Protein AF-A0A929UQ75-F1 (afdb_monomer)

Structure (mmCIF, N/CA/C/O backbone):
data_AF-A0A929UQ75-F1
#
_entry.id   AF-A0A929UQ75-F1
#
loop_
_atom_site.group_PDB
_atom_site.id
_atom_site.type_symbol
_atom_site.label_atom_id
_atom_site.label_alt_id
_atom_site.label_comp_id
_atom_site.label_asym_id
_atom_site.label_entity_id
_atom_site.label_seq_id
_atom_site.pdbx_PDB_ins_code
_atom_site.Cartn_x
_atom_site.Cartn_y
_atom_site.Cartn_z
_atom_site.occupancy
_atom_site.B_iso_or_equiv
_atom_site.auth_seq_id
_atom_site.auth_comp_id
_atom_site.auth_asym_id
_atom_site.auth_atom_id
_atom_site.pdbx_PDB_model_num
ATOM 1 N N . GLU A 1 1 ? 16.726 10.677 -33.424 1.00 41.16 1 GLU A N 1
ATOM 2 C CA . GLU A 1 1 ? 18.131 10.744 -32.956 1.00 41.16 1 GLU A CA 1
ATOM 3 C C . GLU A 1 1 ? 18.347 12.194 -32.507 1.00 41.16 1 GLU A C 1
ATOM 5 O O . GLU A 1 1 ? 18.293 13.049 -33.369 1.00 41.16 1 GLU A O 1
ATOM 10 N N . GLU A 1 2 ? 18.245 12.650 -31.251 1.00 40.50 2 GLU A N 1
ATOM 11 C CA . GLU A 1 2 ? 18.819 12.275 -29.937 1.00 40.50 2 GLU A CA 1
ATOM 12 C C . GLU A 1 2 ? 17.791 12.393 -28.769 1.00 40.50 2 GLU A C 1
ATOM 14 O O . GLU A 1 2 ? 18.128 12.748 -27.636 1.00 40.50 2 GLU A O 1
ATOM 19 N N . GLY A 1 3 ? 16.500 12.143 -29.019 1.00 49.25 3 GLY A N 1
ATOM 20 C CA . GLY A 1 3 ? 15.452 12.323 -27.997 1.00 49.25 3 GLY A CA 1
ATOM 21 C C . GLY A 1 3 ? 15.165 13.794 -27.659 1.00 49.25 3 GLY A C 1
ATOM 22 O O . GLY A 1 3 ? 14.588 14.081 -26.615 1.00 49.25 3 GLY A O 1
ATOM 23 N N . GLN A 1 4 ? 15.592 14.720 -28.523 1.00 58.31 4 GLN A N 1
ATOM 24 C CA . GLN A 1 4 ? 15.205 16.126 -28.462 1.00 58.31 4 GLN A CA 1
ATOM 25 C C . GLN A 1 4 ? 13.820 16.308 -29.084 1.00 58.31 4 GLN A C 1
ATOM 27 O O . GLN A 1 4 ? 13.566 15.881 -30.212 1.00 58.31 4 GLN A O 1
ATOM 32 N N . VAL A 1 5 ? 12.937 16.961 -28.340 1.00 61.66 5 VAL A N 1
ATOM 33 C CA . VAL A 1 5 ? 11.610 17.376 -28.771 1.00 61.66 5 VAL A CA 1
ATOM 34 C C . VAL A 1 5 ? 11.697 18.802 -29.301 1.00 61.66 5 VAL A C 1
ATOM 36 O O . VAL A 1 5 ? 12.213 19.687 -28.620 1.00 61.66 5 VAL A O 1
ATOM 39 N N . LYS A 1 6 ? 11.152 19.031 -30.500 1.00 71.00 6 LYS A N 1
ATOM 40 C CA . LYS A 1 6 ? 11.010 20.371 -31.079 1.00 71.00 6 LYS A CA 1
ATOM 41 C C . LYS A 1 6 ? 9.656 20.945 -30.695 1.00 71.00 6 LYS A C 1
ATOM 43 O O . LYS A 1 6 ? 8.627 20.371 -31.047 1.00 71.00 6 LYS A O 1
ATOM 48 N N . SER A 1 7 ? 9.656 22.071 -29.995 1.00 73.06 7 SER A N 1
ATOM 49 C CA . SER A 1 7 ? 8.434 22.767 -29.592 1.00 73.06 7 SER A CA 1
ATOM 50 C C . SER A 1 7 ? 8.252 24.075 -30.349 1.00 73.06 7 SER A C 1
ATOM 52 O O . SER A 1 7 ? 9.215 24.672 -30.836 1.00 73.06 7 SER A O 1
ATOM 54 N N . LYS A 1 8 ? 6.999 24.528 -30.419 1.00 74.25 8 LYS A N 1
ATOM 55 C CA . LYS A 1 8 ? 6.593 25.795 -31.023 1.00 74.25 8 LYS A CA 1
ATOM 56 C C . LYS A 1 8 ? 5.495 26.437 -30.180 1.00 74.25 8 LYS A C 1
ATOM 58 O O . LYS A 1 8 ? 4.514 25.770 -29.865 1.00 74.25 8 LYS A O 1
ATOM 63 N N . VAL A 1 9 ? 5.623 27.728 -29.877 1.00 61.19 9 VAL A N 1
ATOM 64 C CA . VAL A 1 9 ? 4.588 28.506 -29.173 1.00 61.19 9 VAL A CA 1
ATOM 65 C C . VAL A 1 9 ? 4.231 29.750 -29.984 1.00 61.19 9 VAL A C 1
ATOM 67 O O . VAL A 1 9 ? 5.118 30.507 -30.381 1.00 61.19 9 VAL A O 1
ATOM 70 N N . HIS A 1 10 ? 2.939 29.934 -30.264 1.00 64.62 10 HIS A N 1
ATOM 71 C CA . HIS A 1 10 ? 2.407 30.989 -31.128 1.00 64.62 10 HIS A CA 1
ATOM 72 C C . HIS A 1 10 ? 2.042 32.276 -30.362 1.00 64.62 10 HIS A C 1
ATOM 74 O O . HIS A 1 10 ? 1.836 32.277 -29.151 1.00 64.62 10 HIS A O 1
ATOM 80 N N . PHE A 1 11 ? 1.951 33.386 -31.103 1.00 62.78 11 PHE A N 1
ATOM 81 C CA . PHE A 1 11 ? 1.445 34.678 -30.631 1.00 62.78 11 PHE A CA 1
ATOM 82 C C . PHE A 1 11 ? -0.003 34.843 -31.140 1.00 62.78 11 PHE A C 1
ATOM 84 O O . PHE A 1 11 ? -0.196 35.233 -32.294 1.00 62.78 11 PHE A O 1
ATOM 91 N N . HIS A 1 12 ? -1.024 34.501 -30.339 1.00 56.19 12 HIS A N 1
ATOM 92 C CA . HIS A 1 12 ? -2.436 34.522 -30.772 1.00 56.19 12 HIS A CA 1
ATOM 93 C C . HIS A 1 12 ? -3.248 35.788 -30.389 1.00 56.19 12 HIS A C 1
ATOM 95 O O . HIS A 1 12 ? -2.861 36.595 -29.546 1.00 56.19 12 HIS A O 1
ATOM 101 N N . ALA A 1 13 ? -4.400 35.910 -31.066 1.00 49.06 13 ALA A N 1
ATOM 102 C CA . ALA A 1 13 ? -5.195 37.068 -31.528 1.00 49.06 13 ALA A CA 1
ATOM 103 C C . ALA A 1 13 ? -5.747 38.151 -30.561 1.00 49.06 13 ALA A C 1
ATOM 105 O O . ALA A 1 13 ? -6.626 38.905 -30.971 1.00 49.06 13 ALA A O 1
ATOM 106 N N . TRP A 1 14 ? -5.278 38.285 -29.316 1.00 52.16 14 TRP A N 1
ATOM 107 C CA . TRP A 1 14 ? -5.858 39.282 -28.385 1.00 52.16 14 TRP A CA 1
ATOM 108 C C . TRP A 1 14 ? -4.808 40.052 -27.577 1.00 52.16 14 TRP A C 1
ATOM 110 O O . TRP A 1 14 ? -5.015 40.374 -26.401 1.00 52.16 14 TRP A O 1
ATOM 120 N N . THR A 1 15 ? -3.658 40.342 -28.198 1.00 52.09 15 THR A N 1
ATOM 121 C CA . THR A 1 15 ? -2.672 41.255 -27.608 1.00 52.09 15 THR A CA 1
ATOM 122 C C . THR A 1 15 ? -3.306 42.626 -27.366 1.00 52.09 15 THR A C 1
ATOM 124 O O . THR A 1 15 ? -4.229 43.019 -28.089 1.00 52.09 15 THR A O 1
ATOM 127 N N . PRO A 1 16 ? -2.858 43.363 -26.338 1.00 53.44 16 PRO A N 1
ATOM 128 C CA . PRO A 1 16 ? -3.391 44.686 -26.081 1.00 53.44 16 PRO A CA 1
ATOM 129 C C . PRO A 1 16 ? -3.370 45.567 -27.333 1.00 53.44 16 PRO A C 1
ATOM 131 O O . PRO A 1 16 ? -2.342 45.665 -28.008 1.00 53.44 16 PRO A O 1
ATOM 134 N N . GLN A 1 17 ? -4.489 46.229 -27.635 1.00 50.84 17 GLN A N 1
ATOM 135 C CA . GLN A 1 17 ? -4.484 47.308 -28.618 1.00 50.84 17 GLN A CA 1
ATOM 136 C C . GLN A 1 17 ? -3.458 48.352 -28.146 1.00 50.84 17 GLN A C 1
ATOM 138 O O . GLN A 1 17 ? -3.508 48.797 -27.003 1.00 50.84 17 GLN A O 1
ATOM 143 N N . ASN A 1 18 ? -2.492 48.673 -29.009 1.00 49.59 18 ASN A N 1
ATOM 144 C CA . ASN A 1 18 ? -1.357 49.574 -28.752 1.00 49.59 18 ASN A CA 1
ATOM 145 C C . ASN A 1 18 ? -0.218 49.036 -27.855 1.00 49.59 18 ASN A C 1
ATOM 147 O O . ASN A 1 18 ? 0.710 49.791 -27.579 1.00 49.59 18 ASN A O 1
ATOM 151 N N . ALA A 1 19 ? -0.205 47.758 -27.436 1.00 51.84 19 ALA A N 1
ATOM 152 C CA . ALA A 1 19 ? 1.011 47.172 -26.847 1.00 51.84 19 ALA A CA 1
ATOM 153 C C . ALA A 1 19 ? 1.867 46.516 -27.918 1.00 51.84 19 ALA A C 1
ATOM 155 O O . ALA A 1 19 ? 1.756 45.322 -28.196 1.00 51.84 19 ALA A O 1
ATOM 156 N N . GLN A 1 20 ? 2.741 47.310 -28.516 1.00 58.09 20 GLN A N 1
ATOM 157 C CA . GLN A 1 20 ? 3.751 46.791 -29.425 1.00 58.09 20 GLN A CA 1
ATOM 158 C C . GLN A 1 20 ? 5.081 47.440 -29.102 1.00 58.09 20 GLN A C 1
ATOM 160 O O . GLN A 1 20 ? 5.636 48.167 -29.892 1.00 58.09 20 GLN A O 1
ATOM 165 N N . LEU A 1 21 ? 5.577 47.237 -27.898 1.00 65.31 21 LEU A N 1
ATOM 166 C CA . LEU A 1 21 ? 6.997 47.365 -27.623 1.00 65.31 21 LEU A CA 1
ATOM 167 C C . LEU A 1 21 ? 7.274 46.209 -26.687 1.00 65.31 21 LEU A C 1
ATOM 169 O O . LEU A 1 21 ? 7.028 46.304 -25.491 1.00 65.31 21 LEU A O 1
ATOM 173 N N . ILE A 1 22 ? 7.618 45.056 -27.246 1.00 73.69 22 ILE A N 1
ATOM 174 C CA . ILE A 1 22 ? 8.024 43.928 -26.413 1.00 73.69 22 ILE A CA 1
ATOM 175 C C . ILE A 1 22 ? 9.415 44.282 -25.898 1.00 73.69 22 ILE A C 1
ATOM 177 O O . ILE A 1 22 ? 10.347 44.370 -26.690 1.00 73.69 22 ILE A O 1
ATOM 181 N N . ASP A 1 23 ? 9.546 44.520 -24.594 1.00 78.00 23 ASP A N 1
ATOM 182 C CA . ASP A 1 23 ? 10.860 44.679 -23.967 1.00 78.00 23 ASP A CA 1
ATOM 183 C C . ASP A 1 23 ? 11.481 43.288 -23.783 1.00 78.00 23 ASP A C 1
ATOM 185 O O . ASP A 1 23 ? 12.655 43.068 -24.089 1.00 78.00 23 ASP A O 1
ATOM 189 N N . ALA A 1 24 ? 10.678 42.317 -23.333 1.00 85.19 24 ALA A N 1
ATOM 190 C CA . ALA A 1 24 ? 11.139 40.953 -23.130 1.00 85.19 24 ALA A CA 1
ATOM 191 C C . ALA A 1 24 ? 10.028 39.900 -23.210 1.00 85.19 24 ALA A C 1
ATOM 193 O O . ALA A 1 24 ? 8.855 40.176 -22.960 1.00 85.19 24 ALA A O 1
ATOM 194 N N . ILE A 1 25 ? 10.423 38.658 -23.485 1.00 87.88 25 ILE A N 1
ATOM 195 C CA . ILE A 1 25 ? 9.590 37.467 -23.286 1.00 87.88 25 ILE A CA 1
ATOM 196 C C . ILE A 1 25 ? 10.260 36.564 -22.258 1.00 87.88 25 ILE A C 1
ATOM 198 O O . ILE A 1 25 ? 11.459 36.311 -22.331 1.00 87.88 25 ILE A O 1
ATOM 202 N N . TYR A 1 26 ? 9.474 36.053 -21.321 1.00 91.12 26 TYR A N 1
ATOM 203 C CA . TYR A 1 26 ? 9.898 35.075 -20.332 1.00 91.12 26 TYR A CA 1
ATOM 204 C C . TYR A 1 26 ? 9.334 33.715 -20.720 1.00 91.12 26 TYR A C 1
ATOM 206 O O . TYR A 1 26 ? 8.119 33.513 -20.689 1.00 91.12 26 TYR A O 1
ATOM 214 N N . LEU A 1 27 ? 10.220 32.794 -21.086 1.00 92.62 27 LEU A N 1
ATOM 215 C CA . LEU A 1 27 ? 9.908 31.409 -21.415 1.00 92.62 27 LEU A CA 1
ATOM 216 C C . LEU A 1 27 ? 10.332 30.516 -20.243 1.00 92.62 27 LEU A C 1
ATOM 218 O O . LEU A 1 27 ? 11.505 30.496 -19.872 1.00 92.62 27 LEU A O 1
ATOM 222 N N . ILE A 1 28 ? 9.386 29.796 -19.642 1.00 93.19 28 ILE A N 1
ATOM 223 C CA . ILE A 1 28 ? 9.616 28.999 -18.433 1.00 93.19 28 ILE A CA 1
ATOM 224 C C . ILE A 1 28 ? 9.642 27.514 -18.800 1.00 93.19 28 ILE A C 1
ATOM 226 O O . ILE A 1 28 ? 8.645 26.968 -19.266 1.00 93.19 28 ILE A O 1
ATOM 230 N N . SER A 1 29 ? 10.774 26.861 -18.543 1.00 91.81 29 SER A N 1
ATOM 231 C CA . SER A 1 29 ? 10.913 25.402 -18.542 1.00 91.81 29 SER A CA 1
ATOM 232 C C . SER A 1 29 ? 10.425 24.871 -17.186 1.00 91.81 29 SER A C 1
ATOM 234 O O . SER A 1 29 ? 11.067 25.161 -16.172 1.00 91.81 29 SER A O 1
ATOM 236 N N . PRO A 1 30 ? 9.275 24.173 -17.109 1.00 90.00 30 PRO A N 1
ATOM 237 C CA . PRO A 1 30 ? 8.608 23.865 -15.841 1.00 90.00 30 PRO A CA 1
ATOM 238 C C . PRO A 1 30 ? 9.362 22.871 -14.948 1.00 90.00 30 PRO A C 1
ATOM 240 O O . PRO A 1 30 ? 9.319 23.010 -13.721 1.00 90.00 30 PRO A O 1
ATOM 243 N N . PHE A 1 31 ? 10.056 21.884 -15.525 1.00 88.44 31 PHE A N 1
ATOM 244 C CA . PHE A 1 31 ? 10.679 20.785 -14.770 1.00 88.44 31 PHE A CA 1
ATOM 245 C C . PHE A 1 31 ? 12.216 20.829 -14.779 1.00 88.44 31 PHE A C 1
ATOM 247 O O . PHE A 1 31 ? 12.888 19.931 -14.249 1.00 88.44 31 PHE A O 1
ATOM 254 N N . GLY A 1 32 ? 12.775 21.939 -15.269 1.00 86.38 32 GLY A N 1
ATOM 255 C CA . GLY A 1 32 ? 14.206 22.225 -15.246 1.00 86.38 32 GLY A CA 1
ATOM 256 C C . GLY A 1 32 ? 14.982 21.561 -16.375 1.00 86.38 32 GLY A C 1
ATOM 257 O O . GLY A 1 32 ? 16.198 21.400 -16.267 1.00 86.38 32 GLY A O 1
ATOM 258 N N . GLU A 1 33 ? 14.291 21.125 -17.425 1.00 86.19 33 GLU A N 1
ATOM 259 C CA . GLU A 1 33 ? 14.888 20.753 -18.698 1.00 86.19 33 GLU A CA 1
ATOM 260 C C . GLU A 1 33 ? 15.550 21.962 -19.371 1.00 86.19 33 GLU A C 1
ATOM 262 O O . GLU A 1 33 ? 15.071 23.095 -19.274 1.00 86.19 33 GLU A O 1
ATOM 267 N N . ASP A 1 34 ? 16.663 21.722 -20.062 1.00 89.56 34 ASP A N 1
ATOM 268 C CA . ASP A 1 34 ? 17.327 22.770 -20.827 1.00 89.56 34 ASP A CA 1
ATOM 269 C C . ASP A 1 34 ? 16.541 23.046 -22.109 1.00 89.56 34 ASP A C 1
ATOM 271 O O . ASP A 1 34 ? 16.347 22.149 -22.935 1.00 89.56 34 ASP A O 1
ATOM 275 N N . PHE A 1 35 ? 16.111 24.296 -22.284 1.00 91.00 35 PHE A N 1
ATOM 276 C CA . PHE A 1 35 ? 15.643 24.780 -23.577 1.00 91.00 35 PHE A CA 1
ATOM 277 C C . PHE A 1 35 ? 16.847 25.297 -24.358 1.00 91.00 35 PHE A C 1
ATOM 279 O O . PHE A 1 35 ? 17.538 26.230 -23.954 1.00 91.00 35 PHE A O 1
ATOM 286 N N . THR A 1 36 ? 17.104 24.660 -25.492 1.00 89.75 36 THR A N 1
ATOM 287 C CA . THR A 1 36 ? 18.228 24.946 -26.384 1.00 89.75 36 THR A CA 1
ATOM 288 C C . THR A 1 36 ? 17.706 25.362 -27.753 1.00 89.75 36 THR A C 1
ATOM 290 O O . THR A 1 36 ? 16.524 25.191 -28.050 1.00 89.75 36 THR A O 1
ATOM 293 N N . ASN A 1 37 ? 18.561 25.965 -28.585 1.00 89.88 37 ASN A N 1
ATOM 294 C CA . ASN A 1 37 ? 18.179 26.445 -29.920 1.00 89.88 37 ASN A CA 1
ATOM 295 C C . ASN A 1 37 ? 16.914 27.327 -29.921 1.00 89.88 37 ASN A C 1
ATOM 297 O O . ASN A 1 37 ? 16.133 27.298 -30.875 1.00 89.88 37 ASN A O 1
ATOM 301 N N . ILE A 1 38 ? 16.714 28.105 -28.849 1.00 92.00 38 ILE A N 1
ATOM 302 C CA . ILE A 1 38 ? 15.591 29.033 -28.732 1.00 92.00 38 ILE A CA 1
ATOM 303 C C . ILE A 1 38 ? 15.714 30.062 -29.859 1.00 92.00 38 ILE A C 1
ATOM 305 O O . ILE A 1 38 ? 16.727 30.754 -29.963 1.00 92.00 38 ILE A O 1
ATOM 309 N N . LYS A 1 39 ?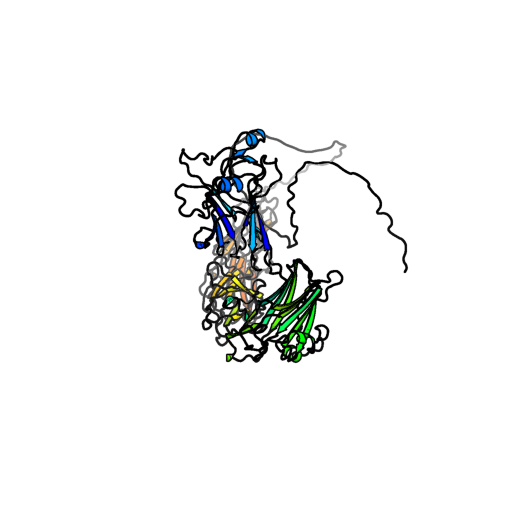 14.695 30.142 -30.715 1.00 87.69 39 LYS A N 1
ATOM 310 C CA . LYS A 1 39 ? 14.643 31.071 -31.846 1.00 87.69 39 LYS A CA 1
ATOM 311 C C . LYS A 1 39 ? 13.284 31.732 -31.937 1.00 87.69 39 LYS A C 1
ATOM 313 O O . LYS A 1 39 ? 12.259 31.059 -31.835 1.00 87.69 39 LYS A O 1
ATOM 318 N N . MET A 1 40 ? 13.296 33.034 -32.174 1.00 83.75 40 MET A N 1
ATOM 319 C CA . MET A 1 40 ? 12.119 33.799 -32.559 1.00 83.75 40 MET A CA 1
ATOM 320 C C . MET A 1 40 ? 11.954 33.753 -34.081 1.00 83.75 40 MET A C 1
ATOM 322 O O . MET A 1 40 ? 12.924 33.875 -34.821 1.00 83.75 40 MET A O 1
ATOM 326 N N . HIS A 1 41 ? 10.733 33.569 -34.554 1.00 77.31 41 HIS A N 1
ATOM 327 C CA . HIS A 1 41 ? 10.412 33.496 -35.976 1.00 77.31 41 HIS A CA 1
ATOM 328 C C . HIS A 1 41 ? 9.397 34.570 -36.313 1.00 77.31 41 HIS A C 1
ATOM 330 O O . HIS A 1 41 ? 8.487 34.819 -35.519 1.00 77.31 41 HIS A O 1
ATOM 336 N N . TYR A 1 42 ? 9.519 35.139 -37.510 1.00 72.19 42 TYR A N 1
ATOM 337 C CA . TYR A 1 42 ? 8.618 36.161 -38.031 1.00 72.19 42 TYR A CA 1
ATOM 338 C C . TYR A 1 42 ? 8.162 35.735 -39.432 1.00 72.19 42 TYR A C 1
ATOM 340 O O . TYR A 1 42 ? 8.925 35.799 -40.394 1.00 72.19 42 TYR A O 1
ATOM 348 N N . SER A 1 43 ? 6.923 35.250 -39.566 1.00 59.72 43 SER A N 1
ATOM 349 C CA . SER A 1 43 ? 6.381 34.791 -40.854 1.00 59.72 43 SER A CA 1
ATOM 350 C C . SER A 1 43 ? 5.063 35.461 -41.223 1.00 59.72 43 SER A C 1
ATOM 352 O O . SER A 1 43 ? 4.434 36.161 -40.437 1.00 59.72 43 SER A O 1
ATOM 354 N N . ARG A 1 44 ? 4.608 35.206 -42.451 1.00 50.97 44 ARG A N 1
ATOM 355 C CA . ARG A 1 44 ? 3.342 35.699 -42.992 1.00 50.97 44 ARG A CA 1
ATOM 356 C C . ARG A 1 44 ? 2.184 34.815 -42.506 1.00 50.97 44 ARG A C 1
ATOM 358 O O . ARG A 1 44 ? 1.941 33.752 -43.072 1.00 50.97 44 ARG A O 1
ATOM 365 N N . GLY A 1 45 ? 1.474 35.249 -41.465 1.00 47.00 45 GLY A N 1
ATOM 366 C CA . GLY A 1 45 ? 0.215 34.631 -41.023 1.00 47.00 45 GLY A CA 1
ATOM 367 C C . GLY A 1 45 ? -0.940 34.899 -41.999 1.00 47.00 45 GLY A C 1
ATOM 368 O O . GLY A 1 45 ? -0.946 35.915 -42.690 1.00 47.00 45 GLY A O 1
ATOM 369 N N . GLY A 1 46 ? -1.895 33.968 -42.099 1.00 46.91 46 GLY A N 1
ATOM 370 C CA . GLY A 1 46 ? -3.056 34.050 -42.993 1.00 46.91 46 GLY A CA 1
ATOM 371 C C . GLY A 1 46 ? -4.059 35.127 -42.568 1.00 46.91 46 GLY A C 1
ATOM 372 O O . GLY A 1 46 ? -4.976 34.851 -41.810 1.00 46.91 46 GLY A O 1
ATOM 373 N N . GLY A 1 47 ? -3.870 36.328 -43.103 1.00 49.91 47 GLY A N 1
ATOM 374 C CA . GLY A 1 47 ? -4.670 37.548 -42.965 1.00 49.91 47 GLY A CA 1
ATOM 375 C C . GLY A 1 47 ? -4.089 38.582 -43.940 1.00 49.91 47 GLY A C 1
ATOM 376 O O . GLY A 1 47 ? -3.012 38.344 -44.489 1.00 49.91 47 GLY A O 1
ATOM 377 N N . PHE A 1 48 ? -4.812 39.653 -44.276 1.00 45.66 48 PHE A N 1
ATOM 378 C CA . PHE A 1 48 ? -4.571 40.503 -45.460 1.00 45.66 48 PHE A CA 1
ATOM 379 C C . PHE A 1 48 ? -3.084 40.799 -45.800 1.00 45.66 48 PHE A C 1
ATOM 381 O O . PHE A 1 48 ? -2.290 41.115 -44.916 1.00 45.66 48 PHE A O 1
ATOM 388 N N . PRO A 1 49 ? -2.670 40.742 -47.088 1.00 41.81 49 PRO A N 1
ATOM 389 C CA . PRO A 1 49 ? -1.289 41.003 -47.496 1.00 41.81 49 PRO A CA 1
ATOM 390 C C . PRO A 1 49 ? -0.769 42.369 -47.031 1.00 41.81 49 PRO A C 1
ATOM 392 O O . PRO A 1 49 ? -1.315 43.400 -47.416 1.00 41.81 49 PRO A O 1
ATOM 395 N N . ILE A 1 50 ? 0.357 42.368 -46.317 1.00 44.84 50 ILE A N 1
ATOM 396 C CA . ILE A 1 50 ? 1.211 43.548 -46.132 1.00 44.84 50 ILE A CA 1
ATOM 397 C C . ILE A 1 50 ? 1.644 44.034 -47.529 1.00 44.84 50 ILE A C 1
ATOM 399 O O . ILE A 1 50 ? 2.287 43.282 -48.271 1.00 44.84 50 ILE A O 1
ATOM 403 N N . GLN A 1 51 ? 1.262 45.252 -47.927 1.00 40.75 51 GLN A N 1
ATOM 404 C CA . GLN A 1 51 ? 1.776 45.876 -49.152 1.00 40.75 51 GLN A CA 1
ATOM 405 C C . GLN A 1 51 ? 3.148 46.515 -48.887 1.00 40.75 51 GLN A C 1
ATOM 407 O O . GLN A 1 51 ? 3.369 47.097 -47.832 1.00 40.75 51 GLN A O 1
ATOM 412 N N . ASN A 1 52 ? 4.040 46.399 -49.877 1.00 42.72 52 ASN A N 1
ATOM 413 C CA . ASN A 1 52 ? 5.466 46.766 -49.887 1.00 42.72 52 ASN A CA 1
ATOM 414 C C . ASN A 1 52 ? 6.383 45.840 -49.069 1.00 42.72 52 ASN A C 1
ATOM 416 O O . ASN A 1 52 ? 6.799 46.112 -47.948 1.00 42.72 52 ASN A O 1
ATOM 420 N N . LYS A 1 53 ? 6.705 44.710 -49.709 1.00 44.53 53 LYS A N 1
ATOM 421 C CA . LYS A 1 53 ? 7.760 43.763 -49.338 1.00 44.53 53 LYS A CA 1
ATOM 422 C C . LYS A 1 53 ? 9.142 44.404 -49.502 1.00 44.53 53 LYS A C 1
ATOM 424 O O . LYS A 1 53 ? 9.524 44.597 -50.651 1.00 44.53 53 LYS A O 1
ATOM 429 N N . GLU A 1 54 ? 9.915 44.591 -48.432 1.00 50.06 54 GLU A N 1
ATOM 430 C CA . GLU A 1 54 ? 11.388 44.586 -48.547 1.00 50.06 54 GLU A CA 1
ATOM 431 C C . GLU A 1 54 ? 12.159 44.488 -47.216 1.00 50.06 54 GLU A C 1
ATOM 433 O O . GLU A 1 54 ? 13.089 45.245 -46.990 1.00 50.06 54 GLU A O 1
ATOM 438 N N . TYR A 1 55 ? 11.781 43.609 -46.282 1.00 50.84 55 TYR A N 1
ATOM 439 C CA . TYR A 1 55 ? 12.072 43.952 -44.883 1.00 50.84 55 TYR A CA 1
ATOM 440 C C . TYR A 1 55 ? 12.569 42.842 -43.961 1.00 50.84 55 TYR A C 1
ATOM 442 O O . TYR A 1 55 ? 12.486 43.018 -42.776 1.00 50.84 55 TYR A O 1
ATOM 450 N N . LEU A 1 56 ? 13.129 41.723 -44.418 1.00 51.09 56 LEU A N 1
ATOM 451 C CA . LEU A 1 56 ? 14.036 40.930 -43.565 1.00 51.09 56 LEU A CA 1
ATOM 452 C C . LEU A 1 56 ? 15.046 40.197 -44.446 1.00 51.09 56 LEU A C 1
ATOM 454 O O . LEU A 1 56 ? 14.670 39.632 -45.474 1.00 51.09 56 LEU A O 1
ATOM 458 N N . LYS A 1 57 ? 16.328 40.170 -44.052 1.00 52.31 57 LYS A N 1
ATOM 459 C CA . LYS A 1 57 ? 17.349 39.347 -44.734 1.00 52.31 57 LYS A CA 1
ATOM 460 C C . LYS A 1 57 ? 17.056 37.842 -44.605 1.00 52.31 57 LYS A C 1
ATOM 462 O O . LYS A 1 57 ? 17.459 37.081 -45.482 1.00 52.31 57 LYS A O 1
ATOM 467 N N . ASN A 1 58 ? 16.368 37.428 -43.534 1.00 64.44 58 ASN A N 1
ATOM 468 C CA . ASN A 1 58 ? 15.998 36.051 -43.183 1.00 64.44 58 ASN A CA 1
ATOM 469 C C . ASN A 1 58 ? 14.749 36.069 -42.269 1.00 64.44 58 ASN A C 1
ATOM 471 O O . ASN A 1 58 ? 14.628 36.956 -41.434 1.00 64.44 58 ASN A O 1
ATOM 475 N N . GLU A 1 59 ? 13.860 35.075 -42.364 1.00 61.25 59 GLU A N 1
ATOM 476 C CA . GLU A 1 59 ? 12.621 34.917 -41.560 1.00 61.25 59 GLU A CA 1
ATOM 477 C C . GLU A 1 59 ? 12.838 34.792 -40.032 1.00 61.25 59 GLU A C 1
ATOM 479 O O . GLU A 1 59 ? 11.889 34.766 -39.249 1.00 61.25 59 GLU A O 1
ATOM 484 N N . ASN A 1 60 ? 14.103 34.715 -39.612 1.00 68.62 60 ASN A N 1
ATOM 485 C CA . ASN A 1 60 ? 14.550 34.564 -38.231 1.00 68.62 60 ASN A CA 1
ATOM 486 C C . ASN A 1 60 ? 15.356 35.770 -37.726 1.00 68.62 60 ASN A C 1
ATOM 488 O O . ASN A 1 60 ? 16.020 35.664 -36.705 1.00 68.62 60 ASN A O 1
ATOM 492 N N . GLU A 1 61 ? 15.402 36.896 -38.426 1.00 71.75 61 GLU A N 1
ATOM 493 C CA . GLU A 1 61 ? 16.114 38.090 -37.947 1.00 71.75 61 GLU A CA 1
ATOM 494 C C . GLU A 1 61 ? 15.125 39.238 -37.743 1.00 71.75 61 GLU A C 1
ATOM 496 O O . GLU A 1 61 ? 14.074 39.218 -38.370 1.00 71.75 61 GLU A O 1
ATOM 501 N N . PRO A 1 62 ? 15.424 40.227 -36.885 1.00 77.00 62 PRO A N 1
ATOM 502 C CA . PRO A 1 62 ? 16.395 40.202 -35.780 1.00 77.00 62 PRO A CA 1
ATOM 503 C C . PRO A 1 62 ? 16.024 39.227 -34.636 1.00 77.00 62 PRO A C 1
ATOM 505 O O . PRO A 1 62 ? 14.852 39.013 -34.329 1.00 77.00 62 PRO A O 1
ATOM 508 N N . GLN A 1 63 ? 17.031 38.653 -33.964 1.00 85.50 63 GLN A N 1
ATOM 509 C CA . GLN A 1 63 ? 16.845 37.820 -32.762 1.00 85.50 63 GLN A CA 1
ATOM 510 C C . GLN A 1 63 ? 17.008 38.633 -31.466 1.00 85.50 63 GLN A C 1
ATOM 512 O O . GLN A 1 63 ? 17.874 39.507 -31.415 1.00 85.50 63 GLN A O 1
ATOM 517 N N . PRO A 1 64 ? 16.245 38.319 -30.402 1.00 88.50 64 PRO A N 1
ATOM 518 C CA . PRO A 1 64 ? 16.486 38.875 -29.074 1.00 88.50 64 PRO A CA 1
ATOM 519 C C . PRO A 1 64 ? 17.778 38.321 -28.457 1.00 88.50 64 PRO A C 1
ATOM 521 O O . PRO A 1 64 ? 18.246 37.235 -28.811 1.00 88.50 64 PRO A O 1
ATOM 524 N N . VAL A 1 65 ? 18.326 39.032 -27.472 1.00 92.94 65 VAL A N 1
ATOM 525 C CA . VAL A 1 65 ? 19.389 38.490 -26.616 1.00 92.94 65 VAL A CA 1
ATOM 526 C C . VAL A 1 65 ? 18.754 37.549 -25.598 1.00 92.94 65 VAL A C 1
ATOM 528 O O . VAL A 1 65 ? 17.850 37.946 -24.871 1.00 92.94 65 VAL A O 1
ATOM 531 N N . ILE A 1 66 ? 19.214 36.301 -25.535 1.00 94.12 66 ILE A N 1
ATOM 532 C CA . ILE A 1 66 ? 18.625 35.278 -24.663 1.00 94.12 66 ILE A CA 1
ATOM 533 C C . ILE A 1 66 ? 19.522 35.053 -23.447 1.00 94.12 66 ILE A C 1
ATOM 535 O O . ILE A 1 66 ? 20.694 34.707 -23.599 1.00 94.12 66 ILE A O 1
ATOM 539 N N . THR A 1 67 ? 18.970 35.213 -22.246 1.00 94.44 67 THR A N 1
ATOM 540 C CA . THR A 1 67 ? 19.660 34.947 -20.976 1.00 94.44 67 THR A CA 1
ATOM 541 C C . THR A 1 67 ? 18.888 33.946 -20.120 1.00 94.44 67 THR A C 1
ATOM 543 O O . THR A 1 67 ? 17.664 34.006 -20.018 1.00 94.44 67 THR A O 1
ATOM 546 N N . GLU A 1 68 ? 19.602 33.014 -19.485 1.00 94.31 68 GLU A N 1
ATOM 547 C CA . GLU A 1 68 ? 19.034 32.092 -18.492 1.00 94.31 68 GLU A CA 1
ATOM 548 C C . GLU A 1 68 ? 19.095 32.724 -17.096 1.00 94.31 68 GLU A C 1
ATOM 550 O O . GLU A 1 68 ? 20.117 33.284 -16.696 1.00 94.31 68 GLU A O 1
ATOM 555 N N . HIS A 1 69 ? 18.001 32.605 -16.352 1.00 88.94 69 HIS A N 1
ATOM 556 C CA . HIS A 1 69 ? 17.863 33.060 -14.976 1.00 88.94 69 HIS A CA 1
ATOM 557 C C . HIS A 1 69 ? 17.409 31.895 -14.080 1.00 88.94 69 HIS A C 1
ATOM 559 O O . HIS A 1 69 ? 16.542 31.105 -14.479 1.00 88.94 69 HIS A O 1
ATOM 565 N N . PRO A 1 70 ? 17.958 31.767 -12.858 1.00 81.94 70 PRO A N 1
ATOM 566 C CA . PRO A 1 70 ? 17.537 30.725 -11.933 1.00 81.94 70 PRO A CA 1
ATOM 567 C C . PRO A 1 70 ? 16.107 30.984 -11.436 1.00 81.94 70 PRO A C 1
ATOM 569 O O . PRO A 1 70 ? 15.738 32.115 -11.126 1.00 81.94 70 PRO A O 1
ATOM 572 N N . ALA A 1 71 ? 15.301 29.927 -11.279 1.00 84.06 71 ALA A N 1
ATOM 573 C CA . ALA A 1 71 ? 13.927 30.052 -10.773 1.00 84.06 71 ALA A CA 1
ATOM 574 C C . ALA A 1 71 ? 13.827 30.697 -9.380 1.00 84.06 71 ALA A C 1
ATOM 576 O O . ALA A 1 71 ? 12.783 31.250 -9.044 1.00 84.06 71 ALA A O 1
ATOM 577 N N . SER A 1 72 ? 14.899 30.654 -8.580 1.00 84.06 72 SER A N 1
ATOM 578 C CA . SER A 1 72 ? 14.968 31.300 -7.263 1.00 84.06 72 SER A CA 1
ATOM 579 C C . SER A 1 72 ? 14.803 32.819 -7.306 1.00 84.06 72 SER A C 1
ATOM 581 O O . SER A 1 72 ? 14.464 33.411 -6.283 1.00 84.06 72 SER A O 1
ATOM 583 N N . ASP A 1 73 ? 15.030 33.444 -8.462 1.00 85.31 73 ASP A N 1
ATOM 584 C CA . ASP A 1 73 ? 14.865 34.889 -8.641 1.00 85.31 73 ASP A CA 1
ATOM 585 C C . ASP A 1 73 ? 13.380 35.293 -8.742 1.00 85.31 73 ASP A C 1
ATOM 587 O O . ASP A 1 73 ? 13.049 36.477 -8.666 1.00 85.31 73 ASP A O 1
ATOM 591 N N . PHE A 1 74 ? 12.477 34.311 -8.862 1.00 88.31 74 PHE A N 1
ATOM 592 C CA . PHE A 1 74 ? 11.056 34.492 -9.153 1.00 88.31 74 PHE A CA 1
ATOM 593 C C . PHE A 1 74 ? 10.157 33.810 -8.109 1.00 88.31 74 PHE A C 1
ATOM 595 O O . PHE A 1 74 ? 10.562 32.899 -7.388 1.00 88.31 74 PHE A O 1
ATOM 602 N N . THR A 1 75 ? 8.889 34.221 -8.028 1.00 90.12 75 THR A N 1
ATOM 603 C CA . THR A 1 75 ? 7.885 33.598 -7.145 1.00 90.12 75 THR A CA 1
ATOM 604 C C . THR A 1 75 ? 7.029 32.587 -7.894 1.00 90.12 75 THR A C 1
ATOM 606 O O . THR A 1 75 ? 5.816 32.753 -8.030 1.00 90.12 75 THR A O 1
ATOM 609 N N . LEU A 1 76 ? 7.671 31.531 -8.395 1.00 87.88 76 LEU A N 1
ATOM 610 C CA . LEU A 1 76 ? 6.976 30.452 -9.093 1.00 87.88 76 LEU A CA 1
ATOM 611 C C . LEU A 1 76 ? 6.195 29.547 -8.113 1.00 87.88 76 LEU A C 1
ATOM 613 O O . LEU A 1 76 ? 6.614 29.358 -6.966 1.00 87.88 76 LEU A O 1
ATOM 617 N N . PRO A 1 77 ? 5.061 28.965 -8.547 1.00 84.75 77 PRO A N 1
ATOM 618 C CA . PRO A 1 77 ? 4.339 27.933 -7.811 1.00 84.75 77 PRO A CA 1
ATOM 619 C C . PRO A 1 77 ? 5.251 26.785 -7.359 1.00 84.75 77 PRO A C 1
ATOM 621 O O . PRO A 1 77 ? 6.193 26.421 -8.059 1.00 84.75 77 PRO A O 1
ATOM 624 N N . LYS A 1 78 ? 4.939 26.160 -6.212 1.00 82.62 78 LYS A N 1
ATOM 625 C CA . LYS A 1 78 ? 5.736 25.044 -5.652 1.00 82.62 78 LYS A CA 1
ATOM 626 C C . LYS A 1 78 ? 5.921 23.875 -6.629 1.00 82.62 78 LYS A C 1
ATOM 628 O O . LYS A 1 78 ? 6.928 23.184 -6.552 1.00 82.62 78 LYS A O 1
ATOM 633 N N . GLU A 1 79 ? 4.963 23.666 -7.528 1.00 83.25 79 GLU A N 1
ATOM 634 C CA . GLU A 1 79 ? 5.022 22.666 -8.602 1.00 83.25 79 GLU A CA 1
ATOM 635 C C . GLU A 1 79 ? 6.177 22.893 -9.596 1.00 83.25 79 GLU A C 1
ATOM 637 O O . GLU A 1 79 ? 6.688 21.925 -10.150 1.00 83.25 79 GLU A O 1
ATOM 642 N N . TYR A 1 80 ? 6.663 24.130 -9.743 1.00 87.38 80 TYR A N 1
ATOM 643 C CA . TYR A 1 80 ? 7.769 24.509 -10.632 1.00 87.38 80 TYR A CA 1
ATOM 644 C C . TYR A 1 80 ? 9.059 24.816 -9.862 1.00 87.38 80 TYR A C 1
ATOM 646 O O . TYR A 1 80 ? 9.874 25.639 -10.276 1.00 87.38 80 TYR A O 1
ATOM 654 N N . SER A 1 81 ? 9.289 24.148 -8.727 1.00 84.69 81 SER A N 1
ATOM 655 C CA . SER A 1 81 ? 10.463 24.397 -7.874 1.00 84.69 81 SER A CA 1
ATOM 656 C C . SER A 1 81 ? 11.811 24.098 -8.545 1.00 84.69 81 SER A C 1
ATOM 658 O O . SER A 1 81 ? 12.855 24.444 -7.999 1.00 84.69 81 SER A O 1
ATOM 660 N N . LYS A 1 82 ? 11.801 23.389 -9.679 1.00 87.56 82 LYS A N 1
ATOM 661 C CA . LYS A 1 82 ? 12.986 23.034 -10.473 1.00 87.56 82 LYS A CA 1
ATOM 662 C C . LYS A 1 82 ? 13.089 23.827 -11.774 1.00 87.56 82 LYS A C 1
ATOM 664 O O . LYS A 1 82 ? 13.987 23.543 -12.558 1.00 87.56 82 LYS A O 1
ATOM 669 N N . ALA A 1 83 ? 12.169 24.756 -12.019 1.00 92.06 83 ALA A N 1
ATOM 670 C CA . ALA A 1 83 ? 12.071 25.424 -13.301 1.00 92.06 83 ALA A CA 1
ATOM 671 C C . ALA A 1 83 ? 13.336 26.206 -13.675 1.00 92.06 83 ALA A C 1
ATOM 673 O O . ALA A 1 83 ? 14.134 26.607 -12.823 1.00 92.06 83 ALA A O 1
ATOM 674 N N . LYS A 1 84 ? 13.477 26.460 -14.972 1.00 93.38 84 LYS A N 1
ATOM 675 C CA . LYS A 1 84 ? 14.439 27.413 -15.532 1.00 93.38 84 LYS A CA 1
ATOM 676 C C . LYS A 1 84 ? 13.682 28.503 -16.273 1.00 93.38 84 LYS A C 1
ATOM 678 O O . LYS A 1 84 ? 12.675 28.217 -16.919 1.00 93.38 84 LYS A O 1
ATOM 683 N N . VAL A 1 85 ? 14.148 29.745 -16.177 1.00 94.69 85 VAL A N 1
ATOM 684 C CA . VAL A 1 85 ? 13.502 30.888 -16.832 1.00 94.69 85 VAL A CA 1
ATOM 685 C C . VAL A 1 85 ? 14.457 31.479 -17.857 1.00 94.69 85 VAL A C 1
ATOM 687 O O . VAL A 1 85 ? 15.567 31.879 -17.522 1.00 94.69 85 VAL A O 1
ATOM 690 N N . TYR A 1 86 ? 14.013 31.557 -19.106 1.00 95.75 86 TYR A N 1
ATOM 691 C CA . TYR A 1 86 ? 14.751 32.171 -20.201 1.00 95.75 86 TYR A CA 1
ATOM 692 C C . TYR A 1 86 ? 14.131 33.528 -20.517 1.00 95.75 86 TYR A C 1
ATOM 694 O O . TYR A 1 86 ? 12.951 33.606 -20.862 1.00 95.75 86 TYR A O 1
ATOM 702 N N . LYS A 1 87 ? 14.920 34.597 -20.394 1.00 93.75 87 LYS A N 1
ATOM 703 C CA . LYS A 1 87 ? 14.528 35.947 -20.795 1.00 93.75 87 LYS A CA 1
ATOM 704 C C . LYS A 1 87 ? 15.040 36.202 -22.208 1.00 93.75 87 LYS A C 1
ATOM 706 O O . LYS A 1 87 ? 16.243 36.191 -22.448 1.00 93.75 87 LYS A O 1
ATOM 711 N N . LEU A 1 88 ? 14.122 36.425 -23.135 1.00 91.94 88 LEU A N 1
ATOM 712 C CA . LEU A 1 88 ? 14.392 36.871 -24.494 1.00 91.94 88 LEU A CA 1
ATOM 713 C C . LEU A 1 88 ? 14.253 38.393 -24.488 1.00 91.94 88 LEU A C 1
ATOM 715 O O . LEU A 1 88 ? 13.136 38.899 -24.461 1.00 91.94 88 LEU A O 1
ATOM 719 N N . ASP A 1 89 ? 15.372 39.106 -24.445 1.00 89.56 89 ASP A N 1
ATOM 720 C CA . ASP A 1 89 ? 15.447 40.563 -24.354 1.00 89.56 89 ASP A CA 1
ATOM 721 C C . ASP A 1 89 ? 15.481 41.200 -25.751 1.00 89.56 89 ASP A C 1
ATOM 723 O O . ASP A 1 89 ? 16.441 41.048 -26.514 1.00 89.56 89 ASP A O 1
ATOM 727 N N . PHE A 1 90 ? 14.408 41.912 -26.083 1.00 83.25 90 PHE A N 1
ATOM 728 C CA . PHE A 1 90 ? 14.222 42.586 -27.366 1.00 83.25 90 PHE A CA 1
ATOM 729 C C . PHE A 1 90 ? 14.708 44.043 -27.331 1.00 83.25 90 PHE A C 1
ATOM 731 O O . PHE A 1 90 ? 14.873 44.646 -28.389 1.00 83.25 90 PHE A O 1
ATOM 738 N N . THR A 1 91 ? 15.020 44.609 -26.156 1.00 80.69 91 THR A N 1
ATOM 739 C CA . THR A 1 91 ? 15.486 46.007 -26.020 1.00 80.69 91 THR A CA 1
ATOM 740 C C . THR A 1 91 ? 16.829 46.264 -26.705 1.00 80.69 91 THR A C 1
ATOM 742 O O . THR A 1 91 ? 17.165 47.402 -27.035 1.00 80.69 91 THR A O 1
ATOM 745 N N . GLN A 1 92 ? 17.596 45.198 -26.938 1.00 81.50 92 GLN A N 1
ATOM 746 C CA . GLN A 1 92 ? 18.893 45.243 -27.609 1.00 81.50 92 GLN A CA 1
ATOM 747 C C . GLN A 1 92 ? 18.774 45.373 -29.134 1.00 81.50 92 GLN A C 1
ATOM 749 O O . GLN A 1 92 ? 19.742 45.748 -29.796 1.00 81.50 92 GLN A O 1
ATOM 754 N N . ILE A 1 93 ? 17.591 45.119 -29.700 1.00 79.88 93 ILE A N 1
ATOM 755 C CA . ILE A 1 93 ? 17.291 45.416 -31.101 1.00 79.88 93 ILE A CA 1
ATOM 756 C C . ILE A 1 93 ? 17.048 46.921 -31.165 1.00 79.88 93 ILE A C 1
ATOM 758 O O . ILE A 1 93 ? 15.985 47.394 -30.779 1.00 79.88 93 ILE A O 1
ATOM 762 N N . THR A 1 94 ? 18.056 47.694 -31.569 1.00 77.88 94 THR A N 1
ATOM 763 C CA . THR A 1 94 ? 18.032 49.165 -31.467 1.00 77.88 94 THR A CA 1
ATOM 764 C C . THR A 1 94 ? 17.719 49.870 -32.783 1.00 77.88 94 THR A C 1
ATOM 766 O O . THR A 1 94 ? 17.233 50.998 -32.732 1.00 77.88 94 THR A O 1
ATOM 769 N N . GLY A 1 95 ? 17.927 49.219 -33.934 1.00 73.19 95 GLY A N 1
ATOM 770 C CA . GLY A 1 95 ? 17.663 49.798 -35.250 1.00 73.19 95 GLY A CA 1
ATOM 771 C C . GLY A 1 95 ? 16.171 49.968 -35.534 1.00 73.19 95 GLY A C 1
ATOM 772 O O . GLY A 1 95 ? 15.408 49.011 -35.432 1.00 73.19 95 GLY A O 1
ATOM 773 N N . ASP A 1 96 ? 15.752 51.167 -35.940 1.00 67.00 96 ASP A N 1
ATOM 774 C CA . ASP A 1 96 ? 14.338 51.478 -36.208 1.00 67.00 96 ASP A CA 1
ATOM 775 C C . ASP A 1 96 ? 13.742 50.595 -37.315 1.00 67.00 96 ASP A C 1
ATOM 777 O O . ASP A 1 96 ? 12.614 50.119 -37.195 1.00 67.00 96 ASP A O 1
ATOM 781 N N . GLN A 1 97 ? 14.534 50.304 -38.354 1.00 66.44 97 GLN A N 1
ATOM 782 C CA . GLN A 1 97 ? 14.157 49.385 -39.428 1.00 66.44 97 GLN A CA 1
ATOM 783 C C . GLN A 1 97 ? 14.046 47.940 -38.919 1.00 66.44 97 GLN A C 1
ATOM 785 O O . GLN A 1 97 ? 13.058 47.286 -39.199 1.00 66.44 97 GLN A O 1
ATOM 790 N N . GLU A 1 98 ? 14.986 47.458 -38.101 1.00 69.56 98 GLU A N 1
ATOM 791 C CA . GLU A 1 98 ? 14.968 46.089 -37.553 1.00 69.56 98 GLU A CA 1
ATOM 792 C C . GLU A 1 98 ? 13.796 45.864 -36.587 1.00 69.56 98 GLU A C 1
ATOM 794 O O . GLU A 1 98 ? 13.126 44.832 -36.636 1.00 69.56 98 GLU A O 1
ATOM 799 N N . LYS A 1 99 ? 13.511 46.851 -35.727 1.00 67.56 99 LYS A N 1
ATOM 800 C CA . LYS A 1 99 ? 12.333 46.846 -34.849 1.00 67.56 99 LYS A CA 1
ATOM 801 C C . LYS A 1 99 ? 11.044 46.798 -35.662 1.00 67.56 99 LYS A C 1
ATOM 803 O O . LYS A 1 99 ? 10.130 46.046 -35.314 1.00 67.56 99 LYS A O 1
ATOM 808 N N . TYR A 1 100 ? 10.972 47.602 -36.725 1.00 62.53 100 TYR A N 1
ATOM 809 C CA . TYR A 1 100 ? 9.844 47.605 -37.649 1.00 62.53 100 TYR A CA 1
ATOM 810 C C . TYR A 1 100 ? 9.707 46.241 -38.321 1.00 62.53 100 TYR A C 1
ATOM 812 O O . TYR A 1 100 ? 8.640 45.640 -38.272 1.00 62.53 100 TYR A O 1
ATOM 820 N N . ASP A 1 101 ? 10.784 45.712 -38.877 1.00 62.66 101 ASP A N 1
ATOM 821 C CA . ASP A 1 101 ? 10.851 44.464 -39.628 1.00 62.66 101 ASP A CA 1
ATOM 822 C C . ASP A 1 101 ? 10.430 43.232 -38.803 1.00 62.66 101 ASP A C 1
ATOM 824 O O . ASP A 1 101 ? 9.610 42.437 -39.265 1.00 62.66 101 ASP A O 1
ATOM 828 N N . ALA A 1 102 ? 10.886 43.124 -37.548 1.00 63.84 102 ALA A N 1
ATOM 829 C CA . ALA A 1 102 ? 10.443 42.098 -36.591 1.00 63.84 102 ALA A CA 1
ATOM 830 C C . ALA A 1 102 ? 9.061 42.369 -35.971 1.00 63.84 102 ALA A C 1
ATOM 832 O O . ALA A 1 102 ? 8.580 41.572 -35.162 1.00 63.84 102 ALA A O 1
ATOM 833 N N . ARG A 1 103 ? 8.420 43.495 -36.319 1.00 60.84 103 ARG A N 1
ATOM 834 C CA . ARG A 1 103 ? 7.117 43.923 -35.779 1.00 60.84 103 ARG A CA 1
ATOM 835 C C . ARG A 1 103 ? 7.103 43.927 -34.246 1.00 60.84 103 ARG A C 1
ATOM 837 O O . ARG A 1 103 ? 6.123 43.541 -33.610 1.00 60.84 103 ARG A O 1
ATOM 844 N N . VAL A 1 104 ? 8.219 44.382 -33.668 1.00 58.88 104 VAL A N 1
ATOM 845 C CA . VAL A 1 104 ? 8.378 44.654 -32.230 1.00 58.88 104 VAL A CA 1
ATOM 846 C C . VAL A 1 104 ? 7.752 46.014 -31.873 1.00 58.88 104 VAL A C 1
ATOM 848 O O . VAL A 1 104 ? 7.500 46.233 -30.694 1.00 58.88 104 VAL A O 1
ATOM 851 N N . VAL A 1 105 ? 7.462 46.870 -32.879 1.00 47.97 105 VAL A N 1
ATOM 852 C CA . VAL A 1 105 ? 6.861 48.228 -32.809 1.00 47.97 105 VAL A CA 1
ATOM 853 C C . VAL A 1 105 ? 5.613 48.422 -33.693 1.00 47.97 105 VAL A C 1
ATOM 855 O O . VAL A 1 105 ? 5.655 48.011 -34.853 1.00 47.97 105 VAL A O 1
ATOM 858 N N . GLY A 1 106 ? 4.558 49.098 -33.185 1.00 50.28 106 GLY A N 1
ATOM 859 C CA . GLY A 1 106 ? 3.361 49.511 -33.961 1.00 50.28 106 GLY A CA 1
ATOM 860 C C . GLY A 1 106 ? 1.989 49.556 -33.231 1.00 50.28 106 GLY A C 1
ATOM 861 O O . GLY A 1 106 ? 1.897 49.432 -32.016 1.00 50.28 106 GLY A O 1
ATOM 862 N N . GLY A 1 107 ? 0.870 49.702 -33.951 1.00 52.50 107 GLY A N 1
ATOM 863 C CA . GLY A 1 107 ? -0.499 49.598 -33.395 1.00 52.50 107 GLY A CA 1
ATOM 864 C C . GLY A 1 107 ? -1.327 48.501 -34.078 1.00 52.50 107 GLY A C 1
ATOM 865 O O . GLY A 1 107 ? -1.192 48.299 -35.281 1.00 52.50 107 GLY A O 1
ATOM 866 N N . ASN A 1 108 ? -2.200 47.789 -33.352 1.00 56.50 108 ASN A N 1
ATOM 867 C CA . ASN A 1 108 ? -3.119 46.820 -33.969 1.00 56.50 108 ASN A CA 1
ATOM 868 C C . ASN A 1 108 ? -4.343 47.552 -34.522 1.00 56.50 108 ASN A C 1
ATOM 870 O O . ASN A 1 108 ? -5.007 48.283 -33.787 1.00 56.50 108 ASN A O 1
ATOM 874 N N . VAL A 1 109 ? -4.681 47.315 -35.786 1.00 56.22 109 VAL A N 1
ATOM 875 C CA . VAL A 1 109 ? -5.852 47.915 -36.433 1.00 56.22 109 VAL A CA 1
ATOM 876 C C . VAL A 1 109 ? -6.812 46.841 -36.935 1.00 56.22 109 VAL A C 1
ATOM 878 O O . VAL A 1 109 ? -6.409 45.800 -37.442 1.00 56.22 109 VAL A O 1
ATOM 881 N N . LEU A 1 110 ? -8.112 47.103 -36.775 1.00 57.53 110 LEU A N 1
ATOM 882 C CA . LEU A 1 110 ? -9.188 46.144 -37.067 1.00 57.53 110 LEU A CA 1
ATOM 883 C C . LEU A 1 110 ? -9.699 46.210 -38.513 1.00 57.53 110 LEU A C 1
ATOM 885 O O . LEU A 1 110 ? -10.504 45.377 -38.920 1.00 57.53 110 LEU A O 1
ATOM 889 N N . SER A 1 111 ? -9.297 47.225 -39.284 1.00 60.53 111 SER A N 1
ATOM 890 C CA . SER A 1 111 ? -9.778 47.417 -40.652 1.00 60.53 111 SER A CA 1
ATOM 891 C C . SER A 1 111 ? -8.622 47.569 -41.626 1.00 60.53 111 SER A C 1
ATOM 893 O O . SER A 1 111 ? -7.626 48.230 -41.330 1.00 60.53 111 SER A O 1
ATOM 895 N N . GLN A 1 112 ? -8.783 47.021 -42.830 1.00 57.75 112 GLN A N 1
ATOM 896 C CA . GLN A 1 112 ? -7.786 47.187 -43.882 1.00 57.75 112 GLN A CA 1
ATOM 897 C C . GLN A 1 112 ? -7.615 48.657 -44.291 1.00 57.75 112 GLN A C 1
ATOM 899 O O . GLN A 1 112 ? -6.517 49.075 -44.641 1.00 57.75 112 GLN A O 1
ATOM 904 N N . ALA A 1 113 ? -8.670 49.470 -44.186 1.00 62.38 113 ALA A N 1
ATOM 905 C CA . ALA A 1 113 ? -8.580 50.909 -44.415 1.00 62.38 113 ALA A CA 1
ATOM 906 C C . ALA A 1 113 ? -7.713 51.609 -43.354 1.00 62.38 113 ALA A C 1
ATOM 908 O O . ALA A 1 113 ? -6.958 52.515 -43.687 1.00 62.38 113 ALA A O 1
ATOM 909 N N . SER A 1 114 ? -7.785 51.184 -42.091 1.00 62.72 114 SER A N 1
ATOM 910 C CA . SER A 1 114 ? -6.910 51.675 -41.021 1.00 62.72 114 SER A CA 1
ATOM 911 C C . SER A 1 114 ? -5.476 51.185 -41.217 1.00 62.72 114 SER A C 1
ATOM 913 O O . SER A 1 114 ? -4.558 51.983 -41.113 1.00 62.72 114 SER A O 1
ATOM 915 N N . LEU A 1 115 ? -5.283 49.923 -41.613 1.00 57.81 115 LEU A N 1
ATOM 916 C CA . LEU A 1 115 ? -3.963 49.357 -41.921 1.00 57.81 115 LEU A CA 1
ATOM 917 C C . LEU A 1 115 ? -3.240 50.130 -43.030 1.00 57.81 115 LEU A C 1
ATOM 919 O O . LEU A 1 115 ? -2.042 50.372 -42.945 1.00 57.81 115 LEU A O 1
ATOM 923 N N . LEU A 1 116 ? -3.978 50.563 -44.055 1.00 57.53 116 LEU A N 1
ATOM 924 C CA . LEU A 1 116 ? -3.435 51.351 -45.163 1.00 57.53 116 LEU A CA 1
ATOM 925 C C . LEU A 1 116 ? -3.126 52.810 -44.787 1.00 57.53 116 LEU A C 1
ATOM 927 O O . LEU A 1 116 ? -2.314 53.442 -45.456 1.00 57.53 116 LEU A O 1
ATOM 931 N N . ASN A 1 117 ? -3.770 53.346 -43.746 1.00 59.06 117 ASN A N 1
ATOM 932 C CA . ASN A 1 117 ? -3.681 54.760 -43.363 1.00 59.06 117 ASN A CA 1
ATOM 933 C C . ASN A 1 117 ? -2.911 55.007 -42.058 1.00 59.06 117 ASN A C 1
ATOM 935 O O . ASN A 1 117 ? -2.628 56.157 -41.728 1.00 59.06 117 ASN A O 1
ATOM 939 N N . THR A 1 118 ? -2.582 53.957 -41.309 1.00 55.41 118 THR A N 1
ATOM 940 C CA . THR A 1 118 ? -1.822 54.024 -40.063 1.00 55.41 118 THR A CA 1
ATOM 941 C C . THR A 1 118 ? -0.444 53.413 -40.312 1.00 55.41 118 THR A C 1
ATOM 943 O O . THR A 1 118 ? -0.320 52.182 -40.330 1.00 55.41 118 THR A O 1
ATOM 946 N N . PRO A 1 119 ? 0.595 54.243 -40.530 1.00 53.34 119 PRO A N 1
ATOM 947 C CA . PRO A 1 119 ? 1.963 53.761 -40.661 1.00 53.34 119 PRO A CA 1
ATOM 948 C C . PRO A 1 119 ? 2.323 52.856 -39.483 1.00 53.34 119 PRO A C 1
ATOM 950 O O . PRO A 1 119 ? 1.930 53.133 -38.352 1.00 53.34 119 PRO A O 1
ATOM 953 N N . LEU A 1 120 ? 3.087 51.793 -39.749 1.00 52.09 120 LEU A N 1
ATOM 954 C CA . LEU A 1 120 ? 3.600 50.880 -38.720 1.00 52.09 120 LEU A CA 1
ATOM 955 C C . LEU A 1 120 ? 2.517 50.046 -37.996 1.00 52.09 120 LEU A C 1
ATOM 957 O O . LEU A 1 120 ? 2.789 49.519 -36.927 1.00 52.09 120 LEU A O 1
ATOM 961 N N . SER A 1 121 ? 1.302 49.899 -38.539 1.00 55.12 121 SER A N 1
ATOM 962 C CA . SER A 1 121 ? 0.242 49.080 -37.920 1.00 55.12 121 SER A CA 1
ATOM 963 C C . SER A 1 121 ? 0.215 47.613 -38.387 1.00 55.12 121 SER A C 1
ATOM 965 O O . SER A 1 121 ? 0.665 47.285 -39.488 1.00 55.12 121 SER A O 1
ATOM 967 N N . THR A 1 122 ? -0.318 46.718 -37.546 1.00 54.09 122 THR A N 1
ATOM 968 C CA . THR A 1 122 ? -0.509 45.276 -37.813 1.00 54.09 122 THR A CA 1
ATOM 969 C C . THR A 1 122 ? -1.983 44.875 -37.717 1.00 54.09 122 THR A C 1
ATOM 971 O O . THR A 1 122 ? -2.784 45.566 -37.086 1.00 54.09 122 THR A O 1
ATOM 974 N N . ASP A 1 123 ? -2.364 43.756 -38.339 1.00 55.03 123 ASP A N 1
ATOM 975 C CA . ASP A 1 123 ? -3.716 43.197 -38.202 1.00 55.03 123 ASP A CA 1
ATOM 976 C C . ASP A 1 123 ? -3.868 42.467 -36.855 1.00 55.03 123 ASP A C 1
ATOM 978 O O . ASP A 1 123 ? -3.001 41.702 -36.432 1.00 55.03 123 ASP A O 1
ATOM 982 N N . SER A 1 124 ? -5.010 42.686 -36.206 1.00 52.53 124 SER A N 1
ATOM 983 C CA . SER A 1 124 ? -5.483 41.950 -35.028 1.00 52.53 124 SER A CA 1
ATOM 984 C C . SER A 1 124 ? -5.538 40.424 -35.204 1.00 52.53 124 SER A C 1
ATOM 986 O O . SER A 1 124 ? -5.425 39.684 -34.226 1.00 52.53 124 SER A O 1
ATOM 988 N N . GLN A 1 125 ? -5.700 39.934 -36.436 1.00 50.84 125 GLN A N 1
ATOM 989 C CA . GLN A 1 125 ? -5.948 38.524 -36.735 1.00 50.84 125 GLN A CA 1
ATOM 990 C C . GLN A 1 125 ? -4.674 37.769 -37.148 1.00 50.84 125 GLN A C 1
ATOM 992 O O . GLN A 1 125 ? -4.690 37.144 -38.191 1.00 50.84 125 GLN A O 1
ATOM 997 N N . TYR A 1 126 ? -3.611 37.782 -36.330 1.00 51.38 126 TYR A N 1
ATOM 998 C CA . TYR A 1 126 ? -2.302 37.091 -36.484 1.00 51.38 126 TYR A CA 1
ATOM 999 C C . TYR A 1 126 ? -1.121 38.013 -36.836 1.00 51.38 126 TYR A C 1
ATOM 1001 O O . TYR A 1 126 ? -0.982 38.466 -37.967 1.00 51.38 126 TYR A O 1
ATOM 1009 N N . ASN A 1 127 ? -0.157 38.133 -35.910 1.00 54.44 127 ASN A N 1
ATOM 1010 C CA . ASN A 1 127 ? 1.146 38.767 -36.184 1.00 54.44 127 ASN A CA 1
ATOM 1011 C C . ASN A 1 127 ? 2.166 37.803 -36.837 1.00 54.44 127 ASN A C 1
ATOM 1013 O O . ASN A 1 127 ? 3.275 38.192 -37.172 1.00 54.44 127 ASN A O 1
ATOM 1017 N N . GLY A 1 128 ? 1.818 36.519 -37.014 1.00 57.59 128 GLY A N 1
ATOM 1018 C CA . GLY A 1 128 ? 2.657 35.546 -37.729 1.00 57.59 128 GLY A CA 1
ATOM 1019 C C . GLY A 1 128 ? 3.986 35.172 -37.053 1.00 57.59 128 GLY A C 1
ATOM 1020 O O . GLY A 1 128 ? 4.767 34.425 -37.643 1.00 57.59 128 GLY A O 1
ATOM 1021 N N . SER A 1 129 ? 4.221 35.625 -35.819 1.00 71.31 129 SER A N 1
ATOM 1022 C CA . SER A 1 129 ? 5.423 35.317 -35.039 1.00 71.31 129 SER A CA 1
ATOM 1023 C C . SER A 1 129 ? 5.250 34.101 -34.117 1.00 71.31 129 SER A C 1
ATOM 1025 O O . SER A 1 129 ? 4.137 33.796 -33.677 1.00 71.31 129 SER A O 1
ATOM 1027 N N . TRP A 1 130 ? 6.342 33.389 -33.816 1.00 75.62 130 TRP A N 1
ATOM 1028 C CA . TRP A 1 130 ? 6.378 32.280 -32.844 1.00 75.62 130 TRP A CA 1
ATOM 1029 C C . TRP A 1 130 ? 7.786 32.039 -32.300 1.00 75.62 130 TRP A C 1
ATOM 1031 O O . TRP A 1 130 ? 8.774 32.402 -32.931 1.00 75.62 130 TRP A O 1
ATOM 1041 N N . ILE A 1 131 ? 7.881 31.357 -31.159 1.00 84.06 131 ILE A N 1
ATOM 1042 C CA . ILE A 1 131 ? 9.156 30.875 -30.610 1.00 84.06 131 ILE A CA 1
ATOM 1043 C C . ILE A 1 131 ? 9.265 29.373 -30.867 1.00 84.06 131 ILE A C 1
ATOM 1045 O O . ILE A 1 131 ? 8.300 28.639 -30.648 1.00 84.06 131 ILE A O 1
ATOM 1049 N N . SER A 1 132 ? 10.430 28.911 -31.320 1.00 86.81 132 SER A N 1
ATOM 1050 C CA . SER A 1 132 ? 10.791 27.491 -31.330 1.00 86.81 132 SER A CA 1
ATOM 1051 C C . SER A 1 132 ? 11.928 27.213 -30.364 1.00 86.81 132 SER A C 1
ATOM 1053 O O . SER A 1 132 ? 12.805 28.059 -30.207 1.00 86.81 132 SER A O 1
ATOM 1055 N N . TYR A 1 133 ? 11.964 26.018 -29.791 1.00 89.81 133 TYR A N 1
ATOM 1056 C CA . TYR A 1 133 ? 13.073 25.547 -28.965 1.00 89.81 133 TYR A CA 1
ATOM 1057 C C . TYR A 1 133 ? 13.135 24.021 -28.970 1.00 89.81 133 TYR A C 1
ATOM 1059 O O . TYR A 1 133 ? 12.122 23.346 -29.179 1.00 89.81 133 TYR A O 1
ATOM 1067 N N . ASP A 1 134 ? 14.329 23.502 -28.707 1.00 88.31 134 ASP A N 1
ATOM 1068 C CA . ASP A 1 134 ? 14.599 22.081 -28.540 1.00 88.31 134 ASP A CA 1
ATOM 1069 C C . ASP A 1 134 ? 14.780 21.781 -27.048 1.00 88.31 134 ASP A C 1
ATOM 1071 O O . ASP A 1 134 ? 15.473 22.517 -26.340 1.00 88.31 134 ASP A O 1
ATOM 1075 N N . TYR A 1 135 ? 14.184 20.696 -26.560 1.00 86.06 135 TYR A N 1
ATOM 1076 C CA . TYR A 1 135 ? 14.341 20.257 -25.170 1.00 86.06 135 TYR A CA 1
ATOM 1077 C C . TYR A 1 135 ? 14.313 18.736 -25.056 1.00 86.06 135 TYR A C 1
ATOM 1079 O O . TYR A 1 135 ? 13.897 18.037 -25.978 1.00 86.06 135 TYR A O 1
ATOM 1087 N N . LYS A 1 136 ? 14.762 18.206 -23.917 1.00 78.75 136 LYS A N 1
ATOM 1088 C CA . LYS A 1 136 ? 14.760 16.765 -23.645 1.00 78.75 136 LYS A CA 1
ATOM 1089 C C . LYS A 1 136 ? 13.953 16.474 -22.377 1.00 78.75 136 LYS A C 1
ATOM 1091 O O . LYS A 1 136 ? 14.499 16.654 -21.286 1.00 78.75 136 LYS A O 1
ATOM 1096 N N . PRO A 1 137 ? 12.682 16.045 -22.494 1.00 71.38 137 PRO A N 1
ATOM 1097 C CA . PRO A 1 137 ? 11.878 15.702 -21.325 1.00 71.38 137 PRO A CA 1
ATOM 1098 C C . PRO A 1 137 ? 12.476 14.479 -20.627 1.00 71.38 137 PRO A C 1
ATOM 1100 O O . PRO A 1 137 ? 12.961 13.552 -21.289 1.00 71.38 137 PRO A O 1
ATOM 1103 N N . LYS A 1 138 ? 12.438 14.450 -19.295 1.00 69.94 138 LYS A N 1
ATOM 1104 C CA . LYS A 1 138 ? 12.743 13.245 -18.515 1.00 69.94 138 LYS A CA 1
ATOM 1105 C C . LYS A 1 138 ? 11.478 12.412 -18.385 1.00 69.94 138 LYS A C 1
ATOM 1107 O O . LYS A 1 138 ? 10.377 12.946 -18.323 1.00 69.94 138 LYS A O 1
ATOM 1112 N N . ILE A 1 139 ? 11.631 11.101 -18.222 1.00 61.69 139 ILE A N 1
ATOM 1113 C CA . ILE A 1 139 ? 10.474 10.210 -18.061 1.00 61.69 139 ILE A CA 1
ATOM 1114 C C . ILE A 1 139 ? 9.652 10.507 -16.797 1.00 61.69 139 ILE A C 1
ATOM 1116 O O . ILE A 1 139 ? 8.468 10.194 -16.726 1.00 61.69 139 ILE A O 1
ATOM 1120 N N . SER A 1 140 ? 10.292 11.107 -15.789 1.00 63.25 140 SER A N 1
ATOM 1121 C CA . SER A 1 140 ? 9.648 11.564 -14.560 1.00 63.25 140 SER A CA 1
ATOM 1122 C C . SER A 1 140 ? 8.852 12.855 -14.730 1.00 63.25 140 SER A C 1
ATOM 1124 O O . SER A 1 140 ? 8.107 13.215 -13.819 1.00 63.25 140 SER A O 1
ATOM 1126 N N . ASP A 1 141 ? 9.066 13.583 -15.827 1.00 73.69 141 ASP A N 1
ATOM 1127 C CA . ASP A 1 141 ? 8.466 14.892 -16.031 1.00 73.69 141 ASP A CA 1
ATOM 1128 C C . ASP A 1 141 ? 7.004 14.708 -16.468 1.00 73.69 141 ASP A C 1
ATOM 1130 O O . ASP A 1 141 ? 6.712 13.923 -17.377 1.00 73.69 141 ASP A O 1
ATOM 1134 N N . PRO A 1 142 ? 6.053 15.391 -15.813 1.00 78.44 142 PRO A N 1
ATOM 1135 C CA . PRO A 1 142 ? 4.666 15.393 -16.249 1.00 78.44 142 PRO A CA 1
ATOM 1136 C C . PRO A 1 142 ? 4.537 15.898 -17.698 1.00 78.44 142 PRO A C 1
ATOM 1138 O O . PRO A 1 142 ? 5.026 16.974 -18.034 1.00 78.44 142 PRO A O 1
ATOM 1141 N N . TYR A 1 143 ? 3.864 15.129 -18.557 1.00 79.25 143 TYR A N 1
ATOM 1142 C CA . TYR A 1 143 ? 3.533 15.556 -19.919 1.00 79.25 143 TYR A CA 1
ATOM 1143 C C . TYR A 1 143 ? 2.156 16.232 -19.946 1.00 79.25 143 TYR A C 1
ATOM 1145 O O . TYR A 1 143 ? 1.260 15.881 -19.173 1.00 79.25 143 TYR A O 1
ATOM 1153 N N . GLY A 1 144 ? 1.961 17.179 -20.860 1.00 81.75 144 GLY A N 1
ATOM 1154 C CA . GLY A 1 144 ? 0.708 17.918 -20.989 1.00 81.75 144 GLY A CA 1
ATOM 1155 C C . GLY A 1 144 ? 0.899 19.352 -21.469 1.00 81.75 144 GLY A C 1
ATOM 1156 O O . GLY A 1 144 ? 2.001 19.778 -21.806 1.00 81.75 144 GLY A O 1
ATOM 1157 N N . THR A 1 145 ? -0.197 20.104 -21.502 1.00 83.19 145 THR A N 1
ATOM 1158 C CA . THR A 1 145 ? -0.215 21.514 -21.902 1.00 83.19 145 THR A CA 1
ATOM 1159 C C . THR A 1 145 ? -0.381 22.391 -20.665 1.00 83.19 145 THR A C 1
ATOM 1161 O O . THR A 1 145 ? -1.350 22.250 -19.921 1.00 83.19 145 THR A O 1
ATOM 1164 N N . TYR A 1 146 ? 0.566 23.300 -20.452 1.00 86.06 146 TYR A N 1
ATOM 1165 C CA . TYR A 1 146 ? 0.688 24.133 -19.263 1.00 86.06 146 TYR A CA 1
ATOM 1166 C C . TYR A 1 146 ? 0.500 25.601 -19.628 1.00 86.06 146 TYR A C 1
ATOM 1168 O O . TYR A 1 146 ? 1.283 26.190 -20.378 1.00 86.06 146 TYR A O 1
ATOM 1176 N N . SER A 1 147 ? -0.554 26.204 -19.089 1.00 84.81 147 SER A N 1
ATOM 1177 C CA . SER A 1 147 ? -0.773 27.647 -19.172 1.00 84.81 147 SER A CA 1
ATOM 1178 C C . SER A 1 147 ? 0.180 28.401 -18.245 1.00 84.81 147 SER A C 1
ATOM 1180 O O . SER A 1 147 ? 0.756 27.826 -17.326 1.00 84.81 147 SER A O 1
ATOM 1182 N N . ASP A 1 148 ? 0.313 29.711 -18.453 1.00 85.94 148 ASP A N 1
ATOM 1183 C CA . ASP A 1 148 ? 1.086 30.603 -17.580 1.00 85.94 148 ASP A CA 1
ATOM 1184 C C . ASP A 1 148 ? 2.594 30.297 -17.519 1.00 85.94 148 ASP A C 1
ATOM 1186 O O . ASP A 1 148 ? 3.248 30.671 -16.548 1.00 85.94 148 ASP A O 1
ATOM 1190 N N . LEU A 1 149 ? 3.167 29.652 -18.537 1.00 88.81 149 LEU A N 1
ATOM 1191 C CA . LEU A 1 149 ? 4.614 29.397 -18.628 1.00 88.81 149 LEU A CA 1
ATOM 1192 C C . LEU A 1 149 ? 5.335 30.272 -19.663 1.00 88.81 149 LEU A C 1
ATOM 1194 O O . LEU A 1 149 ? 6.553 30.191 -19.803 1.00 88.81 149 LEU A O 1
ATOM 1198 N N . MET A 1 150 ? 4.603 31.136 -20.365 1.00 87.56 150 MET A N 1
ATOM 1199 C CA . MET A 1 150 ? 5.166 32.103 -21.300 1.00 87.56 150 MET A CA 1
ATOM 1200 C C . MET A 1 150 ? 4.502 33.466 -21.105 1.00 87.56 150 MET A C 1
ATOM 1202 O O . MET A 1 150 ? 3.272 33.579 -21.116 1.00 87.56 150 MET A O 1
ATOM 1206 N N . TRP A 1 151 ? 5.325 34.491 -20.889 1.00 85.62 151 TRP A N 1
ATOM 1207 C CA . TRP A 1 151 ? 4.882 35.831 -20.502 1.00 85.62 151 TRP A CA 1
ATOM 1208 C C . TRP A 1 151 ? 5.613 36.919 -21.276 1.00 85.62 151 TRP A C 1
ATOM 1210 O O . TRP A 1 151 ? 6.778 36.751 -21.625 1.00 85.62 151 TRP A O 1
ATOM 1220 N N . VAL A 1 152 ? 4.951 38.054 -21.491 1.00 81.19 152 VAL A N 1
ATOM 1221 C CA . VAL A 1 152 ? 5.511 39.210 -22.208 1.00 81.19 152 VAL A CA 1
ATOM 1222 C C . VAL A 1 152 ? 5.608 40.411 -21.289 1.00 81.19 152 VAL A C 1
ATOM 1224 O O . VAL A 1 152 ? 4.610 40.817 -20.688 1.00 81.19 152 VAL A O 1
ATOM 1227 N N . GLU A 1 153 ? 6.787 41.019 -21.245 1.00 82.19 153 GLU A N 1
ATOM 1228 C CA . GLU A 1 153 ? 6.961 42.388 -20.782 1.00 82.19 153 GLU A CA 1
ATOM 1229 C C . GLU A 1 153 ? 6.741 43.347 -21.951 1.00 82.19 153 GLU A C 1
ATOM 1231 O O . GLU A 1 153 ? 7.470 43.325 -22.945 1.00 82.19 153 GLU A O 1
ATOM 1236 N N . TYR A 1 154 ? 5.744 44.214 -21.798 1.00 74.62 154 TYR A N 1
ATOM 1237 C CA . TYR A 1 154 ? 5.545 45.345 -22.689 1.00 74.62 154 TYR A CA 1
ATOM 1238 C C . TYR A 1 154 ? 6.222 46.593 -22.119 1.00 74.62 154 TYR A C 1
ATOM 1240 O O . TYR A 1 154 ? 6.202 46.845 -20.908 1.00 74.62 154 TYR A O 1
ATOM 1248 N N . ASN A 1 155 ? 6.769 47.413 -23.004 1.00 68.00 155 ASN A N 1
ATOM 1249 C CA . ASN A 1 155 ? 7.252 48.736 -22.678 1.00 68.00 155 ASN A CA 1
ATOM 1250 C C . ASN A 1 155 ? 6.060 49.613 -22.303 1.00 68.00 155 ASN A C 1
ATOM 1252 O O . ASN A 1 155 ? 5.140 49.828 -23.089 1.00 68.00 155 ASN A O 1
ATOM 1256 N N . ALA A 1 156 ? 6.072 50.089 -21.067 1.00 57.28 156 ALA A N 1
ATOM 1257 C CA . ALA A 1 156 ? 5.008 50.891 -20.485 1.00 57.28 156 ALA A CA 1
ATOM 1258 C C . ALA A 1 156 ? 5.554 52.247 -20.026 1.00 57.28 156 ALA A C 1
ATOM 1260 O O . ALA A 1 156 ? 5.198 52.720 -18.946 1.00 57.28 156 ALA A O 1
ATOM 1261 N N . ASP A 1 157 ? 6.496 52.844 -20.767 1.00 53.38 157 ASP A N 1
ATOM 1262 C CA . ASP A 1 157 ? 7.037 54.143 -20.374 1.00 53.38 157 ASP A CA 1
ATOM 1263 C C . ASP A 1 157 ? 5.999 55.249 -20.609 1.00 53.38 157 ASP A C 1
ATOM 1265 O O . ASP A 1 157 ? 5.788 55.729 -21.718 1.00 53.38 157 ASP A O 1
ATOM 1269 N N . THR A 1 158 ? 5.324 55.643 -19.528 1.00 49.19 158 THR A N 1
ATOM 1270 C CA . THR A 1 158 ? 4.221 56.617 -19.491 1.00 49.19 158 THR A CA 1
ATOM 1271 C C . THR A 1 158 ? 4.665 58.075 -19.668 1.00 49.19 158 THR A C 1
ATOM 1273 O O . THR A 1 158 ? 3.907 58.989 -19.334 1.00 49.19 158 THR A O 1
ATOM 1276 N N . ASN A 1 159 ? 5.894 58.337 -20.123 1.00 50.19 159 ASN A N 1
ATOM 1277 C CA . ASN A 1 159 ? 6.291 59.703 -20.453 1.00 50.19 159 ASN A CA 1
ATOM 1278 C C . ASN A 1 159 ? 5.521 60.132 -21.703 1.00 50.19 159 ASN A C 1
ATOM 1280 O O . ASN A 1 159 ? 5.623 59.491 -22.739 1.00 50.19 159 ASN A O 1
ATOM 1284 N N . LYS A 1 160 ? 4.764 61.231 -21.596 1.00 47.06 160 LYS A N 1
ATOM 1285 C CA . LYS A 1 160 ? 3.896 61.788 -22.654 1.00 47.06 160 LYS A CA 1
ATOM 1286 C C . LYS A 1 160 ? 4.598 62.115 -23.987 1.00 47.06 160 LYS A C 1
ATOM 1288 O O . LYS A 1 160 ? 3.906 62.490 -24.924 1.00 47.06 160 LYS A O 1
ATOM 1293 N N . ASP A 1 161 ? 5.920 61.972 -24.052 1.00 48.00 161 ASP A N 1
ATOM 1294 C CA . ASP A 1 161 ? 6.758 62.252 -25.221 1.00 48.00 161 ASP A CA 1
ATOM 1295 C C . ASP A 1 161 ? 7.207 60.978 -25.969 1.00 48.00 161 ASP A C 1
ATOM 1297 O O . ASP A 1 161 ? 8.058 61.056 -26.852 1.00 48.00 161 ASP A O 1
ATOM 1301 N N . THR A 1 162 ? 6.678 59.795 -25.626 1.00 48.09 162 THR A N 1
ATOM 1302 C CA . THR A 1 162 ? 6.813 58.593 -26.466 1.00 48.09 162 THR A CA 1
ATOM 1303 C C . THR A 1 162 ? 5.581 58.456 -27.367 1.00 48.09 162 THR A C 1
ATOM 1305 O O . THR A 1 162 ? 4.446 58.576 -26.907 1.00 48.09 162 THR A O 1
ATOM 1308 N N . ASP A 1 163 ? 5.787 58.195 -28.661 1.00 47.31 163 ASP A N 1
ATOM 1309 C CA . ASP A 1 163 ? 4.713 58.150 -29.673 1.00 47.31 163 ASP A CA 1
ATOM 1310 C C . ASP A 1 163 ? 3.699 56.987 -29.485 1.00 47.31 163 ASP A C 1
ATOM 1312 O O . ASP A 1 163 ? 2.726 56.901 -30.235 1.00 47.31 163 ASP A O 1
ATOM 1316 N N . TYR A 1 164 ? 3.888 56.084 -28.503 1.00 50.69 164 TYR A N 1
ATOM 1317 C CA . TYR A 1 164 ? 3.154 54.805 -28.407 1.00 50.69 164 TYR A CA 1
ATOM 1318 C C . TYR A 1 164 ? 2.839 54.335 -26.960 1.00 50.69 164 TYR A C 1
ATOM 1320 O O . TYR A 1 164 ? 3.436 53.366 -26.484 1.00 50.69 164 TYR A O 1
ATOM 1328 N N . PRO A 1 165 ? 1.907 54.967 -26.219 1.00 51.81 165 PRO A N 1
ATOM 1329 C CA . PRO A 1 165 ? 1.500 54.498 -24.890 1.00 51.81 165 PRO A CA 1
ATOM 1330 C C . PRO A 1 165 ? 0.604 53.242 -24.945 1.00 51.81 165 PRO A C 1
ATOM 1332 O O . PRO A 1 165 ? -0.349 53.178 -25.724 1.00 51.81 165 PRO A O 1
ATOM 1335 N N . VAL A 1 166 ? 0.848 52.269 -24.054 1.00 54.41 166 VAL A N 1
ATOM 1336 C CA . VAL A 1 166 ? -0.058 51.122 -23.836 1.00 54.41 166 VAL A CA 1
ATOM 1337 C C . VAL A 1 166 ? -1.344 51.618 -23.170 1.00 54.41 166 VAL A C 1
ATOM 1339 O O . VAL A 1 166 ? -1.325 52.055 -22.019 1.00 54.41 166 VAL A O 1
ATOM 1342 N N . GLU A 1 167 ? -2.469 51.559 -23.883 1.00 51.91 167 GLU A N 1
ATOM 1343 C CA . GLU A 1 167 ? -3.766 52.016 -23.378 1.00 51.91 167 GLU A CA 1
ATOM 1344 C C . GLU A 1 167 ? -4.511 50.865 -22.677 1.00 51.91 167 GLU A C 1
ATOM 1346 O O . GLU A 1 167 ? -4.814 49.836 -23.280 1.00 51.91 167 GLU A O 1
ATOM 1351 N N . TYR A 1 168 ? -4.816 51.030 -21.386 1.00 55.91 168 TYR A N 1
ATOM 1352 C CA . TYR A 1 168 ? -5.655 50.098 -20.625 1.00 55.91 168 TYR A CA 1
ATOM 1353 C C . TYR A 1 168 ? -7.132 50.490 -20.757 1.00 55.91 168 TYR A C 1
ATOM 1355 O O . TYR A 1 168 ? -7.498 51.626 -20.450 1.00 55.91 168 TYR A O 1
ATOM 1363 N N . ARG A 1 169 ? -7.994 49.552 -21.170 1.00 53.50 169 ARG A N 1
ATOM 1364 C CA . ARG A 1 169 ? -9.447 49.769 -21.278 1.00 53.50 169 ARG A CA 1
ATOM 1365 C C . ARG A 1 169 ? -10.203 48.823 -20.351 1.00 53.50 169 ARG A C 1
ATOM 1367 O O . ARG A 1 169 ? -10.316 47.636 -20.620 1.00 53.50 169 ARG A O 1
ATOM 1374 N N . GLU A 1 170 ? -10.757 49.373 -19.274 1.00 49.19 170 GLU A N 1
ATOM 1375 C CA . GLU A 1 170 ? -11.424 48.618 -18.200 1.00 49.19 170 GLU A CA 1
ATOM 1376 C C . GLU A 1 170 ? -12.748 47.938 -18.631 1.00 49.19 170 GLU A C 1
ATOM 1378 O O . GLU A 1 170 ? -13.178 46.985 -17.989 1.00 49.19 170 GLU A O 1
ATOM 1383 N N . TYR A 1 171 ? -13.387 48.384 -19.726 1.00 49.16 171 TYR A N 1
ATOM 1384 C CA . TYR A 1 171 ? -14.778 48.019 -20.069 1.00 49.16 171 TYR A CA 1
ATOM 1385 C C . TYR A 1 171 ? -14.980 47.306 -21.423 1.00 49.16 171 TYR A C 1
ATOM 1387 O O . TYR A 1 171 ? -16.124 47.059 -21.810 1.00 49.16 171 TYR A O 1
ATOM 1395 N N . GLU A 1 172 ? -13.924 46.952 -22.162 1.00 50.84 172 GLU A N 1
ATOM 1396 C CA . GLU A 1 172 ? -14.065 46.192 -23.416 1.00 50.84 172 GLU A CA 1
ATOM 1397 C C . GLU A 1 172 ? -13.855 44.686 -23.180 1.00 50.84 172 GLU A C 1
ATOM 1399 O O . GLU A 1 172 ? -12.780 44.244 -22.792 1.00 50.84 172 GLU A O 1
ATOM 1404 N N . ASN A 1 173 ? -14.874 43.867 -23.469 1.00 46.94 173 ASN A N 1
ATOM 1405 C CA . ASN A 1 173 ? -14.870 42.416 -23.202 1.00 46.94 173 ASN A CA 1
ATOM 1406 C C . ASN A 1 173 ? -13.807 41.600 -23.968 1.00 46.94 173 ASN A C 1
ATOM 1408 O O . ASN A 1 173 ? -13.662 40.404 -23.706 1.00 46.94 173 ASN A O 1
ATOM 1412 N N . HIS A 1 174 ? -13.089 42.207 -24.918 1.00 46.50 174 HIS A N 1
ATOM 1413 C CA . HIS A 1 174 ? -12.303 41.462 -25.897 1.00 46.50 174 HIS A CA 1
ATOM 1414 C C . HIS A 1 174 ? -10.835 41.882 -26.067 1.00 46.50 174 HIS A C 1
ATOM 1416 O O . HIS A 1 174 ? -10.065 41.033 -26.486 1.00 46.50 174 HIS A O 1
ATOM 1422 N N . ASN A 1 175 ? -10.370 43.084 -25.706 1.00 49.06 175 ASN A N 1
ATOM 1423 C CA . ASN A 1 175 ? -8.980 43.477 -26.000 1.00 49.06 175 ASN A CA 1
ATOM 1424 C C . ASN A 1 175 ? -8.223 43.973 -24.762 1.00 49.06 175 ASN A C 1
ATOM 1426 O O . ASN A 1 175 ? -8.746 44.794 -24.021 1.00 49.06 175 ASN A O 1
ATOM 1430 N N . VAL A 1 176 ? -6.964 43.516 -24.616 1.00 53.66 176 VAL A N 1
ATOM 1431 C CA . VAL A 1 176 ? -5.968 43.907 -23.587 1.00 53.66 176 VAL A CA 1
ATOM 1432 C C . VAL A 1 176 ? -6.063 43.142 -22.250 1.00 53.66 176 VAL A C 1
ATOM 1434 O O . VAL A 1 176 ? -6.230 43.728 -21.184 1.00 53.66 176 VAL A O 1
ATOM 1437 N N . ARG A 1 177 ? -5.890 41.811 -22.249 1.00 59.50 177 ARG A N 1
ATOM 1438 C CA . ARG A 1 177 ? -5.702 41.068 -20.982 1.00 59.50 177 ARG A CA 1
ATOM 1439 C C . ARG A 1 177 ? -4.246 41.151 -20.518 1.00 59.50 177 ARG A C 1
ATOM 1441 O O . ARG A 1 177 ? -3.441 40.269 -20.806 1.00 59.50 177 ARG A O 1
ATOM 1448 N N . LEU A 1 178 ? -3.912 42.227 -19.812 1.00 69.12 178 LEU A N 1
ATOM 1449 C CA . LEU A 1 178 ? -2.715 42.285 -18.977 1.00 69.12 178 LEU A CA 1
ATOM 1450 C C . LEU A 1 178 ? -3.026 41.674 -17.609 1.00 69.12 178 LEU A C 1
ATOM 1452 O O . LEU A 1 178 ? -4.137 41.790 -17.095 1.00 69.12 178 LEU A O 1
ATOM 1456 N N . PHE A 1 179 ? -2.045 41.006 -17.023 1.00 72.50 179 PHE A N 1
ATOM 1457 C CA . PHE A 1 179 ? -2.183 40.279 -15.772 1.00 72.50 179 PHE A CA 1
ATOM 1458 C C . PHE A 1 179 ? -1.171 40.784 -14.757 1.00 72.50 179 PHE A C 1
ATOM 1460 O O . PHE A 1 179 ? -0.095 41.278 -15.108 1.00 72.50 179 PHE A O 1
ATOM 1467 N N . GLU A 1 180 ? -1.538 40.653 -13.486 1.00 76.88 180 GLU A N 1
ATOM 1468 C CA . GLU A 1 180 ? -0.619 40.925 -12.395 1.00 76.88 180 GLU A CA 1
ATOM 1469 C C . GLU A 1 180 ? 0.594 40.001 -12.538 1.00 76.88 180 GLU A C 1
ATOM 1471 O O . GLU A 1 180 ? 0.450 38.804 -12.827 1.00 76.88 180 GLU A O 1
ATOM 1476 N N . ASP A 1 181 ? 1.786 40.556 -12.327 1.00 82.94 181 ASP A N 1
ATOM 1477 C CA . ASP A 1 181 ? 3.037 39.805 -12.322 1.00 82.94 181 ASP A CA 1
ATOM 1478 C C . ASP A 1 181 ? 3.156 38.946 -11.050 1.00 82.94 181 ASP A C 1
ATOM 1480 O O . ASP A 1 181 ? 3.963 39.193 -10.152 1.00 82.94 181 ASP A O 1
ATOM 1484 N N . LYS A 1 182 ? 2.320 37.905 -10.974 1.00 82.31 182 LYS A N 1
ATOM 1485 C CA . LYS A 1 182 ? 2.250 36.959 -9.848 1.00 82.31 182 LYS A CA 1
ATOM 1486 C C . LYS A 1 182 ? 3.566 36.216 -9.596 1.00 82.31 182 LYS A C 1
ATOM 1488 O O . LYS A 1 182 ? 3.783 35.698 -8.501 1.00 82.31 182 LYS A O 1
ATOM 1493 N N . TYR A 1 183 ? 4.430 36.139 -10.606 1.00 87.75 183 TYR A N 1
ATOM 1494 C CA . TYR A 1 183 ? 5.716 35.446 -10.545 1.00 87.75 183 TYR A CA 1
ATOM 1495 C C . TYR A 1 183 ? 6.891 36.399 -10.318 1.00 87.75 183 TYR A C 1
ATOM 1497 O O . TYR A 1 183 ? 8.018 35.930 -10.163 1.00 87.75 183 TYR A O 1
ATOM 1505 N N . LYS A 1 184 ? 6.640 37.713 -10.242 1.00 88.38 184 LYS A N 1
ATOM 1506 C CA . LYS A 1 184 ? 7.663 38.754 -10.097 1.00 88.38 184 LYS A CA 1
ATOM 1507 C C . LYS A 1 184 ? 8.746 38.669 -11.180 1.00 88.38 184 LYS A C 1
ATOM 1509 O O . LYS A 1 184 ? 9.918 38.915 -10.900 1.00 88.38 184 LYS A O 1
ATOM 1514 N N . LEU A 1 185 ? 8.358 38.328 -12.412 1.00 87.06 185 LEU A N 1
ATOM 1515 C CA . LEU A 1 185 ? 9.242 38.253 -13.582 1.00 87.06 185 LEU A CA 1
ATOM 1516 C C . LEU A 1 185 ? 9.926 39.598 -13.874 1.00 87.06 185 LEU A C 1
ATOM 1518 O O . LEU A 1 185 ? 11.062 39.631 -14.347 1.00 87.06 185 LEU A O 1
ATOM 1522 N N . LEU A 1 186 ? 9.273 40.705 -13.516 1.00 82.69 186 LEU A N 1
ATOM 1523 C CA . LEU A 1 186 ? 9.795 42.066 -13.647 1.00 82.69 186 LEU A CA 1
ATOM 1524 C C . LEU A 1 186 ? 10.699 42.500 -12.473 1.00 82.69 186 LEU A C 1
ATOM 1526 O O . LEU A 1 186 ? 11.143 43.649 -12.412 1.00 82.69 186 LEU A O 1
ATOM 1530 N N . GLY A 1 187 ? 10.961 41.619 -11.501 1.00 79.62 187 GLY A N 1
ATOM 1531 C CA . GLY A 1 187 ? 11.779 41.916 -10.326 1.00 79.62 187 GLY A CA 1
ATOM 1532 C C . GLY A 1 187 ? 11.155 42.976 -9.409 1.00 79.62 187 GLY A C 1
ATOM 1533 O O . GLY A 1 187 ? 9.997 42.874 -8.998 1.00 79.62 187 GLY A O 1
ATOM 1534 N N . LYS A 1 188 ? 11.926 44.014 -9.044 1.00 65.06 188 LYS A N 1
ATOM 1535 C CA . LYS A 1 188 ? 11.413 45.174 -8.292 1.00 65.06 188 LYS A CA 1
ATOM 1536 C C . LYS A 1 188 ? 10.590 46.045 -9.239 1.00 65.06 188 LYS A C 1
ATOM 1538 O O . LYS A 1 188 ? 11.091 47.078 -9.646 1.00 65.06 188 LYS A O 1
ATOM 1543 N N . ASN A 1 189 ? 9.382 45.614 -9.598 1.00 66.38 189 ASN A N 1
ATOM 1544 C CA . ASN A 1 189 ? 8.442 46.286 -10.501 1.00 66.38 189 ASN A CA 1
ATOM 1545 C C . ASN A 1 189 ? 8.026 47.679 -9.964 1.00 66.38 189 ASN A C 1
ATOM 1547 O O . ASN A 1 189 ? 7.001 47.803 -9.292 1.00 66.38 189 ASN A O 1
ATOM 1551 N N . PRO A 1 190 ? 8.797 48.756 -10.206 1.00 54.41 190 PRO A N 1
ATOM 1552 C CA . PRO A 1 190 ? 8.685 49.993 -9.436 1.00 54.41 190 PRO A CA 1
ATOM 1553 C C . PRO A 1 190 ? 7.587 50.909 -9.987 1.00 54.41 190 PRO A C 1
ATOM 1555 O O . PRO A 1 190 ? 7.198 51.875 -9.340 1.00 54.41 190 PRO A O 1
ATOM 1558 N N . LYS A 1 191 ? 7.100 50.598 -11.193 1.00 58.09 191 LYS A N 1
ATOM 1559 C CA . LYS A 1 191 ? 6.086 51.339 -11.943 1.00 58.09 191 LYS A CA 1
ATOM 1560 C C . LYS A 1 191 ? 4.726 50.622 -11.948 1.00 58.09 191 LYS A C 1
ATOM 1562 O O . LYS A 1 191 ? 3.827 51.069 -12.645 1.00 58.09 191 LYS A O 1
ATOM 1567 N N . GLY A 1 192 ? 4.575 49.510 -11.214 1.00 61.44 192 GLY A N 1
ATOM 1568 C CA . GLY A 1 192 ? 3.339 48.717 -11.208 1.00 61.44 192 GLY A CA 1
ATOM 1569 C C . GLY A 1 192 ? 2.962 48.174 -12.591 1.00 61.44 192 GLY A C 1
ATOM 1570 O O . GLY A 1 192 ? 1.780 48.098 -12.914 1.00 61.44 192 GLY A O 1
ATOM 1571 N N . LYS A 1 193 ? 3.962 47.849 -13.425 1.00 67.31 193 LYS A N 1
ATOM 1572 C CA . LYS A 1 193 ? 3.772 47.321 -14.781 1.00 67.31 193 LYS A CA 1
ATOM 1573 C C . LYS A 1 193 ? 3.023 45.984 -14.729 1.00 67.31 193 LYS A C 1
ATOM 1575 O O . LYS A 1 193 ? 3.319 45.143 -13.880 1.00 67.31 193 LYS A O 1
ATOM 1580 N N . TRP A 1 194 ? 2.100 45.779 -15.660 1.00 71.62 194 TRP A N 1
ATOM 1581 C CA . TRP A 1 194 ? 1.385 44.517 -15.855 1.00 71.62 194 TRP A CA 1
ATOM 1582 C C . TRP A 1 194 ? 2.000 43.755 -17.037 1.00 71.62 194 TRP A C 1
ATOM 1584 O O . TRP A 1 194 ? 2.565 44.375 -17.938 1.00 71.62 194 TRP A O 1
ATOM 1594 N N . ILE A 1 195 ? 1.894 42.426 -17.045 1.00 77.50 195 ILE A N 1
ATOM 1595 C CA . ILE A 1 195 ? 2.504 41.560 -18.071 1.00 77.50 195 ILE A CA 1
ATOM 1596 C C . ILE A 1 195 ? 1.447 40.806 -18.879 1.00 77.50 195 ILE A C 1
ATOM 1598 O O . ILE A 1 195 ? 0.361 40.504 -18.384 1.00 77.50 195 ILE A O 1
ATOM 1602 N N . GLY A 1 196 ? 1.752 40.492 -20.137 1.00 75.94 196 GLY A N 1
ATOM 1603 C CA . GLY A 1 196 ? 0.884 39.685 -20.999 1.00 75.94 196 GLY A CA 1
ATOM 1604 C C . GLY A 1 196 ? 1.088 38.187 -20.781 1.00 75.94 196 GLY A C 1
ATOM 1605 O O . GLY A 1 196 ? 2.2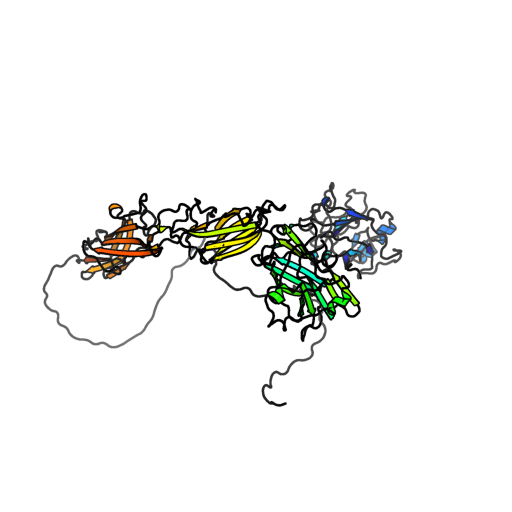19 37.747 -20.587 1.00 75.94 196 GLY A O 1
ATOM 1606 N N . ARG A 1 197 ? 0.011 37.396 -20.857 1.00 75.44 197 ARG A N 1
ATOM 1607 C CA . ARG A 1 197 ? 0.086 35.925 -20.944 1.00 75.44 197 ARG A CA 1
ATOM 1608 C C . ARG A 1 197 ? 0.047 35.478 -22.397 1.00 75.44 197 ARG A C 1
ATOM 1610 O O . ARG A 1 197 ? -0.694 36.055 -23.189 1.00 75.44 197 ARG A O 1
ATOM 1617 N N . MET A 1 198 ? 0.805 34.436 -22.717 1.00 73.56 198 MET A N 1
ATOM 1618 C CA . MET A 1 198 ? 0.850 33.842 -24.054 1.00 73.56 198 MET A CA 1
ATOM 1619 C C . MET A 1 198 ? 0.277 32.427 -24.080 1.00 73.56 198 MET A C 1
ATOM 1621 O O . MET A 1 198 ? -0.159 31.902 -23.051 1.00 73.56 198 MET A O 1
ATOM 1625 N N . ASP A 1 199 ? 0.267 31.836 -25.279 1.00 73.94 199 ASP A N 1
ATOM 1626 C CA . ASP A 1 199 ? -0.164 30.463 -25.509 1.00 73.94 199 ASP A CA 1
ATOM 1627 C C . ASP A 1 199 ? 0.566 29.485 -24.574 1.00 73.94 199 ASP A C 1
ATOM 1629 O O . ASP A 1 199 ? 1.732 29.691 -24.216 1.00 73.94 199 ASP A O 1
ATOM 1633 N N . PRO A 1 200 ? -0.122 28.415 -24.149 1.00 81.44 200 PRO A N 1
ATOM 1634 C CA . PRO A 1 200 ? 0.449 27.455 -23.226 1.00 81.44 200 PRO A CA 1
ATOM 1635 C C . PRO A 1 200 ? 1.627 26.696 -23.849 1.00 81.44 200 PRO A C 1
ATOM 1637 O O . PRO A 1 200 ? 1.684 26.450 -25.055 1.00 81.44 200 PRO A O 1
ATOM 1640 N N . ILE A 1 201 ? 2.545 26.255 -22.993 1.00 82.94 201 ILE A N 1
ATOM 1641 C CA . ILE A 1 201 ? 3.656 25.384 -23.378 1.00 82.94 201 ILE A CA 1
ATOM 1642 C C . ILE A 1 201 ? 3.188 23.933 -23.325 1.00 82.94 201 ILE A C 1
ATOM 1644 O O . ILE A 1 201 ? 2.607 23.504 -22.331 1.00 82.94 201 ILE A O 1
ATOM 1648 N N . THR A 1 202 ? 3.458 23.161 -24.377 1.00 81.31 202 THR A N 1
ATOM 1649 C CA . THR A 1 202 ? 3.177 21.719 -24.389 1.00 81.31 202 THR A CA 1
ATOM 1650 C C . THR A 1 202 ? 4.455 20.922 -24.151 1.00 81.31 202 THR A C 1
ATOM 1652 O O . THR A 1 202 ? 5.379 20.961 -24.964 1.00 81.31 202 THR A O 1
ATOM 1655 N N . ILE A 1 203 ? 4.475 20.181 -23.043 1.00 81.69 203 ILE A N 1
ATOM 1656 C CA . ILE A 1 203 ? 5.499 19.194 -22.711 1.00 81.69 203 ILE A CA 1
ATOM 1657 C C . ILE A 1 203 ? 5.053 17.838 -23.258 1.00 81.69 203 ILE A C 1
ATOM 1659 O O . ILE A 1 203 ? 3.991 17.320 -22.907 1.00 81.69 203 ILE A O 1
ATOM 1663 N N . LEU A 1 204 ? 5.861 17.278 -24.148 1.00 71.56 204 LEU A N 1
ATOM 1664 C CA . LEU A 1 204 ? 5.661 15.975 -24.763 1.00 71.56 204 LEU A CA 1
ATOM 1665 C C . LEU A 1 204 ? 6.378 14.899 -23.935 1.00 71.56 204 LEU A C 1
ATOM 1667 O O . LEU A 1 204 ? 7.370 15.202 -23.269 1.00 71.56 204 LEU A O 1
ATOM 1671 N N . PRO A 1 205 ? 5.896 13.644 -23.954 1.00 64.88 205 PRO A N 1
ATOM 1672 C CA . PRO A 1 205 ? 6.596 12.548 -23.296 1.00 64.88 205 PRO A CA 1
ATOM 1673 C C . PRO A 1 205 ? 7.967 12.303 -23.945 1.00 64.88 205 PRO A C 1
ATOM 1675 O O . PRO A 1 205 ? 8.156 12.543 -25.138 1.00 64.88 205 PRO A O 1
ATOM 1678 N N . THR A 1 206 ? 8.921 11.780 -23.172 1.00 65.56 206 THR A N 1
ATOM 1679 C CA . THR A 1 206 ? 10.194 11.275 -23.707 1.00 65.56 206 THR A CA 1
ATOM 1680 C C . THR A 1 206 ? 9.926 10.150 -24.709 1.00 65.56 206 THR A C 1
ATOM 1682 O O . THR A 1 206 ? 9.318 9.145 -24.348 1.00 65.56 206 THR A O 1
ATOM 1685 N N . GLU A 1 207 ? 10.390 10.279 -25.958 1.00 68.12 207 GLU A N 1
ATOM 1686 C CA . GLU A 1 207 ? 10.353 9.166 -26.916 1.00 68.12 207 GLU A CA 1
ATOM 1687 C C . GLU A 1 207 ? 11.404 8.112 -26.533 1.00 68.12 207 GLU A C 1
ATOM 1689 O O . GLU A 1 207 ? 12.546 8.145 -26.996 1.00 68.12 207 GLU A O 1
ATOM 1694 N N . GLU A 1 208 ? 11.024 7.156 -25.684 1.00 74.56 208 GLU A N 1
ATOM 1695 C CA . GLU A 1 208 ? 11.908 6.067 -25.271 1.00 74.56 208 GLU A CA 1
ATOM 1696 C C . GLU A 1 208 ? 11.150 4.762 -24.968 1.00 74.56 208 GLU A C 1
ATOM 1698 O O . GLU A 1 208 ? 10.016 4.771 -24.485 1.00 74.56 208 GLU A O 1
ATOM 1703 N N . LEU A 1 209 ? 11.788 3.624 -25.271 1.00 86.69 209 LEU A N 1
ATOM 1704 C CA . LEU A 1 209 ? 11.433 2.327 -24.695 1.00 86.69 209 LEU A CA 1
ATOM 1705 C C . LEU A 1 209 ? 12.243 2.161 -23.413 1.00 86.69 209 LEU A C 1
ATOM 1707 O O . LEU A 1 209 ? 13.466 2.007 -23.496 1.00 86.69 209 LEU A O 1
ATOM 1711 N N . THR A 1 210 ? 11.570 2.154 -22.269 1.00 88.00 210 THR A N 1
ATOM 1712 C CA . THR A 1 210 ? 12.204 1.987 -20.966 1.00 88.00 210 THR A CA 1
ATOM 1713 C C . THR A 1 210 ? 11.877 0.648 -20.339 1.00 88.00 210 THR A C 1
ATOM 1715 O O . THR A 1 210 ? 10.797 0.077 -20.503 1.00 88.00 210 THR A O 1
ATOM 1718 N N . VAL A 1 211 ? 12.858 0.153 -19.595 1.00 95.25 211 VAL A N 1
ATOM 1719 C CA . VAL A 1 211 ? 12.719 -0.994 -18.714 1.00 95.25 211 VAL A CA 1
ATOM 1720 C C . VAL A 1 211 ? 13.150 -0.533 -17.339 1.00 95.25 211 VAL A C 1
ATOM 1722 O O . VAL A 1 211 ? 14.277 -0.070 -17.185 1.00 95.25 211 VAL A O 1
ATOM 1725 N N . SER A 1 212 ? 12.284 -0.647 -16.343 1.00 94.69 212 SER A N 1
ATOM 1726 C CA . SER A 1 212 ? 12.612 -0.253 -14.978 1.00 94.69 212 SER A CA 1
ATOM 1727 C C . SER A 1 212 ? 12.432 -1.399 -14.004 1.00 94.69 212 SER A C 1
ATOM 1729 O O . SER A 1 212 ? 11.466 -2.167 -14.065 1.00 94.69 212 SER A O 1
ATOM 1731 N N . SER A 1 213 ? 13.392 -1.505 -13.094 1.00 96.38 213 SER A N 1
ATOM 1732 C CA . SER A 1 213 ? 13.346 -2.437 -11.982 1.00 96.38 213 SER A CA 1
ATOM 1733 C C . SER A 1 213 ? 12.983 -1.698 -10.715 1.00 96.38 213 SER A C 1
ATOM 1735 O O . SER A 1 213 ? 13.603 -0.708 -10.343 1.00 96.38 213 SER A O 1
ATOM 1737 N N . SER A 1 214 ? 11.990 -2.217 -10.011 1.00 96.94 214 SER A N 1
ATOM 1738 C CA . SER A 1 214 ? 11.582 -1.684 -8.723 1.00 96.94 214 SER A CA 1
ATOM 1739 C C . SER A 1 214 ? 11.291 -2.809 -7.749 1.00 96.94 214 SER A C 1
ATOM 1741 O O . SER A 1 214 ? 10.975 -3.929 -8.148 1.00 96.94 214 SER A O 1
ATOM 1743 N N . ALA A 1 215 ? 11.394 -2.529 -6.455 1.00 95.62 215 ALA A N 1
ATOM 1744 C CA . ALA A 1 215 ? 11.032 -3.510 -5.444 1.00 95.62 215 ALA A CA 1
ATOM 1745 C C . ALA A 1 215 ? 10.336 -2.883 -4.238 1.00 95.62 215 ALA A C 1
ATOM 1747 O O . ALA A 1 215 ? 10.544 -1.712 -3.907 1.00 95.62 215 ALA A O 1
ATOM 1748 N N . LYS A 1 216 ? 9.523 -3.701 -3.576 1.00 93.56 216 LYS A N 1
ATOM 1749 C CA . LYS A 1 216 ? 8.899 -3.420 -2.281 1.00 93.56 216 LYS A CA 1
ATOM 1750 C C . LYS A 1 216 ? 8.980 -4.658 -1.399 1.00 93.56 216 LYS A C 1
ATOM 1752 O O . LYS A 1 216 ? 9.176 -5.761 -1.909 1.00 93.56 216 LYS A O 1
ATOM 1757 N N . LYS A 1 217 ? 8.790 -4.507 -0.093 1.00 89.75 217 LYS A N 1
ATOM 1758 C CA . LYS A 1 217 ? 8.520 -5.681 0.746 1.00 89.75 217 LYS A CA 1
ATOM 1759 C C . LYS A 1 217 ? 7.147 -6.250 0.418 1.00 89.75 217 LYS A C 1
ATOM 1761 O O . LYS A 1 217 ? 6.249 -5.527 -0.006 1.00 89.75 217 LYS A O 1
ATOM 1766 N N . GLU A 1 218 ? 6.978 -7.541 0.651 1.00 84.88 218 GLU A N 1
ATOM 1767 C CA . GLU A 1 218 ? 5.709 -8.220 0.392 1.00 84.88 218 GLU A CA 1
ATOM 1768 C C . GLU A 1 218 ? 4.536 -7.560 1.134 1.00 84.88 218 GLU A C 1
ATOM 1770 O O . GLU A 1 218 ? 3.511 -7.262 0.526 1.00 84.88 218 GLU A O 1
ATOM 1775 N N . GLN A 1 219 ? 4.744 -7.220 2.411 1.00 85.88 219 GLN A N 1
ATOM 1776 C CA . GLN A 1 219 ? 3.758 -6.581 3.290 1.00 85.88 219 GLN A CA 1
ATOM 1777 C C . GLN A 1 219 ? 3.554 -5.085 3.004 1.00 85.88 219 GLN A C 1
ATOM 1779 O O . GLN A 1 219 ? 2.666 -4.462 3.587 1.00 85.88 219 GLN A O 1
ATOM 1784 N N . GLU A 1 220 ? 4.391 -4.477 2.155 1.00 89.88 220 GLU A N 1
ATOM 1785 C CA . GLU A 1 220 ? 4.225 -3.072 1.795 1.00 89.88 220 GLU A CA 1
ATOM 1786 C C . GLU A 1 220 ? 3.098 -2.889 0.774 1.00 89.88 220 GLU A C 1
ATOM 1788 O O . GLU A 1 220 ? 2.897 -3.724 -0.112 1.00 89.88 220 GLU A O 1
ATOM 1793 N N . VAL A 1 221 ? 2.404 -1.754 0.853 1.00 87.62 221 VAL A N 1
ATOM 1794 C CA . VAL A 1 221 ? 1.376 -1.379 -0.130 1.00 87.62 221 VAL A CA 1
ATOM 1795 C C . VAL A 1 221 ? 1.983 -1.125 -1.520 1.00 87.62 221 VAL A C 1
ATOM 1797 O O . VAL A 1 221 ? 3.157 -0.776 -1.655 1.00 87.62 221 VAL A O 1
ATOM 1800 N N . ASP A 1 222 ? 1.184 -1.268 -2.581 1.00 86.50 222 ASP A N 1
ATOM 1801 C CA . ASP A 1 222 ? 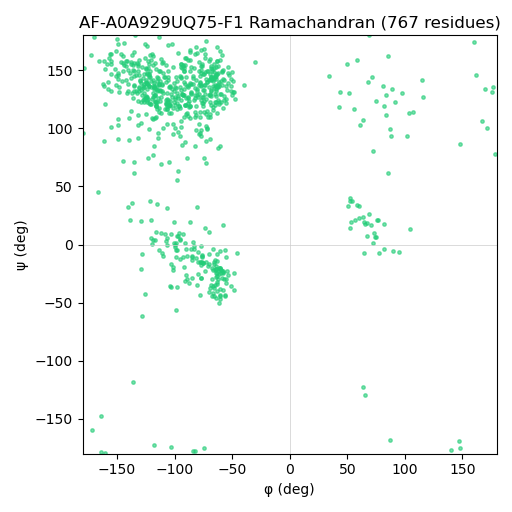1.663 -1.197 -3.974 1.00 86.50 222 ASP A CA 1
ATOM 1802 C C . ASP A 1 222 ? 2.281 0.154 -4.374 1.00 86.50 222 ASP A C 1
ATOM 1804 O O . ASP A 1 222 ? 3.091 0.206 -5.297 1.00 86.50 222 ASP A O 1
ATOM 1808 N N . SER A 1 223 ? 1.970 1.253 -3.684 1.00 86.25 223 SER A N 1
ATOM 1809 C CA . SER A 1 223 ? 2.624 2.547 -3.932 1.00 86.25 223 SER A CA 1
ATOM 1810 C C . SER A 1 223 ? 4.090 2.592 -3.475 1.00 86.25 223 SER A C 1
ATOM 1812 O O . SER A 1 223 ? 4.793 3.547 -3.792 1.00 86.25 223 SER A O 1
ATOM 1814 N N . MET A 1 224 ? 4.577 1.566 -2.766 1.00 89.31 224 MET A N 1
ATOM 1815 C CA . MET A 1 224 ? 5.924 1.522 -2.185 1.00 89.31 224 MET A CA 1
ATOM 1816 C C . MET A 1 224 ? 6.977 0.857 -3.079 1.00 89.31 224 MET A C 1
ATOM 1818 O O . MET A 1 224 ? 8.095 0.618 -2.619 1.00 89.31 224 MET A O 1
ATOM 1822 N N . TYR A 1 225 ? 6.669 0.544 -4.341 1.00 93.06 225 TYR A N 1
ATOM 1823 C CA . TYR A 1 225 ? 7.707 0.124 -5.286 1.00 93.06 225 TYR A CA 1
ATOM 1824 C C . TYR A 1 225 ? 8.751 1.232 -5.456 1.00 93.06 225 TYR A C 1
ATOM 1826 O O . TYR A 1 225 ? 8.417 2.387 -5.708 1.00 93.06 225 TYR A O 1
ATOM 1834 N N . ARG A 1 226 ? 10.030 0.871 -5.317 1.00 92.50 226 ARG A N 1
ATOM 1835 C CA . ARG A 1 226 ? 11.157 1.806 -5.420 1.00 92.50 226 ARG A CA 1
ATOM 1836 C C . ARG A 1 226 ? 12.092 1.386 -6.538 1.00 92.50 226 ARG A C 1
ATOM 1838 O O . ARG A 1 226 ? 12.648 0.291 -6.472 1.00 92.50 226 ARG A O 1
ATOM 1845 N N . THR A 1 227 ? 12.278 2.268 -7.511 1.00 94.81 227 THR A N 1
ATOM 1846 C CA . THR A 1 227 ? 13.411 2.242 -8.445 1.00 94.81 227 THR A CA 1
ATOM 1847 C C . THR A 1 227 ? 14.581 2.971 -7.796 1.00 94.81 227 THR A C 1
ATOM 1849 O O . THR A 1 227 ? 14.387 4.007 -7.157 1.00 94.81 227 THR A O 1
ATOM 1852 N N . TYR A 1 228 ? 15.789 2.431 -7.920 1.00 95.19 228 TYR A N 1
ATOM 1853 C CA . TYR A 1 228 ? 16.967 2.977 -7.264 1.00 95.19 228 TYR A CA 1
ATOM 1854 C C . TYR A 1 228 ? 17.466 4.255 -7.938 1.00 95.19 228 TYR A C 1
ATOM 1856 O O . TYR A 1 228 ? 17.674 4.307 -9.145 1.00 95.19 228 TYR A O 1
ATOM 1864 N N . VAL A 1 229 ? 17.743 5.274 -7.127 1.00 90.56 229 VAL A N 1
ATOM 1865 C CA . VAL A 1 229 ? 18.437 6.492 -7.540 1.00 90.56 229 VAL A CA 1
ATOM 1866 C C . VAL A 1 229 ? 19.753 6.558 -6.780 1.00 90.56 229 VAL A C 1
ATOM 1868 O O . VAL A 1 229 ? 19.783 6.608 -5.545 1.00 90.56 229 VAL A O 1
ATOM 1871 N N . ARG A 1 230 ? 20.862 6.562 -7.523 1.00 86.75 230 ARG A N 1
ATOM 1872 C CA . ARG A 1 230 ? 22.210 6.587 -6.949 1.00 86.75 230 ARG A CA 1
ATOM 1873 C C . ARG A 1 230 ? 22.369 7.763 -5.985 1.00 86.75 230 ARG A C 1
ATOM 1875 O O . ARG A 1 230 ? 21.990 8.889 -6.288 1.00 86.75 230 ARG A O 1
ATOM 1882 N N . GLY A 1 231 ? 22.928 7.488 -4.809 1.00 82.50 231 GLY A N 1
ATOM 1883 C CA . GLY A 1 231 ? 23.106 8.485 -3.748 1.00 82.50 231 GLY A CA 1
ATOM 1884 C C . GLY A 1 231 ? 21.842 8.820 -2.945 1.00 82.50 231 GLY A C 1
ATOM 1885 O O . GLY A 1 231 ? 21.961 9.486 -1.921 1.00 82.50 231 GLY A O 1
ATOM 1886 N N . ASN A 1 232 ? 20.658 8.325 -3.328 1.00 84.62 232 ASN A N 1
ATOM 1887 C CA . ASN A 1 232 ? 19.430 8.508 -2.559 1.00 84.62 232 ASN A CA 1
ATOM 1888 C C . ASN A 1 232 ? 19.106 7.250 -1.721 1.00 84.62 232 ASN A C 1
ATOM 1890 O O . ASN A 1 232 ? 18.545 6.284 -2.252 1.00 84.62 232 ASN A O 1
ATOM 1894 N N . PRO A 1 233 ? 19.407 7.233 -0.408 1.00 83.25 233 PRO A N 1
ATOM 1895 C CA . PRO A 1 233 ? 19.191 6.061 0.442 1.00 83.25 233 PRO A CA 1
ATOM 1896 C C . PRO A 1 233 ? 17.714 5.670 0.594 1.00 83.25 233 PRO A C 1
ATOM 1898 O O . PRO A 1 233 ? 17.427 4.533 0.964 1.00 83.25 233 PRO A O 1
ATOM 1901 N N . GLU A 1 234 ? 16.770 6.567 0.300 1.00 81.94 234 GLU A N 1
ATOM 1902 C CA . GLU A 1 234 ? 15.334 6.282 0.415 1.00 81.94 234 GLU A CA 1
ATOM 1903 C C . GLU A 1 234 ? 14.777 5.442 -0.729 1.00 81.94 234 GLU A C 1
ATOM 1905 O O . GLU A 1 234 ? 13.731 4.810 -0.591 1.00 81.94 234 GLU A O 1
ATOM 1910 N N . THR A 1 235 ? 15.513 5.379 -1.834 1.00 89.62 235 THR A N 1
ATOM 1911 C CA . THR A 1 235 ? 15.195 4.505 -2.967 1.00 89.62 235 THR A CA 1
ATOM 1912 C C . THR A 1 235 ? 15.746 3.090 -2.802 1.00 89.62 235 THR A C 1
ATOM 1914 O O . THR A 1 235 ? 15.475 2.217 -3.621 1.00 89.62 235 THR A O 1
ATOM 1917 N N . VAL A 1 236 ? 16.503 2.836 -1.728 1.00 90.75 236 VAL A N 1
ATOM 1918 C CA . VAL A 1 236 ? 16.982 1.497 -1.383 1.00 90.75 236 VAL A CA 1
ATOM 1919 C C . VAL A 1 236 ? 15.872 0.757 -0.649 1.00 90.75 236 VAL A C 1
ATOM 1921 O O . VAL A 1 236 ? 15.492 1.119 0.469 1.00 90.75 236 VAL A O 1
ATOM 1924 N N . MET A 1 237 ? 15.362 -0.302 -1.270 1.00 91.69 237 MET A N 1
ATOM 1925 C CA . MET A 1 237 ? 14.386 -1.180 -0.646 1.00 91.69 237 MET A CA 1
ATOM 1926 C C . MET A 1 237 ? 15.061 -1.950 0.495 1.00 91.69 237 MET A C 1
ATOM 1928 O O . MET A 1 237 ? 16.127 -2.544 0.339 1.00 91.69 237 MET A O 1
ATOM 1932 N N . LYS A 1 238 ? 14.463 -1.894 1.683 1.00 87.69 238 LYS A N 1
ATOM 1933 C CA . LYS A 1 238 ? 14.976 -2.559 2.882 1.00 87.69 238 LYS A CA 1
ATOM 1934 C C . LYS A 1 238 ? 14.195 -3.846 3.071 1.00 87.69 238 LYS A C 1
ATOM 1936 O O . LYS A 1 238 ? 12.972 -3.804 3.132 1.00 87.69 238 LYS A O 1
ATOM 1941 N N . MET A 1 239 ? 14.894 -4.970 3.167 1.00 87.75 239 MET A N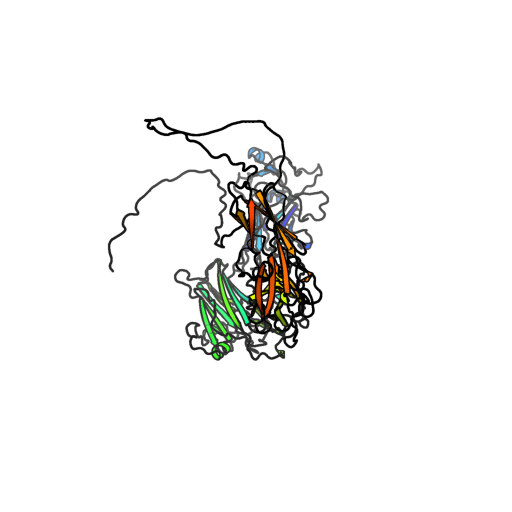 1
ATOM 1942 C CA . MET A 1 239 ? 14.281 -6.291 3.303 1.00 87.75 239 MET A CA 1
ATOM 1943 C C . MET A 1 239 ? 14.979 -7.115 4.371 1.00 87.75 239 MET A C 1
ATOM 1945 O O . MET A 1 239 ? 16.094 -6.812 4.799 1.00 87.75 239 MET A O 1
ATOM 1949 N N . ARG A 1 240 ? 14.316 -8.197 4.768 1.00 84.75 240 ARG A N 1
ATOM 1950 C CA . ARG A 1 240 ? 14.914 -9.224 5.618 1.00 84.75 240 ARG A CA 1
ATOM 1951 C C . ARG A 1 240 ? 14.823 -10.622 5.022 1.00 84.75 240 ARG A C 1
ATOM 1953 O O . ARG A 1 240 ? 15.793 -11.362 5.117 1.00 84.75 240 ARG A O 1
ATOM 1960 N N . ARG A 1 241 ? 13.671 -10.977 4.451 1.00 83.75 241 ARG A N 1
ATOM 1961 C CA . ARG A 1 241 ? 13.406 -12.319 3.916 1.00 83.75 241 ARG A CA 1
ATOM 1962 C C . ARG A 1 241 ? 12.892 -12.259 2.493 1.00 83.75 241 ARG A C 1
ATOM 1964 O O . ARG A 1 241 ? 13.571 -12.733 1.603 1.00 83.75 241 ARG A O 1
ATOM 1971 N N . GLU A 1 242 ? 11.750 -11.622 2.282 1.00 86.88 242 GLU A N 1
ATOM 1972 C CA . GLU A 1 242 ? 11.086 -11.595 0.980 1.00 86.88 242 GLU A CA 1
ATOM 1973 C C . GLU A 1 242 ? 10.841 -10.159 0.521 1.00 86.88 242 GLU A C 1
ATOM 1975 O O . GLU A 1 242 ? 10.706 -9.231 1.329 1.00 86.88 242 GLU A O 1
ATOM 1980 N N . ALA A 1 243 ? 10.797 -9.988 -0.793 1.00 90.62 243 ALA A N 1
ATOM 1981 C CA . ALA A 1 243 ? 10.411 -8.761 -1.463 1.00 90.62 243 ALA A CA 1
ATOM 1982 C C . ALA A 1 243 ? 9.656 -9.097 -2.748 1.00 90.62 243 ALA A C 1
ATOM 1984 O O . ALA A 1 243 ? 9.964 -10.087 -3.404 1.00 90.62 243 ALA A O 1
ATOM 1985 N N . ASN A 1 244 ? 8.726 -8.241 -3.163 1.00 93.69 244 ASN A N 1
ATOM 1986 C CA . ASN A 1 244 ? 8.223 -8.302 -4.527 1.00 93.69 244 ASN A CA 1
ATOM 1987 C C . ASN A 1 244 ? 9.125 -7.446 -5.412 1.00 93.69 244 ASN A C 1
ATOM 1989 O O . ASN A 1 244 ? 9.273 -6.240 -5.194 1.00 93.69 244 ASN A O 1
ATOM 1993 N N . TYR A 1 245 ? 9.677 -8.062 -6.443 1.00 95.25 245 TYR A N 1
ATOM 1994 C CA . TYR A 1 245 ? 10.350 -7.388 -7.534 1.00 95.25 245 TYR A CA 1
ATOM 1995 C C . TYR A 1 245 ? 9.351 -7.117 -8.657 1.00 95.25 245 TYR A C 1
ATOM 1997 O O . TYR A 1 245 ? 8.506 -7.956 -8.971 1.00 95.25 245 TYR A O 1
ATOM 2005 N N . LYS A 1 246 ? 9.451 -5.945 -9.277 1.00 95.69 246 LYS A N 1
ATOM 2006 C CA . LYS A 1 246 ? 8.672 -5.555 -10.445 1.00 95.69 246 LYS A CA 1
ATOM 2007 C C . LYS A 1 246 ? 9.608 -5.097 -11.549 1.00 95.69 246 LYS A C 1
ATOM 2009 O O . LYS A 1 246 ? 10.384 -4.164 -11.357 1.00 95.69 246 LYS A O 1
ATOM 2014 N N . LEU A 1 247 ? 9.466 -5.729 -12.706 1.00 96.94 247 LEU A N 1
ATOM 2015 C CA . LEU A 1 247 ? 10.056 -5.297 -13.962 1.00 96.94 247 LEU A CA 1
ATOM 2016 C C . LEU A 1 247 ? 8.951 -4.666 -14.809 1.00 96.94 247 LEU A C 1
ATOM 2018 O O . LEU A 1 247 ? 7.954 -5.326 -15.112 1.00 96.94 247 LEU A O 1
ATOM 2022 N N . ARG A 1 248 ? 9.106 -3.397 -15.174 1.00 95.75 248 ARG A N 1
ATOM 2023 C CA . ARG A 1 248 ? 8.145 -2.673 -16.007 1.00 95.75 248 ARG A CA 1
ATOM 2024 C C . ARG A 1 248 ? 8.772 -2.351 -17.356 1.00 95.75 248 ARG A C 1
ATOM 2026 O O . ARG A 1 248 ? 9.894 -1.866 -17.388 1.00 95.75 248 ARG A O 1
ATOM 2033 N N . VAL A 1 249 ? 8.055 -2.617 -18.443 1.00 96.00 249 VAL A N 1
ATOM 2034 C CA . VAL A 1 249 ? 8.455 -2.293 -19.819 1.00 96.00 249 VAL A CA 1
ATOM 2035 C C . VAL A 1 249 ? 7.446 -1.300 -20.376 1.00 96.00 249 VAL A C 1
ATOM 2037 O O . VAL A 1 249 ? 6.256 -1.608 -20.403 1.00 96.00 249 VAL A O 1
ATOM 2040 N N . GLN A 1 250 ? 7.906 -0.128 -20.808 1.00 92.25 250 GLN A N 1
ATOM 2041 C CA . GLN A 1 250 ? 7.048 0.920 -21.357 1.00 92.25 250 GLN A CA 1
ATOM 2042 C C . GLN A 1 250 ? 7.606 1.425 -22.675 1.00 92.25 250 GLN A C 1
ATOM 2044 O O . GLN A 1 250 ? 8.792 1.743 -22.748 1.00 92.25 250 GLN A O 1
ATOM 2049 N N . ASN A 1 251 ? 6.764 1.534 -23.701 1.00 88.50 251 ASN A N 1
ATOM 2050 C CA . ASN A 1 251 ? 7.161 2.142 -24.967 1.00 88.50 251 ASN A CA 1
ATOM 2051 C C . ASN A 1 251 ? 6.422 3.461 -25.180 1.00 88.50 251 ASN A C 1
ATOM 2053 O O . ASN A 1 251 ? 5.217 3.466 -25.399 1.00 88.50 251 ASN A O 1
ATOM 2057 N N . PHE A 1 252 ? 7.153 4.572 -25.162 1.00 80.50 252 PHE A N 1
ATOM 2058 C CA . PHE A 1 252 ? 6.637 5.894 -25.529 1.00 80.50 252 PHE A CA 1
ATOM 2059 C C . PHE A 1 252 ? 7.198 6.387 -26.866 1.00 80.50 252 PHE A C 1
ATOM 2061 O O . PHE A 1 252 ? 7.014 7.545 -27.235 1.00 80.50 252 PHE A O 1
ATOM 2068 N N . THR A 1 253 ? 7.908 5.527 -27.600 1.00 76.12 253 THR A N 1
ATOM 2069 C CA . THR A 1 253 ? 8.397 5.867 -28.936 1.00 76.12 253 THR A CA 1
ATOM 2070 C C . THR A 1 253 ? 7.279 5.745 -29.965 1.00 76.12 253 THR A C 1
ATOM 2072 O O . THR A 1 253 ? 6.405 4.881 -29.876 1.00 76.12 253 THR A O 1
ATOM 2075 N N . SER A 1 254 ? 7.353 6.569 -31.005 1.00 76.00 254 SER A N 1
ATOM 2076 C CA . SER A 1 254 ? 6.523 6.441 -32.206 1.00 76.00 254 SER A CA 1
ATOM 2077 C C . SER A 1 254 ? 6.816 5.166 -33.018 1.00 76.00 254 SER A C 1
ATOM 2079 O O . SER A 1 254 ? 6.003 4.771 -33.853 1.00 76.00 254 SER A O 1
ATOM 2081 N N . ASN A 1 255 ? 7.942 4.489 -32.757 1.00 81.31 255 ASN A N 1
ATOM 2082 C CA . ASN A 1 255 ? 8.380 3.307 -33.493 1.00 81.31 255 ASN A CA 1
ATOM 2083 C C . ASN A 1 255 ? 7.994 1.997 -32.771 1.00 81.31 255 ASN A C 1
ATOM 2085 O O . ASN A 1 255 ? 8.357 1.790 -31.612 1.00 81.31 255 ASN A O 1
ATOM 2089 N N . PRO A 1 256 ? 7.322 1.051 -33.451 1.00 88.81 256 PRO A N 1
ATOM 2090 C CA . PRO A 1 256 ? 7.073 -0.277 -32.899 1.00 88.81 256 PRO A CA 1
ATOM 2091 C C . PRO A 1 256 ? 8.374 -1.046 -32.640 1.00 88.81 256 PRO A C 1
ATOM 2093 O O . PRO A 1 256 ? 9.251 -1.108 -33.504 1.00 88.81 256 PRO A O 1
ATOM 2096 N N . VAL A 1 257 ? 8.469 -1.691 -31.478 1.00 93.31 257 VAL A N 1
ATOM 2097 C CA . VAL A 1 257 ? 9.562 -2.612 -31.145 1.00 93.31 257 VAL A CA 1
ATOM 2098 C C . VAL A 1 257 ? 9.138 -4.019 -31.555 1.00 93.31 257 VAL A C 1
ATOM 2100 O O . VAL A 1 257 ? 8.225 -4.601 -30.966 1.00 93.31 257 VAL A O 1
ATOM 2103 N N . THR A 1 258 ? 9.768 -4.553 -32.599 1.00 92.94 258 THR A N 1
ATOM 2104 C CA . THR A 1 258 ? 9.378 -5.821 -33.235 1.00 92.94 258 THR A CA 1
ATOM 2105 C C . THR A 1 258 ? 9.979 -7.042 -32.549 1.00 92.94 258 THR A C 1
ATOM 2107 O O . THR A 1 258 ? 9.376 -8.108 -32.574 1.00 92.94 258 THR A O 1
ATOM 2110 N N . GLU A 1 259 ? 11.151 -6.893 -31.929 1.00 94.69 259 GLU A N 1
ATOM 2111 C CA . GLU A 1 259 ? 11.778 -7.922 -31.092 1.00 94.69 259 GLU A CA 1
ATOM 2112 C C . GLU A 1 259 ? 12.303 -7.268 -29.813 1.00 94.69 259 GLU A C 1
ATOM 2114 O O . GLU A 1 259 ? 12.878 -6.173 -29.848 1.00 94.69 259 GLU A O 1
ATOM 2119 N N . PHE A 1 260 ? 12.084 -7.933 -28.681 1.00 97.12 260 PHE A N 1
ATOM 2120 C CA . PHE A 1 260 ? 12.496 -7.440 -27.375 1.00 97.12 260 PHE A CA 1
ATOM 2121 C C . PHE A 1 260 ? 12.845 -8.596 -26.440 1.00 97.12 260 PHE A C 1
ATOM 2123 O O . PHE A 1 260 ? 12.047 -9.520 -26.263 1.00 97.12 260 PHE A O 1
ATOM 2130 N N . SER A 1 261 ? 14.001 -8.487 -25.791 1.00 97.44 261 SER A N 1
ATOM 2131 C CA . SER A 1 261 ? 14.450 -9.402 -24.743 1.00 97.44 261 SER A CA 1
ATOM 2132 C C . SER A 1 261 ? 15.063 -8.596 -23.610 1.00 97.44 261 SER A C 1
ATOM 2134 O O . SER A 1 261 ? 15.926 -7.758 -23.847 1.00 97.44 261 SER A O 1
ATOM 2136 N N . VAL A 1 262 ? 14.652 -8.860 -22.375 1.00 97.56 262 VAL A N 1
ATOM 2137 C CA . VAL A 1 262 ? 15.227 -8.245 -21.175 1.00 97.56 262 VAL A CA 1
ATOM 2138 C C . VAL A 1 262 ? 15.854 -9.305 -20.291 1.00 97.56 262 VAL A C 1
ATOM 2140 O O . VAL A 1 262 ? 15.252 -10.347 -20.046 1.00 97.56 262 VAL A O 1
ATOM 2143 N N . TYR A 1 263 ? 17.044 -9.005 -19.789 1.00 96.12 263 TYR A N 1
ATOM 2144 C CA . TYR A 1 263 ? 17.884 -9.885 -18.996 1.00 96.12 263 TYR A CA 1
ATOM 2145 C C . TYR A 1 263 ? 18.165 -9.216 -17.655 1.00 96.12 263 TYR A C 1
ATOM 2147 O O . TYR A 1 263 ? 18.441 -8.015 -17.594 1.00 96.12 263 TYR A O 1
ATOM 2155 N N . PHE A 1 264 ? 18.086 -9.975 -16.567 1.00 95.25 264 PHE A N 1
ATOM 2156 C CA . PHE A 1 264 ? 18.367 -9.453 -15.235 1.00 95.25 264 PHE A CA 1
ATOM 2157 C C . PHE A 1 264 ? 18.896 -10.547 -14.300 1.00 95.25 264 PHE A C 1
ATOM 2159 O O . PHE A 1 264 ? 18.481 -11.708 -14.395 1.00 95.25 264 PHE A O 1
ATOM 2166 N N . PRO A 1 265 ? 19.816 -10.193 -13.386 1.00 95.38 265 PRO A N 1
ATOM 2167 C CA . PRO A 1 265 ? 20.360 -11.139 -12.428 1.00 95.38 265 PRO A CA 1
ATOM 2168 C C . PRO A 1 265 ? 19.373 -11.424 -11.291 1.00 95.38 265 PRO A C 1
ATOM 2170 O O . PRO A 1 265 ? 18.590 -10.563 -10.879 1.00 95.38 265 PRO A O 1
ATOM 2173 N N . ILE A 1 266 ? 19.506 -12.613 -10.709 1.00 96.31 266 ILE A N 1
ATOM 2174 C CA . ILE A 1 266 ? 19.123 -12.895 -9.324 1.00 96.31 266 ILE A CA 1
ATOM 2175 C C . ILE A 1 266 ? 20.430 -12.889 -8.520 1.00 96.31 266 ILE A C 1
ATOM 2177 O O . ILE A 1 266 ? 21.196 -13.850 -8.630 1.00 96.31 266 ILE A O 1
ATOM 2181 N N . PRO A 1 267 ? 20.715 -11.816 -7.755 1.00 95.25 267 PRO A N 1
ATOM 2182 C CA . PRO A 1 267 ? 22.022 -11.591 -7.142 1.00 95.25 267 PRO A CA 1
ATOM 2183 C C . PRO A 1 267 ? 22.578 -12.794 -6.374 1.00 95.25 267 PRO A C 1
ATOM 2185 O O . PRO A 1 267 ? 21.893 -13.356 -5.517 1.00 95.25 267 PRO A O 1
ATOM 2188 N N . LYS A 1 268 ? 23.838 -13.154 -6.627 1.00 94.12 268 LYS A N 1
ATOM 2189 C CA . LYS A 1 268 ? 24.602 -14.127 -5.831 1.00 94.12 268 LYS A CA 1
ATOM 2190 C C . LYS A 1 268 ? 25.859 -13.463 -5.307 1.00 94.12 268 LYS A C 1
ATOM 2192 O O . LYS A 1 268 ? 26.515 -12.746 -6.053 1.00 94.12 268 LYS A O 1
ATOM 2197 N N . VAL A 1 269 ? 26.170 -13.697 -4.037 1.00 93.25 269 VAL A N 1
ATOM 2198 C CA . VAL A 1 269 ? 27.322 -13.110 -3.349 1.00 93.25 269 VAL A CA 1
ATOM 2199 C C . VAL A 1 269 ? 28.599 -13.274 -4.174 1.00 93.25 269 VAL A C 1
ATOM 2201 O O . VAL A 1 269 ? 28.804 -14.297 -4.820 1.00 93.25 269 VAL A O 1
ATOM 2204 N N . ASP A 1 270 ? 29.425 -12.233 -4.166 1.00 92.19 270 ASP A N 1
ATOM 2205 C CA . ASP A 1 270 ? 30.698 -12.119 -4.878 1.00 92.19 270 ASP A CA 1
ATOM 2206 C C . ASP A 1 270 ? 30.643 -12.126 -6.413 1.00 92.19 270 ASP A C 1
ATOM 2208 O O . ASP A 1 270 ? 31.657 -11.804 -7.032 1.00 92.19 270 ASP A O 1
ATOM 2212 N N . GLN A 1 271 ? 29.489 -12.374 -7.041 1.00 92.38 271 GLN A N 1
ATOM 2213 C CA . GLN A 1 271 ? 29.361 -12.213 -8.488 1.00 92.38 271 GLN A CA 1
ATOM 2214 C C . GLN A 1 271 ? 29.396 -10.730 -8.890 1.00 92.38 271 GLN A C 1
ATOM 2216 O O . GLN A 1 271 ? 28.735 -9.882 -8.278 1.00 92.38 271 GLN A O 1
ATOM 2221 N N . ASP A 1 272 ? 30.154 -10.442 -9.948 1.00 90.88 272 ASP A N 1
ATOM 2222 C CA . ASP A 1 272 ? 30.287 -9.132 -10.586 1.00 90.88 272 ASP A CA 1
ATOM 2223 C C . ASP A 1 272 ? 30.125 -9.299 -12.097 1.00 90.88 272 ASP A C 1
ATOM 2225 O O . ASP A 1 272 ? 30.944 -9.941 -12.750 1.00 90.88 272 ASP A O 1
ATOM 2229 N N . TRP A 1 273 ? 29.029 -8.777 -12.639 1.00 89.69 273 TRP A N 1
ATOM 2230 C CA . TRP A 1 273 ? 28.674 -8.909 -14.052 1.00 89.69 273 TRP A CA 1
ATOM 2231 C C . TRP A 1 273 ? 29.037 -7.636 -14.836 1.00 89.69 273 TRP A C 1
ATOM 2233 O O . TRP A 1 273 ? 28.512 -7.378 -15.920 1.00 89.69 273 TRP A O 1
ATOM 2243 N N . GLY A 1 274 ? 29.930 -6.815 -14.273 1.00 87.94 274 GLY A N 1
ATOM 2244 C CA . GLY A 1 274 ? 30.384 -5.555 -14.842 1.00 87.94 274 GLY A CA 1
ATOM 2245 C C . GLY A 1 274 ? 29.464 -4.380 -14.515 1.00 87.94 274 GLY A C 1
ATOM 2246 O O . GLY A 1 274 ? 28.296 -4.536 -14.164 1.00 87.94 274 GLY A O 1
ATOM 2247 N N . ASN A 1 275 ? 29.990 -3.165 -14.681 1.00 87.38 275 ASN A N 1
ATOM 2248 C CA . ASN A 1 275 ? 29.340 -1.919 -14.250 1.00 87.38 275 ASN A CA 1
ATOM 2249 C C . ASN A 1 275 ? 27.942 -1.682 -14.851 1.00 87.38 275 ASN A C 1
ATOM 2251 O O . ASN A 1 275 ? 27.151 -0.938 -14.276 1.00 87.38 275 ASN A O 1
ATOM 2255 N N . THR A 1 276 ? 27.632 -2.292 -15.999 1.00 87.81 276 THR A N 1
ATOM 2256 C CA . THR A 1 276 ? 26.311 -2.193 -16.630 1.00 87.81 276 THR A CA 1
ATOM 2257 C C . THR A 1 276 ? 25.237 -2.917 -15.834 1.00 87.81 276 THR A C 1
ATOM 2259 O O . THR A 1 276 ? 24.123 -2.420 -15.771 1.00 87.81 276 THR A O 1
ATOM 2262 N N . ILE A 1 277 ? 25.534 -4.069 -15.233 1.00 91.31 277 ILE A N 1
ATOM 2263 C CA . ILE A 1 277 ? 24.574 -4.810 -14.403 1.00 91.31 277 ILE A CA 1
ATOM 2264 C C . ILE A 1 277 ? 24.794 -4.507 -12.925 1.00 91.31 277 ILE A C 1
ATOM 2266 O O . ILE A 1 277 ? 23.822 -4.371 -12.191 1.00 91.31 277 ILE A O 1
ATOM 2270 N N . ASN A 1 278 ? 26.049 -4.341 -12.512 1.00 91.88 278 ASN A N 1
ATOM 2271 C CA . ASN A 1 278 ? 26.517 -4.090 -11.154 1.00 91.88 278 ASN A CA 1
ATOM 2272 C C . ASN A 1 278 ? 27.086 -2.662 -11.023 1.00 91.88 278 ASN A C 1
ATOM 2274 O O . ASN A 1 278 ? 28.291 -2.492 -10.829 1.00 91.88 278 ASN A O 1
ATOM 2278 N N . PRO A 1 279 ? 26.263 -1.599 -11.089 1.00 90.06 279 PRO A N 1
ATOM 2279 C CA . PRO A 1 279 ? 26.761 -0.217 -11.099 1.00 90.06 279 PRO A CA 1
ATOM 2280 C C . PRO A 1 279 ? 27.479 0.204 -9.805 1.00 90.06 279 PRO A C 1
ATOM 2282 O O . PRO A 1 279 ? 28.147 1.238 -9.776 1.00 90.06 279 PRO A O 1
ATOM 2285 N N . GLU A 1 280 ? 27.347 -0.578 -8.729 1.00 92.56 280 GLU A N 1
ATOM 2286 C CA . GLU A 1 280 ? 28.049 -0.371 -7.457 1.00 92.56 280 GLU A CA 1
ATOM 2287 C C . GLU A 1 280 ? 28.944 -1.560 -7.056 1.00 92.56 280 GLU A C 1
ATOM 2289 O O . GLU A 1 280 ? 29.304 -1.704 -5.888 1.00 92.56 280 GLU A O 1
ATOM 2294 N N . GLY A 1 281 ? 29.331 -2.388 -8.032 1.00 92.50 281 GLY A N 1
ATOM 2295 C CA . GLY A 1 281 ? 30.227 -3.528 -7.855 1.00 92.50 281 GLY A CA 1
ATOM 2296 C C . GLY A 1 281 ? 29.528 -4.826 -7.443 1.00 92.50 281 GLY A C 1
ATOM 2297 O O . GLY A 1 281 ? 28.300 -4.960 -7.503 1.00 92.50 281 GLY A O 1
ATOM 2298 N N . LYS A 1 282 ? 30.347 -5.804 -7.043 1.00 94.56 282 LYS A N 1
ATOM 2299 C CA . LYS A 1 282 ? 29.917 -7.174 -6.741 1.00 94.56 282 LYS A CA 1
ATOM 2300 C C . LYS A 1 282 ? 28.781 -7.261 -5.720 1.00 94.56 282 LYS A C 1
ATOM 2302 O O . LYS A 1 282 ? 28.721 -6.496 -4.749 1.00 94.56 282 LYS A O 1
ATOM 2307 N N . PHE A 1 283 ? 27.927 -8.263 -5.883 1.00 95.19 283 PHE A N 1
ATOM 2308 C CA . PHE A 1 283 ? 26.862 -8.545 -4.927 1.00 95.19 283 PHE A CA 1
ATOM 2309 C C . PHE A 1 283 ? 27.414 -8.979 -3.566 1.00 95.19 283 PHE A C 1
ATOM 2311 O O . PHE A 1 283 ? 28.424 -9.667 -3.449 1.00 95.19 283 PHE A O 1
ATOM 2318 N N . GLN A 1 284 ? 26.728 -8.568 -2.509 1.00 94.62 284 GLN A N 1
ATOM 2319 C CA . GLN A 1 284 ? 27.160 -8.717 -1.123 1.00 94.62 284 GLN A CA 1
ATOM 2320 C C . GLN A 1 284 ? 26.438 -9.857 -0.391 1.00 94.62 284 GLN A C 1
ATOM 2322 O O . GLN A 1 284 ? 26.881 -10.288 0.674 1.00 94.62 284 GLN A O 1
ATOM 2327 N N . TYR A 1 285 ? 25.318 -10.336 -0.935 1.00 94.31 285 TYR A N 1
ATOM 2328 C CA . TYR A 1 285 ? 24.532 -11.440 -0.382 1.00 94.31 285 TYR A CA 1
ATOM 2329 C C . TYR A 1 285 ? 23.696 -12.132 -1.464 1.00 94.31 285 TYR A C 1
ATOM 2331 O O . TYR A 1 285 ? 23.480 -11.577 -2.542 1.00 94.31 285 TYR A O 1
ATOM 2339 N N . ASN A 1 286 ? 23.217 -13.339 -1.151 1.00 93.88 286 ASN A N 1
ATOM 2340 C CA . ASN A 1 286 ? 22.406 -14.152 -2.051 1.00 93.88 286 ASN A CA 1
ATOM 2341 C C . ASN A 1 286 ? 20.932 -13.752 -2.006 1.00 93.88 286 ASN A C 1
ATOM 2343 O O . ASN A 1 286 ? 20.282 -13.827 -0.960 1.00 93.88 286 ASN A O 1
ATOM 2347 N N . ASN A 1 287 ? 20.395 -13.429 -3.172 1.00 94.31 287 ASN A N 1
ATOM 2348 C CA . ASN A 1 287 ? 18.975 -13.479 -3.452 1.00 94.31 287 ASN A CA 1
ATOM 2349 C C . ASN A 1 287 ? 18.607 -14.824 -4.090 1.00 94.31 287 ASN A C 1
ATOM 2351 O O . ASN A 1 287 ? 19.440 -15.512 -4.692 1.00 94.31 287 ASN A O 1
ATOM 2355 N N . VAL A 1 288 ? 17.346 -15.219 -3.948 1.00 94.81 288 VAL A N 1
ATOM 2356 C CA . VAL A 1 288 ? 16.830 -16.494 -4.455 1.00 94.81 288 VAL A CA 1
ATOM 2357 C C . VAL A 1 288 ? 15.450 -16.306 -5.066 1.00 94.81 288 VAL A C 1
ATOM 2359 O O . VAL A 1 288 ? 14.663 -15.488 -4.597 1.00 94.81 288 VAL A O 1
ATOM 2362 N N . LEU A 1 289 ? 15.150 -17.092 -6.096 1.00 94.56 289 LEU A N 1
ATOM 2363 C CA . LEU A 1 289 ? 13.770 -17.362 -6.479 1.00 94.56 289 LEU A CA 1
ATOM 2364 C C . LEU A 1 289 ? 13.314 -18.609 -5.723 1.00 94.56 289 LEU A C 1
ATOM 2366 O O . LEU A 1 289 ? 14.110 -19.520 -5.500 1.00 94.56 289 LEU A O 1
ATOM 2370 N N . ARG A 1 290 ? 12.043 -18.649 -5.317 1.00 89.62 290 ARG A N 1
ATOM 2371 C CA . ARG A 1 290 ? 11.431 -19.842 -4.701 1.00 89.62 290 ARG A CA 1
ATOM 2372 C C . ARG A 1 290 ? 10.555 -20.624 -5.677 1.00 89.62 290 ARG A C 1
ATOM 2374 O O . ARG A 1 290 ? 10.275 -21.796 -5.452 1.00 89.62 290 ARG A O 1
ATOM 2381 N N . HIS A 1 291 ? 10.137 -19.967 -6.751 1.00 92.44 291 HIS A N 1
ATOM 2382 C CA . HIS A 1 291 ? 9.312 -20.498 -7.825 1.00 92.44 291 HIS A CA 1
ATOM 2383 C C . HIS A 1 291 ? 9.464 -19.609 -9.066 1.00 92.44 291 HIS A C 1
ATOM 2385 O O . HIS A 1 291 ? 10.188 -18.610 -9.050 1.00 92.44 291 HIS A O 1
ATOM 2391 N N . GLY A 1 292 ? 8.753 -19.964 -10.138 1.00 91.81 292 GLY A N 1
ATOM 2392 C CA . GLY A 1 292 ? 8.672 -19.143 -11.341 1.00 91.81 292 GLY A CA 1
ATOM 2393 C C . GLY A 1 292 ? 8.010 -17.783 -11.097 1.00 91.81 292 GLY A C 1
ATOM 2394 O O . GLY A 1 292 ? 7.426 -17.533 -10.039 1.00 91.81 292 GLY A O 1
ATOM 2395 N N . LEU A 1 293 ? 8.084 -16.895 -12.088 1.00 93.75 293 LEU A N 1
ATOM 2396 C CA . LEU A 1 293 ? 7.507 -15.557 -12.010 1.00 93.75 293 LEU A CA 1
ATOM 2397 C C . LEU A 1 293 ? 5.979 -15.673 -11.895 1.00 93.75 293 LEU A C 1
ATOM 2399 O O . LEU A 1 293 ? 5.326 -16.271 -12.754 1.00 93.75 293 LEU A O 1
ATOM 2403 N N . SER A 1 294 ? 5.415 -15.103 -10.826 1.00 86.38 294 SER A N 1
ATOM 2404 C CA . SER A 1 294 ? 4.004 -15.274 -10.457 1.00 86.38 294 SER A CA 1
ATOM 2405 C C . SER A 1 294 ? 3.049 -14.437 -11.309 1.00 86.38 294 SER A C 1
ATOM 2407 O O . SER A 1 294 ? 1.906 -14.838 -11.530 1.00 86.38 294 SER A O 1
ATOM 2409 N N . ARG A 1 295 ? 3.502 -13.288 -11.827 1.00 92.69 295 ARG A N 1
ATOM 2410 C CA . ARG A 1 295 ? 2.725 -12.426 -12.726 1.00 92.69 295 ARG A CA 1
ATOM 2411 C C . ARG A 1 295 ? 3.564 -12.051 -13.938 1.00 92.69 295 ARG A C 1
ATOM 2413 O O . ARG A 1 295 ? 4.418 -11.174 -13.852 1.00 92.69 295 ARG A O 1
ATOM 2420 N N . VAL A 1 296 ? 3.298 -12.703 -15.066 1.00 95.38 296 VAL A N 1
ATOM 2421 C CA . VAL A 1 296 ? 3.937 -12.427 -16.360 1.00 95.38 296 VAL A CA 1
ATOM 2422 C C . VAL A 1 296 ? 2.871 -11.899 -17.327 1.00 95.38 296 VAL A C 1
ATOM 2424 O O . VAL A 1 296 ? 1.838 -12.556 -17.490 1.00 95.38 296 VAL A O 1
ATOM 2427 N N . PRO A 1 297 ? 3.068 -10.731 -17.962 1.00 95.88 297 PRO A N 1
ATOM 2428 C CA . PRO A 1 297 ? 2.117 -10.205 -18.934 1.00 95.88 297 PRO A CA 1
ATOM 2429 C C . PRO A 1 297 ? 1.967 -11.119 -20.156 1.00 95.88 297 PRO A C 1
ATOM 2431 O O . PRO A 1 297 ? 2.922 -11.764 -20.594 1.00 95.88 297 PRO A O 1
ATOM 2434 N N . LYS A 1 298 ? 0.765 -11.150 -20.743 1.00 95.31 298 LYS A N 1
ATOM 2435 C CA . LYS A 1 298 ? 0.529 -11.871 -22.003 1.00 95.31 298 LYS A CA 1
ATOM 2436 C C . LYS A 1 298 ? 1.469 -11.345 -23.092 1.00 95.31 298 LYS A C 1
ATOM 2438 O O . LYS A 1 298 ? 1.704 -10.146 -23.178 1.00 95.31 298 LYS A O 1
ATOM 2443 N N . GLY A 1 299 ? 1.968 -12.251 -23.928 1.00 95.38 299 GLY A N 1
ATOM 2444 C CA . GLY A 1 299 ? 2.936 -11.928 -24.978 1.00 95.38 299 GLY A CA 1
ATOM 2445 C C . GLY A 1 299 ? 4.396 -12.022 -24.538 1.00 95.38 299 GLY A C 1
ATOM 2446 O O . GLY A 1 299 ? 5.272 -11.943 -25.393 1.00 95.38 299 GLY A O 1
ATOM 2447 N N . PHE A 1 300 ? 4.675 -12.269 -23.253 1.00 97.75 300 PHE A N 1
ATOM 2448 C CA . PHE A 1 300 ? 6.020 -12.575 -22.770 1.00 97.75 300 PHE A CA 1
ATOM 2449 C C . PHE A 1 300 ? 6.205 -14.055 -22.432 1.00 97.75 300 PHE A C 1
ATOM 2451 O O . PHE A 1 300 ? 5.313 -14.704 -21.885 1.00 97.75 300 PHE A O 1
ATOM 2458 N N . ARG A 1 301 ? 7.405 -14.568 -22.711 1.00 97.75 301 ARG A N 1
ATOM 2459 C CA . ARG A 1 301 ? 7.906 -15.861 -22.221 1.00 97.75 301 ARG A CA 1
ATOM 2460 C C . ARG A 1 301 ? 9.088 -15.625 -21.292 1.00 97.75 301 ARG A C 1
ATOM 2462 O O . ARG A 1 301 ? 9.892 -14.730 -21.540 1.00 97.75 301 ARG A O 1
ATOM 2469 N N . VAL A 1 302 ? 9.191 -16.429 -20.238 1.00 98.31 302 VAL A N 1
ATOM 2470 C CA . VAL A 1 302 ? 10.240 -16.318 -19.215 1.00 98.31 302 VAL A CA 1
ATOM 2471 C C . VAL A 1 302 ? 11.140 -17.539 -19.271 1.00 98.31 302 VAL A C 1
ATOM 2473 O O . VAL A 1 302 ? 10.653 -18.666 -19.380 1.00 98.31 302 VAL A O 1
ATOM 2476 N N . TYR A 1 303 ? 12.443 -17.307 -19.157 1.00 98.38 303 TYR A N 1
ATOM 2477 C CA . TYR A 1 303 ? 13.461 -18.343 -19.145 1.00 98.38 303 TYR A CA 1
ATOM 2478 C C . TYR A 1 303 ? 14.441 -18.128 -17.995 1.00 98.38 303 TYR A C 1
ATOM 2480 O O . TYR A 1 303 ? 14.737 -16.996 -17.610 1.00 98.38 303 TYR A O 1
ATOM 2488 N N . TYR A 1 304 ? 14.971 -19.236 -17.491 1.00 98.31 304 TYR A N 1
ATOM 2489 C CA . TYR A 1 304 ? 15.880 -19.292 -16.356 1.00 98.31 304 TYR A CA 1
ATOM 2490 C C . TYR A 1 304 ? 17.168 -20.007 -16.730 1.00 98.31 304 TYR A C 1
ATOM 2492 O O . TYR A 1 304 ? 17.122 -21.057 -17.374 1.00 98.31 304 TYR A O 1
ATOM 2500 N N . ALA A 1 305 ? 18.291 -19.487 -16.251 1.00 97.56 305 ALA A N 1
ATOM 2501 C CA . ALA A 1 305 ? 19.567 -20.179 -16.252 1.00 97.56 305 ALA A CA 1
ATOM 2502 C C . ALA A 1 305 ? 20.127 -20.247 -14.819 1.00 97.56 305 ALA A C 1
ATOM 2504 O O . ALA A 1 305 ? 19.869 -19.383 -13.969 1.00 97.56 305 ALA A O 1
ATOM 2505 N N . LYS A 1 306 ? 20.833 -21.343 -14.530 1.00 96.88 306 LYS A N 1
ATOM 2506 C CA . LYS A 1 306 ? 21.323 -21.698 -13.192 1.00 96.88 306 LYS A CA 1
ATOM 2507 C C . LYS A 1 306 ? 22.846 -21.636 -13.166 1.00 96.88 306 LYS A C 1
ATOM 2509 O O . LYS A 1 306 ? 23.474 -22.161 -14.077 1.00 96.88 306 LYS A O 1
ATOM 2514 N N . ASN A 1 307 ? 23.414 -21.085 -12.094 1.00 93.94 307 ASN A N 1
ATOM 2515 C CA . ASN A 1 307 ? 24.863 -21.019 -11.849 1.00 93.94 307 ASN A CA 1
ATOM 2516 C C . ASN A 1 307 ? 25.684 -20.416 -13.009 1.00 93.94 307 ASN A C 1
ATOM 2518 O O . ASN A 1 307 ? 26.784 -20.879 -13.292 1.00 93.94 307 ASN A O 1
ATOM 2522 N N . VAL A 1 308 ? 25.146 -19.402 -13.686 1.00 92.19 308 VAL A N 1
ATOM 2523 C CA . VAL A 1 308 ? 25.834 -18.715 -14.788 1.00 92.19 308 VAL A CA 1
ATOM 2524 C C . VAL A 1 308 ? 26.886 -17.743 -14.238 1.00 92.19 308 VAL A C 1
ATOM 2526 O O . VAL A 1 308 ? 26.676 -17.104 -13.208 1.00 92.19 308 VAL A O 1
ATOM 2529 N N . GLU A 1 309 ? 28.005 -17.578 -14.929 1.00 85.00 309 GLU A N 1
ATOM 2530 C CA . GLU A 1 309 ? 28.981 -16.512 -14.663 1.00 85.00 309 GLU A CA 1
ATOM 2531 C C . GLU A 1 309 ? 29.090 -15.640 -15.916 1.00 85.00 309 GLU A C 1
ATOM 2533 O O . GLU A 1 309 ? 30.009 -15.812 -16.719 1.00 85.00 309 GLU A O 1
ATOM 2538 N N . PRO A 1 310 ? 28.104 -14.761 -16.160 1.00 76.31 310 PRO A N 1
ATOM 2539 C CA . PRO A 1 310 ? 28.012 -14.083 -17.436 1.00 76.31 310 PRO A CA 1
ATOM 2540 C C . PRO A 1 310 ? 29.122 -13.046 -17.556 1.00 76.31 310 PRO A C 1
ATOM 2542 O O . PRO A 1 310 ? 29.456 -12.317 -16.621 1.00 76.31 310 PRO A O 1
ATOM 2545 N N . THR A 1 311 ? 29.678 -12.973 -18.756 1.00 75.44 311 THR A N 1
ATOM 2546 C CA . THR A 1 311 ? 30.657 -11.953 -19.119 1.00 75.44 311 THR A CA 1
ATOM 2547 C C . THR A 1 311 ? 29.945 -10.689 -19.609 1.00 75.44 311 THR A C 1
ATOM 2549 O O . THR A 1 311 ? 28.754 -10.713 -19.929 1.00 75.44 311 THR A O 1
ATOM 2552 N N . ALA A 1 312 ? 30.682 -9.581 -19.728 1.00 73.31 312 ALA A N 1
ATOM 2553 C CA . ALA A 1 312 ? 30.180 -8.333 -20.314 1.00 73.31 312 ALA A CA 1
ATOM 2554 C C . ALA A 1 312 ? 29.949 -8.405 -21.847 1.00 73.31 312 ALA A C 1
ATOM 2556 O O . ALA A 1 312 ? 29.727 -7.373 -22.476 1.00 73.31 312 ALA A O 1
ATOM 2557 N N . HIS A 1 313 ? 30.012 -9.603 -22.443 1.00 82.31 313 HIS A N 1
ATOM 2558 C CA . HIS A 1 313 ? 29.676 -9.886 -23.840 1.00 82.31 313 HIS A CA 1
ATOM 2559 C C . HIS A 1 313 ? 28.188 -10.225 -23.966 1.00 82.31 313 HIS A C 1
ATOM 2561 O O . HIS A 1 313 ? 27.801 -11.388 -24.100 1.00 82.31 313 HIS A O 1
ATOM 2567 N N . TYR A 1 314 ? 27.351 -9.194 -23.859 1.00 84.88 314 TYR A N 1
ATOM 2568 C CA . TYR A 1 314 ? 25.887 -9.299 -23.832 1.00 84.88 314 TYR A CA 1
ATOM 2569 C C . TYR A 1 314 ? 25.312 -9.996 -25.071 1.00 84.88 314 TYR A C 1
ATOM 2571 O O . TYR A 1 314 ? 24.289 -10.671 -24.994 1.00 84.88 314 TYR A O 1
ATOM 2579 N N . GLU A 1 315 ? 25.999 -9.870 -26.205 1.00 83.69 315 GLU A N 1
ATOM 2580 C CA . GLU A 1 315 ? 25.687 -10.533 -27.467 1.00 83.69 315 GLU A CA 1
ATOM 2581 C C . GLU A 1 315 ? 25.643 -12.067 -27.375 1.00 83.69 315 GLU A C 1
ATOM 2583 O O . GLU A 1 315 ? 24.926 -12.686 -28.154 1.00 83.69 315 GLU A O 1
ATOM 2588 N N . ASN A 1 316 ? 26.336 -12.666 -26.401 1.00 88.00 316 ASN A N 1
ATOM 2589 C CA . ASN A 1 316 ? 26.413 -14.120 -26.224 1.00 88.00 316 ASN A CA 1
ATOM 2590 C C . ASN A 1 316 ? 25.452 -14.640 -25.143 1.00 88.00 316 ASN A C 1
ATOM 2592 O O . ASN A 1 316 ? 25.407 -15.834 -24.869 1.00 88.00 316 ASN A O 1
ATOM 2596 N N . TRP A 1 317 ? 24.674 -13.777 -24.482 1.00 90.50 317 TRP A N 1
ATOM 2597 C CA . TRP A 1 317 ? 23.803 -14.206 -23.378 1.00 90.50 317 TRP A CA 1
ATOM 2598 C C . TRP A 1 317 ? 22.685 -15.162 -23.807 1.00 90.50 317 TRP A C 1
ATOM 2600 O O . TRP A 1 317 ? 22.147 -15.911 -22.986 1.00 90.50 317 TRP A O 1
ATOM 2610 N N . ASP A 1 318 ? 22.320 -15.164 -25.087 1.00 90.81 318 ASP A N 1
ATOM 2611 C CA . ASP A 1 318 ? 21.372 -16.140 -25.616 1.00 90.81 318 ASP A CA 1
ATOM 2612 C C . ASP A 1 318 ? 21.969 -17.542 -25.801 1.00 90.81 318 ASP A C 1
ATOM 2614 O O . ASP A 1 318 ? 21.187 -18.493 -25.854 1.00 90.81 318 ASP A O 1
ATOM 2618 N N . ASP A 1 319 ? 23.300 -17.686 -25.786 1.00 91.62 319 ASP A N 1
ATOM 2619 C CA . ASP A 1 319 ? 24.001 -18.976 -25.891 1.00 91.62 319 ASP A CA 1
ATOM 2620 C C . ASP A 1 319 ? 23.966 -19.786 -24.582 1.00 91.62 319 ASP A C 1
ATOM 2622 O O . ASP A 1 319 ? 24.320 -20.968 -24.560 1.00 91.62 319 ASP A O 1
ATOM 2626 N N . GLU A 1 320 ? 23.527 -19.171 -23.480 1.00 93.81 320 GLU A N 1
ATOM 2627 C CA . GLU A 1 320 ? 23.373 -19.840 -22.188 1.00 93.81 320 GLU A CA 1
ATOM 2628 C C . GLU A 1 320 ? 22.333 -20.975 -22.229 1.00 93.81 320 GLU A C 1
ATOM 2630 O O . GLU A 1 320 ? 21.408 -21.012 -23.045 1.00 93.81 320 GLU A O 1
ATOM 2635 N N . SER A 1 321 ? 22.434 -21.910 -21.281 1.00 94.94 321 SER A N 1
ATOM 2636 C CA . SER A 1 321 ? 21.453 -22.993 -21.149 1.00 94.94 321 SER A CA 1
ATOM 2637 C C . SER A 1 321 ? 20.168 -22.498 -20.476 1.00 94.94 321 SER A C 1
ATOM 2639 O O . SER A 1 321 ? 20.061 -22.423 -19.248 1.00 94.94 321 SER A O 1
ATOM 2641 N N . TRP A 1 322 ? 19.180 -22.154 -21.301 1.00 97.56 322 TRP A N 1
ATOM 2642 C CA . TRP A 1 322 ? 17.898 -21.600 -20.873 1.00 97.56 322 TRP A CA 1
ATOM 2643 C C . TRP A 1 322 ? 16.821 -22.674 -20.690 1.00 97.56 322 TRP A C 1
ATOM 2645 O O . TRP A 1 322 ? 16.528 -23.450 -21.596 1.00 97.56 322 TRP A O 1
ATOM 2655 N N . THR A 1 323 ? 16.148 -22.662 -19.538 1.00 98.31 323 THR A N 1
ATOM 2656 C CA . THR A 1 323 ? 14.917 -23.434 -19.304 1.00 98.31 323 THR A CA 1
ATOM 2657 C C . THR A 1 323 ? 13.720 -22.494 -19.269 1.00 98.31 323 THR A C 1
ATOM 2659 O O . THR A 1 323 ? 13.671 -21.580 -18.449 1.00 98.31 323 THR A O 1
ATOM 2662 N N . GLU A 1 324 ? 12.740 -22.706 -20.145 1.00 98.19 324 GLU A N 1
ATOM 2663 C CA . GLU A 1 324 ? 11.492 -21.941 -20.119 1.00 98.19 324 GLU A CA 1
ATOM 2664 C C . GLU A 1 324 ? 10.675 -22.248 -18.856 1.00 98.19 324 GLU A C 1
ATOM 2666 O O . GLU A 1 324 ? 10.593 -23.400 -18.435 1.00 98.19 324 GLU A O 1
ATOM 2671 N N . GLN A 1 325 ? 9.995 -21.243 -18.296 1.00 96.50 325 GLN A N 1
ATOM 2672 C CA . GLN A 1 325 ? 9.129 -21.386 -17.121 1.00 96.50 325 GLN A CA 1
ATOM 2673 C C . GLN A 1 325 ? 8.102 -22.527 -17.235 1.00 96.50 325 GLN A C 1
ATOM 2675 O O . GLN A 1 325 ? 7.835 -23.202 -16.248 1.00 96.50 325 GLN A O 1
ATOM 2680 N N . GLY A 1 326 ? 7.541 -22.791 -18.419 1.00 94.75 326 GLY A N 1
ATOM 2681 C CA . GLY A 1 326 ? 6.606 -23.909 -18.615 1.00 94.75 326 GLY A CA 1
ATOM 2682 C C . GLY A 1 326 ? 7.231 -25.296 -18.399 1.00 94.75 326 GLY A C 1
ATOM 2683 O O . GLY A 1 326 ? 6.515 -26.251 -18.113 1.00 94.75 326 GLY A O 1
ATOM 2684 N N . ALA A 1 327 ? 8.558 -25.406 -18.493 1.00 97.06 327 ALA A N 1
ATOM 2685 C CA . ALA A 1 327 ? 9.316 -26.644 -18.338 1.00 97.06 327 ALA A CA 1
ATOM 2686 C C . ALA A 1 327 ? 9.921 -26.824 -16.929 1.00 97.06 327 ALA A C 1
ATOM 2688 O O . ALA A 1 327 ? 10.681 -27.766 -16.704 1.00 97.06 327 ALA A O 1
ATOM 2689 N N . THR A 1 328 ? 9.597 -25.954 -15.964 1.00 97.00 328 THR A N 1
ATOM 2690 C CA . THR A 1 328 ? 10.149 -26.017 -14.596 1.00 97.00 328 THR A CA 1
ATOM 2691 C C . THR A 1 328 ? 9.251 -26.744 -13.592 1.00 97.00 328 THR A C 1
ATOM 2693 O O . THR A 1 328 ? 9.537 -26.740 -12.397 1.00 97.00 328 THR A O 1
ATOM 2696 N N . SER A 1 329 ? 8.185 -27.421 -14.034 1.00 93.56 329 SER A N 1
ATOM 2697 C CA . SER A 1 329 ? 7.238 -28.115 -13.141 1.00 93.56 329 SER A CA 1
ATOM 2698 C C . SER A 1 329 ? 7.877 -29.203 -12.265 1.00 93.56 329 SER A C 1
ATOM 2700 O O . SER A 1 329 ? 7.343 -29.521 -11.207 1.00 93.56 329 SER A O 1
ATOM 2702 N N . GLY A 1 330 ? 9.012 -29.771 -12.690 1.00 94.19 330 GLY A N 1
ATOM 2703 C CA . GLY A 1 330 ? 9.785 -30.765 -11.934 1.00 94.19 330 GLY A CA 1
ATOM 2704 C C . GLY A 1 330 ? 10.940 -30.195 -11.103 1.00 94.19 330 GLY A C 1
ATOM 2705 O O . GLY A 1 330 ? 11.720 -30.969 -10.556 1.00 94.19 330 GLY A O 1
ATOM 2706 N N . TRP A 1 331 ? 11.106 -28.871 -11.045 1.00 97.69 331 TRP A N 1
ATOM 2707 C CA . TRP A 1 331 ? 12.228 -28.250 -10.340 1.00 97.69 331 TRP A CA 1
ATOM 2708 C C . TRP A 1 331 ? 12.076 -28.322 -8.821 1.00 97.69 331 TRP A C 1
ATOM 2710 O O . TRP A 1 331 ? 11.017 -28.046 -8.258 1.00 97.69 331 TRP A O 1
ATOM 2720 N N . SER A 1 332 ? 13.182 -28.645 -8.158 1.00 96.50 332 SER A N 1
ATOM 2721 C CA . SER A 1 332 ? 13.304 -28.652 -6.702 1.00 96.50 332 SER A CA 1
ATOM 2722 C C . SER A 1 332 ? 13.539 -27.237 -6.140 1.00 96.50 332 SER A C 1
ATOM 2724 O O . SER A 1 332 ? 13.963 -26.338 -6.872 1.00 96.50 332 SER A O 1
ATOM 2726 N N . PRO A 1 333 ? 13.369 -27.014 -4.822 1.00 94.31 333 PRO A N 1
ATOM 2727 C CA . PRO A 1 333 ? 13.795 -25.765 -4.186 1.00 94.31 333 PRO A CA 1
ATOM 2728 C C . PRO A 1 333 ? 15.280 -25.432 -4.422 1.00 94.31 333 PRO A C 1
ATOM 2730 O O . PRO A 1 333 ? 15.637 -24.264 -4.560 1.00 94.31 333 PRO A O 1
ATOM 2733 N N . SER A 1 334 ? 16.152 -26.445 -4.524 1.00 94.25 334 SER A N 1
ATOM 2734 C CA . SER A 1 334 ? 17.566 -26.253 -4.873 1.00 94.25 334 SER A CA 1
ATOM 2735 C C . SER A 1 334 ? 17.772 -25.758 -6.303 1.00 94.25 334 SER A C 1
ATOM 2737 O O . SER A 1 334 ? 18.660 -24.937 -6.524 1.00 94.25 334 SER A O 1
ATOM 2739 N N . ASP A 1 335 ? 16.951 -26.199 -7.263 1.00 96.88 335 ASP A N 1
ATOM 2740 C CA . ASP A 1 335 ? 17.020 -25.698 -8.640 1.00 96.88 335 ASP A CA 1
ATOM 2741 C C . ASP A 1 335 ? 16.675 -24.212 -8.699 1.00 96.88 335 ASP A C 1
ATOM 2743 O O . ASP A 1 335 ? 17.412 -23.435 -9.302 1.00 96.88 335 ASP A O 1
ATOM 2747 N N . TRP A 1 336 ? 15.604 -23.806 -8.012 1.00 96.06 336 TRP A N 1
ATOM 2748 C CA . TRP A 1 336 ? 15.203 -22.402 -7.920 1.00 96.06 336 TRP A CA 1
ATOM 2749 C C . TRP A 1 336 ? 16.248 -21.539 -7.211 1.00 96.06 336 TRP A C 1
ATOM 2751 O O . TRP A 1 336 ? 16.574 -20.444 -7.672 1.00 96.06 336 TRP A O 1
ATOM 2761 N N . LYS A 1 337 ? 16.858 -22.060 -6.140 1.00 94.31 337 LYS A N 1
ATOM 2762 C CA . LYS A 1 337 ? 17.962 -21.394 -5.440 1.00 94.31 337 LYS A CA 1
ATOM 2763 C C . LYS A 1 337 ? 19.205 -21.219 -6.322 1.00 94.31 337 LYS A C 1
ATOM 2765 O O . LYS A 1 337 ? 19.913 -20.222 -6.158 1.00 94.31 337 LYS A O 1
ATOM 2770 N N . ALA A 1 338 ? 19.460 -22.143 -7.249 1.00 96.12 338 ALA A N 1
ATOM 2771 C CA . ALA A 1 338 ? 20.574 -22.076 -8.195 1.00 96.12 338 ALA A CA 1
ATOM 2772 C C . ALA A 1 338 ? 20.334 -21.100 -9.361 1.00 96.12 338 ALA A C 1
ATOM 2774 O O . ALA A 1 338 ? 21.291 -20.718 -10.035 1.00 96.12 338 ALA A O 1
ATOM 2775 N N . VAL A 1 339 ? 19.091 -20.655 -9.597 1.00 97.62 339 VAL A N 1
ATOM 2776 C CA . VAL A 1 339 ? 18.814 -19.611 -10.593 1.00 97.62 339 VAL A CA 1
ATOM 2777 C C . VAL A 1 339 ? 19.523 -18.330 -10.187 1.00 97.62 339 VAL A C 1
ATOM 2779 O O . VAL A 1 339 ? 19.321 -17.801 -9.087 1.00 97.62 339 VAL A O 1
ATOM 2782 N N . ASN A 1 340 ? 20.345 -17.827 -11.096 1.00 96.38 340 ASN A N 1
ATOM 2783 C CA . ASN A 1 340 ? 20.999 -16.535 -10.968 1.00 96.38 340 ASN A CA 1
ATOM 2784 C C . ASN A 1 340 ? 20.809 -15.645 -12.198 1.00 96.38 340 ASN A C 1
ATOM 2786 O O . ASN A 1 340 ? 21.126 -14.462 -12.119 1.00 96.38 340 ASN A O 1
ATOM 2790 N N . PHE A 1 341 ? 20.237 -16.169 -13.286 1.00 96.56 341 PHE A N 1
ATOM 2791 C CA . PHE A 1 341 ? 19.998 -15.403 -14.500 1.00 96.56 341 PHE A CA 1
ATOM 2792 C C . PHE A 1 341 ? 18.601 -15.657 -15.065 1.00 96.56 341 PHE A C 1
ATOM 2794 O O . PHE A 1 341 ? 18.158 -16.802 -15.185 1.00 96.56 341 PHE A O 1
ATOM 2801 N N . VAL A 1 342 ? 17.891 -14.578 -15.394 1.00 97.25 342 VAL A N 1
ATOM 2802 C CA . VAL A 1 342 ? 16.530 -14.625 -15.933 1.00 97.25 342 VAL A CA 1
ATOM 2803 C C . VAL A 1 342 ? 16.472 -13.777 -17.190 1.00 97.25 342 VAL A C 1
ATOM 2805 O O . VAL A 1 342 ? 17.015 -12.669 -17.214 1.00 97.25 342 VAL A O 1
ATOM 2808 N N . LYS A 1 343 ? 15.768 -14.270 -18.210 1.00 96.31 343 LYS A N 1
ATOM 2809 C CA . LYS A 1 343 ? 15.373 -13.454 -19.358 1.00 96.31 343 LYS A CA 1
ATOM 2810 C C . LYS A 1 343 ? 13.881 -13.530 -19.624 1.00 96.31 343 LYS A C 1
ATOM 2812 O O . LYS A 1 343 ? 13.249 -14.571 -19.433 1.00 96.31 343 LYS A O 1
ATOM 2817 N N . MET A 1 344 ? 13.327 -12.423 -20.095 1.00 98.00 344 MET A N 1
ATOM 2818 C CA . MET A 1 344 ? 11.943 -12.314 -20.527 1.00 98.00 344 MET A CA 1
ATOM 2819 C C . MET A 1 344 ? 11.914 -11.823 -21.974 1.00 98.00 344 MET A C 1
ATOM 2821 O O . MET A 1 344 ? 12.517 -10.803 -22.297 1.00 98.00 344 MET A O 1
ATOM 2825 N N . VAL A 1 345 ? 11.239 -12.571 -22.843 1.00 98.12 345 VAL A N 1
ATOM 2826 C CA . VAL A 1 345 ? 11.250 -12.364 -24.297 1.00 98.12 345 VAL A CA 1
ATOM 2827 C C . VAL A 1 345 ? 9.843 -12.050 -24.773 1.00 98.12 345 VAL A C 1
ATOM 2829 O O . VAL A 1 345 ? 8.901 -12.776 -24.442 1.00 98.12 345 VAL A O 1
ATOM 2832 N N . TRP A 1 346 ? 9.703 -10.984 -25.554 1.00 97.94 346 TRP A N 1
ATOM 2833 C CA . TRP A 1 346 ? 8.460 -10.653 -26.235 1.00 97.94 346 TRP A CA 1
ATOM 2834 C C . TRP A 1 346 ? 8.255 -11.580 -27.434 1.00 97.94 346 TRP A C 1
ATOM 2836 O O . TRP A 1 346 ? 9.057 -11.607 -28.363 1.00 97.94 346 TRP A O 1
ATOM 2846 N N . VAL A 1 347 ? 7.160 -12.332 -27.413 1.00 96.75 347 VAL A N 1
ATOM 2847 C CA . VAL A 1 347 ? 6.703 -13.185 -28.522 1.00 96.75 347 VAL A CA 1
ATOM 2848 C C . VAL A 1 347 ? 5.390 -12.700 -29.138 1.00 96.75 347 VAL A C 1
ATOM 2850 O O . VAL A 1 347 ? 4.927 -13.252 -30.136 1.00 96.75 347 VAL A O 1
ATOM 2853 N N . GLY A 1 348 ? 4.788 -11.667 -28.546 1.00 95.19 348 GLY A N 1
ATOM 2854 C CA . GLY A 1 348 ? 3.509 -11.122 -28.968 1.00 95.19 348 GLY A CA 1
ATOM 2855 C C . GLY A 1 348 ? 2.325 -12.054 -28.718 1.00 95.19 348 GLY A C 1
ATOM 2856 O O . GLY A 1 348 ? 2.429 -13.158 -28.185 1.00 95.19 348 GLY A O 1
ATOM 2857 N N . THR A 1 349 ? 1.151 -11.571 -29.096 1.00 95.12 349 THR A N 1
ATOM 2858 C CA . THR A 1 349 ? -0.108 -12.321 -29.086 1.00 95.12 349 THR A CA 1
ATOM 2859 C C . THR A 1 349 ? -0.646 -12.441 -30.512 1.00 95.12 349 THR A C 1
ATOM 2861 O O . THR A 1 349 ? 0.054 -12.121 -31.475 1.00 95.12 349 THR A O 1
ATOM 2864 N N . VAL A 1 350 ? -1.861 -12.963 -30.693 1.00 92.75 350 VAL A N 1
ATOM 2865 C CA . VAL A 1 350 ? -2.490 -13.035 -32.024 1.00 92.75 350 VAL A CA 1
ATOM 2866 C C . VAL A 1 350 ? -2.659 -11.630 -32.607 1.00 92.75 350 VAL A C 1
ATOM 2868 O O . VAL A 1 350 ? -2.211 -11.399 -33.728 1.00 92.75 350 VAL A O 1
ATOM 2871 N N . ASP A 1 351 ? -3.167 -10.697 -31.801 1.00 93.00 351 ASP A N 1
ATOM 2872 C CA . ASP A 1 351 ? -3.557 -9.354 -32.249 1.00 93.00 351 ASP A CA 1
ATOM 2873 C C . ASP A 1 351 ? -2.495 -8.279 -31.966 1.00 93.00 351 ASP A C 1
ATOM 2875 O O . ASP A 1 351 ? -2.584 -7.168 -32.477 1.00 93.00 351 ASP A O 1
ATOM 2879 N N . HIS A 1 352 ? -1.466 -8.606 -31.175 1.00 93.44 352 HIS A N 1
ATOM 2880 C CA . HIS A 1 352 ? -0.442 -7.651 -30.741 1.00 93.44 352 HIS A CA 1
ATOM 2881 C C . HIS A 1 352 ? 0.961 -8.223 -30.947 1.00 93.44 352 HIS A C 1
ATOM 2883 O O . HIS A 1 352 ? 1.466 -8.968 -30.107 1.00 93.44 352 HIS A O 1
ATOM 2889 N N . LYS A 1 353 ? 1.570 -7.951 -32.108 1.00 94.44 353 LYS A N 1
ATOM 2890 C CA . LYS A 1 353 ? 2.845 -8.568 -32.532 1.00 94.44 353 LYS A CA 1
ATOM 2891 C C . LYS A 1 353 ? 4.093 -7.797 -32.105 1.00 94.44 353 LYS A C 1
ATOM 2893 O O . LYS A 1 353 ? 5.139 -8.408 -31.928 1.00 94.44 353 LYS A O 1
ATOM 2898 N N . ALA A 1 354 ? 3.985 -6.490 -31.908 1.00 94.56 354 ALA A N 1
ATOM 2899 C CA . ALA A 1 354 ? 5.082 -5.611 -31.510 1.00 94.56 354 ALA A CA 1
ATOM 2900 C C . ALA A 1 354 ? 4.715 -4.879 -30.216 1.00 94.56 354 ALA A C 1
ATOM 2902 O O . ALA A 1 354 ? 3.532 -4.729 -29.922 1.00 94.56 354 ALA A O 1
ATOM 2903 N N . ILE A 1 355 ? 5.716 -4.401 -29.477 1.00 94.50 355 ILE A N 1
ATOM 2904 C CA . ILE A 1 355 ? 5.491 -3.463 -28.374 1.00 94.50 355 ILE A CA 1
ATOM 2905 C C . ILE A 1 355 ? 5.362 -2.070 -28.998 1.00 94.50 355 ILE A C 1
ATOM 2907 O O . ILE A 1 355 ? 6.331 -1.539 -29.548 1.00 94.50 355 ILE A O 1
ATOM 2911 N N . VAL A 1 356 ? 4.170 -1.484 -28.963 1.00 89.81 356 VAL A N 1
ATOM 2912 C CA . VAL A 1 356 ? 3.841 -0.219 -29.646 1.00 89.81 356 VAL A CA 1
ATOM 2913 C C . VAL A 1 356 ? 3.735 0.943 -28.663 1.00 89.81 356 VAL A C 1
ATOM 2915 O O . VAL A 1 356 ? 3.784 0.746 -27.452 1.00 89.81 356 VAL A O 1
ATOM 2918 N N . ASN A 1 357 ? 3.617 2.165 -29.184 1.00 86.19 357 ASN A N 1
ATOM 2919 C CA . ASN A 1 357 ? 3.454 3.361 -28.364 1.00 86.19 357 ASN A CA 1
ATOM 2920 C C . ASN A 1 357 ? 2.312 3.193 -27.341 1.00 86.19 357 ASN A C 1
ATOM 2922 O O . ASN A 1 357 ? 1.227 2.739 -27.699 1.00 86.19 357 ASN A O 1
ATOM 2926 N N . GLN A 1 358 ? 2.557 3.630 -26.107 1.00 84.00 358 GLN A N 1
ATOM 2927 C CA . GLN A 1 358 ? 1.688 3.548 -24.928 1.00 84.00 358 GLN A CA 1
ATOM 2928 C C . GLN A 1 358 ? 1.516 2.156 -24.309 1.00 84.00 358 GLN A C 1
ATOM 2930 O O . GLN A 1 358 ? 0.819 2.038 -23.298 1.00 84.00 358 GLN A O 1
ATOM 2935 N N . ASP A 1 359 ? 2.172 1.122 -24.837 1.00 92.19 359 ASP A N 1
ATOM 2936 C CA . ASP A 1 359 ? 2.217 -0.168 -24.156 1.00 92.19 359 ASP A CA 1
ATOM 2937 C C . ASP A 1 359 ? 2.932 -0.053 -22.799 1.00 92.19 359 ASP A C 1
ATOM 2939 O O . ASP A 1 359 ? 3.999 0.558 -22.686 1.00 92.19 359 ASP A O 1
ATOM 2943 N N . ASP A 1 360 ? 2.354 -0.690 -21.778 1.00 93.69 360 ASP A N 1
ATOM 2944 C CA . ASP A 1 360 ? 2.875 -0.757 -20.410 1.00 93.69 360 ASP A CA 1
ATOM 2945 C C . ASP A 1 360 ? 2.666 -2.165 -19.842 1.00 93.69 360 ASP A C 1
ATOM 2947 O O . ASP A 1 360 ? 1.546 -2.588 -19.540 1.00 93.69 360 ASP A O 1
ATOM 2951 N N . TYR A 1 361 ? 3.765 -2.897 -19.696 1.00 96.44 361 TYR A N 1
ATOM 2952 C CA . TYR A 1 361 ? 3.776 -4.270 -19.214 1.00 96.44 361 TYR A CA 1
ATOM 2953 C C . TYR A 1 361 ? 4.490 -4.356 -17.871 1.00 96.44 361 TYR A C 1
ATOM 2955 O O . TYR A 1 361 ? 5.597 -3.847 -17.713 1.00 96.44 361 TYR A O 1
ATOM 2963 N N . GLN A 1 362 ? 3.887 -5.050 -16.905 1.00 95.94 362 GLN A N 1
ATOM 2964 C CA . GLN A 1 362 ? 4.454 -5.231 -15.566 1.00 95.94 362 GLN A CA 1
ATOM 2965 C C . GLN A 1 362 ? 4.562 -6.713 -15.226 1.00 95.94 362 GLN A C 1
ATOM 2967 O O . GLN A 1 362 ? 3.550 -7.383 -15.021 1.00 95.94 362 GLN A O 1
ATOM 2972 N N . ALA A 1 363 ? 5.793 -7.210 -15.128 1.00 95.50 363 ALA A N 1
ATOM 2973 C CA . ALA A 1 363 ? 6.069 -8.508 -14.536 1.00 95.50 363 ALA A CA 1
ATOM 2974 C C . ALA A 1 363 ? 6.378 -8.333 -13.046 1.00 95.50 363 ALA A C 1
ATOM 2976 O O . ALA A 1 363 ? 7.213 -7.506 -12.681 1.00 95.50 363 ALA A O 1
ATOM 2977 N N . VAL A 1 364 ? 5.705 -9.096 -12.185 1.00 93.44 364 VAL A N 1
ATOM 2978 C CA . VAL A 1 364 ? 5.900 -9.053 -10.728 1.00 93.44 364 VAL A CA 1
ATOM 2979 C C . VAL A 1 364 ? 6.180 -10.456 -10.217 1.00 93.44 364 VAL A C 1
ATOM 2981 O O . VAL A 1 364 ? 5.515 -11.409 -10.625 1.00 93.44 364 VAL A O 1
ATOM 2984 N N . PHE A 1 365 ? 7.168 -10.580 -9.337 1.00 93.38 365 PHE A N 1
ATOM 2985 C CA . PHE A 1 365 ? 7.556 -11.855 -8.750 1.00 93.38 365 PHE A CA 1
ATOM 2986 C C . PHE A 1 365 ? 8.246 -11.695 -7.405 1.00 93.38 365 PHE A C 1
ATOM 2988 O O . PHE A 1 365 ? 8.716 -10.613 -7.050 1.00 93.38 365 PHE A O 1
ATOM 2995 N N . ASP A 1 366 ? 8.317 -12.801 -6.678 1.00 92.38 366 ASP A N 1
ATOM 2996 C CA . ASP A 1 366 ? 8.884 -12.843 -5.340 1.00 92.38 366 ASP A CA 1
ATOM 2997 C C . ASP A 1 366 ? 10.387 -13.095 -5.417 1.00 92.38 366 ASP A C 1
ATOM 2999 O O . ASP A 1 366 ? 10.864 -14.020 -6.080 1.00 92.38 366 ASP A O 1
ATOM 3003 N N . LEU A 1 367 ? 11.134 -12.219 -4.757 1.00 92.31 367 LEU A N 1
ATOM 3004 C CA . LEU A 1 367 ? 12.576 -12.258 -4.636 1.00 92.31 367 LEU A CA 1
ATOM 3005 C C . LEU A 1 367 ? 12.928 -12.434 -3.161 1.00 92.31 367 LEU A C 1
ATOM 3007 O O . LEU A 1 367 ? 12.801 -11.509 -2.354 1.00 92.31 367 LEU A O 1
ATOM 3011 N N . GLY A 1 368 ? 13.420 -13.620 -2.836 1.00 91.00 368 GLY A N 1
ATOM 3012 C CA . GLY A 1 368 ? 13.847 -13.964 -1.493 1.00 91.00 368 GLY A CA 1
ATOM 3013 C C . GLY A 1 368 ? 15.294 -13.582 -1.219 1.00 91.00 368 GLY A C 1
ATOM 3014 O O . GLY A 1 368 ? 16.094 -13.318 -2.123 1.00 91.00 368 GLY A O 1
ATOM 3015 N N . VAL A 1 369 ? 15.642 -13.597 0.059 1.00 90.69 369 VAL A N 1
ATOM 3016 C CA . VAL A 1 369 ? 17.006 -13.694 0.569 1.00 90.69 369 VAL A CA 1
ATOM 3017 C C . VAL A 1 369 ? 17.238 -15.141 0.987 1.00 90.69 369 VAL A C 1
ATOM 3019 O O . VAL A 1 369 ? 16.361 -15.773 1.576 1.00 90.69 369 VAL A O 1
ATOM 3022 N N . ASP A 1 370 ? 18.419 -15.669 0.683 1.00 87.19 370 ASP A N 1
ATOM 3023 C CA . ASP A 1 370 ? 18.800 -17.008 1.121 1.00 87.19 370 ASP A CA 1
ATOM 3024 C C . ASP A 1 370 ? 18.779 -17.151 2.660 1.00 87.19 370 ASP A C 1
ATOM 3026 O O . ASP A 1 370 ? 19.074 -16.214 3.396 1.00 87.19 370 ASP A O 1
ATOM 3030 N N . GLU A 1 371 ? 18.473 -18.341 3.169 1.00 77.31 371 GLU A N 1
ATOM 3031 C CA . GLU A 1 371 ? 18.346 -18.607 4.612 1.00 77.31 371 GLU A CA 1
ATOM 3032 C C . GLU A 1 371 ? 19.703 -18.591 5.345 1.00 77.31 371 GLU A C 1
ATOM 3034 O O . GLU A 1 371 ? 19.756 -18.412 6.560 1.00 77.31 371 GLU A O 1
ATOM 3039 N N . GLY A 1 372 ? 20.810 -18.721 4.604 1.00 75.19 372 GLY A N 1
ATOM 3040 C CA . GLY A 1 372 ? 22.187 -18.739 5.115 1.00 75.19 372 GLY A CA 1
ATOM 3041 C C . GLY A 1 372 ? 22.849 -17.368 5.290 1.00 75.19 372 GLY A C 1
ATOM 3042 O O . GLY A 1 372 ? 24.076 -17.293 5.310 1.00 75.19 372 GLY A O 1
ATOM 3043 N N . VAL A 1 373 ? 22.080 -16.281 5.367 1.00 79.94 373 VAL A N 1
ATOM 3044 C CA . VAL A 1 373 ? 22.638 -14.924 5.474 1.00 79.94 373 VAL A CA 1
ATOM 3045 C C . VAL A 1 373 ? 23.389 -14.735 6.786 1.00 79.94 373 VAL A C 1
ATOM 3047 O O . VAL A 1 373 ? 22.832 -14.861 7.881 1.00 79.94 373 VAL A O 1
ATOM 3050 N N . ALA A 1 374 ? 24.658 -14.362 6.670 1.00 81.62 374 ALA A N 1
ATOM 3051 C CA . ALA A 1 374 ? 25.534 -14.128 7.801 1.00 81.62 374 ALA A CA 1
ATOM 3052 C C . ALA A 1 374 ? 25.279 -12.752 8.448 1.00 81.62 374 ALA A C 1
ATOM 3054 O O . ALA A 1 374 ? 24.766 -11.817 7.827 1.00 81.62 374 ALA A O 1
ATOM 3055 N N . LYS A 1 375 ? 25.645 -12.594 9.727 1.00 78.56 375 LYS A N 1
ATOM 3056 C CA . LYS A 1 375 ? 25.379 -11.352 10.483 1.00 78.56 375 LYS A CA 1
ATOM 3057 C C . LYS A 1 375 ? 26.115 -10.149 9.887 1.00 78.56 375 LYS A C 1
ATOM 3059 O O . LYS A 1 375 ? 25.583 -9.046 9.894 1.00 78.56 375 LYS A O 1
ATOM 3064 N N . GLU A 1 376 ? 27.305 -10.370 9.349 1.00 84.81 376 GLU A N 1
ATOM 3065 C CA . GLU A 1 376 ? 28.157 -9.404 8.657 1.00 84.81 376 GLU A CA 1
ATOM 3066 C C . GLU A 1 376 ? 27.565 -8.890 7.333 1.00 84.81 376 GLU A C 1
ATOM 3068 O O . GLU A 1 376 ? 27.984 -7.840 6.838 1.00 84.81 376 GLU A O 1
ATOM 3073 N N . GLN A 1 377 ? 26.569 -9.589 6.777 1.00 88.31 377 GLN A N 1
ATOM 3074 C CA . GLN A 1 377 ? 25.834 -9.156 5.586 1.00 88.31 377 GLN A CA 1
ATOM 3075 C C . GLN A 1 377 ? 24.676 -8.202 5.929 1.00 88.31 377 GLN A C 1
ATOM 3077 O O . GLN A 1 377 ? 24.123 -7.553 5.041 1.00 88.31 377 GLN A O 1
ATOM 3082 N N . MET A 1 378 ? 24.319 -8.049 7.210 1.00 86.81 378 MET A N 1
ATOM 3083 C CA . MET A 1 378 ? 23.314 -7.070 7.636 1.00 86.81 378 MET A CA 1
ATOM 3084 C C . MET A 1 378 ? 23.804 -5.641 7.372 1.00 86.81 378 MET A C 1
ATOM 3086 O O . MET A 1 378 ? 24.902 -5.258 7.769 1.00 86.81 378 MET A O 1
ATOM 3090 N N . GLY A 1 379 ? 22.972 -4.829 6.725 1.00 86.19 379 GLY A N 1
ATOM 3091 C CA . GLY A 1 379 ? 23.313 -3.483 6.259 1.00 86.19 379 GLY A CA 1
ATOM 3092 C C . GLY A 1 379 ? 24.057 -3.453 4.924 1.00 86.19 379 GLY A C 1
ATOM 3093 O O . GLY A 1 379 ? 24.309 -2.369 4.402 1.00 86.19 379 GLY A O 1
ATOM 3094 N N . LYS A 1 380 ? 24.404 -4.611 4.345 1.00 90.50 380 LYS A N 1
ATOM 3095 C CA . LYS A 1 380 ? 24.944 -4.675 2.985 1.00 90.50 380 LYS A CA 1
ATOM 3096 C C . LYS A 1 380 ? 23.828 -4.505 1.961 1.00 90.50 380 LYS A C 1
ATOM 3098 O O . LYS A 1 380 ? 22.678 -4.876 2.204 1.00 90.50 380 LYS A O 1
ATOM 3103 N N . LYS A 1 381 ? 24.197 -3.943 0.812 1.00 92.31 381 LYS A N 1
ATOM 3104 C CA . LYS A 1 381 ? 23.295 -3.568 -0.274 1.00 92.31 381 LYS A CA 1
ATOM 3105 C C . LYS A 1 381 ? 23.730 -4.251 -1.568 1.00 92.31 381 LYS A C 1
ATOM 3107 O O . LYS A 1 381 ? 24.909 -4.199 -1.905 1.00 92.31 381 LYS A O 1
ATOM 3112 N N . ASN A 1 382 ? 22.776 -4.828 -2.287 1.00 95.56 382 ASN A N 1
ATOM 3113 C CA . ASN A 1 382 ? 22.920 -5.226 -3.683 1.00 95.56 382 ASN A CA 1
ATOM 3114 C C . ASN A 1 382 ? 22.284 -4.141 -4.558 1.00 95.56 382 ASN A C 1
ATOM 3116 O O . ASN A 1 382 ? 21.175 -3.697 -4.260 1.00 95.56 382 ASN A O 1
ATOM 3120 N N . VAL A 1 383 ? 22.961 -3.731 -5.630 1.00 96.56 383 VAL A N 1
ATOM 3121 C CA . VAL A 1 383 ? 22.407 -2.841 -6.662 1.00 96.56 383 VAL A CA 1
ATOM 3122 C C . VAL A 1 383 ? 22.553 -3.534 -8.001 1.00 96.56 383 VAL A C 1
ATOM 3124 O O . VAL A 1 383 ? 23.653 -3.967 -8.338 1.00 96.56 383 VAL A O 1
ATOM 3127 N N . TRP A 1 384 ? 21.456 -3.647 -8.742 1.00 95.81 384 TRP A N 1
ATOM 3128 C CA . TRP A 1 384 ? 21.480 -4.199 -10.087 1.00 95.81 384 TRP A CA 1
ATOM 3129 C C . TRP A 1 384 ? 20.453 -3.551 -10.991 1.00 95.81 384 TRP A C 1
ATOM 3131 O O . TRP A 1 384 ? 19.446 -3.028 -10.521 1.00 95.81 384 TRP A O 1
ATOM 3141 N N . GLN A 1 385 ? 20.691 -3.626 -12.292 1.00 94.62 385 GLN A N 1
ATOM 3142 C CA . GLN A 1 385 ? 19.751 -3.158 -13.303 1.00 94.62 385 GLN A CA 1
ATOM 3143 C C . GLN A 1 385 ? 19.552 -4.197 -14.401 1.00 94.62 385 GLN A C 1
ATOM 3145 O O . GLN A 1 385 ? 20.417 -5.054 -14.596 1.00 94.62 385 GLN A O 1
ATOM 3150 N N . PRO A 1 386 ? 18.405 -4.162 -15.093 1.00 95.94 386 PRO A N 1
ATOM 3151 C CA . PRO A 1 386 ? 18.177 -5.017 -16.234 1.00 95.94 386 PRO A CA 1
ATOM 3152 C C . PRO A 1 386 ? 18.934 -4.461 -17.443 1.00 95.94 386 PRO A C 1
ATOM 3154 O O . PRO A 1 386 ? 19.168 -3.257 -17.562 1.00 95.94 386 PRO A O 1
ATOM 3157 N N . TYR A 1 387 ? 19.278 -5.337 -18.372 1.00 95.06 387 TYR A N 1
ATOM 3158 C CA . TYR A 1 387 ? 19.846 -4.965 -19.662 1.00 95.06 387 TYR A CA 1
ATOM 3159 C C . TYR A 1 387 ? 19.019 -5.634 -20.746 1.00 95.06 387 TYR A C 1
ATOM 3161 O O . TYR A 1 387 ? 18.618 -6.788 -20.593 1.00 95.06 387 TYR A O 1
ATOM 3169 N N . PHE A 1 388 ? 18.671 -4.902 -21.797 1.00 95.88 388 PHE A N 1
ATOM 3170 C CA . PHE A 1 388 ? 17.697 -5.381 -22.766 1.00 95.88 388 PHE A CA 1
ATOM 3171 C C . PHE A 1 388 ? 18.109 -5.087 -24.198 1.00 95.88 388 PHE A C 1
ATOM 3173 O O . PHE A 1 388 ? 18.668 -4.037 -24.515 1.00 95.88 388 PHE A O 1
ATOM 3180 N N . LEU A 1 389 ? 17.783 -6.038 -25.061 1.00 94.62 389 LEU A N 1
ATOM 3181 C CA . LEU A 1 389 ? 17.867 -5.931 -26.499 1.00 94.62 389 LEU A CA 1
ATOM 3182 C C . LEU A 1 389 ? 16.523 -5.428 -27.016 1.00 94.62 389 LEU A C 1
ATOM 3184 O O . LEU A 1 389 ? 15.476 -6.004 -26.714 1.00 94.62 389 LEU A O 1
ATOM 3188 N N . ARG A 1 390 ? 16.557 -4.373 -27.825 1.00 93.81 390 ARG A N 1
ATOM 3189 C CA . ARG A 1 390 ? 15.395 -3.900 -28.579 1.00 93.81 390 ARG A CA 1
ATOM 3190 C C . ARG A 1 390 ? 15.721 -3.829 -30.060 1.00 93.81 390 ARG A C 1
ATOM 3192 O O . ARG A 1 390 ? 16.811 -3.392 -30.441 1.00 93.81 390 ARG A O 1
ATOM 3199 N N . LYS A 1 391 ? 14.745 -4.197 -30.880 1.00 92.81 391 LYS A N 1
ATOM 3200 C CA . LYS A 1 391 ? 14.799 -4.069 -32.331 1.00 92.81 391 LYS A CA 1
ATOM 3201 C C . LYS A 1 391 ? 13.620 -3.257 -32.835 1.00 92.81 391 LYS A C 1
ATOM 3203 O O . LYS A 1 391 ? 12.467 -3.572 -32.550 1.00 92.81 391 LYS A O 1
ATOM 3208 N N . TYR A 1 392 ? 13.942 -2.236 -33.610 1.00 88.31 392 TYR A N 1
ATOM 3209 C CA . TYR A 1 392 ? 13.016 -1.512 -34.466 1.00 88.31 392 TYR A CA 1
ATOM 3210 C C . TYR A 1 392 ? 13.213 -1.983 -35.910 1.00 88.31 392 TYR A C 1
ATOM 3212 O O . TYR A 1 392 ? 14.182 -2.678 -36.217 1.00 88.31 392 TYR A O 1
ATOM 3220 N N . THR A 1 393 ? 12.349 -1.542 -36.824 1.00 83.19 393 THR A N 1
ATOM 3221 C CA . THR A 1 393 ? 12.418 -1.900 -38.253 1.00 83.19 393 THR A CA 1
ATOM 3222 C C . THR A 1 393 ? 13.819 -1.739 -38.857 1.00 83.19 393 THR A C 1
ATOM 3224 O O . THR A 1 393 ? 14.248 -2.588 -39.631 1.00 83.19 393 THR A O 1
ATOM 3227 N N . ASN A 1 394 ? 14.544 -0.680 -38.474 1.00 80.69 394 ASN A N 1
ATOM 3228 C CA . ASN A 1 394 ? 15.829 -0.310 -39.079 1.00 80.69 394 ASN A CA 1
ATOM 3229 C C . ASN A 1 394 ? 17.010 -0.316 -38.098 1.00 80.69 394 ASN A C 1
ATOM 3231 O O . ASN A 1 394 ? 18.106 0.100 -38.466 1.00 80.69 394 ASN A O 1
ATOM 3235 N N . SER A 1 395 ? 16.812 -0.725 -36.843 1.00 84.12 395 SER A N 1
ATOM 3236 C CA . SER A 1 395 ? 17.886 -0.678 -35.848 1.00 84.12 395 SER A CA 1
ATOM 3237 C C . SER A 1 395 ? 17.735 -1.746 -34.778 1.00 84.12 395 SER A C 1
ATOM 3239 O O . SER A 1 395 ? 16.643 -2.196 -34.446 1.00 84.12 395 SER A O 1
ATOM 3241 N N . THR A 1 396 ? 18.867 -2.174 -34.236 1.00 90.19 396 THR A N 1
ATOM 3242 C CA . THR A 1 396 ? 18.945 -3.098 -33.107 1.00 90.19 396 THR A CA 1
ATOM 3243 C C . THR A 1 396 ? 19.948 -2.528 -32.126 1.00 90.19 396 THR A C 1
ATOM 3245 O O . THR A 1 396 ? 21.024 -2.088 -32.526 1.00 90.19 396 THR A O 1
ATOM 324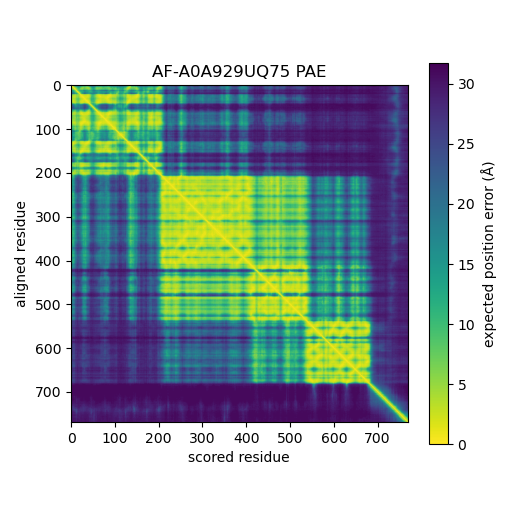8 N N . SER A 1 397 ? 19.584 -2.481 -30.851 1.00 90.06 397 SER A N 1
ATOM 3249 C CA . SER A 1 397 ? 20.419 -1.861 -29.827 1.00 90.06 397 SER A CA 1
ATOM 3250 C C . SER A 1 397 ? 20.226 -2.535 -28.483 1.00 90.06 397 SER A C 1
ATOM 3252 O O . SER A 1 397 ? 19.092 -2.844 -28.107 1.00 90.06 397 SER A O 1
ATOM 3254 N N . TRP A 1 398 ? 21.319 -2.653 -27.741 1.00 91.06 398 TRP A N 1
ATOM 3255 C CA . TRP A 1 398 ? 21.307 -2.994 -26.329 1.00 91.06 398 TRP A CA 1
ATOM 3256 C C . TRP A 1 398 ? 21.255 -1.736 -25.466 1.00 91.06 398 TRP A C 1
ATOM 3258 O O . TRP A 1 398 ? 21.932 -0.748 -25.755 1.00 91.06 398 TRP A O 1
ATOM 3268 N N . VAL A 1 399 ? 20.439 -1.764 -24.415 1.00 91.19 399 VAL A N 1
ATOM 3269 C CA . VAL A 1 399 ? 20.180 -0.609 -23.551 1.00 91.19 399 VAL A CA 1
ATOM 3270 C C . VAL A 1 399 ? 20.063 -1.064 -22.099 1.00 91.19 399 VAL A C 1
ATOM 3272 O O . VAL A 1 399 ? 19.504 -2.121 -21.805 1.00 91.19 399 VAL A O 1
ATOM 3275 N N . SER A 1 400 ? 20.598 -0.267 -21.176 1.00 91.38 400 SER A N 1
ATOM 3276 C CA . SER A 1 400 ? 20.406 -0.468 -19.740 1.00 91.38 400 SER A CA 1
ATOM 3277 C C . SER A 1 400 ? 19.068 0.080 -19.286 1.00 91.38 400 SER A C 1
ATOM 3279 O O . SER A 1 400 ? 18.717 1.210 -19.621 1.00 91.38 400 SER A O 1
ATOM 3281 N N . GLY A 1 401 ? 18.352 -0.703 -18.491 1.00 92.56 401 GLY A N 1
ATOM 3282 C CA . GLY A 1 401 ? 17.188 -0.220 -17.771 1.00 92.56 401 GLY A CA 1
ATOM 3283 C C . GLY A 1 401 ? 17.550 0.460 -16.455 1.00 92.56 401 GLY A C 1
ATOM 3284 O O . GLY A 1 401 ? 18.718 0.590 -16.089 1.00 92.56 401 GLY A O 1
ATOM 3285 N N . GLU A 1 402 ? 16.521 0.886 -15.733 1.00 94.06 402 GLU A N 1
ATOM 3286 C CA . GLU A 1 402 ? 16.680 1.563 -14.449 1.00 94.06 402 GLU A CA 1
ATOM 3287 C C . GLU A 1 402 ? 16.968 0.555 -13.320 1.00 94.06 402 GLU A C 1
ATOM 3289 O O . GLU A 1 402 ? 16.317 -0.496 -13.255 1.00 94.06 402 GLU A O 1
ATOM 3294 N N . PRO A 1 403 ? 17.918 0.857 -12.413 1.00 95.88 403 PRO A N 1
ATOM 3295 C CA . PRO A 1 403 ? 18.344 -0.060 -11.365 1.00 95.88 403 PRO A CA 1
ATOM 3296 C C . PRO A 1 403 ? 17.325 -0.217 -10.245 1.00 95.88 403 PRO A C 1
ATOM 3298 O O . PRO A 1 403 ? 16.532 0.671 -9.949 1.00 95.88 403 PRO A O 1
ATOM 3301 N N . VAL A 1 404 ? 17.469 -1.311 -9.506 1.00 97.25 404 VAL A N 1
ATOM 3302 C CA . VAL A 1 404 ? 16.923 -1.477 -8.164 1.00 97.25 404 VAL A CA 1
ATOM 3303 C C . VAL A 1 404 ? 18.056 -1.711 -7.169 1.00 97.25 404 VAL A C 1
ATOM 3305 O O . VAL A 1 404 ? 19.129 -2.213 -7.507 1.00 97.25 404 VAL A O 1
ATOM 3308 N N . ALA A 1 405 ? 17.807 -1.355 -5.914 1.00 95.69 405 ALA A N 1
ATOM 3309 C CA . ALA A 1 405 ? 18.708 -1.629 -4.817 1.00 95.69 405 ALA A CA 1
ATOM 3310 C C . ALA A 1 405 ? 17.944 -2.261 -3.664 1.00 95.69 405 ALA A C 1
ATOM 3312 O O . ALA A 1 405 ? 16.884 -1.771 -3.267 1.00 95.69 405 ALA A O 1
ATOM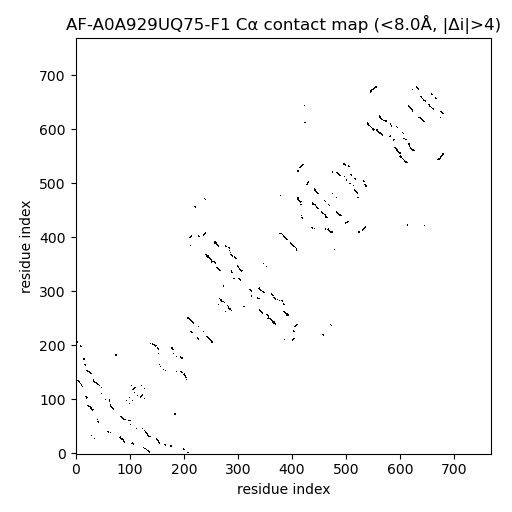 3313 N N . ALA A 1 406 ? 18.527 -3.309 -3.099 1.00 93.69 406 ALA A N 1
ATOM 3314 C CA . ALA A 1 406 ? 18.012 -3.991 -1.929 1.00 93.69 406 ALA A CA 1
ATOM 3315 C C . ALA A 1 406 ? 19.081 -4.009 -0.834 1.00 93.69 406 ALA A C 1
ATOM 3317 O O . ALA A 1 406 ? 20.259 -4.214 -1.117 1.00 93.69 406 ALA A O 1
ATOM 3318 N N . MET A 1 407 ? 18.680 -3.773 0.413 1.00 92.00 407 MET A N 1
ATOM 3319 C CA . MET A 1 407 ? 19.564 -3.792 1.577 1.00 92.00 407 MET A CA 1
ATOM 3320 C C . MET A 1 407 ? 18.986 -4.667 2.682 1.00 92.00 407 MET A C 1
ATOM 3322 O O . MET A 1 407 ? 17.821 -4.519 3.065 1.00 92.00 407 MET A O 1
ATOM 3326 N N . LEU A 1 408 ? 19.829 -5.527 3.251 1.00 89.56 408 LEU A N 1
ATOM 3327 C CA . LEU A 1 408 ? 19.452 -6.366 4.383 1.00 89.56 408 LEU A CA 1
ATOM 3328 C C . LEU A 1 408 ? 19.342 -5.533 5.655 1.00 89.56 408 LEU A C 1
ATOM 3330 O O . LEU A 1 408 ? 20.287 -4.852 6.043 1.00 89.56 408 LEU A O 1
ATOM 3334 N N . SER A 1 409 ? 18.193 -5.593 6.318 1.00 87.12 409 SER A N 1
ATOM 3335 C CA . SER A 1 409 ? 17.919 -4.836 7.540 1.00 87.12 409 SER A CA 1
ATOM 3336 C C . SER A 1 409 ? 17.338 -5.742 8.623 1.00 87.12 409 SER A C 1
ATOM 3338 O O . SER A 1 409 ? 16.455 -6.562 8.373 1.00 87.12 409 SER A O 1
ATOM 3340 N N . SER A 1 410 ? 17.833 -5.594 9.852 1.00 83.75 410 SER A N 1
ATOM 3341 C CA . SER A 1 410 ? 17.455 -6.451 10.984 1.00 83.75 410 SER A CA 1
ATOM 3342 C C . SER A 1 410 ? 16.386 -5.848 11.899 1.00 83.75 410 SER A C 1
ATOM 3344 O O . SER A 1 410 ? 15.956 -6.531 12.830 1.00 83.75 410 SER A O 1
ATOM 3346 N N . GLY A 1 411 ? 15.974 -4.599 11.650 1.00 86.75 411 GLY A N 1
ATOM 3347 C CA . GLY A 1 411 ? 15.020 -3.881 12.485 1.00 86.75 411 GLY A CA 1
ATOM 3348 C C . GLY A 1 411 ? 13.635 -4.513 12.444 1.00 86.75 411 GLY A C 1
ATOM 3349 O O . GLY A 1 411 ? 13.142 -4.897 11.378 1.00 86.75 411 GLY A O 1
ATOM 3350 N N . ILE A 1 412 ? 13.028 -4.623 13.620 1.00 89.31 412 ILE A N 1
ATOM 3351 C CA . ILE A 1 412 ? 11.728 -5.241 13.845 1.00 89.31 412 ILE A CA 1
ATOM 3352 C C . ILE A 1 412 ? 10.888 -4.376 14.770 1.00 89.31 412 ILE A C 1
ATOM 3354 O O . ILE A 1 412 ? 11.388 -3.763 15.715 1.00 89.31 412 ILE A O 1
ATOM 3358 N N . ILE A 1 413 ? 9.589 -4.380 14.497 1.00 93.19 413 ILE A N 1
ATOM 3359 C CA . ILE A 1 413 ? 8.551 -3.930 15.416 1.00 93.19 413 ILE A CA 1
ATOM 3360 C C . ILE A 1 413 ? 7.540 -5.065 15.516 1.00 93.19 413 ILE A C 1
ATOM 3362 O O . ILE A 1 413 ? 7.029 -5.533 14.502 1.00 93.19 413 ILE A O 1
ATOM 3366 N N . LYS A 1 414 ? 7.277 -5.537 16.731 1.00 94.81 414 LYS A N 1
ATOM 3367 C CA . LYS A 1 414 ? 6.346 -6.636 16.992 1.00 94.81 414 LYS A CA 1
ATOM 3368 C C . LYS A 1 414 ? 5.568 -6.380 18.271 1.00 94.81 414 LYS A C 1
ATOM 3370 O O . LYS A 1 414 ? 6.024 -5.626 19.131 1.00 94.81 414 LYS A O 1
ATOM 3375 N N . GLY A 1 415 ? 4.425 -7.026 18.392 1.00 95.56 415 GLY A N 1
ATOM 3376 C CA . GLY A 1 415 ? 3.588 -6.928 19.572 1.00 95.56 415 GLY A CA 1
ATOM 3377 C C . GLY A 1 415 ? 2.472 -7.950 19.547 1.00 95.56 415 GLY A C 1
ATOM 3378 O O . GLY A 1 415 ? 2.333 -8.710 18.587 1.00 95.56 415 GLY A O 1
ATOM 3379 N N . THR A 1 416 ? 1.677 -7.949 20.608 1.00 95.94 416 THR A N 1
ATOM 3380 C CA . THR A 1 416 ? 0.445 -8.730 20.684 1.00 95.94 416 THR A CA 1
ATOM 3381 C C . THR A 1 416 ? -0.741 -7.806 20.905 1.00 95.94 416 THR A C 1
ATOM 3383 O O . THR A 1 416 ? -0.695 -6.921 21.758 1.00 95.94 416 THR A O 1
ATOM 3386 N N . VAL A 1 417 ? -1.825 -8.034 20.172 1.00 97.06 417 VAL A N 1
ATOM 3387 C CA . VAL A 1 417 ? -3.133 -7.476 20.497 1.00 97.06 417 VAL A CA 1
ATOM 3388 C C . VAL A 1 417 ? -3.896 -8.514 21.311 1.00 97.06 417 VAL A C 1
ATOM 3390 O O . VAL A 1 417 ? -4.050 -9.661 20.886 1.00 97.06 417 VAL A O 1
ATOM 3393 N N . TRP A 1 418 ? -4.350 -8.132 22.498 1.00 94.12 418 TRP A N 1
ATOM 3394 C CA . TRP A 1 418 ? -5.121 -9.006 23.379 1.00 94.12 418 TRP A CA 1
ATOM 3395 C C . TRP A 1 418 ? -6.483 -8.396 23.693 1.00 94.12 418 TRP A C 1
ATOM 3397 O O . TRP A 1 418 ? -6.723 -7.205 23.478 1.00 94.12 418 TRP A O 1
ATOM 3407 N N . VAL A 1 419 ? -7.385 -9.235 24.185 1.00 89.62 419 VAL A N 1
ATOM 3408 C CA . VAL A 1 419 ? -8.700 -8.824 24.652 1.00 89.62 419 VAL A CA 1
ATOM 3409 C C . VAL A 1 419 ? -8.634 -8.591 26.155 1.00 89.62 419 VAL A C 1
ATOM 3411 O O . VAL A 1 419 ? -8.591 -9.548 26.924 1.00 89.62 419 VAL A O 1
ATOM 3414 N N . ASP A 1 420 ? -8.660 -7.324 26.552 1.00 79.94 420 ASP A N 1
ATOM 3415 C CA . ASP A 1 420 ? -8.895 -6.914 27.932 1.00 79.94 420 ASP A CA 1
ATOM 3416 C C . ASP A 1 420 ? -10.367 -7.197 28.261 1.00 79.94 420 ASP A C 1
ATOM 3418 O O . ASP A 1 420 ? -11.307 -6.608 27.700 1.00 79.94 420 ASP A O 1
ATOM 3422 N N . GLN A 1 421 ? -10.581 -8.196 29.111 1.00 68.94 421 GLN A N 1
ATOM 3423 C CA . GLN A 1 421 ? -11.924 -8.594 29.492 1.00 68.94 421 GLN A CA 1
ATOM 3424 C C . GLN A 1 421 ? -12.445 -7.614 30.544 1.00 68.94 421 GLN A C 1
ATOM 3426 O O . GLN A 1 421 ? -12.144 -7.752 31.726 1.00 68.94 421 GLN A O 1
ATOM 3431 N N . ASN A 1 422 ? -13.329 -6.690 30.135 1.00 55.91 422 ASN A N 1
ATOM 3432 C CA . ASN A 1 422 ? -13.999 -5.733 31.039 1.00 55.91 422 ASN A CA 1
ATOM 3433 C C . ASN A 1 422 ? -14.608 -6.383 32.308 1.00 55.91 422 ASN A C 1
ATOM 3435 O O . ASN A 1 422 ? -14.739 -5.741 33.353 1.00 55.91 422 ASN A O 1
ATOM 3439 N N . VAL A 1 423 ? -14.925 -7.676 32.222 1.00 51.06 423 VAL A N 1
ATOM 3440 C CA . VAL A 1 423 ? -15.560 -8.501 33.244 1.00 51.06 423 VAL A CA 1
ATOM 3441 C C . VAL A 1 423 ? -14.623 -8.844 34.424 1.00 51.06 423 VAL A C 1
ATOM 3443 O O . VAL A 1 423 ? -15.129 -9.198 35.485 1.00 51.06 423 VAL A O 1
ATOM 3446 N N . ASN A 1 424 ? -13.294 -8.669 34.315 1.00 53.31 424 ASN A N 1
ATOM 3447 C CA . ASN A 1 424 ? -12.348 -8.887 35.429 1.00 53.31 424 ASN A CA 1
ATOM 3448 C C . ASN A 1 424 ? -12.285 -7.719 36.441 1.00 53.31 424 ASN A C 1
ATOM 3450 O O . ASN A 1 424 ? -11.633 -7.822 37.480 1.00 53.31 424 ASN A O 1
ATOM 3454 N N . GLY A 1 425 ? -12.967 -6.602 36.160 1.00 50.91 425 GLY A N 1
ATOM 3455 C CA . GLY A 1 425 ? -13.027 -5.463 37.069 1.00 50.91 425 GLY A CA 1
ATOM 3456 C C . GLY A 1 425 ? -11.762 -4.602 37.113 1.00 50.91 425 GLY A C 1
ATOM 3457 O O . GLY A 1 425 ? -11.611 -3.842 38.066 1.00 50.91 425 GLY A O 1
ATOM 3458 N N . ALA A 1 426 ? -10.882 -4.628 36.108 1.00 53.75 426 ALA A N 1
ATOM 3459 C CA . ALA A 1 426 ? -9.755 -3.701 36.028 1.00 53.75 426 ALA A CA 1
ATOM 3460 C C . ALA A 1 426 ? -9.359 -3.381 34.576 1.00 53.75 426 ALA A C 1
ATOM 3462 O O . ALA A 1 426 ? -8.450 -3.986 34.034 1.00 53.75 426 ALA A O 1
ATOM 3463 N N . LEU A 1 427 ? -9.947 -2.325 33.997 1.00 61.84 427 LEU A N 1
ATOM 3464 C CA . LEU A 1 427 ? -9.302 -1.575 32.911 1.00 61.84 427 LEU A CA 1
ATOM 3465 C C . LEU A 1 427 ? -8.013 -0.963 33.482 1.00 61.84 427 LEU A C 1
ATOM 3467 O O . LEU A 1 427 ? -8.042 0.157 33.986 1.00 61.84 427 LEU A O 1
ATOM 3471 N N . ASN A 1 428 ? -6.923 -1.724 33.525 1.00 69.06 428 ASN A N 1
ATOM 3472 C CA . ASN A 1 428 ? -5.651 -1.348 34.158 1.00 69.06 428 ASN A CA 1
ATOM 3473 C C . ASN A 1 428 ? -4.480 -1.336 33.159 1.00 69.06 428 ASN A C 1
ATOM 3475 O O . ASN A 1 428 ? -3.339 -1.068 33.545 1.00 69.06 428 ASN A O 1
ATOM 3479 N N . GLY A 1 429 ? -4.750 -1.641 31.884 1.00 78.25 429 GLY A N 1
ATOM 3480 C CA . GLY A 1 429 ? -3.740 -1.718 30.835 1.00 78.25 429 GLY A CA 1
ATOM 3481 C C . GLY A 1 429 ? -2.712 -2.832 31.030 1.00 78.25 429 GLY A C 1
ATOM 3482 O O . GLY A 1 429 ? -1.614 -2.746 30.472 1.00 78.25 429 GLY A O 1
ATOM 3483 N N . LYS A 1 430 ? -3.021 -3.844 31.843 1.00 84.12 430 LYS A N 1
ATOM 3484 C CA . LYS A 1 430 ? -2.213 -5.042 32.063 1.00 84.12 430 LYS A CA 1
ATOM 3485 C C . LYS A 1 430 ? -2.874 -6.213 31.341 1.00 84.12 430 LYS A C 1
ATOM 3487 O O . LYS A 1 430 ? -4.090 -6.323 31.339 1.00 84.12 430 LYS A O 1
ATOM 3492 N N . ARG A 1 431 ? -2.059 -7.081 30.747 1.00 86.19 431 ARG A N 1
ATOM 3493 C CA . ARG A 1 431 ? -2.524 -8.355 30.207 1.00 86.19 431 ARG A CA 1
ATOM 3494 C C . ARG A 1 431 ? -2.514 -9.398 31.320 1.00 86.19 431 ARG A C 1
ATOM 3496 O O . ARG A 1 431 ? -1.438 -9.795 31.775 1.00 86.19 431 ARG A O 1
ATOM 3503 N N . ASP A 1 432 ? -3.687 -9.809 31.778 1.00 79.75 432 ASP A N 1
ATOM 3504 C CA . ASP A 1 432 ? -3.833 -10.794 32.850 1.00 79.75 432 ASP A CA 1
ATOM 3505 C C . ASP A 1 432 ? -3.824 -12.240 32.319 1.00 79.75 432 ASP A C 1
ATOM 3507 O O . ASP A 1 432 ? -4.037 -12.515 31.134 1.00 79.75 432 ASP A O 1
ATOM 3511 N N . ALA A 1 433 ? -3.509 -13.195 33.199 1.00 76.38 433 ALA A N 1
ATOM 3512 C CA . ALA A 1 433 ? -3.482 -14.607 32.829 1.00 76.38 433 ALA A CA 1
ATOM 3513 C C . ALA A 1 433 ? -4.891 -15.073 32.425 1.00 76.38 433 ALA A C 1
ATOM 3515 O O . ALA A 1 433 ? -5.843 -14.886 33.179 1.00 76.38 433 ALA A O 1
ATOM 3516 N N . GLY A 1 434 ? -5.008 -15.686 31.244 1.00 74.12 434 GLY A N 1
ATOM 3517 C CA . GLY A 1 434 ? -6.289 -16.135 30.692 1.00 74.12 434 GLY A CA 1
ATOM 3518 C C . GLY A 1 434 ? -6.963 -15.152 29.733 1.00 74.12 434 GLY A C 1
ATOM 3519 O O . GLY A 1 434 ? -7.952 -15.507 29.095 1.00 74.12 434 GLY A O 1
ATOM 3520 N N . GLU A 1 435 ? -6.422 -13.941 29.568 1.00 83.88 435 GLU A N 1
ATOM 3521 C CA . GLU A 1 435 ? -6.931 -13.010 28.564 1.00 83.88 435 GLU A CA 1
ATOM 3522 C C . GLU A 1 435 ? -6.627 -13.481 27.139 1.00 83.88 435 GLU A C 1
ATOM 3524 O O . GLU A 1 435 ? -5.492 -13.827 26.779 1.00 83.88 435 GLU A O 1
ATOM 3529 N N . GLU A 1 436 ? -7.681 -13.488 26.325 1.00 86.00 436 GLU A N 1
ATOM 3530 C CA . GLU A 1 436 ? -7.664 -14.021 24.968 1.00 86.00 436 GLU A CA 1
ATOM 3531 C C . GLU A 1 436 ? -6.790 -13.174 24.036 1.00 86.00 436 GLU A C 1
ATOM 3533 O O . GLU A 1 436 ? -6.662 -11.955 24.168 1.00 86.00 436 GLU A O 1
ATOM 3538 N N . ALA A 1 437 ? -6.225 -13.828 23.028 1.00 92.50 437 ALA A N 1
ATOM 3539 C CA . ALA A 1 437 ? -5.631 -13.157 21.885 1.00 92.50 437 ALA A CA 1
ATOM 3540 C C . ALA A 1 437 ? -6.707 -12.510 20.997 1.00 92.50 437 ALA A C 1
ATOM 3542 O O . ALA A 1 437 ? -7.758 -13.103 20.752 1.00 92.50 437 ALA A O 1
ATOM 3543 N N . ALA A 1 438 ? -6.427 -11.322 20.461 1.00 94.06 438 ALA A N 1
ATOM 3544 C CA . ALA A 1 438 ? -7.290 -10.669 19.482 1.00 94.06 438 ALA A CA 1
ATOM 3545 C C . ALA A 1 438 ? -6.766 -10.939 18.063 1.00 94.06 438 ALA A C 1
ATOM 3547 O O . ALA A 1 438 ? -5.852 -10.260 17.593 1.00 94.06 438 ALA A O 1
ATOM 3548 N N . ALA A 1 439 ? -7.326 -11.946 17.393 1.00 95.62 439 ALA A N 1
ATOM 3549 C CA . ALA A 1 439 ? -6.961 -12.330 16.028 1.00 95.62 439 ALA A CA 1
ATOM 3550 C C . ALA A 1 439 ? -7.684 -11.483 14.966 1.00 95.62 439 ALA A C 1
ATOM 3552 O O . ALA A 1 439 ? -8.804 -11.025 15.190 1.00 95.62 439 ALA A O 1
ATOM 3553 N N . GLY A 1 440 ? -7.066 -11.304 13.794 1.00 95.56 440 GLY A N 1
ATOM 3554 C CA . GLY A 1 440 ? -7.658 -10.584 12.660 1.00 95.56 440 GLY A CA 1
ATOM 3555 C C . GLY A 1 440 ? -7.736 -9.061 12.823 1.00 95.56 440 GLY A C 1
ATOM 3556 O O . GLY A 1 440 ? -8.360 -8.387 12.007 1.00 95.56 440 GLY A O 1
ATOM 3557 N N . VAL A 1 441 ? -7.102 -8.496 13.853 1.00 97.38 441 VAL A N 1
ATOM 3558 C CA . VAL A 1 441 ? -7.067 -7.049 14.095 1.00 97.38 441 VAL A CA 1
ATOM 3559 C C . VAL A 1 441 ? -6.094 -6.396 13.121 1.00 97.38 441 VAL A C 1
ATOM 3561 O O . VAL A 1 441 ? -4.966 -6.859 12.963 1.00 97.38 441 VAL A O 1
ATOM 3564 N N . THR A 1 442 ? -6.515 -5.302 12.486 1.00 97.56 442 THR A N 1
ATOM 3565 C CA . THR A 1 442 ? -5.676 -4.551 11.543 1.00 97.56 442 THR A CA 1
ATOM 3566 C C . THR A 1 442 ? -4.636 -3.714 12.286 1.00 97.56 442 THR A C 1
ATOM 3568 O O . THR A 1 442 ? -4.974 -2.907 13.158 1.00 97.56 442 THR A O 1
ATOM 3571 N N . VAL A 1 443 ? -3.370 -3.884 11.905 1.00 98.31 443 VAL A N 1
ATOM 3572 C CA . VAL A 1 443 ? -2.223 -3.135 12.421 1.00 98.31 443 VAL A CA 1
ATOM 3573 C C . VAL A 1 443 ? -1.454 -2.534 11.250 1.00 98.31 443 VAL A C 1
ATOM 3575 O O . VAL A 1 443 ? -0.984 -3.239 10.361 1.00 98.31 443 VAL A O 1
ATOM 3578 N N . GLN A 1 444 ? -1.297 -1.218 11.263 1.00 97.62 444 GLN A N 1
ATOM 3579 C CA . GLN A 1 444 ? -0.658 -0.443 10.208 1.00 97.62 444 GLN A CA 1
ATOM 3580 C C . GLN A 1 444 ? 0.650 0.171 10.704 1.00 97.62 444 GLN A C 1
ATOM 3582 O O . GLN A 1 444 ? 0.740 0.656 11.835 1.00 97.62 444 GLN A O 1
ATOM 3587 N N . LEU A 1 445 ? 1.665 0.182 9.844 1.00 95.75 445 LEU A N 1
ATOM 3588 C CA . LEU A 1 445 ? 2.953 0.816 10.093 1.00 95.75 445 LEU A CA 1
ATOM 3589 C C . LEU A 1 445 ? 3.138 2.012 9.163 1.00 95.75 445 LEU A C 1
ATOM 3591 O O . LEU A 1 445 ? 3.145 1.868 7.941 1.00 95.75 445 LEU A O 1
ATOM 3595 N N . TYR A 1 446 ? 3.378 3.178 9.749 1.00 93.62 446 TYR A N 1
ATOM 3596 C CA . TYR A 1 446 ? 3.639 4.425 9.043 1.00 93.62 446 TYR A CA 1
ATOM 3597 C C . TYR A 1 446 ? 5.103 4.856 9.186 1.00 93.62 446 TYR A C 1
ATOM 3599 O O . TYR A 1 446 ? 5.716 4.688 10.245 1.00 93.62 446 TYR A O 1
ATOM 3607 N N . ASP A 1 447 ? 5.650 5.447 8.123 1.00 88.25 447 ASP A N 1
ATOM 3608 C CA . ASP A 1 447 ? 6.895 6.222 8.137 1.00 88.25 447 ASP A CA 1
ATOM 3609 C C . ASP A 1 447 ? 6.588 7.650 8.611 1.00 88.25 447 ASP A C 1
ATOM 3611 O O . ASP A 1 447 ? 5.713 8.300 8.039 1.00 88.25 447 ASP A O 1
ATOM 3615 N N . VAL A 1 448 ? 7.291 8.142 9.635 1.00 87.19 448 VAL A N 1
ATOM 3616 C CA . VAL A 1 448 ? 7.015 9.443 10.281 1.00 87.19 448 VAL A CA 1
ATOM 3617 C C . VAL A 1 448 ? 8.173 10.425 10.091 1.00 87.19 448 VAL A C 1
ATOM 3619 O O . VAL A 1 448 ? 8.488 11.218 10.974 1.00 87.19 448 VAL A O 1
ATOM 3622 N N . LYS A 1 449 ? 8.857 10.381 8.944 1.00 76.94 449 LYS A N 1
ATOM 3623 C CA . LYS A 1 449 ? 9.869 11.404 8.608 1.00 76.94 449 LYS A CA 1
ATOM 3624 C C . LYS A 1 449 ? 9.305 12.817 8.635 1.00 76.94 449 LYS A C 1
ATOM 3626 O O . LYS A 1 449 ? 9.957 13.723 9.140 1.00 76.94 449 LYS A O 1
ATOM 3631 N N . ASP A 1 450 ? 8.111 12.982 8.075 1.00 78.75 450 ASP A N 1
ATOM 3632 C CA . ASP A 1 450 ? 7.317 14.193 8.203 1.00 78.75 450 ASP A CA 1
ATOM 3633 C C . ASP A 1 450 ? 6.157 13.890 9.150 1.00 78.75 450 ASP A C 1
ATOM 3635 O O . ASP A 1 450 ? 5.196 13.213 8.780 1.00 78.75 450 ASP A O 1
ATOM 3639 N N . SER A 1 451 ? 6.251 14.372 10.389 1.00 76.12 451 SER A N 1
ATOM 3640 C CA . SER A 1 451 ? 5.190 14.196 11.383 1.00 76.12 451 SER A CA 1
ATOM 3641 C C . SER A 1 451 ? 3.858 14.814 10.946 1.00 76.12 451 SER A C 1
ATOM 3643 O O . SER A 1 451 ? 2.820 14.390 11.450 1.00 76.12 451 SER A O 1
ATOM 3645 N N . ALA A 1 452 ? 3.863 15.780 10.017 1.00 81.12 452 ALA A N 1
ATOM 3646 C CA . ALA A 1 452 ? 2.640 16.353 9.465 1.00 81.12 452 ALA A CA 1
ATOM 3647 C C . ALA A 1 452 ? 1.977 15.433 8.428 1.00 81.12 452 ALA A C 1
ATOM 3649 O O . ALA A 1 452 ? 0.755 15.458 8.299 1.00 81.12 452 ALA A O 1
ATOM 3650 N N . ASN A 1 453 ? 2.757 14.600 7.728 1.00 83.88 453 ASN A N 1
ATOM 3651 C CA . ASN A 1 453 ? 2.271 13.712 6.669 1.00 83.88 453 ASN A CA 1
ATOM 3652 C C . ASN A 1 453 ? 2.867 12.293 6.784 1.00 83.88 453 ASN A C 1
ATOM 3654 O O . ASN A 1 453 ? 3.688 11.898 5.950 1.00 83.88 453 ASN A O 1
ATOM 3658 N N . PRO A 1 454 ? 2.466 11.494 7.794 1.00 88.69 454 PRO A N 1
ATOM 3659 C CA . PRO A 1 454 ? 2.906 10.108 7.901 1.00 88.69 454 PRO A CA 1
ATOM 3660 C C . PRO A 1 454 ? 2.463 9.283 6.685 1.00 88.69 454 PRO A C 1
ATOM 3662 O O . PRO A 1 454 ? 1.308 9.351 6.266 1.00 88.69 454 PRO A O 1
ATOM 3665 N N . VAL A 1 455 ? 3.359 8.455 6.147 1.00 89.12 455 VAL A N 1
ATOM 3666 C CA . VAL A 1 455 ? 3.086 7.631 4.955 1.00 89.12 455 VAL A CA 1
ATOM 3667 C C . VAL A 1 455 ? 2.887 6.177 5.366 1.00 89.12 455 VAL A C 1
ATOM 3669 O O . VAL A 1 455 ? 3.771 5.596 5.996 1.00 89.12 455 VAL A O 1
ATOM 3672 N N . LEU A 1 456 ? 1.747 5.579 5.006 1.00 93.38 456 LEU A N 1
ATOM 3673 C CA . LEU A 1 456 ? 1.484 4.156 5.243 1.00 93.38 456 LEU A CA 1
ATOM 3674 C C . LEU A 1 456 ? 2.514 3.312 4.483 1.00 93.38 456 LEU A C 1
ATOM 3676 O O . LEU A 1 456 ? 2.634 3.433 3.265 1.00 93.38 456 LEU A O 1
ATOM 3680 N N . LYS A 1 457 ? 3.251 2.458 5.199 1.00 89.88 457 LYS A N 1
ATOM 3681 C CA . LYS A 1 457 ? 4.212 1.524 4.600 1.00 89.88 457 LYS A CA 1
ATOM 3682 C C . LYS A 1 457 ? 3.614 0.140 4.463 1.00 89.88 457 LYS A C 1
ATOM 3684 O O . LYS A 1 457 ? 3.606 -0.400 3.365 1.00 89.88 457 LYS A O 1
ATOM 3689 N N . GLU A 1 458 ? 3.154 -0.418 5.577 1.00 93.00 458 GLU A N 1
ATOM 3690 C CA . GLU A 1 458 ? 2.744 -1.817 5.703 1.00 93.00 458 GLU A CA 1
ATOM 3691 C C . GLU A 1 458 ? 1.435 -1.919 6.470 1.00 93.00 458 GLU A C 1
ATOM 3693 O O . GLU A 1 458 ? 1.175 -1.136 7.385 1.00 93.00 458 GLU A O 1
ATOM 3698 N N . GLU A 1 459 ? 0.654 -2.933 6.129 1.00 94.81 459 GLU A N 1
ATOM 3699 C CA . GLU A 1 459 ? -0.555 -3.319 6.841 1.00 94.81 459 GLU A CA 1
ATOM 3700 C C . GLU A 1 459 ? -0.518 -4.828 7.063 1.00 94.81 459 GLU A C 1
ATOM 3702 O O . GLU A 1 459 ? -0.248 -5.600 6.144 1.00 94.81 459 GLU A O 1
ATOM 3707 N N . VAL A 1 460 ? -0.751 -5.244 8.302 1.00 95.44 460 VAL A N 1
ATOM 3708 C CA . VAL A 1 460 ? -0.836 -6.651 8.686 1.00 95.44 460 VAL A CA 1
ATOM 3709 C C . VAL A 1 460 ? -2.093 -6.872 9.510 1.00 95.44 460 VAL A C 1
ATOM 3711 O O . VAL A 1 460 ? -2.634 -5.948 10.117 1.00 95.44 460 VAL A O 1
ATOM 3714 N N . THR A 1 461 ? -2.544 -8.118 9.560 1.00 96.50 461 THR A N 1
ATOM 3715 C CA . THR A 1 461 ? -3.561 -8.555 10.514 1.00 96.50 461 THR A CA 1
ATOM 3716 C C . THR A 1 461 ? -2.915 -9.438 11.567 1.00 96.50 461 THR A C 1
ATOM 3718 O O . THR A 1 461 ? -1.962 -10.165 11.279 1.00 96.50 461 THR A O 1
ATOM 3721 N N . THR A 1 462 ? -3.387 -9.337 12.805 1.00 97.50 462 THR A N 1
ATOM 3722 C CA . THR A 1 462 ? -2.898 -10.195 13.884 1.00 97.50 462 THR A CA 1
ATOM 3723 C C . THR A 1 462 ? -3.240 -11.659 13.622 1.00 97.50 462 THR A C 1
ATOM 3725 O O . THR A 1 462 ? -4.323 -11.981 13.127 1.00 97.50 462 THR A O 1
ATOM 3728 N N . ASP A 1 463 ? -2.321 -12.557 13.974 1.00 96.69 463 ASP A N 1
ATOM 3729 C CA . ASP A 1 463 ? -2.533 -13.999 13.850 1.00 96.69 463 ASP A CA 1
ATOM 3730 C C . ASP A 1 463 ? -3.487 -14.552 14.930 1.00 96.69 463 ASP A C 1
ATOM 3732 O O . ASP A 1 463 ? -4.049 -13.814 15.742 1.00 96.69 463 ASP A O 1
ATOM 3736 N N . THR A 1 464 ? -3.670 -15.875 14.974 1.00 96.44 464 THR A N 1
ATOM 3737 C CA . THR A 1 464 ? -4.530 -16.546 15.969 1.00 96.44 464 THR A CA 1
ATOM 3738 C C . THR A 1 464 ? -4.090 -16.331 17.420 1.00 96.44 464 THR A C 1
ATOM 3740 O O . THR A 1 464 ? -4.895 -16.513 18.328 1.00 96.44 464 THR A O 1
ATOM 3743 N N . ASN A 1 465 ? -2.832 -15.948 17.650 1.00 95.25 465 ASN A N 1
ATOM 3744 C CA . ASN A 1 465 ? -2.279 -15.613 18.962 1.00 95.25 465 ASN A CA 1
ATOM 3745 C C . ASN A 1 465 ? -2.281 -14.099 19.223 1.00 95.25 465 ASN A C 1
ATOM 3747 O O . ASN A 1 465 ? -1.747 -13.649 20.239 1.00 95.25 465 ASN A O 1
ATOM 3751 N N . GLY A 1 466 ? -2.892 -13.312 18.332 1.00 96.06 466 GLY A N 1
ATOM 3752 C CA . GLY A 1 466 ? -2.947 -11.861 18.424 1.00 96.06 466 GLY A CA 1
ATOM 3753 C C . GLY A 1 466 ? -1.621 -11.200 18.059 1.00 96.06 466 GLY A C 1
ATOM 3754 O O . GLY A 1 466 ? -1.476 -9.992 18.231 1.00 96.06 466 GLY A O 1
ATOM 3755 N N . ALA A 1 467 ? -0.633 -11.959 17.584 1.00 97.06 467 ALA A N 1
ATOM 3756 C CA . ALA A 1 467 ? 0.689 -11.433 17.304 1.00 97.06 467 ALA A CA 1
ATOM 3757 C C . ALA A 1 467 ? 0.693 -10.672 15.976 1.00 97.06 467 ALA A C 1
ATOM 3759 O O . ALA A 1 467 ? 0.103 -11.104 14.986 1.00 97.06 467 ALA A O 1
ATOM 3760 N N . TYR A 1 468 ? 1.405 -9.549 15.946 1.00 96.56 468 TYR A N 1
ATOM 3761 C CA . TYR A 1 468 ? 1.723 -8.815 14.725 1.00 96.56 468 TYR A CA 1
ATOM 3762 C C . TYR A 1 468 ? 3.225 -8.547 14.648 1.00 96.56 468 TYR A C 1
ATOM 3764 O O . TYR A 1 468 ? 3.922 -8.457 15.668 1.00 96.56 468 TYR A O 1
ATOM 3772 N N . ARG A 1 469 ? 3.747 -8.412 13.424 1.00 93.50 469 ARG A N 1
ATOM 3773 C CA . ARG A 1 469 ? 5.182 -8.237 13.205 1.00 93.50 469 ARG A CA 1
ATOM 3774 C C . ARG A 1 469 ? 5.500 -7.532 11.892 1.00 93.50 469 ARG A C 1
ATOM 3776 O O . ARG A 1 469 ? 5.041 -7.946 10.837 1.00 93.50 469 ARG A O 1
ATOM 3783 N N . PHE A 1 470 ? 6.374 -6.538 11.979 1.00 92.56 470 PHE A N 1
ATOM 3784 C CA . PHE A 1 470 ? 7.002 -5.846 10.860 1.00 92.56 470 PHE A CA 1
ATOM 3785 C C . PHE A 1 470 ? 8.510 -6.114 10.884 1.00 92.56 470 PHE A C 1
ATOM 3787 O O . PHE A 1 470 ? 9.153 -5.985 11.929 1.00 92.56 470 PHE A O 1
ATOM 3794 N N . GLU A 1 471 ? 9.088 -6.483 9.741 1.00 89.38 471 GLU A N 1
ATOM 3795 C CA . GLU A 1 471 ? 10.509 -6.826 9.591 1.00 89.38 471 GLU A CA 1
ATOM 3796 C C . GLU A 1 471 ? 11.209 -5.979 8.528 1.00 89.38 471 GLU A C 1
ATOM 3798 O O . GLU A 1 471 ? 10.577 -5.274 7.746 1.00 89.38 471 GLU A O 1
ATOM 3803 N N . GLY A 1 472 ? 12.539 -6.079 8.448 1.00 86.44 472 GLY A N 1
ATOM 3804 C CA . GLY A 1 472 ? 13.305 -5.388 7.410 1.00 86.44 472 GLY A CA 1
ATOM 3805 C C . GLY A 1 472 ? 13.291 -3.874 7.601 1.00 86.44 472 GLY A C 1
ATOM 3806 O O . GLY A 1 472 ? 13.406 -3.127 6.634 1.00 86.44 472 GLY A O 1
ATOM 3807 N N . LEU A 1 473 ? 13.106 -3.415 8.840 1.00 87.44 473 LEU A N 1
ATOM 3808 C CA . LEU A 1 473 ? 13.044 -2.002 9.188 1.00 87.44 473 LEU A CA 1
ATOM 3809 C C . LEU A 1 473 ? 14.438 -1.445 9.492 1.00 87.44 473 LEU A C 1
ATOM 3811 O O . LEU A 1 473 ? 15.368 -2.175 9.846 1.00 87.44 473 LEU A O 1
ATOM 3815 N N . VAL A 1 474 ? 14.575 -0.124 9.392 1.00 81.12 474 VAL A N 1
ATOM 3816 C CA . VAL A 1 474 ? 15.789 0.579 9.816 1.00 81.12 474 VAL A CA 1
ATOM 3817 C C . VAL A 1 474 ? 15.814 0.638 11.336 1.00 81.12 474 VAL A C 1
ATOM 3819 O O . VAL A 1 474 ? 14.902 1.185 11.945 1.00 81.12 474 VAL A O 1
ATOM 3822 N N . ASN A 1 475 ? 16.876 0.122 11.944 1.00 74.94 475 ASN A N 1
ATOM 3823 C CA . ASN A 1 475 ? 17.183 0.357 13.354 1.00 74.94 475 ASN A CA 1
ATOM 3824 C C . ASN A 1 475 ? 18.109 1.585 13.482 1.00 74.94 475 ASN A C 1
ATOM 3826 O O . ASN A 1 475 ? 18.923 1.819 12.591 1.00 74.94 475 ASN A O 1
ATOM 3830 N N . GLY A 1 476 ? 18.021 2.340 14.580 1.00 62.88 476 GLY A N 1
ATOM 3831 C CA . GLY A 1 476 ? 18.735 3.599 14.842 1.00 62.88 476 GLY A CA 1
ATOM 3832 C C . GLY A 1 476 ? 20.268 3.568 14.734 1.00 62.88 476 GLY A C 1
ATOM 3833 O O . GLY A 1 476 ? 20.879 4.628 14.677 1.00 62.88 476 GLY A O 1
ATOM 3834 N N . ASN A 1 477 ? 20.893 2.390 14.628 1.00 58.00 477 ASN A N 1
ATOM 3835 C CA . ASN A 1 477 ? 22.327 2.247 14.339 1.00 58.00 477 ASN A CA 1
ATOM 3836 C C . ASN A 1 477 ? 22.670 2.293 12.834 1.00 58.00 477 ASN A C 1
ATOM 3838 O O . ASN A 1 477 ? 23.842 2.371 12.475 1.00 58.00 477 ASN A O 1
ATOM 3842 N N . TYR A 1 478 ? 21.672 2.244 11.947 1.00 57.41 478 TYR A N 1
ATOM 3843 C CA . TYR A 1 478 ? 21.840 2.451 10.510 1.00 57.41 478 TYR A CA 1
ATOM 3844 C C . TYR A 1 478 ? 21.470 3.903 10.184 1.00 57.41 478 TYR A C 1
ATOM 3846 O O . TYR A 1 478 ? 20.408 4.377 10.585 1.00 57.41 478 TYR A O 1
ATOM 3854 N N . THR A 1 479 ? 22.335 4.596 9.442 1.00 50.41 479 THR A N 1
ATOM 3855 C CA . THR A 1 479 ? 22.392 6.052 9.169 1.00 50.41 479 THR A CA 1
ATOM 3856 C C . THR A 1 479 ? 21.095 6.781 8.785 1.00 50.41 479 THR A C 1
ATOM 3858 O O . THR A 1 479 ? 21.117 8.003 8.702 1.00 50.41 479 THR A O 1
ATOM 3861 N N . SER A 1 480 ? 19.970 6.093 8.564 1.00 57.09 480 SER A N 1
ATOM 3862 C CA . SER A 1 480 ? 18.694 6.732 8.209 1.00 57.09 480 SER A CA 1
ATOM 3863 C C . SER A 1 480 ? 17.739 6.999 9.377 1.00 57.09 480 SER A C 1
ATOM 3865 O O . SER A 1 480 ? 16.812 7.758 9.165 1.00 57.09 480 SER A O 1
ATOM 3867 N N . GLY A 1 481 ? 17.935 6.455 10.590 1.00 55.00 481 GLY A N 1
ATOM 3868 C CA . GLY A 1 481 ? 17.265 6.937 11.821 1.00 55.00 481 GLY A CA 1
ATOM 3869 C C . GLY A 1 481 ? 15.728 7.085 11.812 1.00 55.00 481 GLY A C 1
ATOM 3870 O O . GLY A 1 481 ? 15.185 7.741 12.700 1.00 55.00 481 GLY A O 1
ATOM 3871 N N . ASN A 1 482 ? 15.023 6.519 10.826 1.00 63.97 482 ASN A N 1
ATOM 3872 C CA . ASN A 1 482 ? 13.609 6.808 10.589 1.00 63.97 482 ASN A CA 1
ATOM 3873 C C . ASN A 1 482 ? 12.746 6.343 11.770 1.00 63.97 482 ASN A C 1
ATOM 3875 O O . ASN A 1 482 ? 12.879 5.215 12.252 1.00 63.97 482 ASN A O 1
ATOM 3879 N N . ARG A 1 483 ? 11.850 7.225 12.222 1.00 79.44 483 ARG A N 1
ATOM 3880 C CA . ARG A 1 483 ? 10.870 6.944 13.273 1.00 79.44 483 ARG A CA 1
ATOM 3881 C C . ARG A 1 483 ? 9.598 6.383 12.638 1.00 79.44 483 ARG A C 1
ATOM 3883 O O . ARG A 1 483 ? 9.140 6.882 11.611 1.00 79.44 483 ARG A O 1
ATOM 3890 N N . TYR A 1 484 ? 9.045 5.342 13.250 1.00 91.00 484 TYR A N 1
ATOM 3891 C CA . TYR A 1 484 ? 7.828 4.684 12.793 1.00 91.00 484 TYR A CA 1
ATOM 3892 C C . TYR A 1 484 ? 6.657 5.013 13.713 1.00 91.00 484 TYR A C 1
ATOM 3894 O O . TYR A 1 484 ? 6.850 5.273 14.900 1.00 91.00 484 TYR A O 1
ATOM 3902 N N . LYS A 1 485 ? 5.437 4.941 13.180 1.00 94.56 485 LYS A N 1
ATOM 3903 C CA . LYS A 1 485 ? 4.199 4.975 13.962 1.00 94.56 485 LYS A CA 1
ATOM 3904 C C . LYS A 1 485 ? 3.398 3.722 13.672 1.00 94.56 485 LYS A C 1
ATOM 3906 O O . LYS A 1 485 ? 3.055 3.461 12.524 1.00 94.56 485 LYS A O 1
ATOM 3911 N N . VAL A 1 486 ? 3.112 2.955 14.713 1.00 97.25 486 VAL A N 1
ATOM 3912 C CA . VAL A 1 486 ? 2.202 1.814 14.635 1.00 97.25 486 VAL A CA 1
ATOM 3913 C C . VAL A 1 486 ? 0.813 2.308 14.994 1.00 97.25 486 VAL A C 1
ATOM 3915 O O . VAL A 1 486 ? 0.655 3.040 15.972 1.00 97.25 486 VAL A O 1
ATOM 3918 N N . VAL A 1 487 ? -0.182 1.919 14.208 1.00 97.94 487 VAL A N 1
ATOM 3919 C CA . VAL A 1 487 ? -1.592 2.224 14.442 1.00 97.94 487 VAL A CA 1
ATOM 3920 C C . VAL A 1 487 ? -2.362 0.914 14.456 1.00 97.94 487 VAL A C 1
ATOM 3922 O O . VAL A 1 487 ? -2.241 0.114 13.535 1.00 97.94 487 VAL A O 1
ATOM 3925 N N . VAL A 1 488 ? -3.137 0.690 15.509 1.00 98.44 488 VAL A N 1
ATOM 3926 C CA . VAL A 1 488 ? -4.075 -0.427 15.614 1.00 98.44 488 VAL A CA 1
ATOM 3927 C C . VAL A 1 488 ? -5.480 0.129 15.451 1.00 98.44 488 VAL A C 1
ATOM 3929 O O . VAL A 1 488 ? -5.839 1.089 16.133 1.00 98.44 488 VAL A O 1
ATOM 3932 N N . THR A 1 489 ? -6.268 -0.482 14.572 1.00 97.19 489 THR A N 1
ATOM 3933 C CA . THR A 1 489 ? -7.667 -0.107 14.329 1.00 97.19 489 THR A CA 1
ATOM 3934 C C . THR A 1 489 ? -8.570 -1.176 14.922 1.00 97.19 489 THR A C 1
ATOM 3936 O O . THR A 1 489 ? -8.422 -2.355 14.592 1.00 97.19 489 THR A O 1
ATOM 3939 N N . ARG A 1 490 ? -9.503 -0.796 15.806 1.00 93.00 490 ARG A N 1
ATOM 3940 C CA . ARG A 1 490 ? -10.458 -1.770 16.355 1.00 93.00 490 ARG A CA 1
ATOM 3941 C C . ARG A 1 490 ? -11.519 -2.113 15.314 1.00 93.00 490 ARG A C 1
ATOM 3943 O O . ARG A 1 490 ? -11.987 -1.238 14.587 1.00 93.00 490 ARG A O 1
ATOM 3950 N N . ASP A 1 491 ? -11.988 -3.354 15.329 1.00 91.25 491 ASP A N 1
ATOM 3951 C CA . ASP A 1 491 ? -13.280 -3.687 14.732 1.00 91.25 491 ASP A CA 1
ATOM 3952 C C . ASP A 1 491 ? -14.397 -3.260 15.688 1.00 91.25 491 ASP A C 1
ATOM 3954 O O . ASP A 1 491 ? -14.541 -3.809 16.785 1.00 91.25 491 ASP A O 1
ATOM 3958 N N . ALA A 1 492 ? -15.189 -2.275 15.268 1.00 81.19 492 ALA A N 1
ATOM 3959 C CA . ALA A 1 492 ? -16.237 -1.713 16.101 1.00 81.19 492 ALA A CA 1
ATOM 3960 C C . ALA A 1 492 ? -17.424 -2.654 16.350 1.00 81.19 492 ALA A C 1
ATOM 3962 O O . ALA A 1 492 ? -18.183 -2.419 17.291 1.00 81.19 492 ALA A O 1
ATOM 3963 N N . ASN A 1 493 ? -17.564 -3.711 15.546 1.00 83.62 493 ASN A N 1
ATOM 3964 C CA . ASN A 1 493 ? -18.585 -4.739 15.745 1.00 83.62 493 ASN A CA 1
ATOM 3965 C C . ASN A 1 493 ? -18.183 -5.750 16.826 1.00 83.62 493 ASN A C 1
ATOM 3967 O O . ASN A 1 493 ? -19.049 -6.358 17.454 1.00 83.62 493 ASN A O 1
ATOM 3971 N N . THR A 1 494 ? -16.877 -5.923 17.050 1.00 84.25 494 THR A N 1
ATOM 3972 C CA . THR A 1 494 ? -16.331 -6.941 17.959 1.00 84.25 494 THR A CA 1
ATOM 3973 C C . THR A 1 494 ? -15.857 -6.352 19.286 1.00 84.25 494 THR A C 1
ATOM 3975 O O . THR A 1 494 ? -16.011 -6.983 20.331 1.00 84.25 494 THR A O 1
ATOM 3978 N N . TYR A 1 495 ? -15.299 -5.142 19.267 1.00 86.06 495 TYR A N 1
ATOM 3979 C CA . TYR A 1 495 ? -14.707 -4.471 20.427 1.00 86.06 495 TYR A CA 1
ATOM 3980 C C . TYR A 1 495 ? -15.394 -3.135 20.653 1.00 86.06 495 TYR A C 1
ATOM 3982 O O . TYR A 1 495 ? -15.746 -2.488 19.679 1.00 86.06 495 TYR A O 1
ATOM 3990 N N . SER A 1 496 ? -15.567 -2.678 21.893 1.00 82.31 496 SER A N 1
ATOM 3991 C CA . SER A 1 496 ? -16.178 -1.375 22.200 1.00 82.31 496 SER A CA 1
ATOM 3992 C C . SER A 1 496 ? -15.170 -0.233 22.314 1.00 82.31 496 SER A C 1
ATOM 3994 O O . SER A 1 496 ? -15.516 0.907 22.018 1.00 82.31 496 SER A O 1
ATOM 3996 N N . SER A 1 497 ? -13.945 -0.517 22.760 1.00 83.69 497 SER A N 1
ATOM 3997 C CA . SER A 1 497 ? -12.902 0.491 22.987 1.00 83.69 497 SER A CA 1
ATOM 3998 C C . SER A 1 497 ? -11.519 -0.152 23.116 1.00 83.69 497 SER A C 1
ATOM 4000 O O . SER A 1 497 ? -11.387 -1.374 23.042 1.00 83.69 497 SER A O 1
ATOM 4002 N N . PHE A 1 498 ? -10.491 0.663 23.350 1.00 87.88 498 PHE A N 1
ATOM 4003 C CA . PHE A 1 498 ? -9.201 0.197 23.855 1.00 87.88 498 PHE A CA 1
ATOM 4004 C C . PHE A 1 498 ? -9.191 0.228 25.389 1.00 87.88 498 PHE A C 1
ATOM 4006 O O . PHE A 1 498 ? -10.010 0.914 26.010 1.00 87.88 498 PHE A O 1
ATOM 4013 N N . THR A 1 499 ? -8.273 -0.517 26.007 1.00 85.38 499 THR A N 1
ATOM 4014 C CA . THR A 1 499 ? -8.003 -0.385 27.446 1.00 85.38 499 THR A CA 1
ATOM 4015 C C . THR A 1 499 ? -7.167 0.863 27.741 1.00 85.38 499 THR A C 1
ATOM 4017 O O . THR A 1 499 ? -6.613 1.497 26.835 1.00 85.38 499 THR A O 1
ATOM 4020 N N . ILE A 1 500 ? -7.075 1.244 29.015 1.00 82.38 500 ILE A N 1
ATOM 4021 C CA . ILE A 1 500 ? -6.242 2.373 29.436 1.00 82.38 500 ILE A CA 1
ATOM 4022 C C . ILE A 1 500 ? -4.755 2.028 29.315 1.00 82.38 500 ILE A C 1
ATOM 4024 O O . ILE A 1 500 ? -4.366 0.864 29.354 1.00 82.38 500 ILE A O 1
ATOM 4028 N N . ARG A 1 501 ? -3.894 3.045 29.213 1.00 85.56 501 ARG A N 1
ATOM 4029 C CA . ARG A 1 501 ? -2.441 2.822 29.252 1.00 85.56 501 ARG A CA 1
ATOM 4030 C C . ARG A 1 501 ? -2.020 2.233 30.593 1.00 85.56 501 ARG A C 1
ATOM 4032 O O . ARG A 1 501 ? -2.476 2.687 31.640 1.00 85.56 501 ARG A O 1
ATOM 4039 N N . GLY A 1 502 ? -1.115 1.264 30.543 1.00 83.56 502 GLY A N 1
ATOM 4040 C CA . GLY A 1 502 ? -0.668 0.528 31.719 1.00 83.56 502 GLY A CA 1
ATOM 4041 C C . GLY A 1 502 ? 0.626 -0.233 31.467 1.00 83.56 502 GLY A C 1
ATOM 4042 O O . GLY A 1 502 ? 1.483 0.215 30.708 1.00 83.56 502 GLY A O 1
ATOM 4043 N N . VAL A 1 503 ? 0.771 -1.380 32.130 1.00 82.94 503 VAL A N 1
ATOM 4044 C CA . VAL A 1 503 ? 1.991 -2.203 32.083 1.00 82.94 503 VAL A CA 1
ATOM 4045 C C . VAL A 1 503 ? 2.236 -2.776 30.685 1.00 82.94 503 VAL A C 1
ATOM 4047 O O . VAL A 1 503 ? 3.364 -2.736 30.201 1.00 82.94 503 VAL A O 1
ATOM 4050 N N . ASN A 1 504 ? 1.189 -3.288 30.035 1.00 90.44 504 ASN A N 1
ATOM 4051 C CA . ASN A 1 504 ? 1.267 -3.893 28.704 1.00 90.44 504 ASN A CA 1
ATOM 4052 C C . ASN A 1 504 ? 0.734 -2.950 27.619 1.00 90.44 504 ASN A C 1
ATOM 4054 O O . ASN A 1 504 ? 1.288 -2.907 26.525 1.00 90.44 504 ASN A O 1
ATOM 4058 N N . MET A 1 505 ? -0.315 -2.170 27.916 1.00 92.50 505 MET A N 1
ATOM 4059 C CA . MET A 1 505 ? -0.928 -1.250 26.952 1.00 92.50 505 MET A CA 1
ATOM 4060 C C . MET A 1 505 ? -0.053 -0.012 26.809 1.00 92.50 505 MET A C 1
ATOM 4062 O O . MET A 1 505 ? -0.165 0.950 27.574 1.00 92.50 505 MET A O 1
ATOM 4066 N N . VAL A 1 506 ? 0.835 -0.044 25.818 1.00 93.94 506 VAL A N 1
ATOM 4067 C CA . VAL A 1 506 ? 1.811 1.030 25.584 1.00 93.94 506 VAL A CA 1
ATOM 4068 C C . VAL A 1 506 ? 1.307 2.094 24.607 1.00 93.94 506 VAL A C 1
ATOM 4070 O O . VAL A 1 506 ? 1.813 3.222 24.634 1.00 93.94 506 VAL A O 1
ATOM 4073 N N . PHE A 1 507 ? 0.293 1.766 23.803 1.00 95.62 507 PHE A N 1
ATOM 4074 C CA . PHE A 1 507 ? -0.312 2.637 22.793 1.00 95.62 507 PHE A CA 1
ATOM 4075 C C . PHE A 1 507 ? -1.226 3.693 23.413 1.00 95.62 507 PHE A C 1
ATOM 4077 O O . PHE A 1 507 ? -1.785 3.498 24.486 1.00 95.62 507 PHE A O 1
ATOM 4084 N N . THR A 1 508 ? -1.409 4.806 22.711 1.00 94.44 508 THR A N 1
ATOM 4085 C CA . THR A 1 508 ? -2.348 5.864 23.093 1.00 94.44 508 THR A CA 1
ATOM 4086 C C . THR A 1 508 ? -3.597 5.774 22.215 1.00 94.44 508 THR A C 1
ATOM 4088 O O . THR A 1 508 ? -3.482 6.007 21.006 1.00 94.44 508 THR A O 1
ATOM 4091 N N . PRO A 1 509 ? -4.770 5.434 22.781 1.00 89.94 509 PRO A N 1
ATOM 4092 C CA . PRO A 1 509 ? -6.047 5.490 22.073 1.00 89.94 509 PRO A CA 1
ATOM 4093 C C . PRO A 1 509 ? -6.417 6.916 21.659 1.00 89.94 509 PRO A C 1
ATOM 4095 O O . PRO A 1 509 ? -6.127 7.870 22.384 1.00 89.94 509 PRO A O 1
ATOM 4098 N N . ASP A 1 510 ? -7.085 7.064 20.519 1.00 88.25 510 ASP A N 1
ATOM 4099 C CA . ASP A 1 510 ? -7.699 8.327 20.121 1.00 88.25 510 ASP A CA 1
ATOM 4100 C C . ASP A 1 510 ? -8.980 8.617 20.931 1.00 88.25 510 ASP A C 1
ATOM 4102 O O . ASP A 1 510 ? -9.513 7.769 21.655 1.00 88.25 510 ASP A O 1
ATOM 4106 N N . SER A 1 511 ? -9.494 9.846 20.830 1.00 79.88 511 SER A N 1
ATOM 4107 C CA . SER A 1 511 ? -10.713 10.249 21.545 1.00 79.88 511 SER A CA 1
ATOM 4108 C C . SER A 1 511 ? -11.950 9.460 21.108 1.00 79.88 511 SER A C 1
ATOM 4110 O O . SER A 1 511 ? -12.875 9.294 21.899 1.00 79.88 511 SER A O 1
ATOM 4112 N N . SER A 1 512 ? -11.960 8.959 19.868 1.00 80.38 512 SER A N 1
ATOM 4113 C CA . SER A 1 512 ? -13.058 8.164 19.312 1.00 80.38 512 SER A CA 1
ATOM 4114 C C . SER A 1 512 ? -13.020 6.687 19.720 1.00 80.38 512 SER A C 1
ATOM 4116 O O . SER A 1 512 ? -13.992 5.969 19.500 1.00 80.38 512 SER A O 1
ATOM 4118 N N . GLN A 1 513 ? -11.911 6.237 20.318 1.00 85.69 513 GLN A N 1
ATOM 4119 C CA . GLN A 1 513 ? -11.606 4.838 20.615 1.00 85.69 513 GLN A CA 1
ATOM 4120 C C . GLN A 1 513 ? -11.632 3.925 19.381 1.00 85.69 513 GLN A C 1
ATOM 4122 O O . GLN A 1 513 ? -11.787 2.712 19.514 1.00 85.69 513 GLN A O 1
ATOM 4127 N N . ASN A 1 514 ? -11.490 4.474 18.174 1.00 89.00 514 ASN A N 1
ATOM 4128 C CA . ASN A 1 514 ? -11.460 3.682 16.942 1.00 89.00 514 ASN A CA 1
ATOM 4129 C C . ASN A 1 514 ? -10.043 3.248 16.585 1.00 89.00 514 ASN A C 1
ATOM 4131 O O . ASN A 1 514 ? -9.851 2.169 16.023 1.00 89.00 514 ASN A O 1
ATOM 4135 N N . THR A 1 515 ? -9.050 4.055 16.962 1.00 96.69 515 THR A N 1
ATOM 4136 C CA . THR A 1 515 ? -7.640 3.743 16.740 1.00 96.69 515 THR A CA 1
ATOM 4137 C C . THR A 1 515 ? -6.813 3.953 18.001 1.00 96.69 515 THR A C 1
ATOM 4139 O O . THR A 1 515 ? -7.148 4.770 18.857 1.00 96.69 515 THR A O 1
ATOM 4142 N N . ALA A 1 516 ? -5.704 3.228 18.112 1.00 96.44 516 ALA A N 1
ATOM 4143 C CA . ALA A 1 516 ? -4.656 3.495 19.086 1.00 96.44 516 ALA A CA 1
ATOM 4144 C C . ALA A 1 516 ? -3.307 3.523 18.378 1.00 96.44 516 ALA A C 1
ATOM 4146 O O . ALA A 1 516 ? -3.068 2.738 17.462 1.00 96.44 516 ALA A O 1
ATOM 4147 N N . SER A 1 517 ? -2.412 4.424 18.786 1.00 96.75 517 SER A N 1
ATOM 4148 C CA . SER A 1 517 ? -1.120 4.573 18.112 1.00 96.75 517 SER A CA 1
ATOM 4149 C C . SER A 1 517 ? 0.067 4.713 19.056 1.00 96.75 517 SER A C 1
ATOM 4151 O O . SER A 1 517 ? -0.069 5.145 20.202 1.00 96.75 517 SER A O 1
ATOM 4153 N N . LEU A 1 518 ? 1.240 4.333 18.555 1.00 94.94 518 LEU A N 1
ATOM 4154 C CA . LEU A 1 518 ? 2.521 4.456 19.237 1.00 94.94 518 LEU A CA 1
ATOM 4155 C C . LEU A 1 518 ? 3.598 4.852 18.228 1.00 94.94 518 LEU A C 1
ATOM 4157 O O . LEU A 1 518 ? 3.745 4.201 17.196 1.00 94.94 518 LEU A O 1
ATOM 4161 N N . GLU A 1 519 ? 4.389 5.875 18.548 1.00 92.75 519 GLU A N 1
ATOM 4162 C CA . GLU A 1 519 ? 5.640 6.144 17.837 1.00 92.75 519 GLU A CA 1
ATOM 4163 C C . GLU A 1 519 ? 6.789 5.331 18.438 1.00 92.75 519 GLU A C 1
ATOM 4165 O O . GLU A 1 519 ? 6.998 5.302 19.652 1.00 92.75 519 GLU A O 1
ATOM 4170 N N . VAL A 1 520 ? 7.533 4.644 17.578 1.00 90.19 520 VAL A N 1
ATOM 4171 C CA . VAL A 1 520 ? 8.510 3.623 17.957 1.00 90.19 520 VAL A CA 1
ATOM 4172 C C . VAL A 1 520 ? 9.657 3.600 16.943 1.00 90.19 520 VAL A C 1
ATOM 4174 O O . VAL A 1 520 ? 9.478 3.842 15.750 1.00 90.19 520 VAL A O 1
ATOM 4177 N N . SER A 1 521 ? 10.860 3.289 17.421 1.00 87.44 521 SER A N 1
ATOM 4178 C CA . SER A 1 521 ? 12.000 2.938 16.570 1.00 87.44 521 SER A CA 1
ATOM 4179 C C . SER A 1 521 ? 12.133 1.423 16.502 1.00 87.44 521 SER A C 1
ATOM 4181 O O . SER A 1 521 ? 11.958 0.744 17.515 1.00 87.44 521 SER A O 1
ATOM 4183 N N . ALA A 1 522 ? 12.461 0.891 15.327 1.00 87.31 522 ALA A N 1
ATOM 4184 C CA . ALA A 1 522 ? 12.649 -0.544 15.179 1.00 87.31 522 ALA A CA 1
ATOM 4185 C C . ALA A 1 522 ? 13.858 -1.025 15.993 1.00 87.31 522 ALA A C 1
ATOM 4187 O O . ALA A 1 522 ? 14.930 -0.420 15.946 1.00 87.31 522 ALA A O 1
ATOM 4188 N N . ALA A 1 523 ? 13.679 -2.133 16.705 1.00 83.31 523 ALA A N 1
ATOM 4189 C CA . ALA A 1 523 ? 14.713 -2.770 17.508 1.00 83.31 523 ALA A CA 1
ATOM 4190 C C . ALA A 1 523 ? 15.407 -3.883 16.700 1.00 83.31 523 ALA A C 1
ATOM 4192 O O . ALA A 1 523 ? 14.809 -4.426 15.768 1.00 83.31 523 ALA A O 1
ATOM 4193 N N . PRO A 1 524 ? 16.660 -4.258 17.007 1.00 79.06 524 PRO A N 1
ATOM 4194 C CA . PRO A 1 524 ? 17.247 -5.460 16.435 1.00 79.06 524 PRO A CA 1
ATOM 4195 C C . PRO A 1 524 ? 16.475 -6.699 16.913 1.00 79.06 524 PRO A C 1
ATOM 4197 O O . PRO A 1 524 ? 16.047 -6.768 18.055 1.00 79.06 524 PRO A O 1
ATOM 4200 N N . ASP A 1 525 ? 16.370 -7.724 16.067 1.00 71.44 525 ASP A N 1
ATOM 4201 C CA . ASP A 1 525 ? 15.596 -8.957 16.344 1.00 71.44 525 ASP A CA 1
ATOM 4202 C C . ASP A 1 525 ? 15.929 -9.703 17.637 1.00 71.44 525 ASP A C 1
ATOM 4204 O O . ASP A 1 525 ? 15.118 -10.470 18.142 1.00 71.44 525 ASP A O 1
ATOM 4208 N N . LYS A 1 526 ? 17.133 -9.496 18.173 1.00 72.88 526 LYS A N 1
ATOM 4209 C CA . LYS A 1 526 ? 17.552 -10.117 19.432 1.00 72.88 526 LYS A CA 1
ATOM 4210 C C . LYS A 1 526 ? 16.919 -9.462 20.658 1.00 72.88 526 LYS A C 1
ATOM 4212 O O . LYS A 1 526 ? 17.003 -10.029 21.739 1.00 72.88 526 LYS A O 1
ATOM 4217 N N . GLU A 1 527 ? 16.353 -8.268 20.513 1.00 77.19 527 GLU A N 1
ATOM 4218 C CA . GLU A 1 527 ? 15.632 -7.621 21.599 1.00 77.19 527 GLU A CA 1
ATOM 4219 C C . GLU A 1 527 ? 14.222 -8.211 21.705 1.00 77.19 527 GLU A C 1
ATOM 4221 O O . GLU A 1 527 ? 13.443 -8.228 20.749 1.00 77.19 527 GLU A O 1
ATOM 4226 N N . GLU A 1 528 ? 13.863 -8.666 22.903 1.00 73.00 528 GLU A N 1
ATOM 4227 C CA . GLU A 1 528 ? 12.531 -9.194 23.226 1.00 73.00 528 GLU A CA 1
ATOM 4228 C C . GLU A 1 528 ? 11.508 -8.082 23.490 1.00 73.00 528 GLU A C 1
ATOM 4230 O O . GLU A 1 528 ? 10.596 -8.217 24.301 1.00 73.00 528 GLU A O 1
ATOM 4235 N N . LYS A 1 529 ? 11.649 -6.943 22.810 1.00 85.75 529 LYS A N 1
ATOM 4236 C CA . LYS A 1 529 ? 10.733 -5.826 22.994 1.00 85.75 529 LYS A CA 1
ATOM 4237 C C . LYS A 1 529 ? 9.411 -6.119 22.285 1.00 85.75 529 LYS A C 1
ATOM 4239 O O . LYS A 1 529 ? 9.393 -6.349 21.074 1.00 85.75 529 LYS A O 1
ATOM 4244 N N . SER A 1 530 ? 8.328 -6.112 23.056 1.00 91.06 530 SER A N 1
ATOM 4245 C CA . SER A 1 530 ? 6.951 -6.269 22.583 1.00 91.06 530 SER A CA 1
ATOM 4246 C C . SER A 1 530 ? 6.186 -4.971 22.810 1.00 91.06 530 SER A C 1
ATOM 4248 O O . SER A 1 530 ? 6.351 -4.323 23.846 1.00 91.06 530 SER A O 1
ATOM 4250 N N . TYR A 1 531 ? 5.382 -4.571 21.832 1.00 94.69 531 TYR A N 1
ATOM 4251 C CA . TYR A 1 531 ? 4.543 -3.381 21.903 1.00 94.69 531 TYR A CA 1
ATOM 4252 C C . TYR A 1 531 ? 3.085 -3.811 21.881 1.00 94.69 531 TYR A C 1
ATOM 4254 O O . TYR A 1 531 ? 2.504 -3.993 20.821 1.00 94.69 531 TYR A O 1
ATOM 4262 N N . ASP A 1 532 ? 2.496 -4.025 23.044 1.00 95.69 532 ASP A N 1
ATOM 4263 C CA . ASP A 1 532 ? 1.204 -4.695 23.096 1.00 95.69 532 ASP A CA 1
ATOM 4264 C C . ASP A 1 532 ? 0.035 -3.681 23.091 1.00 95.69 532 ASP A C 1
ATOM 4266 O O . ASP A 1 532 ? 0.169 -2.537 23.550 1.00 95.69 532 ASP A O 1
ATOM 4270 N N . VAL A 1 533 ? -1.131 -4.118 22.591 1.00 95.56 533 VAL A N 1
ATOM 4271 C CA . VAL A 1 533 ? -2.390 -3.347 22.591 1.00 95.56 533 VAL A CA 1
ATOM 4272 C C . VAL A 1 533 ? -3.563 -4.134 23.174 1.00 95.56 533 VAL A C 1
ATOM 4274 O O . VAL A 1 533 ? -3.848 -5.239 22.724 1.00 95.56 533 VAL A O 1
ATOM 4277 N N . GLY A 1 534 ? -4.280 -3.547 24.134 1.00 93.50 534 GLY A N 1
ATOM 4278 C CA . GLY A 1 534 ? -5.469 -4.157 24.736 1.00 93.50 534 GLY A CA 1
ATOM 4279 C C . GLY A 1 534 ? -6.767 -3.598 24.154 1.00 93.50 534 GLY A C 1
ATOM 4280 O O . GLY A 1 534 ? -6.979 -2.381 24.146 1.00 93.50 534 GLY A O 1
ATOM 4281 N N . LEU A 1 535 ? -7.642 -4.488 23.686 1.00 91.00 535 LEU A N 1
ATOM 4282 C CA . LEU A 1 535 ? -8.983 -4.185 23.183 1.00 91.00 535 LEU A CA 1
ATOM 4283 C C . LEU A 1 535 ? -10.049 -4.658 24.163 1.00 91.00 535 LEU A C 1
ATOM 4285 O O . LEU A 1 535 ? -9.961 -5.753 24.698 1.00 91.00 535 LEU A O 1
ATOM 4289 N N . VAL A 1 536 ? -11.098 -3.867 24.344 1.00 84.25 536 VAL A N 1
ATOM 4290 C CA . VAL A 1 536 ? -12.162 -4.147 25.310 1.00 84.25 536 VAL A CA 1
ATOM 4291 C C . VAL A 1 536 ? -13.382 -4.691 24.575 1.00 84.25 536 VAL A C 1
ATOM 4293 O O . VAL A 1 536 ? -13.864 -4.067 23.627 1.00 84.25 536 VAL A O 1
ATOM 4296 N N . LYS A 1 537 ? -13.904 -5.847 25.001 1.00 79.00 537 LYS A N 1
ATOM 4297 C CA . LYS A 1 537 ? -15.179 -6.373 24.477 1.00 79.00 537 LYS A CA 1
ATOM 4298 C C . LYS A 1 537 ? -16.359 -5.481 24.907 1.00 79.00 537 LYS A C 1
ATOM 4300 O O . LYS A 1 537 ? -16.324 -4.920 26.004 1.00 79.00 537 LYS A O 1
ATOM 4305 N N . PRO A 1 538 ? -17.426 -5.380 24.092 1.00 72.62 538 PRO A N 1
ATOM 4306 C CA . PRO A 1 538 ? -18.662 -4.724 24.493 1.00 72.62 538 PRO A CA 1
ATOM 4307 C C . PRO A 1 538 ? -19.211 -5.291 25.803 1.00 72.62 538 PRO A C 1
ATOM 4309 O O . PRO A 1 538 ? -18.995 -6.459 26.135 1.00 72.62 538 PRO A O 1
ATOM 4312 N N . GLY A 1 539 ? -19.949 -4.462 26.542 1.00 71.56 539 GLY A N 1
ATOM 4313 C CA . GLY A 1 539 ? -20.744 -4.945 27.667 1.00 71.56 539 GLY A CA 1
ATOM 4314 C C . GLY A 1 539 ? -21.752 -6.010 27.219 1.00 71.56 539 GLY A C 1
ATOM 4315 O O . GLY A 1 539 ? -22.230 -6.008 26.084 1.00 71.56 539 GLY A O 1
ATOM 4316 N N . ILE A 1 540 ? -22.079 -6.932 28.115 1.00 77.81 540 ILE A N 1
ATOM 4317 C CA . ILE A 1 540 ? -23.081 -7.972 27.895 1.00 77.81 540 ILE A CA 1
ATOM 4318 C C . ILE A 1 540 ? -24.452 -7.317 27.981 1.00 77.81 540 ILE A C 1
ATOM 4320 O O . ILE A 1 540 ? -24.853 -6.856 29.046 1.00 77.81 540 ILE A O 1
ATOM 4324 N N . VAL A 1 541 ? -25.183 -7.286 26.872 1.00 82.88 541 VAL A N 1
ATOM 4325 C CA . VAL A 1 541 ? -26.556 -6.778 26.861 1.00 82.88 541 VAL A CA 1
ATOM 4326 C C . VAL A 1 541 ? -27.518 -7.898 27.255 1.00 82.88 541 VAL A C 1
ATOM 4328 O O . VAL A 1 541 ? -27.453 -8.994 26.695 1.00 82.88 541 VAL A O 1
ATOM 4331 N N . MET A 1 542 ? -28.406 -7.642 28.216 1.00 87.50 542 MET A N 1
ATOM 4332 C CA . MET A 1 542 ? -29.514 -8.540 28.554 1.00 87.50 542 MET A CA 1
ATOM 4333 C C . MET A 1 542 ? -30.834 -7.781 28.602 1.00 87.50 542 MET A C 1
ATOM 4335 O O . MET A 1 542 ? -30.904 -6.657 29.099 1.00 87.50 542 MET A O 1
ATOM 4339 N N . ASP A 1 543 ? -31.889 -8.413 28.103 1.00 89.19 543 ASP A N 1
ATOM 4340 C CA . ASP A 1 543 ? -33.217 -7.811 28.059 1.00 89.19 543 ASP A CA 1
ATOM 4341 C C . ASP A 1 543 ? -33.859 -7.712 29.442 1.00 89.19 543 ASP A C 1
ATOM 4343 O O . ASP A 1 543 ? -33.661 -8.569 30.311 1.00 89.19 543 ASP A O 1
ATOM 4347 N N . ALA A 1 544 ? -34.689 -6.684 29.604 1.00 89.69 544 ALA A N 1
ATOM 4348 C CA . ALA A 1 544 ? -35.583 -6.529 30.741 1.00 89.69 544 ALA A CA 1
ATOM 4349 C C . ALA A 1 544 ? -36.630 -7.664 30.804 1.00 89.69 544 ALA A C 1
ATOM 4351 O O . ALA A 1 544 ? -36.911 -8.307 29.785 1.00 89.69 544 ALA A O 1
ATOM 4352 N N . PRO A 1 545 ? -37.227 -7.946 31.977 1.00 91.38 545 PRO A N 1
ATOM 4353 C CA . PRO A 1 545 ? -38.408 -8.803 32.042 1.00 91.38 545 PRO A CA 1
ATOM 4354 C C . PRO A 1 545 ? -39.599 -8.138 31.328 1.00 91.38 545 PRO A C 1
ATOM 4356 O O . PRO A 1 545 ? -39.772 -6.919 31.389 1.00 91.38 545 PRO A O 1
ATOM 4359 N N . ILE A 1 546 ? -40.444 -8.949 30.685 1.00 94.56 546 ILE A N 1
ATOM 4360 C CA . ILE A 1 546 ? -41.717 -8.476 30.126 1.00 94.56 546 ILE A CA 1
ATOM 4361 C C . ILE A 1 546 ? -42.636 -8.113 31.289 1.00 94.56 546 ILE A C 1
ATOM 4363 O O . ILE A 1 546 ? -42.796 -8.897 32.225 1.00 94.56 546 ILE A O 1
ATOM 4367 N N . VAL A 1 547 ? -43.256 -6.940 31.223 1.00 96.56 547 VAL A N 1
ATOM 4368 C CA . VAL A 1 547 ? -44.276 -6.506 32.175 1.00 96.56 547 VAL A CA 1
ATOM 4369 C C . VAL A 1 547 ? -45.638 -6.783 31.572 1.00 96.56 547 VAL A C 1
ATOM 4371 O O . VAL A 1 547 ? -45.969 -6.268 30.506 1.00 96.56 547 VAL A O 1
ATOM 4374 N N . HIS A 1 548 ? -46.440 -7.575 32.268 1.00 97.12 548 HIS A N 1
ATOM 4375 C CA . HIS A 1 548 ? -47.752 -7.981 31.807 1.00 97.12 548 HIS A CA 1
ATOM 4376 C C . HIS A 1 548 ? -48.838 -7.448 32.735 1.00 97.12 548 HIS A C 1
ATOM 4378 O O . HIS A 1 548 ? -48.885 -7.774 33.917 1.00 97.12 548 HIS A O 1
ATOM 4384 N N . LYS A 1 549 ? -49.735 -6.622 32.205 1.00 96.81 549 LYS A N 1
ATOM 4385 C CA . LYS A 1 549 ? -50.814 -6.007 32.969 1.00 96.81 549 LYS A CA 1
ATOM 4386 C C . LYS A 1 549 ? -52.153 -6.646 32.642 1.00 96.81 549 LYS A C 1
ATOM 4388 O O . LYS A 1 549 ? -52.563 -6.630 31.485 1.00 96.81 549 LYS A O 1
ATOM 4393 N N . LYS A 1 550 ? -52.857 -7.122 33.670 1.00 96.12 550 LYS A N 1
ATOM 4394 C CA . LYS A 1 550 ? -54.248 -7.586 33.614 1.00 96.12 550 LYS A CA 1
ATOM 4395 C C . LYS A 1 550 ? -55.159 -6.696 34.457 1.00 96.12 550 LYS A C 1
ATOM 4397 O O . LYS A 1 550 ? -54.782 -6.236 35.537 1.00 96.12 550 LYS A O 1
ATOM 4402 N N . VAL A 1 551 ? -56.381 -6.503 33.978 1.00 94.88 551 VAL A N 1
ATOM 4403 C CA . VAL A 1 551 ? -57.479 -5.868 34.706 1.00 94.88 551 VAL A CA 1
ATOM 4404 C C . VAL A 1 551 ? -58.666 -6.824 34.728 1.00 94.88 551 VAL A C 1
ATOM 4406 O O . VAL A 1 551 ? -59.124 -7.281 33.681 1.00 94.88 551 VAL A O 1
ATOM 4409 N N . THR A 1 552 ? -59.163 -7.134 35.921 1.00 92.06 552 THR A N 1
ATOM 4410 C CA . THR A 1 552 ? -60.351 -7.962 36.144 1.00 92.06 552 THR A CA 1
ATOM 4411 C C . THR A 1 552 ? -61.531 -7.084 36.565 1.00 92.06 552 THR A C 1
ATOM 4413 O O . THR A 1 552 ? -61.349 -6.040 37.183 1.00 92.06 552 THR A O 1
ATOM 4416 N N . GLY A 1 553 ? -62.756 -7.487 36.221 1.00 83.75 553 GLY A N 1
ATOM 4417 C CA . GLY A 1 553 ? -63.973 -6.701 36.466 1.00 83.75 553 GLY A CA 1
ATOM 4418 C C . GLY A 1 553 ? -64.654 -6.250 35.172 1.00 83.75 553 GLY A C 1
ATOM 4419 O O . GLY A 1 553 ? -64.006 -5.941 34.174 1.00 83.75 553 GLY A O 1
ATOM 4420 N N . ALA A 1 554 ? -65.988 -6.262 35.157 1.00 82.50 554 ALA A N 1
ATOM 4421 C CA . ALA A 1 554 ? -66.758 -5.937 33.959 1.00 82.50 554 ALA A CA 1
ATOM 4422 C C . ALA A 1 554 ? -66.697 -4.434 33.637 1.00 82.50 554 ALA A C 1
ATOM 4424 O O . ALA A 1 554 ? -66.823 -3.597 34.529 1.00 82.50 554 ALA A O 1
ATOM 4425 N N . ASN A 1 555 ? -66.582 -4.100 32.346 1.00 85.31 555 ASN A N 1
ATOM 4426 C CA . ASN A 1 555 ? -66.615 -2.726 31.823 1.00 85.31 555 ASN A CA 1
ATOM 4427 C C . ASN A 1 555 ? -65.540 -1.783 32.404 1.00 85.31 555 ASN A C 1
ATOM 4429 O O . ASN A 1 555 ? -65.790 -0.586 32.570 1.00 85.31 555 ASN A O 1
ATOM 4433 N N . ALA A 1 556 ? -64.349 -2.307 32.702 1.00 87.44 556 ALA A N 1
ATOM 4434 C CA . ALA A 1 556 ? -63.219 -1.501 33.147 1.00 87.44 556 ALA A CA 1
ATOM 4435 C C . ALA A 1 556 ? -62.817 -0.452 32.095 1.00 87.44 556 ALA A C 1
ATOM 4437 O O . ALA A 1 556 ? -62.643 -0.749 30.910 1.00 87.44 556 ALA A O 1
ATOM 4438 N N . ARG A 1 557 ? -62.693 0.806 32.532 1.00 86.19 557 ARG A N 1
ATOM 4439 C CA . ARG A 1 557 ? -62.289 1.924 31.667 1.00 86.19 557 ARG A CA 1
ATOM 4440 C C . ARG A 1 557 ? -60.767 1.927 31.506 1.00 86.19 557 ARG A C 1
ATOM 4442 O O . ARG A 1 557 ? -60.097 1.855 32.529 1.00 86.19 557 ARG A O 1
ATOM 4449 N N . PRO A 1 558 ? -60.207 2.051 30.290 1.00 91.81 558 PRO A N 1
ATOM 4450 C CA . PRO A 1 558 ? -58.761 2.054 30.106 1.00 91.81 558 PRO A CA 1
ATOM 4451 C C . PRO A 1 558 ? -58.048 3.119 30.940 1.00 91.81 558 PRO A C 1
ATOM 4453 O O . PRO A 1 558 ? -58.310 4.308 30.767 1.00 91.81 558 PRO A O 1
ATOM 4456 N N . GLU A 1 559 ? -57.119 2.685 31.786 1.00 94.44 559 GLU A N 1
ATOM 4457 C CA . GLU A 1 559 ? -56.376 3.539 32.715 1.00 94.44 559 GLU A CA 1
ATOM 4458 C C . GLU A 1 559 ? -54.870 3.421 32.471 1.00 94.44 559 GLU A C 1
ATOM 4460 O O . GLU A 1 559 ? -54.416 2.422 31.903 1.00 94.44 559 GLU A O 1
ATOM 4465 N N . ASN A 1 560 ? -54.103 4.450 32.848 1.00 95.50 560 ASN A N 1
ATOM 4466 C CA . ASN A 1 560 ? -52.650 4.433 32.711 1.00 95.50 560 ASN A CA 1
ATOM 4467 C C . ASN A 1 560 ? -51.989 3.822 33.955 1.00 95.50 560 ASN A C 1
ATOM 4469 O O . ASN A 1 560 ? -51.969 4.430 35.028 1.00 95.50 560 ASN A O 1
ATOM 4473 N N . PHE A 1 561 ? -51.414 2.632 33.798 1.00 96.88 561 PHE A N 1
ATOM 4474 C CA . PHE A 1 561 ? -50.670 1.946 34.852 1.00 96.88 561 PHE A CA 1
ATOM 4475 C C . PHE A 1 561 ? -49.180 2.229 34.708 1.00 96.88 561 PHE A C 1
ATOM 4477 O O . PHE A 1 561 ? -48.641 2.172 33.600 1.00 96.88 561 PHE A O 1
ATOM 4484 N N . VAL A 1 562 ? -48.522 2.535 35.825 1.00 96.69 562 VAL A N 1
ATOM 4485 C CA . VAL A 1 562 ? -47.093 2.857 35.886 1.00 96.69 562 VAL A CA 1
ATOM 4486 C C . VAL A 1 562 ? -46.376 1.745 36.635 1.00 96.69 562 VAL A C 1
ATOM 4488 O O . VAL A 1 562 ? -46.810 1.343 37.710 1.00 96.69 562 VAL A O 1
ATOM 4491 N N . PHE A 1 563 ? -45.272 1.266 36.077 1.00 97.06 563 PHE A N 1
ATOM 4492 C CA . PHE A 1 563 ? -44.411 0.266 36.694 1.00 97.06 563 PHE A CA 1
ATOM 4493 C C . PHE A 1 563 ? -43.054 0.885 36.948 1.00 97.06 563 PHE A C 1
ATOM 4495 O O . PHE A 1 563 ? -42.491 1.533 36.064 1.00 97.06 563 PHE A O 1
ATOM 4502 N N . GLU A 1 564 ? -42.537 0.672 38.147 1.00 95.69 564 GLU A N 1
ATOM 4503 C CA . GLU A 1 564 ? -41.246 1.171 38.576 1.00 95.69 564 GLU A CA 1
ATOM 4504 C C . GLU A 1 564 ? -40.279 0.013 38.770 1.00 95.69 564 GLU A C 1
ATOM 4506 O O . GLU A 1 564 ? -40.560 -0.953 39.482 1.00 95.69 564 GLU A O 1
ATOM 4511 N N . TRP A 1 565 ? -39.135 0.135 38.110 1.00 94.94 565 TRP A N 1
ATOM 4512 C CA . TRP A 1 565 ? -37.993 -0.739 38.258 1.00 94.94 565 TRP A CA 1
ATOM 4513 C C . TRP A 1 565 ? -36.927 0.001 39.062 1.00 94.94 565 TRP A C 1
ATOM 4515 O O . TRP A 1 565 ? -36.451 1.044 38.625 1.00 94.94 565 TRP A O 1
ATOM 4525 N N . THR A 1 566 ? -36.552 -0.529 40.219 1.00 93.38 566 THR A N 1
ATOM 4526 C CA . THR A 1 566 ? -35.620 0.087 41.170 1.00 93.38 566 THR A CA 1
ATOM 4527 C C . THR A 1 566 ? -34.395 -0.801 41.341 1.00 93.38 566 THR A C 1
ATOM 4529 O O . THR A 1 566 ? -34.525 -2.023 41.449 1.00 93.38 566 THR A O 1
ATOM 4532 N N . ALA A 1 567 ? -33.204 -0.210 41.369 1.00 91.31 567 ALA A N 1
ATOM 4533 C CA . ALA A 1 567 ? -31.987 -0.935 41.721 1.00 91.31 567 ALA A CA 1
ATOM 4534 C C . ALA A 1 567 ? -32.006 -1.341 43.209 1.00 91.31 567 ALA A C 1
ATOM 4536 O O . ALA A 1 567 ? -32.508 -0.590 44.043 1.00 91.31 567 ALA A O 1
ATOM 4537 N N . ASP A 1 568 ? -31.462 -2.513 43.551 1.00 91.00 568 ASP A N 1
ATOM 4538 C CA . ASP A 1 568 ? -31.300 -2.979 44.938 1.00 91.00 568 ASP A CA 1
ATOM 4539 C C . ASP A 1 568 ? -29.799 -3.166 45.240 1.00 91.00 568 ASP A C 1
ATOM 4541 O O . ASP A 1 568 ? -29.248 -4.258 45.047 1.00 91.00 568 ASP A O 1
ATOM 4545 N N . PRO A 1 569 ? -29.091 -2.089 45.639 1.00 85.56 569 PRO A N 1
ATOM 4546 C CA . PRO A 1 569 ? -27.649 -2.133 45.857 1.00 85.56 569 PRO A CA 1
ATOM 4547 C C . PRO A 1 569 ? -27.244 -3.042 47.015 1.00 85.56 569 PRO A C 1
ATOM 4549 O O . PRO A 1 569 ? -26.218 -3.705 46.916 1.00 85.56 569 PRO A O 1
ATOM 4552 N N . ASP A 1 570 ? -28.054 -3.109 48.074 1.00 86.06 570 ASP A N 1
ATOM 4553 C CA . ASP A 1 570 ? -27.735 -3.846 49.304 1.00 86.06 570 ASP A CA 1
ATOM 4554 C C . ASP A 1 570 ? -27.689 -5.364 49.083 1.00 86.06 570 ASP A C 1
ATOM 4556 O O . ASP A 1 570 ? -26.940 -6.075 49.754 1.00 86.06 570 ASP A O 1
ATOM 4560 N N . HIS A 1 571 ? -28.471 -5.864 48.123 1.00 88.12 571 HIS A N 1
ATOM 4561 C CA . HIS A 1 571 ? -28.480 -7.275 47.729 1.00 88.12 571 HIS A CA 1
ATOM 4562 C C . HIS A 1 571 ? -27.636 -7.550 46.477 1.00 88.12 571 HIS A C 1
ATOM 4564 O O . HIS A 1 571 ? -27.475 -8.706 46.081 1.00 88.12 571 HIS A O 1
ATOM 4570 N N . SER A 1 572 ? -27.087 -6.509 45.848 1.00 85.88 572 SER A N 1
ATOM 4571 C CA . SER A 1 572 ? -26.172 -6.649 44.719 1.00 85.88 572 SER A CA 1
ATOM 4572 C C . SER A 1 572 ? -24.753 -6.932 45.216 1.00 85.88 572 SER A C 1
ATOM 4574 O O . SER A 1 572 ? -24.245 -6.274 46.120 1.00 85.88 572 SER A O 1
ATOM 4576 N N . ALA A 1 573 ? -24.077 -7.900 44.600 1.00 84.25 573 ALA A N 1
ATOM 4577 C CA . ALA A 1 573 ? -22.710 -8.279 44.944 1.00 84.25 573 ALA A CA 1
ATOM 4578 C C . ALA A 1 573 ? -21.781 -8.006 43.760 1.00 84.25 573 ALA A C 1
ATOM 4580 O O . ALA A 1 573 ? -21.837 -8.692 42.737 1.00 84.25 573 ALA A O 1
ATOM 4581 N N . LEU A 1 574 ? -20.918 -7.003 43.911 1.00 72.06 574 LEU A N 1
ATOM 4582 C CA . LEU A 1 574 ? -19.922 -6.609 42.918 1.00 72.06 574 LEU A CA 1
ATOM 4583 C C . LEU A 1 574 ? -18.510 -6.884 43.450 1.00 72.06 574 LEU A C 1
ATOM 4585 O O . LEU A 1 574 ? -18.255 -6.798 44.652 1.00 72.06 574 LEU A O 1
ATOM 4589 N N . SER A 1 575 ? -17.578 -7.194 42.553 1.00 61.25 575 SER A N 1
ATOM 4590 C CA . SER A 1 575 ? -16.164 -7.395 42.888 1.00 61.25 575 SER A CA 1
ATOM 4591 C C . SER A 1 575 ? -15.553 -6.145 43.551 1.00 61.25 575 SER A C 1
ATOM 4593 O O . SER A 1 575 ? -15.878 -5.013 43.186 1.00 61.25 575 SER A O 1
ATOM 4595 N N . ALA A 1 576 ? -14.674 -6.357 44.538 1.00 42.94 576 ALA A N 1
ATOM 4596 C CA . ALA A 1 576 ? -14.248 -5.366 45.533 1.00 42.94 576 ALA A CA 1
ATOM 4597 C C . ALA A 1 576 ? -13.851 -3.980 44.970 1.00 42.94 576 ALA A C 1
ATOM 4599 O O . ALA A 1 576 ? -12.945 -3.857 44.146 1.00 42.94 576 ALA A O 1
ATOM 4600 N N . GLY A 1 577 ? -14.494 -2.927 45.501 1.00 47.72 577 GLY A N 1
ATOM 4601 C CA . GLY A 1 577 ? -14.132 -1.516 45.295 1.00 47.72 577 GLY A CA 1
ATOM 4602 C C . GLY A 1 577 ? -15.017 -0.707 44.335 1.00 47.72 577 GLY A C 1
ATOM 4603 O O . GLY A 1 577 ? -14.599 0.372 43.916 1.00 47.72 577 GLY A O 1
ATOM 4604 N N . ARG A 1 578 ? -16.204 -1.195 43.938 1.00 52.03 578 ARG A N 1
ATOM 4605 C CA . ARG A 1 578 ? -17.040 -0.569 42.889 1.00 52.03 578 ARG A CA 1
ATOM 4606 C C . ARG A 1 578 ? -18.540 -0.596 43.222 1.00 52.03 578 ARG A C 1
ATOM 4608 O O . ARG A 1 578 ? -18.997 -1.515 43.884 1.00 52.03 578 ARG A O 1
ATOM 4615 N N . SER A 1 579 ? -19.288 0.408 42.738 1.00 58.28 579 SER A N 1
ATOM 4616 C CA . SER A 1 579 ? -20.700 0.688 43.097 1.00 58.28 579 SER A CA 1
ATOM 4617 C C . SER A 1 579 ? -21.639 0.861 41.881 1.00 58.28 579 SER A C 1
ATOM 4619 O O . SER A 1 579 ? -22.679 1.505 41.988 1.00 58.28 579 SER A O 1
ATOM 4621 N N . TYR A 1 580 ? -21.262 0.367 40.697 1.00 68.75 580 TYR A N 1
ATOM 4622 C CA . TYR A 1 580 ? -22.006 0.632 39.458 1.00 68.75 580 TYR A CA 1
ATOM 4623 C C . TYR A 1 580 ? -23.125 -0.393 39.213 1.00 68.75 580 TYR A C 1
ATOM 4625 O O . TYR A 1 580 ? -22.848 -1.583 39.055 1.00 68.75 580 TYR A O 1
ATOM 4633 N N . LEU A 1 581 ? -24.369 0.087 39.099 1.00 79.12 581 LEU A N 1
ATOM 4634 C CA . LEU A 1 581 ? -25.534 -0.709 38.702 1.00 79.12 581 LEU A CA 1
ATOM 4635 C C . LEU A 1 581 ? -26.098 -0.174 37.370 1.00 79.12 581 LEU A C 1
ATOM 4637 O O . LEU A 1 581 ? -26.467 1.004 37.294 1.00 79.12 581 LEU A O 1
ATOM 4641 N N . PRO A 1 582 ? -26.156 -0.994 36.301 1.00 84.81 582 PRO A N 1
ATOM 4642 C CA . PRO A 1 582 ? -26.761 -0.579 35.040 1.00 84.81 582 PRO A CA 1
ATOM 4643 C C . PRO A 1 582 ? -28.268 -0.378 35.200 1.00 84.81 582 PRO A C 1
ATOM 4645 O O . PRO A 1 582 ? -28.923 -1.191 35.847 1.00 84.81 582 PRO A O 1
ATOM 4648 N N . MET A 1 583 ? -28.827 0.652 34.562 1.00 88.25 583 MET A N 1
ATOM 4649 C CA . MET A 1 583 ? -30.273 0.886 34.504 1.00 88.25 583 MET A CA 1
ATOM 4650 C C . MET A 1 583 ? -30.754 1.192 33.075 1.00 88.25 583 MET A C 1
ATOM 4652 O O . MET A 1 583 ? -29.971 1.667 32.246 1.00 88.25 583 MET A O 1
ATOM 4656 N N . PRO A 1 584 ? -32.044 0.953 32.750 1.00 84.12 584 PRO A N 1
ATOM 4657 C CA . PRO A 1 584 ? -32.573 1.113 31.387 1.00 84.12 584 PRO A CA 1
ATOM 4658 C C . PRO A 1 584 ? -32.529 2.553 30.852 1.00 84.12 584 PRO A C 1
ATOM 4660 O O . PRO A 1 584 ? -32.540 2.780 29.642 1.00 84.12 584 PRO A O 1
ATOM 4663 N N . ASN A 1 585 ? -32.527 3.534 31.752 1.00 80.44 585 ASN A N 1
ATOM 4664 C CA . ASN A 1 585 ? -32.492 4.969 31.471 1.00 80.44 585 ASN A CA 1
ATOM 4665 C C . ASN A 1 585 ? -31.086 5.584 31.596 1.00 80.44 585 ASN A C 1
ATOM 4667 O O . ASN A 1 585 ? -30.941 6.782 31.364 1.00 80.44 585 ASN A O 1
ATOM 4671 N N . GLY A 1 586 ? -30.055 4.796 31.915 1.00 65.25 586 GLY A N 1
ATOM 4672 C CA . GLY A 1 586 ? -28.680 5.277 32.040 1.00 65.25 586 GLY A CA 1
ATOM 4673 C C . GLY A 1 586 ? -27.922 4.654 33.209 1.00 65.25 586 GLY A C 1
ATOM 4674 O O . GLY A 1 586 ? -28.413 3.774 33.904 1.00 65.25 586 GLY A O 1
ATOM 4675 N N . LEU A 1 587 ? -26.687 5.103 33.413 1.00 60.84 587 LEU A N 1
ATOM 4676 C CA . LEU A 1 587 ? -25.802 4.626 34.478 1.00 60.84 587 LEU A CA 1
ATOM 4677 C C . LEU A 1 587 ? -26.212 5.238 35.831 1.00 60.84 587 LEU A C 1
ATOM 4679 O O . LEU A 1 587 ? -26.422 6.446 35.888 1.00 60.84 587 LEU A O 1
ATOM 4683 N N . ASN A 1 588 ? -26.249 4.448 36.913 1.00 63.25 588 ASN A N 1
ATOM 4684 C CA . ASN A 1 588 ? -26.484 4.921 38.293 1.00 63.25 588 ASN A CA 1
ATOM 4685 C C . ASN A 1 588 ? -27.827 5.637 38.542 1.00 63.25 588 ASN A C 1
ATOM 4687 O O . ASN A 1 588 ? -27.939 6.419 39.485 1.00 63.25 588 ASN A O 1
ATOM 4691 N N . ALA A 1 589 ? -28.845 5.396 37.716 1.00 69.12 589 ALA A N 1
ATOM 4692 C CA . ALA A 1 589 ? -30.202 5.780 38.088 1.00 69.12 589 ALA A CA 1
ATOM 4693 C C . ALA A 1 589 ? -30.683 4.901 39.257 1.00 69.12 589 ALA A C 1
ATOM 4695 O O . ALA A 1 589 ? -30.361 3.717 39.317 1.00 69.12 589 ALA A O 1
ATOM 4696 N N . GLU A 1 590 ? -31.458 5.459 40.183 1.00 82.94 590 GLU A N 1
ATOM 4697 C CA . GLU A 1 590 ? -32.030 4.676 41.290 1.00 82.94 590 GLU A CA 1
ATOM 4698 C C . GLU A 1 590 ? -33.276 3.902 40.842 1.00 82.94 590 GLU A C 1
ATOM 4700 O O . GLU A 1 590 ? -33.495 2.764 41.261 1.00 82.94 590 GLU A O 1
ATOM 4705 N N . SER A 1 591 ? -34.063 4.488 39.932 1.00 90.44 591 SER A N 1
ATOM 4706 C CA . SER A 1 591 ? -35.226 3.843 39.329 1.00 90.44 591 SER A CA 1
ATOM 4707 C C . SER A 1 591 ? -35.440 4.236 37.863 1.00 90.44 591 SER A C 1
ATOM 4709 O O . SER A 1 591 ? -34.894 5.217 37.345 1.00 90.44 591 SER A O 1
ATOM 4711 N N . ALA A 1 592 ? -36.237 3.431 37.168 1.00 92.62 592 ALA A N 1
ATOM 4712 C CA . ALA A 1 592 ? -36.779 3.694 35.846 1.00 92.62 592 ALA A CA 1
ATOM 4713 C C . ALA A 1 592 ? -38.271 3.361 35.855 1.00 92.62 592 ALA A C 1
ATOM 4715 O O . ALA A 1 592 ? -38.691 2.403 36.501 1.00 92.62 592 ALA A O 1
ATOM 4716 N N . GLN A 1 593 ? -39.073 4.111 35.100 1.00 94.56 593 GLN A N 1
ATOM 4717 C CA . GLN A 1 593 ? -40.511 3.872 35.001 1.00 94.56 593 GLN A CA 1
ATOM 4718 C C . GLN A 1 593 ? -40.942 3.632 33.556 1.00 94.56 593 GLN A C 1
ATOM 4720 O O . GLN A 1 593 ? -40.397 4.217 32.619 1.00 94.56 593 GLN A O 1
ATOM 4725 N N . VAL A 1 594 ? -41.946 2.778 33.386 1.00 94.88 594 VAL A N 1
ATOM 4726 C CA . VAL A 1 594 ? -42.666 2.583 32.126 1.00 94.88 594 VAL A CA 1
ATOM 4727 C C . VAL A 1 594 ? -44.157 2.651 32.413 1.00 94.88 594 VAL A C 1
ATOM 4729 O O . VAL A 1 594 ? -44.608 2.245 33.482 1.00 94.88 594 VAL A O 1
ATOM 4732 N N . SER A 1 595 ? -44.933 3.175 31.470 1.00 94.62 595 SER A N 1
ATOM 4733 C CA . SER A 1 595 ? -46.386 3.237 31.601 1.00 94.62 595 SER A CA 1
ATOM 4734 C C . SER A 1 595 ? -47.077 2.578 30.418 1.00 94.62 595 SER A C 1
ATOM 4736 O O . SER A 1 595 ? -46.525 2.508 29.317 1.00 94.62 595 SER A O 1
ATOM 4738 N N . LEU A 1 596 ? -48.274 2.049 30.656 1.00 95.31 596 LEU A N 1
ATOM 4739 C CA . LEU A 1 596 ? -49.124 1.492 29.615 1.00 95.31 596 LEU A CA 1
ATOM 4740 C C . LEU A 1 596 ? -50.595 1.743 29.947 1.00 95.31 596 LEU A C 1
ATOM 4742 O O . LEU A 1 596 ? -51.023 1.582 31.088 1.00 95.31 596 LEU A O 1
ATOM 4746 N N . GLN A 1 597 ? -51.385 2.070 28.924 1.00 95.81 597 GLN A N 1
ATOM 4747 C CA . GLN A 1 597 ? -52.830 2.233 29.059 1.00 95.81 597 GLN A CA 1
ATOM 4748 C C . GLN A 1 597 ? -53.576 0.960 28.642 1.00 95.81 597 GLN A C 1
ATOM 4750 O O . GLN A 1 597 ? -53.372 0.463 27.526 1.00 95.81 597 GLN A O 1
ATOM 4755 N N . THR A 1 598 ? -54.442 0.440 29.516 1.00 94.50 598 THR A N 1
ATOM 4756 C CA . THR A 1 598 ? -55.326 -0.702 29.221 1.00 94.50 598 THR A CA 1
ATOM 4757 C C . THR A 1 598 ? -56.528 -0.747 30.170 1.00 94.50 598 THR A C 1
ATOM 4759 O O . THR A 1 598 ? -56.470 -0.218 31.274 1.00 94.50 598 THR A O 1
ATOM 4762 N N . GLY A 1 599 ? -57.630 -1.365 29.740 1.00 90.75 599 GLY A N 1
ATOM 4763 C CA . GLY A 1 599 ? -58.765 -1.749 30.600 1.00 90.75 599 GLY A CA 1
ATOM 4764 C C . GLY A 1 599 ? -58.976 -3.267 30.649 1.00 90.75 599 GLY A C 1
ATOM 4765 O O . GLY A 1 599 ? -59.946 -3.744 31.221 1.00 90.75 599 GLY A O 1
ATOM 4766 N N . THR A 1 600 ? -58.088 -4.024 30.005 1.00 91.50 600 THR A N 1
ATOM 4767 C CA . THR A 1 600 ? -58.153 -5.482 29.859 1.00 91.50 600 THR A CA 1
ATOM 4768 C C . THR A 1 600 ? -56.756 -6.049 30.113 1.00 91.50 600 THR A C 1
ATOM 4770 O O . THR A 1 600 ? -56.202 -5.848 31.189 1.00 91.50 600 THR A O 1
ATOM 4773 N N . GLU A 1 601 ? -56.144 -6.709 29.132 1.00 95.12 601 GLU A N 1
ATOM 4774 C CA . GLU A 1 601 ? -54.808 -7.291 29.224 1.00 95.12 601 GLU A CA 1
ATOM 4775 C C . GLU A 1 601 ? -53.862 -6.639 28.206 1.00 95.12 601 GLU A C 1
ATOM 4777 O O . GLU A 1 601 ? -54.275 -6.389 27.070 1.00 95.12 601 GLU A O 1
ATOM 4782 N N . LYS A 1 602 ? -52.633 -6.290 28.611 1.00 96.25 602 LYS A N 1
ATOM 4783 C CA . LYS A 1 602 ? -51.608 -5.696 27.732 1.00 96.25 602 LYS A CA 1
ATOM 4784 C C . LYS A 1 602 ? -50.198 -5.851 28.311 1.00 96.25 602 LYS A C 1
ATOM 4786 O O . LYS A 1 602 ? -50.022 -5.841 29.525 1.00 96.25 602 LYS A O 1
ATOM 4791 N N . GLU A 1 603 ? -49.194 -5.925 27.444 1.00 96.75 603 GLU A N 1
ATOM 4792 C CA . GLU A 1 603 ? -47.780 -6.032 27.820 1.00 96.75 603 GLU A CA 1
ATOM 4793 C C . GLU A 1 603 ? -46.976 -4.766 27.479 1.00 96.75 603 GLU A C 1
ATOM 4795 O O . GLU A 1 603 ? -47.345 -3.985 26.597 1.00 96.75 603 GLU A O 1
ATOM 4800 N N . THR A 1 604 ? -45.863 -4.570 28.186 1.00 95.44 604 THR A N 1
ATOM 4801 C CA . THR A 1 604 ? -44.816 -3.584 27.887 1.00 95.44 604 THR A CA 1
ATOM 4802 C C . THR A 1 604 ? -43.451 -4.106 28.354 1.00 95.44 604 THR A C 1
ATOM 4804 O O . THR A 1 604 ? -43.362 -5.138 29.017 1.00 95.44 604 THR A O 1
ATOM 4807 N N . THR A 1 605 ? -42.368 -3.402 28.029 1.00 93.38 605 THR A N 1
ATOM 4808 C CA . THR A 1 605 ? -41.016 -3.733 28.501 1.00 93.38 605 THR A CA 1
ATOM 4809 C C . THR A 1 605 ? -40.201 -2.471 28.756 1.00 93.38 605 THR A C 1
ATOM 4811 O O . THR A 1 605 ? -40.441 -1.422 28.156 1.00 93.38 605 THR A O 1
ATOM 4814 N N . PHE A 1 606 ? -39.197 -2.587 29.619 1.00 93.62 606 PHE A N 1
ATOM 4815 C CA . PHE A 1 606 ? -38.123 -1.605 29.725 1.00 93.62 606 PHE A CA 1
ATOM 4816 C C . PHE A 1 606 ? -37.063 -1.841 28.639 1.00 93.62 606 PHE A C 1
ATOM 4818 O O . PHE A 1 606 ? -37.066 -2.867 27.953 1.00 93.62 606 PHE A O 1
ATOM 4825 N N . ARG A 1 607 ? -36.134 -0.889 28.495 1.00 88.81 607 ARG A N 1
ATOM 4826 C CA . ARG A 1 607 ? -34.941 -1.060 27.652 1.00 88.81 607 ARG A CA 1
ATOM 4827 C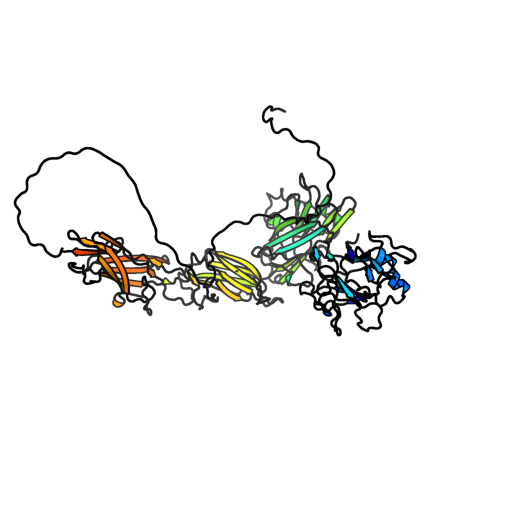 C . ARG A 1 607 ? -34.003 -2.109 28.264 1.00 88.81 607 ARG A C 1
ATOM 4829 O O . ARG A 1 607 ? -33.980 -2.283 29.482 1.00 88.81 607 ARG A O 1
ATOM 4836 N N . SER A 1 608 ? -33.226 -2.781 27.418 1.00 89.69 608 SER A N 1
ATOM 4837 C CA . SER A 1 608 ? -32.211 -3.754 27.836 1.00 89.69 608 SER A CA 1
ATOM 4838 C C . SER A 1 608 ? -31.114 -3.099 28.689 1.00 89.69 608 SER A C 1
ATOM 4840 O O . SER A 1 608 ? -30.835 -1.904 28.570 1.00 89.69 608 SER A O 1
ATOM 4842 N N . LEU A 1 609 ? -30.479 -3.900 29.540 1.00 87.62 609 LEU A N 1
ATOM 4843 C CA . LEU A 1 609 ? -29.367 -3.510 30.404 1.00 87.62 609 LEU A CA 1
ATOM 4844 C C . LEU A 1 609 ? -28.038 -3.926 29.770 1.00 87.62 609 LEU A C 1
ATOM 4846 O O . LEU A 1 609 ? -27.961 -4.993 29.168 1.00 87.62 609 LEU A O 1
ATOM 4850 N N . SER A 1 610 ? -26.989 -3.117 29.937 1.00 82.25 610 SER A N 1
ATOM 4851 C CA . SER A 1 610 ? -25.626 -3.445 29.493 1.00 82.25 610 SER A CA 1
ATOM 4852 C C . SER A 1 610 ? -24.697 -3.620 30.693 1.00 82.25 610 SER A C 1
ATOM 4854 O O . SER A 1 610 ? -24.390 -2.658 31.401 1.00 82.25 610 SER A O 1
ATOM 4856 N N . PHE A 1 611 ? -24.215 -4.843 30.891 1.00 79.12 611 PHE A N 1
ATOM 4857 C CA . PHE A 1 611 ? -23.327 -5.234 31.979 1.00 79.12 611 PHE A CA 1
ATOM 4858 C C . PHE A 1 611 ? -21.879 -5.243 31.506 1.00 79.12 611 PHE A C 1
ATOM 4860 O O . PHE A 1 611 ? -21.497 -6.016 30.633 1.00 79.12 611 PHE A O 1
ATOM 4867 N N . THR A 1 612 ? -21.052 -4.381 32.081 1.00 72.00 612 THR A N 1
ATOM 4868 C CA . THR A 1 612 ? -19.632 -4.263 31.720 1.00 72.00 612 THR A CA 1
ATOM 4869 C C . THR A 1 612 ? -18.707 -4.976 32.703 1.00 72.00 612 THR A C 1
ATOM 4871 O O . THR A 1 612 ? -17.496 -4.890 32.543 1.00 72.00 612 THR A O 1
ATOM 4874 N N . GLN A 1 613 ? -19.252 -5.630 33.737 1.00 71.19 613 GLN A N 1
ATOM 4875 C CA . GLN A 1 613 ? -18.502 -6.246 34.837 1.00 71.19 613 GLN A CA 1
ATOM 4876 C C . GLN A 1 613 ? -19.171 -7.555 35.290 1.00 71.19 613 GLN A C 1
ATOM 4878 O O . GLN A 1 613 ? -20.376 -7.732 35.098 1.00 71.19 613 GLN A O 1
ATOM 4883 N N . ALA A 1 614 ? -18.393 -8.472 35.877 1.00 75.69 614 ALA A N 1
ATOM 4884 C CA . ALA A 1 614 ? -18.956 -9.614 36.593 1.00 75.69 614 ALA A CA 1
ATOM 4885 C C . ALA A 1 614 ? -19.532 -9.163 37.932 1.00 75.69 614 ALA A C 1
ATOM 4887 O O . ALA A 1 614 ? -19.013 -8.256 38.584 1.00 75.69 614 ALA A O 1
ATOM 4888 N N . GLY A 1 615 ? -20.596 -9.834 38.343 1.00 81.00 615 GLY A N 1
ATOM 4889 C CA . GLY A 1 615 ? -21.304 -9.535 39.568 1.00 81.00 615 GLY A CA 1
ATOM 4890 C C . GLY A 1 615 ? -22.712 -10.102 39.559 1.00 81.00 615 GLY A C 1
ATOM 4891 O O . GLY A 1 615 ? -23.199 -10.638 38.560 1.00 81.00 615 GLY A O 1
ATOM 4892 N N . THR A 1 616 ? -23.357 -9.963 40.706 1.00 89.38 616 THR A N 1
ATOM 4893 C CA . THR A 1 616 ? -24.779 -10.231 40.893 1.00 89.38 616 THR A CA 1
ATOM 4894 C C . THR A 1 616 ? -25.491 -8.893 41.032 1.00 89.38 616 THR A C 1
ATOM 4896 O O . THR A 1 616 ? -25.221 -8.147 41.970 1.00 89.38 616 THR A O 1
ATOM 4899 N N . TYR A 1 617 ? -26.376 -8.587 40.087 1.00 90.31 617 TYR A N 1
ATOM 4900 C CA . TYR A 1 617 ? -27.127 -7.336 40.013 1.00 90.31 617 TYR A CA 1
ATOM 4901 C C . TYR A 1 617 ? -28.586 -7.607 40.355 1.00 90.31 617 TYR A C 1
ATOM 4903 O O . TYR A 1 617 ? -29.253 -8.346 39.628 1.00 90.31 617 TYR A O 1
ATOM 4911 N N . VAL A 1 618 ? -29.074 -7.018 41.443 1.00 93.00 618 VAL A N 1
ATOM 4912 C CA . VAL A 1 618 ? -30.429 -7.245 41.954 1.00 93.00 618 VAL A CA 1
ATOM 4913 C C . VAL A 1 618 ? -31.273 -5.994 41.767 1.00 93.00 618 VAL A C 1
ATOM 4915 O O . VAL A 1 618 ? -30.823 -4.869 41.987 1.00 93.00 618 VAL A O 1
ATOM 4918 N N . TYR A 1 619 ? -32.518 -6.200 41.355 1.00 94.12 619 TYR A N 1
ATOM 4919 C CA . TYR A 1 619 ? -33.479 -5.135 41.132 1.00 94.12 619 TYR A CA 1
ATOM 4920 C C . TYR A 1 619 ? -34.881 -5.532 41.589 1.00 94.12 619 TYR A C 1
ATOM 4922 O O . TYR A 1 619 ? -35.228 -6.713 41.604 1.00 94.12 619 TYR A O 1
ATOM 4930 N N . ARG A 1 620 ? -35.721 -4.534 41.869 1.00 94.81 620 ARG A N 1
ATOM 4931 C CA . ARG A 1 620 ? -37.133 -4.711 42.228 1.00 94.81 620 ARG A CA 1
ATOM 4932 C C . ARG A 1 620 ? -38.047 -4.085 41.189 1.00 94.81 620 ARG A C 1
ATOM 4934 O O . ARG A 1 620 ? -37.814 -2.956 40.778 1.00 94.81 620 ARG A O 1
ATOM 4941 N N . LEU A 1 621 ? -39.099 -4.795 40.797 1.00 96.38 621 LEU A N 1
ATOM 4942 C CA . LEU A 1 621 ? -40.133 -4.294 39.893 1.00 96.38 621 LEU A CA 1
ATOM 4943 C C . LEU A 1 621 ? -41.493 -4.308 40.595 1.00 96.38 621 LEU A C 1
ATOM 4945 O O . LEU A 1 621 ? -41.929 -5.357 41.080 1.00 96.38 621 LEU A O 1
ATOM 4949 N N . LYS A 1 622 ? -42.161 -3.153 40.620 1.00 96.50 622 LYS A N 1
ATOM 4950 C CA . LYS A 1 622 ? -43.477 -2.955 41.243 1.00 96.50 622 LYS A CA 1
ATOM 4951 C C . LYS A 1 622 ? -44.407 -2.144 40.353 1.00 96.50 622 LYS A C 1
ATOM 4953 O O . LYS A 1 622 ? -43.959 -1.345 39.533 1.00 96.50 622 LYS A O 1
ATOM 4958 N N . GLU A 1 623 ? -45.706 -2.312 40.558 1.00 97.00 623 GLU A N 1
ATOM 4959 C CA . GLU A 1 623 ? -46.705 -1.370 40.066 1.00 97.00 623 GLU A CA 1
ATOM 4960 C C . GLU A 1 623 ? -46.860 -0.199 41.045 1.00 97.00 623 GLU A C 1
ATOM 4962 O O . GLU A 1 623 ? -46.892 -0.379 42.262 1.00 97.00 623 GLU A O 1
ATOM 4967 N N . ILE A 1 624 ? -46.966 1.013 40.505 1.00 96.94 624 ILE A N 1
ATOM 4968 C CA . ILE A 1 624 ? -47.244 2.224 41.271 1.00 96.94 624 ILE A CA 1
ATOM 4969 C C . ILE A 1 624 ? -48.755 2.432 41.345 1.00 96.94 624 ILE A C 1
ATOM 4971 O O . ILE A 1 624 ? -49.443 2.520 40.324 1.00 96.94 624 ILE A O 1
ATOM 4975 N N . ASN A 1 625 ? -49.270 2.578 42.565 1.00 94.62 625 ASN A N 1
ATOM 4976 C CA . ASN A 1 625 ? -50.656 2.964 42.790 1.00 94.62 625 ASN A CA 1
ATOM 4977 C C . ASN A 1 625 ? -50.851 4.448 42.438 1.00 94.62 625 ASN A C 1
ATOM 4979 O O . ASN A 1 625 ? -50.492 5.336 43.209 1.00 94.62 625 ASN A O 1
ATOM 4983 N N . THR A 1 626 ? -51.430 4.711 41.266 1.00 92.31 626 THR A N 1
ATOM 4984 C CA . THR A 1 626 ? -51.719 6.071 40.781 1.00 92.31 626 THR A CA 1
ATOM 4985 C C . THR A 1 626 ? -53.025 6.654 41.335 1.00 92.31 626 THR A C 1
ATOM 4987 O O . THR A 1 626 ? -53.350 7.803 41.045 1.00 92.31 626 THR A O 1
ATOM 4990 N N . GLY A 1 627 ? -53.769 5.898 42.153 1.00 90.81 627 GLY A N 1
ATOM 4991 C CA . GLY A 1 627 ? -54.982 6.366 42.825 1.00 90.81 627 GLY A CA 1
ATOM 4992 C C . GLY A 1 627 ? -56.222 6.450 41.931 1.00 90.81 627 GLY A C 1
ATOM 4993 O O . GLY A 1 627 ? -57.152 7.192 42.256 1.00 90.81 627 GLY A O 1
ATOM 4994 N N . ALA A 1 628 ? -56.262 5.725 40.806 1.00 90.38 628 ALA A N 1
ATOM 4995 C CA . ALA A 1 628 ? -57.417 5.753 39.913 1.00 90.38 628 ALA A CA 1
ATOM 4996 C C . ALA A 1 628 ? -58.685 5.225 40.604 1.00 90.38 628 ALA A C 1
ATOM 4998 O O . ALA A 1 628 ? -58.687 4.194 41.282 1.00 90.38 628 ALA A O 1
ATOM 4999 N N . ALA A 1 629 ? -59.797 5.937 40.414 1.00 89.56 629 ALA A N 1
ATOM 5000 C CA . ALA A 1 629 ? -61.044 5.635 41.102 1.00 89.56 629 ALA A CA 1
ATOM 5001 C C . ALA A 1 629 ? -61.601 4.254 40.719 1.00 89.56 629 ALA A C 1
ATOM 5003 O O . ALA A 1 629 ? -61.767 3.925 39.542 1.00 89.56 629 ALA A O 1
ATOM 5004 N N . ASN A 1 630 ? -62.009 3.502 41.742 1.00 91.19 630 ASN A N 1
ATOM 5005 C CA . ASN A 1 630 ? -62.582 2.157 41.654 1.00 91.19 630 ASN A CA 1
ATOM 5006 C C . ASN A 1 630 ? -61.641 1.052 41.143 1.00 91.19 630 ASN A C 1
ATOM 5008 O O . ASN A 1 630 ? -62.111 -0.020 40.758 1.00 91.19 630 ASN A O 1
ATOM 5012 N N . TYR A 1 631 ? -60.333 1.302 41.172 1.00 92.81 631 TYR A N 1
ATOM 5013 C CA . TYR A 1 631 ? -59.304 0.293 40.964 1.00 92.81 631 TYR A CA 1
ATOM 5014 C C . TYR A 1 631 ? -58.678 -0.130 42.295 1.00 92.81 631 TYR A C 1
ATOM 5016 O O . TYR A 1 631 ? -58.290 0.706 43.109 1.00 92.81 631 TYR A O 1
ATOM 5024 N N . THR A 1 632 ? -58.536 -1.436 42.492 1.00 94.62 632 THR A N 1
ATOM 5025 C CA . THR A 1 632 ? -57.644 -2.026 43.495 1.00 94.62 632 THR A CA 1
ATOM 5026 C C . THR A 1 632 ? -56.365 -2.459 42.786 1.00 94.62 632 THR A C 1
ATOM 5028 O O . THR A 1 632 ? -56.433 -3.253 41.843 1.00 94.62 632 THR A O 1
ATOM 5031 N N . TYR A 1 633 ? -55.231 -1.898 43.208 1.00 94.88 633 TYR A N 1
ATOM 5032 C CA . TYR A 1 633 ? -53.925 -2.109 42.581 1.00 94.88 633 TYR A CA 1
ATOM 5033 C C . TYR A 1 633 ? -53.225 -3.353 43.128 1.00 94.88 633 TYR A C 1
ATOM 5035 O O . TYR A 1 633 ? -53.417 -3.713 44.288 1.00 94.88 633 TYR A O 1
ATOM 5043 N N . ASP A 1 634 ? -52.420 -3.991 42.284 1.00 95.19 634 ASP A N 1
ATOM 5044 C CA . ASP A 1 634 ? -51.575 -5.118 42.653 1.00 95.19 634 ASP A CA 1
ATOM 5045 C C . ASP A 1 634 ? -50.352 -4.628 43.445 1.00 95.19 634 ASP A C 1
ATOM 5047 O O . ASP A 1 634 ? -49.616 -3.747 43.001 1.00 95.19 634 ASP A O 1
ATOM 5051 N N . GLU A 1 635 ? -50.130 -5.204 44.625 1.00 94.31 635 GLU A N 1
ATOM 5052 C CA . GLU A 1 635 ? -48.997 -4.878 45.501 1.00 94.31 635 GLU A CA 1
ATOM 5053 C C . GLU A 1 635 ? -47.807 -5.839 45.317 1.00 94.31 635 GLU A C 1
ATOM 5055 O O . GLU A 1 635 ? -46.805 -5.748 46.033 1.00 94.31 635 GLU A O 1
ATOM 5060 N N . THR A 1 636 ? -47.898 -6.769 44.358 1.00 95.19 636 THR A N 1
ATOM 5061 C CA . THR A 1 636 ? -46.847 -7.745 44.060 1.00 95.19 636 THR A CA 1
ATOM 5062 C C . THR A 1 636 ? -45.514 -7.048 43.771 1.00 95.19 636 THR A C 1
ATOM 5064 O O . THR A 1 636 ? -45.436 -6.072 43.029 1.00 95.19 636 THR A O 1
ATOM 5067 N N . SER A 1 637 ? -44.431 -7.584 44.336 1.00 94.81 637 SER A N 1
ATOM 5068 C CA . SER A 1 637 ? -43.060 -7.158 44.056 1.00 94.81 637 SER A CA 1
ATOM 5069 C C . SER A 1 637 ? -42.298 -8.309 43.428 1.00 94.81 637 SER A C 1
ATOM 5071 O O . SER A 1 637 ? -42.255 -9.399 44.000 1.00 94.81 637 SER A O 1
ATOM 5073 N N . TYR A 1 638 ? -41.661 -8.051 42.292 1.00 96.50 638 TYR A N 1
ATOM 5074 C CA . TYR A 1 638 ? -40.744 -9.003 41.678 1.00 96.50 638 TYR A CA 1
ATOM 5075 C C . TYR A 1 638 ? -39.302 -8.633 42.009 1.00 96.50 638 TYR A C 1
ATOM 5077 O O . TYR A 1 638 ? -38.935 -7.463 41.897 1.00 96.50 638 TYR A O 1
ATOM 5085 N N . THR A 1 639 ? -38.490 -9.623 42.370 1.00 95.94 639 THR A N 1
ATOM 5086 C CA . THR A 1 639 ? -37.033 -9.489 42.476 1.00 95.94 639 THR A CA 1
ATOM 5087 C C . THR A 1 639 ? -36.415 -10.084 41.219 1.00 95.94 639 THR A C 1
ATOM 5089 O O . THR A 1 639 ? -36.672 -11.238 40.879 1.00 95.94 639 THR A O 1
ATOM 5092 N N . ILE A 1 640 ? -35.630 -9.291 40.496 1.00 95.31 640 ILE A N 1
ATOM 5093 C CA . ILE A 1 640 ? -34.946 -9.721 39.277 1.00 95.31 640 ILE A CA 1
ATOM 5094 C C . ILE A 1 640 ? -33.447 -9.668 39.518 1.00 95.31 640 ILE A C 1
ATOM 5096 O O . ILE A 1 640 ? -32.906 -8.600 39.803 1.00 95.31 640 ILE A O 1
ATOM 5100 N N . THR A 1 641 ? -32.784 -10.807 39.341 1.00 93.94 641 THR A N 1
ATOM 5101 C CA . THR A 1 641 ? -31.342 -10.937 39.555 1.00 93.94 641 THR A CA 1
ATOM 5102 C C . THR A 1 641 ? -30.648 -11.313 38.254 1.00 93.94 641 THR A C 1
ATOM 5104 O O . THR A 1 641 ? -31.021 -12.289 37.600 1.00 93.94 641 THR A O 1
ATOM 5107 N N . TYR A 1 642 ? -29.625 -10.546 37.883 1.00 92.25 642 TYR A N 1
ATOM 5108 C CA . TYR A 1 642 ? -28.715 -10.850 36.783 1.00 92.25 642 TYR A CA 1
ATOM 5109 C C . TYR A 1 642 ? -27.366 -11.276 37.350 1.00 92.25 642 TYR A C 1
ATOM 5111 O O . TYR A 1 642 ? -26.717 -10.517 38.062 1.00 92.25 642 TYR A O 1
ATOM 5119 N N . GLU A 1 643 ? -26.937 -12.484 37.019 1.00 89.75 643 GLU A N 1
ATOM 5120 C CA . GLU A 1 643 ? -25.638 -13.025 37.402 1.00 89.75 643 GLU A CA 1
ATOM 5121 C C . GLU A 1 643 ? -24.739 -13.050 36.164 1.00 89.75 643 GLU A C 1
ATOM 5123 O O . GLU A 1 643 ? -25.025 -13.740 35.175 1.00 89.75 643 GLU A O 1
ATOM 5128 N N . ILE A 1 644 ? -23.661 -12.272 36.223 1.00 86.19 644 ILE A N 1
ATOM 5129 C CA . ILE A 1 644 ? -22.629 -12.185 35.196 1.00 86.19 644 ILE A CA 1
ATOM 5130 C C . ILE A 1 644 ? -21.344 -12.753 35.786 1.00 86.19 644 ILE A C 1
ATOM 5132 O O . ILE A 1 644 ? -20.812 -12.207 36.751 1.00 86.19 644 ILE A O 1
ATOM 5136 N N . ARG A 1 645 ? -20.824 -13.839 35.211 1.00 78.50 645 ARG A N 1
ATOM 5137 C CA . ARG A 1 645 ? -19.564 -14.454 35.652 1.00 78.50 645 ARG A CA 1
ATOM 5138 C C . ARG A 1 645 ? -18.695 -14.863 34.472 1.00 78.50 645 ARG A C 1
ATOM 5140 O O . ARG A 1 645 ? -19.202 -15.092 33.376 1.00 78.50 645 ARG A O 1
ATOM 5147 N N . ILE A 1 646 ? -17.393 -14.983 34.704 1.00 70.44 646 ILE A N 1
ATOM 5148 C CA . ILE A 1 646 ? -16.480 -15.660 33.780 1.00 70.44 646 ILE A CA 1
ATOM 5149 C C . ILE A 1 646 ? -16.234 -17.053 34.336 1.00 70.44 646 ILE A C 1
ATOM 5151 O O . ILE A 1 646 ? -15.978 -17.224 35.525 1.00 70.44 646 ILE A O 1
ATOM 5155 N N . ASP A 1 647 ? -16.347 -18.056 33.480 1.00 69.50 647 ASP A N 1
ATOM 5156 C CA . ASP A 1 647 ? -15.859 -19.388 33.792 1.00 69.50 647 ASP A CA 1
ATOM 5157 C C . ASP A 1 647 ? -14.326 -19.385 33.764 1.00 69.50 647 ASP A C 1
ATOM 5159 O O . ASP A 1 647 ? -13.730 -19.157 32.714 1.00 69.50 647 ASP A O 1
ATOM 5163 N N . GLU A 1 648 ? -13.680 -19.611 34.906 1.00 61.31 648 GLU A N 1
ATOM 5164 C CA . GLU A 1 648 ? -12.218 -19.501 35.029 1.00 61.31 648 GLU A CA 1
ATOM 5165 C C . GLU A 1 648 ? -11.448 -20.562 34.228 1.00 61.31 648 GLU A C 1
ATOM 5167 O O . GLU A 1 648 ? -10.287 -20.348 33.896 1.00 61.31 648 GLU A O 1
ATOM 5172 N N . ALA A 1 649 ? -12.075 -21.694 33.892 1.00 61.28 649 ALA A N 1
ATOM 5173 C CA . ALA A 1 649 ? -11.429 -22.767 33.139 1.00 61.28 649 ALA A CA 1
ATOM 5174 C C . ALA A 1 649 ? -11.542 -22.568 31.620 1.00 61.28 649 ALA A C 1
ATOM 5176 O O . ALA A 1 649 ? -10.661 -22.979 30.866 1.00 61.28 649 ALA A O 1
ATOM 5177 N N . THR A 1 650 ? -12.643 -21.974 31.158 1.00 65.12 650 THR A N 1
ATOM 5178 C CA . THR A 1 650 ? -12.946 -21.811 29.727 1.00 65.12 650 THR A CA 1
ATOM 5179 C C . THR A 1 650 ? -12.881 -20.366 29.245 1.00 65.12 650 THR A C 1
ATOM 5181 O O . THR A 1 650 ? -13.023 -20.131 28.047 1.00 65.12 650 THR A O 1
ATOM 5184 N N . HIS A 1 651 ? -12.711 -19.405 30.157 1.00 55.75 651 HIS A N 1
ATOM 5185 C CA . HIS A 1 651 ? -12.751 -17.956 29.925 1.00 55.75 651 HIS A CA 1
ATOM 5186 C C . HIS A 1 651 ? -14.018 -17.461 29.211 1.00 55.75 651 HIS A C 1
ATOM 5188 O O . HIS A 1 651 ? -14.060 -16.355 28.670 1.00 55.75 651 HIS A O 1
ATOM 5194 N N . LYS A 1 652 ? -15.092 -18.260 29.238 1.00 64.69 652 LYS A N 1
ATOM 5195 C CA . LYS A 1 652 ? -16.380 -17.897 28.652 1.00 64.69 652 LYS A CA 1
ATOM 5196 C C . LYS A 1 652 ? -17.222 -17.114 29.642 1.00 64.69 652 LYS A C 1
ATOM 5198 O O . LYS A 1 652 ? -17.344 -17.467 30.813 1.00 64.69 652 LYS A O 1
ATOM 5203 N N . THR A 1 653 ? -17.882 -16.086 29.131 1.00 71.75 653 THR A N 1
ATOM 5204 C CA . THR A 1 653 ? -18.907 -15.359 29.868 1.00 71.75 653 THR A CA 1
ATOM 5205 C C . THR A 1 653 ? -20.141 -16.232 30.071 1.00 71.75 653 THR A C 1
ATOM 5207 O O . THR A 1 653 ? -20.717 -16.756 29.116 1.00 71.75 653 THR A O 1
ATOM 5210 N N . ILE A 1 654 ? -20.596 -16.321 31.312 1.00 78.81 654 ILE A N 1
ATOM 5211 C CA . ILE A 1 654 ? -21.851 -16.948 31.699 1.00 78.81 654 ILE A CA 1
ATOM 5212 C C . ILE A 1 654 ? -22.794 -15.850 32.178 1.00 78.81 654 ILE A C 1
ATOM 5214 O O . ILE A 1 654 ? -22.425 -14.988 32.974 1.00 78.81 654 ILE A O 1
ATOM 5218 N N . ARG A 1 655 ? -24.021 -15.896 31.658 1.00 87.25 655 ARG A N 1
ATOM 5219 C CA . ARG A 1 655 ? -25.094 -14.944 31.943 1.00 87.25 655 ARG A CA 1
ATOM 5220 C C . ARG A 1 655 ? -26.335 -15.699 32.391 1.00 87.25 655 ARG A C 1
ATOM 5222 O O . ARG A 1 655 ? -26.746 -16.652 31.726 1.00 87.25 655 ARG A O 1
ATOM 5229 N N . LYS A 1 656 ? -26.937 -15.281 33.498 1.00 90.50 656 LYS A N 1
ATOM 5230 C CA . LYS A 1 656 ? -28.155 -15.891 34.039 1.00 90.50 656 LYS A CA 1
ATOM 5231 C C . LYS A 1 656 ? -29.082 -14.803 34.568 1.00 90.50 656 LYS A C 1
ATOM 5233 O O . LYS A 1 656 ? -28.622 -13.866 35.207 1.00 90.50 656 LYS A O 1
ATOM 5238 N N . ARG A 1 657 ? -30.381 -14.938 34.295 1.00 93.00 657 ARG A N 1
ATOM 5239 C CA . ARG A 1 657 ? -31.442 -14.098 34.863 1.00 93.00 657 ARG A CA 1
ATOM 5240 C C . ARG A 1 657 ? -32.381 -14.968 35.690 1.00 93.00 657 ARG A C 1
ATOM 5242 O O . ARG A 1 657 ? -32.808 -16.014 35.199 1.00 93.00 657 ARG A O 1
ATOM 5249 N N . THR A 1 658 ? -32.727 -14.530 36.892 1.00 93.88 658 THR A N 1
ATOM 5250 C CA . THR A 1 658 ? -33.794 -15.121 37.711 1.00 93.88 658 THR A CA 1
ATOM 5251 C C . THR A 1 658 ? -34.858 -14.078 38.025 1.00 93.88 658 THR A C 1
ATOM 5253 O O . THR A 1 658 ? -34.572 -12.882 38.068 1.00 93.88 658 THR A O 1
ATOM 5256 N N . ILE A 1 659 ? -36.100 -14.539 38.171 1.00 94.81 659 ILE A N 1
ATOM 5257 C CA . ILE A 1 659 ? -37.255 -13.713 38.522 1.00 94.81 659 ILE A CA 1
ATOM 5258 C C . ILE A 1 659 ? -37.945 -14.406 39.690 1.00 94.81 659 ILE A C 1
ATOM 5260 O O . ILE A 1 659 ? -38.343 -15.563 39.570 1.00 94.81 659 ILE A O 1
ATOM 5264 N N . GLU A 1 660 ? -38.089 -13.701 40.799 1.00 94.62 660 GLU A N 1
ATOM 5265 C CA . GLU A 1 660 ? -38.752 -14.185 42.006 1.00 94.62 660 GLU A CA 1
ATOM 5266 C C . GLU A 1 660 ? -39.978 -13.323 42.296 1.00 94.62 660 GLU A C 1
ATOM 5268 O O . GLU A 1 660 ? -39.939 -12.100 42.150 1.00 94.62 660 GLU A O 1
ATOM 5273 N N . ARG A 1 661 ? -41.077 -13.963 42.696 1.00 93.06 661 ARG A N 1
ATOM 5274 C CA . ARG A 1 661 ? -42.302 -13.313 43.166 1.00 93.06 661 ARG A CA 1
ATOM 5275 C C . ARG A 1 661 ? -42.486 -13.665 44.640 1.00 93.06 661 ARG A C 1
ATOM 5277 O O . ARG A 1 661 ? -43.000 -14.731 44.967 1.00 93.06 661 ARG A O 1
ATOM 5284 N N . GLY A 1 662 ? -42.034 -12.788 45.534 1.00 84.75 662 GLY A N 1
ATOM 5285 C CA . GLY A 1 662 ? -41.869 -13.159 46.944 1.00 84.75 662 GLY A CA 1
ATOM 5286 C C . GLY A 1 662 ? -40.812 -14.261 47.083 1.00 84.75 662 GLY A C 1
ATOM 5287 O O . GLY A 1 662 ? -39.695 -14.075 46.622 1.00 84.75 662 GLY A O 1
ATOM 5288 N N . GLU A 1 663 ? -41.170 -15.403 47.674 1.00 81.06 663 GLU A N 1
ATOM 5289 C CA . GLU A 1 663 ? -40.283 -16.578 47.804 1.00 81.06 663 GLU A CA 1
ATOM 5290 C C . GLU A 1 663 ? -40.393 -17.567 46.620 1.00 81.06 663 GLU A C 1
ATOM 5292 O O . GLU A 1 663 ? -39.678 -18.568 46.565 1.00 81.06 663 GLU A O 1
ATOM 5297 N N . GLU A 1 664 ? -41.294 -17.323 45.660 1.00 90.94 664 GLU A N 1
ATOM 5298 C CA . GLU A 1 664 ? -41.514 -18.203 44.507 1.00 90.94 664 GLU A CA 1
ATOM 5299 C C . GLU A 1 664 ? -40.549 -17.874 43.357 1.00 90.94 664 GLU A C 1
ATOM 5301 O O . GLU A 1 664 ? -40.603 -16.784 42.784 1.00 90.94 664 GLU A O 1
ATOM 5306 N N . LEU A 1 665 ? -39.714 -18.839 42.958 1.00 92.25 665 LEU A N 1
ATOM 5307 C CA . LEU A 1 665 ? -38.851 -18.724 41.780 1.00 92.25 665 LEU A CA 1
ATOM 5308 C C . LEU A 1 665 ? -39.630 -19.045 40.497 1.00 92.25 665 LEU A C 1
ATOM 5310 O O . LEU A 1 665 ? -40.095 -20.169 40.297 1.00 92.25 665 LEU A O 1
ATOM 5314 N N . LEU A 1 666 ? -39.712 -18.074 39.591 1.00 91.31 666 LEU A N 1
ATOM 5315 C CA . LEU A 1 666 ? -40.382 -18.221 38.303 1.00 91.31 666 LEU A CA 1
ATOM 5316 C C . LEU A 1 666 ? -39.399 -18.654 37.200 1.00 91.31 666 LEU A C 1
ATOM 5318 O O . LEU A 1 666 ? -38.205 -18.340 37.256 1.00 91.31 666 LEU A O 1
ATOM 5322 N N . PRO A 1 667 ? -39.879 -19.324 36.133 1.00 87.56 667 PRO A N 1
ATOM 5323 C CA . PRO A 1 667 ? -39.079 -19.552 34.934 1.00 87.56 667 PRO A CA 1
ATOM 5324 C C . PRO A 1 667 ? -38.516 -18.237 34.379 1.00 87.56 667 PRO A C 1
ATOM 5326 O O . PRO A 1 667 ? -39.233 -17.242 34.298 1.00 87.56 667 PRO A O 1
ATOM 5329 N N . ALA A 1 668 ? -37.261 -18.229 33.925 1.00 75.62 668 ALA A N 1
ATOM 5330 C CA . ALA A 1 668 ? -36.562 -17.004 33.510 1.00 75.62 668 ALA A CA 1
ATOM 5331 C C . ALA A 1 668 ? -37.214 -16.245 32.333 1.00 75.62 668 ALA A C 1
ATOM 5333 O O . ALA A 1 668 ? -36.940 -15.059 32.147 1.00 75.62 668 ALA A O 1
ATOM 5334 N N . ALA A 1 669 ? -38.051 -16.917 31.533 1.00 82.00 669 ALA A N 1
ATOM 5335 C CA . ALA A 1 669 ? -38.813 -16.333 30.425 1.00 82.00 669 ALA A CA 1
ATOM 5336 C C . ALA A 1 669 ? -40.213 -15.830 30.833 1.00 82.00 669 ALA A C 1
ATOM 5338 O O . ALA A 1 669 ? -40.963 -15.367 29.978 1.00 82.00 669 ALA A O 1
ATOM 5339 N N . SER A 1 670 ? -40.583 -15.935 32.113 1.00 87.56 670 SER A N 1
ATOM 5340 C CA . SER A 1 670 ? -41.895 -15.501 32.599 1.00 87.56 670 SER A CA 1
ATOM 5341 C C . SER A 1 670 ? -42.039 -13.985 32.519 1.00 87.56 670 SER A C 1
ATOM 5343 O O . SER A 1 670 ? -41.100 -13.247 32.822 1.00 87.56 670 SER A O 1
ATOM 5345 N N . ALA A 1 671 ? -43.237 -13.524 32.166 1.00 91.06 671 ALA A N 1
ATOM 5346 C CA . ALA A 1 671 ? -43.606 -12.125 32.316 1.00 91.06 671 ALA A CA 1
ATOM 5347 C C . ALA A 1 671 ? -43.945 -11.814 33.783 1.00 91.06 671 ALA A C 1
ATOM 5349 O O . ALA A 1 671 ? -44.643 -12.583 34.452 1.00 91.06 671 ALA A O 1
ATOM 5350 N N . CYS A 1 672 ? -43.504 -10.658 34.271 1.00 95.31 672 CYS A N 1
ATOM 5351 C CA . CYS A 1 672 ? -43.920 -10.104 35.553 1.00 95.31 672 CYS A CA 1
ATOM 5352 C C . CYS A 1 672 ? -45.371 -9.622 35.425 1.00 95.31 672 CYS A C 1
ATOM 5354 O O . CYS A 1 672 ? -45.631 -8.566 34.846 1.00 95.31 672 CYS A O 1
ATOM 5356 N N . THR A 1 673 ? -46.318 -10.434 35.905 1.00 95.81 673 THR A N 1
ATOM 5357 C CA . THR A 1 673 ? -47.756 -10.177 35.746 1.00 95.81 673 THR A CA 1
ATOM 5358 C C . THR A 1 673 ? -48.317 -9.414 36.943 1.00 95.81 673 THR A C 1
ATOM 5360 O O . THR A 1 673 ? -48.148 -9.857 38.077 1.00 95.81 673 THR A O 1
ATOM 5363 N N . PHE A 1 674 ? -49.021 -8.315 36.683 1.00 97.25 674 PHE A N 1
ATOM 5364 C CA . PHE A 1 674 ? -49.717 -7.496 37.676 1.00 97.25 674 PHE A CA 1
ATOM 5365 C C . PHE A 1 674 ? -51.217 -7.478 37.368 1.00 97.25 674 PHE A C 1
ATOM 5367 O O . PHE A 1 674 ? -51.604 -7.160 36.240 1.00 97.25 674 PHE A O 1
ATOM 5374 N N . THR A 1 675 ? -52.072 -7.804 38.338 1.00 96.31 675 THR A N 1
ATOM 5375 C CA . THR A 1 675 ? -53.527 -7.929 38.155 1.00 96.31 675 THR A CA 1
ATOM 5376 C C . THR A 1 675 ? -54.292 -6.959 39.049 1.00 96.31 675 THR A C 1
ATOM 5378 O O . THR A 1 675 ? -54.401 -7.172 40.252 1.00 96.31 675 THR A O 1
ATOM 5381 N N . ASN A 1 676 ? -54.897 -5.933 38.446 1.00 95.69 676 ASN A N 1
ATOM 5382 C CA . ASN A 1 676 ? -55.782 -5.015 39.172 1.00 95.69 676 ASN A CA 1
ATOM 5383 C C . ASN A 1 676 ? -57.233 -5.452 39.052 1.00 95.69 676 ASN A C 1
ATOM 5385 O O . ASN A 1 676 ? -57.630 -6.027 38.041 1.00 95.69 676 ASN A O 1
ATOM 5389 N N . THR A 1 677 ? -58.041 -5.104 40.049 1.00 94.12 677 THR A N 1
ATOM 5390 C CA . THR A 1 677 ? -59.492 -5.330 40.018 1.00 94.12 677 THR A CA 1
ATOM 5391 C C . THR A 1 677 ? -60.222 -3.998 39.883 1.00 94.12 677 THR A C 1
ATOM 5393 O O . THR A 1 677 ? -59.944 -3.065 40.633 1.00 94.12 677 THR A O 1
ATOM 5396 N N . TYR A 1 678 ? -61.158 -3.905 38.940 1.00 92.94 678 TYR A N 1
ATOM 5397 C CA . TYR A 1 678 ? -62.052 -2.768 38.745 1.00 92.94 678 TYR A CA 1
ATOM 5398 C C . TYR A 1 678 ? -63.463 -3.091 39.239 1.00 92.94 678 TYR A C 1
ATOM 5400 O O . TYR A 1 678 ? -64.029 -4.136 38.907 1.00 92.94 678 TYR A O 1
ATOM 5408 N N . VAL A 1 679 ? -64.071 -2.158 39.969 1.00 90.56 679 VAL A N 1
ATOM 5409 C CA . VAL A 1 679 ? -65.471 -2.251 40.405 1.00 90.56 679 VAL A CA 1
ATOM 5410 C C . VAL A 1 679 ? -66.243 -1.050 39.868 1.00 90.56 679 VAL A C 1
ATOM 5412 O O . VAL A 1 679 ? -65.913 0.089 40.164 1.00 90.56 679 VAL A O 1
ATOM 5415 N N . ALA A 1 680 ? -67.289 -1.265 39.070 1.00 83.56 680 ALA A N 1
ATOM 5416 C CA . ALA A 1 680 ? -68.073 -0.148 38.546 1.00 83.56 680 ALA A CA 1
ATOM 5417 C C . ALA A 1 680 ? -68.757 0.641 39.690 1.00 83.56 680 ALA A C 1
ATOM 5419 O O . ALA A 1 680 ? -69.330 0.027 40.596 1.00 83.56 680 ALA A O 1
ATOM 5420 N N . PRO A 1 681 ? -68.748 1.987 39.664 1.00 73.88 681 PRO A N 1
ATOM 5421 C CA . PRO A 1 681 ? -69.424 2.782 40.681 1.00 73.88 681 PRO A CA 1
ATOM 5422 C C . PRO A 1 681 ? -70.953 2.641 40.555 1.00 73.88 681 PRO A C 1
ATOM 5424 O O . PRO A 1 681 ? -71.556 3.155 39.616 1.00 73.88 681 PRO A O 1
ATOM 5427 N N . GLY A 1 682 ? -71.567 1.952 41.527 1.00 63.28 682 GLY A N 1
ATOM 5428 C CA . GLY A 1 682 ? -73.020 1.827 41.706 1.00 63.28 682 GLY A CA 1
ATOM 5429 C C . GLY A 1 682 ? -73.622 0.497 41.230 1.00 63.28 682 GLY A C 1
ATOM 5430 O O . GLY A 1 682 ? -74.029 0.370 40.081 1.00 63.28 682 GLY A O 1
ATOM 5431 N N . GLY A 1 683 ? -73.757 -0.473 42.143 1.00 40.62 683 GLY A N 1
ATOM 5432 C CA . GLY A 1 683 ? -74.476 -1.737 41.930 1.00 40.62 683 GLY A CA 1
ATOM 5433 C C . GLY A 1 683 ? -75.589 -1.940 42.961 1.00 40.62 683 GLY A C 1
ATOM 5434 O O . GLY A 1 683 ? -75.433 -2.727 43.888 1.00 40.62 683 GLY A O 1
ATOM 5435 N N . GLY A 1 684 ? -76.698 -1.207 42.822 1.00 36.22 684 GLY A N 1
ATOM 5436 C CA . GLY A 1 684 ? -77.934 -1.431 43.577 1.00 36.22 684 GLY A CA 1
ATOM 5437 C C . GLY A 1 684 ? -78.915 -2.276 42.762 1.00 36.22 684 GLY A C 1
ATOM 5438 O O . GLY A 1 684 ? -79.320 -1.889 41.671 1.00 36.22 684 GLY A O 1
ATOM 5439 N N . THR A 1 685 ? -79.282 -3.440 43.287 1.00 41.84 685 THR A N 1
ATOM 5440 C CA . THR A 1 685 ? -80.233 -4.393 42.703 1.00 41.84 685 THR A CA 1
ATOM 5441 C C . THR A 1 685 ? -81.658 -3.837 42.614 1.00 41.84 685 THR A C 1
ATOM 5443 O O . THR A 1 685 ? -82.181 -3.343 43.610 1.00 41.84 685 THR A O 1
ATOM 5446 N N . THR A 1 686 ? -82.346 -4.063 41.492 1.00 32.25 686 THR A N 1
ATOM 5447 C CA . THR A 1 686 ? -83.811 -4.247 41.467 1.00 32.25 686 THR A CA 1
ATOM 5448 C C . THR A 1 686 ? -84.163 -5.487 40.626 1.00 32.25 686 THR A C 1
ATOM 5450 O O . THR A 1 686 ? -83.741 -5.573 39.473 1.00 32.25 686 THR A O 1
ATOM 5453 N N . PRO A 1 687 ? -84.886 -6.481 41.183 1.00 38.22 687 PRO A N 1
ATOM 5454 C CA . PRO A 1 687 ? -85.451 -7.605 40.430 1.00 38.22 687 PRO A CA 1
ATOM 5455 C C . PRO A 1 687 ? -86.650 -7.168 39.577 1.00 38.22 687 PRO A C 1
ATOM 5457 O O . PRO A 1 687 ? -87.444 -6.329 39.994 1.00 38.22 687 PRO A O 1
ATOM 5460 N N . GLY A 1 688 ? -86.759 -7.738 38.376 1.00 34.91 688 GLY A N 1
ATOM 5461 C CA . GLY A 1 688 ? -87.638 -7.253 37.313 1.00 34.91 688 GLY A CA 1
ATOM 5462 C C . GLY A 1 688 ? -89.111 -7.667 37.361 1.00 34.91 688 GLY A C 1
ATOM 5463 O O . GLY A 1 688 ? -89.584 -8.378 38.244 1.00 34.91 688 GLY A O 1
ATOM 5464 N N . THR A 1 689 ? -89.834 -7.228 36.331 1.00 27.31 689 THR A N 1
ATOM 5465 C CA . THR A 1 689 ? -91.059 -7.846 35.784 1.00 27.31 689 THR A CA 1
ATOM 5466 C C . THR A 1 689 ? -91.283 -7.305 34.350 1.00 27.31 689 THR A C 1
ATOM 5468 O O . THR A 1 689 ? -90.667 -6.303 33.984 1.00 27.31 689 THR A O 1
ATOM 5471 N N . PRO A 1 690 ? -92.037 -8.000 33.473 1.00 42.69 690 PRO A N 1
ATOM 5472 C CA . PRO A 1 690 ? -91.535 -8.398 32.155 1.00 42.69 690 PRO A CA 1
ATOM 5473 C C . PRO A 1 690 ? -92.301 -7.736 30.996 1.00 42.69 690 PRO A C 1
ATOM 5475 O O . PRO A 1 690 ? -93.526 -7.645 31.019 1.00 42.69 690 PRO A O 1
ATOM 5478 N N . GLY A 1 691 ? -91.585 -7.334 29.943 1.00 28.39 691 GLY A N 1
ATOM 5479 C CA . GLY A 1 691 ? -92.165 -6.821 28.697 1.00 28.39 691 GLY A CA 1
ATOM 5480 C C . GLY A 1 691 ? -92.051 -7.834 27.559 1.00 28.39 691 GLY A C 1
ATOM 5481 O O . GLY A 1 691 ? -90.959 -8.266 27.202 1.00 28.39 691 GLY A O 1
ATOM 5482 N N . THR A 1 692 ? -93.195 -8.217 27.010 1.00 29.08 692 THR A N 1
ATOM 5483 C CA . THR A 1 692 ? -93.422 -9.163 25.910 1.00 29.08 692 THR A CA 1
ATOM 5484 C C . THR A 1 692 ? -92.916 -8.663 24.544 1.00 29.08 692 THR A C 1
ATOM 5486 O O . THR A 1 692 ? -93.263 -7.560 24.131 1.00 29.08 692 THR A O 1
ATOM 5489 N N . ASN A 1 693 ? -92.198 -9.515 23.803 1.00 33.53 693 ASN A N 1
ATOM 5490 C CA . ASN A 1 693 ? -92.109 -9.518 22.323 1.00 33.53 693 ASN A CA 1
ATOM 5491 C C . ASN A 1 693 ? -93.336 -10.275 21.743 1.00 33.53 693 ASN A C 1
ATOM 5493 O O . ASN A 1 693 ? -93.919 -11.025 22.532 1.00 33.53 693 ASN A O 1
ATOM 5497 N N . PRO A 1 694 ? -93.731 -10.203 20.437 1.00 42.59 694 PRO A N 1
ATOM 5498 C CA . PRO A 1 694 ? -92.867 -10.066 19.236 1.00 42.59 694 PRO A CA 1
ATOM 5499 C C . PRO A 1 694 ? -93.460 -9.312 17.999 1.00 42.59 694 PRO A C 1
ATOM 5501 O O . PRO A 1 694 ? -94.643 -8.995 17.960 1.00 42.59 694 PRO A O 1
ATOM 5504 N N . GLY A 1 695 ? -92.661 -9.116 16.926 1.00 25.27 695 GLY A N 1
ATOM 5505 C CA . GLY A 1 695 ? -93.197 -8.974 15.549 1.00 25.27 695 GLY A CA 1
ATOM 5506 C C . GLY A 1 695 ? -92.449 -8.070 14.545 1.00 25.27 695 GLY A C 1
ATOM 5507 O O . GLY A 1 695 ? -92.805 -6.914 14.367 1.00 25.27 695 GLY A O 1
ATOM 5508 N N . THR A 1 696 ? -91.453 -8.627 13.847 1.00 32.50 696 THR A N 1
ATOM 5509 C CA . THR A 1 696 ? -90.799 -8.191 12.570 1.00 32.50 696 THR A CA 1
ATOM 5510 C C . THR A 1 696 ? -91.762 -8.440 11.363 1.00 32.50 696 THR A C 1
ATOM 5512 O O . THR A 1 696 ? -92.767 -9.098 11.637 1.00 32.50 696 THR A O 1
ATOM 5515 N N . PRO A 1 697 ? -91.551 -8.077 10.054 1.00 37.06 697 PRO A N 1
ATOM 5516 C CA . PRO A 1 697 ? -90.339 -7.639 9.314 1.00 37.06 697 PRO A CA 1
ATOM 5517 C C . PRO A 1 697 ? -90.515 -6.544 8.203 1.00 37.06 697 PRO A C 1
ATOM 5519 O O . PRO A 1 697 ? -91.621 -6.143 7.856 1.00 37.06 697 PRO A O 1
ATOM 5522 N N . GLY A 1 698 ? -89.399 -6.058 7.627 1.00 27.58 698 GLY A N 1
ATOM 5523 C CA . GLY A 1 698 ? -89.338 -4.944 6.651 1.00 27.58 698 GLY A CA 1
ATOM 5524 C C . GLY A 1 698 ? -89.129 -5.308 5.172 1.00 27.58 698 GLY A C 1
ATOM 5525 O O . GLY A 1 698 ? -89.072 -6.486 4.849 1.00 27.58 698 GLY A O 1
ATOM 5526 N N . VAL A 1 699 ? -88.948 -4.295 4.295 1.00 27.73 699 VAL A N 1
ATOM 5527 C CA . VAL A 1 699 ? -88.407 -4.379 2.908 1.00 27.73 699 VAL A CA 1
ATOM 5528 C C . VAL A 1 699 ? -87.833 -3.013 2.424 1.00 27.73 699 VAL A C 1
ATOM 5530 O O . VAL A 1 699 ? -88.511 -2.006 2.576 1.00 27.73 699 VAL A O 1
ATOM 5533 N N . ARG A 1 700 ? -86.620 -3.059 1.810 1.00 27.72 700 ARG A N 1
ATOM 5534 C CA . ARG A 1 700 ? -85.914 -2.225 0.765 1.00 27.72 700 ARG A CA 1
ATOM 5535 C C . ARG A 1 700 ? -86.129 -0.700 0.684 1.00 27.72 700 ARG A C 1
ATOM 5537 O O . ARG A 1 700 ? -87.250 -0.235 0.728 1.00 27.72 700 ARG A O 1
ATOM 5544 N N . GLY A 1 701 ? -85.147 0.142 0.341 1.00 25.61 701 GLY A N 1
ATOM 5545 C CA . GLY A 1 701 ? -83.755 -0.014 -0.110 1.00 25.61 701 GLY A CA 1
ATOM 5546 C C . GLY A 1 701 ? -83.282 1.303 -0.769 1.00 25.61 701 GLY A C 1
ATOM 5547 O O . GLY A 1 701 ? -84.090 1.987 -1.389 1.00 25.61 701 GLY A O 1
ATOM 5548 N N . GLY A 1 702 ? -81.999 1.659 -0.630 1.00 23.42 702 GLY A N 1
ATOM 5549 C CA . GLY A 1 702 ? -81.359 2.826 -1.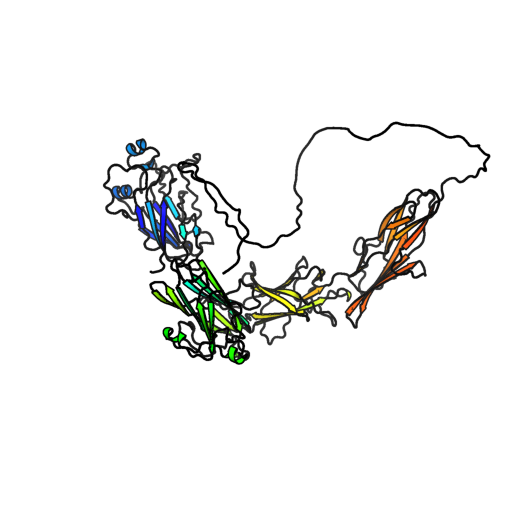263 1.00 23.42 702 GLY A CA 1
ATOM 5550 C C . GLY A 1 702 ? -79.955 3.088 -0.688 1.00 23.42 702 GLY A C 1
ATOM 5551 O O . GLY A 1 702 ? -79.760 2.999 0.517 1.00 23.42 702 GLY A O 1
ATOM 5552 N N . SER A 1 703 ? -78.975 3.334 -1.553 1.00 27.67 703 SER A N 1
ATOM 5553 C CA . SER A 1 703 ? -77.520 3.139 -1.395 1.00 27.67 703 SER A CA 1
ATOM 5554 C C . SER A 1 703 ? -76.676 4.439 -1.323 1.00 27.67 703 SER A C 1
ATOM 5556 O O . SER A 1 703 ? -76.929 5.297 -2.156 1.00 27.67 703 SER A O 1
ATOM 5558 N N . VAL A 1 704 ? -75.678 4.498 -0.398 1.00 31.64 704 VAL A N 1
ATOM 5559 C CA . VAL A 1 704 ? -74.201 4.850 -0.484 1.00 31.64 704 VAL A CA 1
ATOM 5560 C C . VAL A 1 704 ? -73.743 6.162 -1.219 1.00 31.64 704 VAL A C 1
ATOM 5562 O O . VAL A 1 704 ? -74.455 6.509 -2.153 1.00 31.64 704 VAL A O 1
ATOM 5565 N N . PRO A 1 705 ? -72.568 6.863 -0.999 1.00 39.06 705 PRO A N 1
ATOM 5566 C CA . PRO A 1 705 ? -71.438 6.868 -0.003 1.00 39.06 705 PRO A CA 1
ATOM 5567 C C . PRO A 1 705 ? -70.962 8.269 0.569 1.00 39.06 705 PRO A C 1
ATOM 5569 O O . PRO A 1 705 ? -71.450 9.313 0.166 1.00 39.06 705 PRO A O 1
ATOM 5572 N N . GLN A 1 706 ? -69.941 8.233 1.465 1.00 31.02 706 GLN A N 1
ATOM 5573 C CA . GLN A 1 706 ? -68.744 9.115 1.711 1.00 31.02 706 GLN A CA 1
ATOM 5574 C C . GLN A 1 706 ? -68.753 10.680 1.726 1.00 31.02 706 GLN A C 1
ATOM 5576 O O . GLN A 1 706 ? -69.068 11.308 0.730 1.00 31.02 706 GLN A O 1
ATOM 5581 N N . GLY A 1 707 ? -68.138 11.262 2.787 1.00 24.22 707 GLY A N 1
ATOM 5582 C CA . GLY A 1 707 ? -66.828 11.986 2.768 1.00 24.22 707 GLY A CA 1
ATOM 5583 C C . GLY A 1 707 ? -66.710 13.512 2.478 1.00 24.22 707 GLY A C 1
ATOM 5584 O O . GLY A 1 707 ? -67.183 13.970 1.451 1.00 24.22 707 GLY A O 1
ATOM 5585 N N . GLY A 1 708 ? -65.916 14.243 3.301 1.00 25.56 708 GLY A N 1
ATOM 5586 C CA . GLY A 1 708 ? -64.938 15.275 2.845 1.00 25.56 708 GLY A CA 1
ATOM 5587 C C . GLY A 1 708 ? -65.092 16.781 3.211 1.00 25.56 708 GLY A C 1
ATOM 5588 O O . GLY A 1 708 ? -66.101 17.377 2.867 1.00 25.56 708 GLY A O 1
ATOM 5589 N N . GLU A 1 709 ? -64.008 17.358 3.787 1.00 28.77 709 GLU A N 1
ATOM 5590 C CA . GLU A 1 709 ? -63.440 18.751 3.709 1.00 28.77 709 GLU A CA 1
ATOM 5591 C C . GLU A 1 709 ? -64.292 19.996 4.123 1.00 28.77 709 GLU A C 1
ATOM 5593 O O . GLU A 1 709 ? -65.507 19.919 4.182 1.00 28.77 709 GLU A O 1
ATOM 5598 N N . VAL A 1 710 ? -63.819 21.214 4.478 1.00 28.95 710 VAL A N 1
ATOM 5599 C CA . VAL A 1 710 ? -62.576 22.027 4.332 1.00 28.95 710 VAL A CA 1
ATOM 5600 C C . VAL A 1 710 ? -62.652 23.228 5.322 1.00 28.95 710 VAL A C 1
ATOM 5602 O O . VAL A 1 710 ? -63.756 23.682 5.611 1.00 28.95 710 VAL A O 1
ATOM 5605 N N . LEU A 1 711 ? -61.529 23.857 5.719 1.00 28.62 711 LEU A N 1
ATOM 5606 C CA . LEU A 1 711 ? -61.463 25.287 6.123 1.00 28.62 711 LEU A CA 1
ATOM 5607 C C . LEU A 1 711 ? -60.088 25.892 5.756 1.00 28.62 711 LEU A C 1
ATOM 5609 O O . LEU A 1 711 ? -59.060 25.253 5.965 1.00 28.62 711 LEU A O 1
ATOM 5613 N N . GLY A 1 712 ? -60.072 27.107 5.184 1.00 26.55 712 GLY A N 1
ATOM 5614 C CA . GLY A 1 712 ? -58.917 27.688 4.478 1.00 26.55 712 GLY A CA 1
ATOM 5615 C C . GLY A 1 712 ? -58.297 28.990 5.032 1.00 26.55 712 GLY A C 1
ATOM 5616 O O . GLY A 1 712 ? -58.927 29.745 5.761 1.00 26.55 712 GLY A O 1
ATOM 5617 N N . ALA A 1 713 ? -57.055 29.222 4.574 1.00 28.53 713 ALA A N 1
ATOM 5618 C CA . ALA A 1 713 ? -56.302 30.460 4.273 1.00 28.53 713 ALA A CA 1
ATOM 5619 C C . ALA A 1 713 ? -56.072 31.598 5.308 1.00 28.53 713 ALA A C 1
ATOM 5621 O O . ALA A 1 713 ? -56.951 32.421 5.554 1.00 28.53 713 ALA A O 1
ATOM 5622 N N . ARG A 1 714 ? -54.785 31.827 5.658 1.00 26.92 714 ARG A N 1
ATOM 5623 C CA . ARG A 1 714 ? -54.092 33.141 5.536 1.00 26.92 714 ARG A CA 1
ATOM 5624 C C . ARG A 1 714 ? -52.543 33.021 5.571 1.00 26.92 714 ARG A C 1
ATOM 5626 O O . ARG A 1 714 ? -51.996 32.277 6.372 1.00 26.92 714 ARG A O 1
ATOM 5633 N N . ARG A 1 715 ? -51.899 33.776 4.664 1.00 26.56 715 ARG A N 1
ATOM 5634 C CA . ARG A 1 715 ? -50.466 34.170 4.488 1.00 26.56 715 ARG A CA 1
ATOM 5635 C C . ARG A 1 715 ? -49.914 34.925 5.723 1.00 26.56 715 ARG A C 1
ATOM 5637 O O . ARG A 1 715 ? -50.740 35.479 6.437 1.00 26.56 715 ARG A O 1
ATOM 5644 N N . ASP A 1 716 ? -48.627 35.142 6.025 1.00 25.75 716 ASP A N 1
ATOM 5645 C CA . ASP A 1 716 ? -47.258 34.908 5.499 1.00 25.75 716 ASP A CA 1
ATOM 5646 C C . ASP A 1 716 ? -46.296 35.500 6.578 1.00 25.75 716 ASP A C 1
ATOM 5648 O O . ASP A 1 716 ? -46.733 36.400 7.291 1.00 25.75 716 ASP A O 1
ATOM 5652 N N . THR A 1 717 ? -45.058 34.995 6.722 1.00 28.06 717 THR A N 1
ATOM 5653 C CA . THR A 1 717 ? -43.787 35.754 6.901 1.00 28.06 717 THR A CA 1
ATOM 5654 C C . THR A 1 717 ? -42.621 34.851 7.354 1.00 28.06 717 THR A C 1
ATOM 5656 O O . THR A 1 717 ? -42.504 34.520 8.530 1.00 28.06 717 THR A O 1
ATOM 5659 N N . GLY A 1 718 ? -41.695 34.570 6.429 1.00 23.80 718 GLY A N 1
ATOM 5660 C CA . GLY A 1 718 ? -40.271 34.917 6.587 1.00 23.80 718 GLY A CA 1
ATOM 5661 C C . GLY A 1 718 ? -39.291 34.020 7.374 1.00 23.80 718 GLY A C 1
ATOM 5662 O O . GLY A 1 718 ? -39.194 34.122 8.589 1.00 23.80 718 GLY A O 1
ATOM 5663 N N . ARG A 1 719 ? -38.370 33.424 6.589 1.00 24.33 719 ARG A N 1
ATOM 5664 C CA . ARG A 1 719 ? -36.901 33.289 6.795 1.00 24.33 719 ARG A CA 1
ATOM 5665 C C . ARG A 1 719 ? -36.350 31.912 7.266 1.00 24.33 719 ARG A C 1
ATOM 5667 O O . ARG A 1 719 ? -36.565 31.481 8.388 1.00 24.33 719 ARG A O 1
ATOM 5674 N N . ASN A 1 720 ? -35.594 31.304 6.333 1.00 26.66 720 ASN A N 1
ATOM 5675 C CA . ASN A 1 720 ? -34.630 30.174 6.365 1.00 26.66 720 ASN A CA 1
ATOM 5676 C C . ASN A 1 720 ? -33.853 29.978 7.694 1.00 26.66 720 ASN A C 1
ATOM 5678 O O . ASN A 1 720 ? -33.626 30.991 8.360 1.00 26.66 720 ASN A O 1
ATOM 5682 N N . PRO A 1 721 ? -33.320 28.771 8.029 1.00 32.62 721 PRO A N 1
ATOM 5683 C CA . PRO A 1 721 ? -32.300 28.103 7.193 1.00 32.62 721 PRO A CA 1
ATOM 5684 C C . PRO A 1 721 ? -32.234 26.547 7.212 1.00 32.62 721 PRO A C 1
ATOM 5686 O O . PRO A 1 721 ? -32.746 25.881 8.098 1.00 32.62 721 PRO A O 1
ATOM 5689 N N . GLU A 1 722 ? -31.484 26.027 6.233 1.00 26.08 722 GLU A N 1
ATOM 5690 C CA . GLU A 1 722 ? -30.583 24.857 6.304 1.00 26.08 722 GLU A CA 1
ATOM 5691 C C . GLU A 1 722 ? -31.106 23.402 6.421 1.00 26.08 722 GLU A C 1
ATOM 5693 O O . GLU A 1 722 ? -32.117 23.068 7.024 1.00 26.08 722 GLU A O 1
ATOM 5698 N N . LYS A 1 723 ? -30.345 22.534 5.737 1.00 27.12 723 LYS A N 1
ATOM 5699 C CA . LYS A 1 723 ? -30.528 21.098 5.459 1.00 27.12 723 LYS A CA 1
ATOM 5700 C C . LYS A 1 723 ? -30.598 20.223 6.723 1.00 27.12 723 LYS A C 1
ATOM 5702 O O . LYS A 1 723 ? -30.041 20.586 7.754 1.00 27.12 723 LYS A O 1
ATOM 5707 N N . PRO A 1 724 ? -31.040 18.962 6.561 1.00 27.23 724 PRO A N 1
ATOM 5708 C CA . PRO A 1 724 ? -30.147 17.866 6.950 1.00 27.23 724 PRO A CA 1
ATOM 5709 C C . PRO A 1 724 ? -29.867 16.866 5.823 1.00 27.23 724 PRO A C 1
ATOM 5711 O O . PRO A 1 724 ? -30.693 16.582 4.960 1.00 27.23 724 PRO A O 1
ATOM 5714 N N . SER A 1 725 ? -28.650 16.338 5.880 1.00 25.00 725 SER A N 1
ATOM 5715 C CA . SER A 1 725 ? -28.121 15.191 5.152 1.00 25.00 725 SER A CA 1
ATOM 5716 C C . SER A 1 725 ? -28.738 13.857 5.589 1.00 25.00 725 SER A C 1
ATOM 5718 O O . SER A 1 725 ? -28.924 13.638 6.783 1.00 25.00 725 SER A O 1
ATOM 5720 N N . LEU A 1 726 ? -28.878 12.936 4.637 1.00 24.89 726 LEU A N 1
ATOM 5721 C CA . LEU A 1 726 ? -28.753 11.475 4.782 1.00 24.89 726 LEU A CA 1
ATOM 5722 C C . LEU A 1 726 ? -28.225 11.026 3.403 1.00 24.89 726 LEU A C 1
ATOM 5724 O O . LEU A 1 726 ? -28.872 11.321 2.403 1.00 24.89 726 LEU A O 1
ATOM 5728 N N . LEU A 1 727 ? -26.979 10.608 3.176 1.00 23.50 727 LEU A N 1
ATOM 5729 C CA . LEU A 1 727 ? -26.169 9.532 3.759 1.00 23.50 727 LEU A CA 1
ATOM 5730 C C . LEU A 1 727 ? -26.843 8.153 3.778 1.00 23.50 727 LEU A C 1
ATOM 5732 O O . LEU A 1 727 ? -27.964 7.998 4.247 1.00 23.50 727 LEU A O 1
ATOM 5736 N N . ASP A 1 728 ? -26.034 7.214 3.279 1.00 24.55 728 ASP A N 1
ATOM 5737 C CA . ASP A 1 728 ? -26.125 5.753 3.200 1.00 24.55 728 ASP A CA 1
ATOM 5738 C C . ASP A 1 728 ? -26.971 5.166 2.052 1.00 24.55 728 ASP A C 1
ATOM 5740 O O . ASP A 1 728 ? -28.172 5.376 1.978 1.00 24.55 728 ASP A O 1
ATOM 5744 N N . ALA A 1 729 ? -26.457 4.360 1.113 1.00 26.44 729 ALA A N 1
ATOM 5745 C CA . ALA A 1 729 ? -25.132 3.787 0.823 1.00 26.44 729 ALA A CA 1
ATOM 5746 C C . ALA A 1 729 ? -25.228 3.081 -0.576 1.00 26.44 729 ALA A C 1
ATOM 5748 O O . ALA A 1 729 ? -26.182 3.335 -1.309 1.00 26.44 729 ALA A O 1
ATOM 5749 N N . PRO A 1 730 ? -24.345 2.137 -0.961 1.00 30.39 730 PRO A N 1
ATOM 5750 C CA . PRO A 1 730 ? -23.078 2.310 -1.675 1.00 30.39 730 PRO A CA 1
ATOM 5751 C C . PRO A 1 730 ? -23.102 1.727 -3.112 1.00 30.39 730 PRO A C 1
ATOM 5753 O O . PRO A 1 730 ? -23.879 0.825 -3.414 1.00 30.39 730 PRO A O 1
ATOM 5756 N N . ALA A 1 731 ? -22.195 2.158 -4.000 1.00 25.42 731 ALA A N 1
ATOM 5757 C CA . ALA A 1 731 ? -21.953 1.453 -5.267 1.00 25.42 731 ALA A CA 1
ATOM 5758 C C . ALA A 1 731 ? -20.498 1.592 -5.760 1.00 25.42 731 ALA A C 1
ATOM 5760 O O . ALA A 1 731 ? -20.086 2.632 -6.258 1.00 25.42 731 ALA A O 1
ATOM 5761 N N . VAL A 1 732 ? -19.742 0.509 -5.557 1.00 25.62 732 VAL A N 1
ATOM 5762 C CA . VAL A 1 732 ? -18.908 -0.218 -6.537 1.00 25.62 732 VAL A CA 1
ATOM 5763 C C . VAL A 1 732 ? -18.042 0.595 -7.522 1.00 25.62 732 VAL A C 1
ATOM 5765 O O . VAL A 1 732 ? -18.527 1.276 -8.420 1.00 25.62 732 VAL A O 1
ATOM 5768 N N . LEU A 1 733 ? -16.724 0.375 -7.411 1.00 24.30 733 LEU A N 1
ATOM 5769 C CA . LEU A 1 733 ? -15.694 0.664 -8.414 1.00 24.30 733 LEU A CA 1
ATOM 5770 C C . LEU A 1 733 ? -16.070 0.137 -9.812 1.00 24.30 733 LEU A C 1
ATOM 5772 O O . LEU A 1 733 ? -16.315 -1.057 -9.976 1.00 24.30 733 LEU A O 1
ATOM 5776 N N . GLY A 1 734 ? -15.951 0.979 -10.843 1.00 23.61 734 GLY A N 1
ATOM 5777 C CA . GLY A 1 734 ? -16.000 0.508 -12.227 1.00 23.61 734 GLY A CA 1
ATOM 5778 C C . GLY A 1 734 ? -15.846 1.586 -13.300 1.00 23.61 734 GLY A C 1
ATOM 5779 O O . GLY A 1 734 ? -16.828 2.150 -13.750 1.00 23.61 734 GLY A O 1
ATOM 5780 N N . MET A 1 735 ? -14.609 1.749 -13.775 1.00 24.75 735 MET A N 1
ATOM 5781 C CA . MET A 1 735 ? -14.216 2.124 -15.145 1.00 24.75 735 MET A CA 1
ATOM 5782 C C . MET A 1 735 ? -14.507 3.524 -15.731 1.00 24.75 735 MET A C 1
ATOM 5784 O O . MET A 1 735 ? -15.553 4.144 -15.603 1.00 24.75 735 MET A O 1
ATOM 5788 N N . ARG A 1 736 ? -13.478 3.964 -16.466 1.00 24.91 736 ARG A N 1
ATOM 5789 C CA . ARG A 1 736 ? -13.302 5.202 -17.226 1.00 24.91 736 ARG A CA 1
ATOM 5790 C C . ARG A 1 736 ? -14.348 5.382 -18.336 1.00 24.91 736 ARG A C 1
ATOM 5792 O O . ARG A 1 736 ? -14.559 4.473 -19.133 1.00 24.91 736 ARG A O 1
ATOM 5799 N N . ARG A 1 737 ? -14.814 6.620 -18.522 1.00 24.41 737 ARG A N 1
ATOM 5800 C CA . ARG A 1 737 ? -15.023 7.216 -19.852 1.00 24.41 737 ARG A CA 1
ATOM 5801 C C . ARG A 1 737 ? -14.526 8.657 -19.825 1.00 24.41 737 ARG A C 1
ATOM 5803 O O . ARG A 1 737 ? -15.054 9.486 -19.093 1.00 24.41 737 ARG A O 1
ATOM 5810 N N . ALA A 1 738 ? -13.480 8.915 -20.604 1.00 25.70 738 ALA A N 1
ATOM 5811 C CA . ALA A 1 738 ? -13.053 10.256 -20.954 1.00 25.70 738 ALA A CA 1
ATOM 5812 C C . ALA A 1 738 ? -14.163 10.897 -21.798 1.00 25.70 738 ALA A C 1
ATOM 5814 O O . ALA A 1 738 ? -14.538 10.362 -22.840 1.00 25.70 738 ALA A O 1
ATOM 5815 N N . LEU A 1 739 ? -14.714 12.003 -21.308 1.00 24.70 739 LEU A N 1
ATOM 5816 C CA . LEU A 1 739 ? -15.532 12.908 -22.100 1.00 24.70 739 LEU A CA 1
ATOM 5817 C C . LEU A 1 739 ? -14.574 13.748 -22.944 1.00 24.70 739 LEU A C 1
ATOM 5819 O O . LEU A 1 739 ? -13.822 14.565 -22.417 1.00 24.70 739 LEU A O 1
ATOM 5823 N N . THR A 1 740 ? -14.581 13.503 -24.250 1.00 26.89 740 THR A N 1
ATOM 5824 C CA . THR A 1 740 ? -14.091 14.440 -25.257 1.00 26.89 740 THR A CA 1
ATOM 5825 C C . THR A 1 740 ? -14.974 15.684 -25.191 1.00 26.89 740 THR A C 1
ATOM 5827 O O . THR A 1 740 ? -16.179 15.612 -25.424 1.00 26.89 740 THR A O 1
ATOM 5830 N N . GLY A 1 741 ? -14.391 16.807 -24.777 1.00 24.67 741 GLY A N 1
ATOM 5831 C CA . GLY A 1 741 ? -15.050 18.105 -24.803 1.00 24.67 741 GLY A CA 1
ATOM 5832 C C . GLY A 1 741 ? -15.024 18.659 -26.219 1.00 24.67 741 GLY A C 1
ATOM 5833 O O . GLY A 1 741 ? -14.039 19.276 -26.616 1.00 24.67 741 GLY A O 1
ATOM 5834 N N . ASP A 1 742 ? -16.103 18.423 -26.957 1.00 26.80 742 ASP A N 1
ATOM 5835 C CA . ASP A 1 742 ? -16.389 19.093 -28.219 1.00 26.80 742 ASP A CA 1
ATOM 5836 C C . ASP A 1 742 ? -16.707 20.571 -27.952 1.00 26.80 742 ASP A C 1
ATOM 5838 O O . ASP A 1 742 ? -17.664 20.907 -27.252 1.00 26.80 742 ASP A O 1
ATOM 5842 N N . GLY A 1 743 ? -15.912 21.461 -28.543 1.00 27.34 743 GLY A N 1
ATOM 5843 C CA . GLY A 1 743 ? -16.301 22.835 -28.833 1.00 27.34 743 GLY A CA 1
ATOM 5844 C C . GLY A 1 743 ? -16.796 22.899 -30.272 1.00 27.34 743 GLY A C 1
ATOM 5845 O O . GLY A 1 743 ? -15.999 23.021 -31.195 1.00 27.34 743 GLY A O 1
ATOM 5846 N N . PHE A 1 744 ? -18.109 22.754 -30.438 1.00 26.00 744 PHE A N 1
ATOM 5847 C CA . PHE A 1 744 ? -18.853 22.996 -31.673 1.00 26.00 744 PHE A CA 1
ATOM 5848 C C . PHE A 1 744 ? -18.516 24.373 -32.268 1.00 26.00 744 PHE A C 1
ATOM 5850 O O . PHE A 1 744 ? -18.689 25.383 -31.586 1.00 26.00 744 PHE A O 1
ATOM 5857 N N . ASP A 1 745 ? -18.162 24.415 -33.555 1.00 25.20 745 ASP A N 1
ATOM 5858 C CA . ASP A 1 745 ? -18.349 25.602 -34.391 1.00 25.20 745 ASP A CA 1
ATOM 5859 C C . ASP A 1 745 ? -19.349 25.268 -35.508 1.00 25.20 745 ASP A C 1
ATOM 5861 O O . ASP A 1 745 ? -19.210 24.285 -36.242 1.00 25.20 745 ASP A O 1
ATOM 5865 N N . LEU A 1 746 ? -20.430 26.042 -35.557 1.00 27.59 746 LEU A N 1
ATOM 5866 C CA . LEU A 1 746 ? -21.638 25.793 -36.336 1.00 27.59 746 LEU A CA 1
ATOM 5867 C C . LEU A 1 746 ? -21.651 26.716 -37.559 1.00 27.59 746 LEU A C 1
ATOM 5869 O O . LEU A 1 746 ? -22.455 27.641 -37.629 1.00 27.59 746 LEU A O 1
ATOM 5873 N N . ALA A 1 747 ? -20.779 26.470 -38.535 1.00 26.67 747 ALA A N 1
ATOM 5874 C CA . ALA A 1 747 ? -20.876 27.109 -39.847 1.00 26.67 747 ALA A CA 1
ATOM 5875 C C . ALA A 1 747 ? -20.072 26.349 -40.911 1.00 26.67 747 ALA A C 1
ATOM 5877 O O . ALA A 1 747 ? -18.910 26.648 -41.143 1.00 26.67 747 ALA A O 1
ATOM 5878 N N . MET A 1 748 ? -20.706 25.376 -41.573 1.00 27.70 748 MET A N 1
ATOM 5879 C CA . MET A 1 748 ? -20.711 25.220 -43.039 1.00 27.70 748 MET A CA 1
ATOM 5880 C C . MET A 1 748 ? -21.362 23.883 -43.413 1.00 27.70 748 MET A C 1
ATOM 5882 O O . MET A 1 748 ? -20.763 22.813 -43.366 1.00 27.70 748 MET A O 1
ATOM 5886 N N . HIS A 1 749 ? -22.628 23.955 -43.820 1.00 26.23 749 HIS A N 1
ATOM 5887 C CA . HIS A 1 749 ? -23.220 22.949 -44.691 1.00 26.23 749 HIS A CA 1
ATOM 5888 C C . HIS A 1 749 ? -22.499 22.962 -46.045 1.00 26.23 749 HIS A C 1
ATOM 5890 O O . HIS A 1 749 ? -22.304 24.035 -46.610 1.00 26.23 749 HIS A O 1
ATOM 5896 N N . THR A 1 750 ? -22.177 21.795 -46.607 1.00 28.77 750 THR A N 1
ATOM 5897 C CA . THR A 1 750 ? -22.766 21.294 -47.870 1.00 28.77 750 THR A CA 1
ATOM 5898 C C . THR A 1 750 ? -22.117 19.970 -48.318 1.00 28.77 750 THR A C 1
ATOM 5900 O O . THR A 1 750 ? -20.903 19.869 -48.416 1.00 28.77 750 THR A O 1
ATOM 5903 N N . GLY A 1 751 ? -22.959 18.980 -48.656 1.00 26.58 751 GLY A N 1
ATOM 5904 C CA . GLY A 1 751 ? -22.612 17.757 -49.404 1.00 26.58 751 GLY A CA 1
ATOM 5905 C C . GLY A 1 751 ? -22.213 16.555 -48.530 1.00 26.58 751 GLY A C 1
ATOM 5906 O O . GLY A 1 751 ? -21.274 16.642 -47.763 1.00 26.58 751 GLY A O 1
ATOM 5907 N N . ALA A 1 752 ? -22.835 15.379 -48.574 1.00 26.48 752 ALA A N 1
ATOM 5908 C CA . ALA A 1 752 ? -23.883 14.860 -49.434 1.00 26.48 752 ALA A CA 1
ATOM 5909 C C . ALA A 1 752 ? -24.600 13.697 -48.718 1.00 26.48 752 ALA A C 1
ATOM 5911 O O . ALA A 1 752 ? -23.983 12.859 -48.065 1.00 26.48 752 ALA A O 1
ATOM 5912 N N . VAL A 1 753 ? -25.920 13.659 -48.876 1.00 27.39 753 VAL A N 1
ATOM 5913 C CA . VAL A 1 753 ?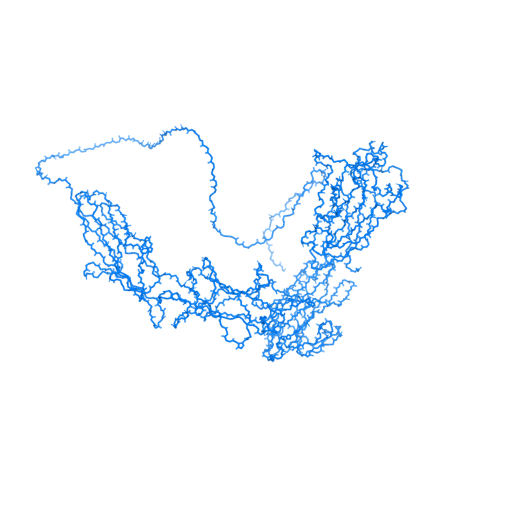 -26.802 12.515 -48.619 1.00 27.39 753 VAL A CA 1
ATOM 5914 C C . VAL A 1 753 ? -26.606 11.495 -49.739 1.00 27.39 753 VAL A C 1
ATOM 5916 O O . VAL A 1 753 ? -26.777 11.918 -50.872 1.00 27.39 753 VAL A O 1
ATOM 5919 N N . VAL A 1 754 ? -26.361 10.205 -49.451 1.00 28.42 754 VAL A N 1
ATOM 5920 C CA . VAL A 1 754 ? -26.842 9.043 -50.245 1.00 28.42 754 VAL A CA 1
ATOM 5921 C C . VAL A 1 754 ? -26.807 7.736 -49.402 1.00 28.42 754 VAL A C 1
ATOM 5923 O O . VAL A 1 754 ? -25.740 7.303 -48.986 1.00 28.42 754 VAL A O 1
ATOM 5926 N N . LEU A 1 755 ? -27.998 7.118 -49.248 1.00 26.09 755 LEU A N 1
ATOM 5927 C CA . LEU A 1 755 ? -28.366 5.693 -48.994 1.00 26.09 755 LEU A CA 1
ATOM 5928 C C . LEU A 1 755 ? -27.916 5.022 -47.674 1.00 26.09 755 LEU A C 1
ATOM 5930 O O . LEU A 1 755 ? -26.742 4.758 -47.477 1.00 26.09 755 LEU A O 1
ATOM 5934 N N . CYS A 1 756 ? -28.756 4.737 -46.668 1.00 24.72 756 CYS A N 1
ATOM 5935 C CA . CYS A 1 756 ? -30.017 3.967 -46.566 1.00 24.72 756 CYS A CA 1
ATOM 5936 C C . CYS A 1 756 ? -29.976 2.457 -46.918 1.00 24.72 756 CYS A C 1
ATOM 5938 O O . CYS A 1 756 ? -30.127 2.089 -48.074 1.00 24.72 756 CYS A O 1
ATOM 5940 N N . ILE A 1 757 ? -29.973 1.653 -45.838 1.00 26.58 757 ILE A N 1
ATOM 5941 C CA . ILE A 1 757 ? -30.926 0.569 -45.488 1.00 26.58 757 ILE A CA 1
ATOM 5942 C C . ILE A 1 757 ? -30.765 -0.831 -46.138 1.00 26.58 757 ILE A C 1
ATOM 5944 O O . ILE A 1 757 ? -30.652 -0.974 -47.349 1.00 26.58 757 ILE A O 1
ATOM 5948 N N . CYS A 1 758 ? -30.925 -1.837 -45.252 1.00 26.02 758 CYS A N 1
ATOM 5949 C CA . CYS A 1 758 ? -31.203 -3.281 -45.413 1.00 26.02 758 CYS A CA 1
ATOM 5950 C C . CYS A 1 758 ? -29.977 -4.218 -45.357 1.00 26.02 758 CYS A C 1
ATOM 5952 O O . CYS A 1 758 ? -29.014 -4.018 -46.074 1.00 26.02 758 CYS A O 1
ATOM 5954 N N . ALA A 1 759 ? -29.944 -5.303 -44.577 1.00 27.28 759 ALA A N 1
ATOM 5955 C CA . ALA A 1 759 ? -30.980 -5.944 -43.775 1.00 27.28 759 ALA A CA 1
ATOM 5956 C C . ALA A 1 759 ? -30.356 -6.886 -42.731 1.00 27.28 759 ALA A C 1
ATOM 5958 O O . ALA A 1 759 ? -29.474 -7.682 -43.040 1.00 27.28 759 ALA A O 1
ATOM 5959 N N . ALA A 1 760 ? -30.904 -6.850 -41.518 1.00 31.20 760 ALA A N 1
ATOM 5960 C CA . ALA A 1 760 ? -30.874 -7.961 -40.582 1.00 31.20 760 ALA A CA 1
ATOM 5961 C C . ALA A 1 760 ? -32.162 -8.775 -40.766 1.00 31.20 760 ALA A C 1
ATOM 5963 O O . ALA A 1 760 ? -33.135 -8.516 -40.073 1.00 31.20 760 ALA A O 1
ATOM 5964 N N . VAL A 1 761 ? -32.175 -9.720 -41.710 1.00 31.50 761 VAL A N 1
ATOM 5965 C CA . VAL A 1 761 ? -33.015 -10.932 -41.684 1.00 31.50 761 VAL A CA 1
ATOM 5966 C C . VAL A 1 761 ? -32.313 -11.975 -42.551 1.00 31.50 761 VAL A C 1
ATOM 5968 O O . VAL A 1 761 ? -32.373 -11.888 -43.771 1.00 31.50 761 VAL A O 1
ATOM 5971 N N . LEU A 1 762 ? -31.625 -12.922 -41.914 1.00 29.97 762 LEU A N 1
ATOM 5972 C CA . LEU A 1 762 ? -31.563 -14.347 -42.270 1.00 29.97 762 LEU A CA 1
ATOM 5973 C C . LEU A 1 762 ? -30.622 -15.028 -41.270 1.00 29.97 762 LEU A C 1
ATOM 5975 O O . LEU A 1 762 ? -29.451 -15.296 -41.517 1.00 29.97 762 LEU A O 1
ATOM 5979 N N . LEU A 1 763 ? -31.172 -15.265 -40.083 1.00 36.09 763 LEU A N 1
ATOM 5980 C CA . LEU A 1 763 ? -30.766 -16.392 -39.259 1.00 36.09 763 LEU A CA 1
ATOM 5981 C C . LEU A 1 763 ? -31.267 -17.658 -39.980 1.00 36.09 763 LEU A C 1
ATOM 5983 O O . LEU A 1 763 ? -32.396 -17.658 -40.467 1.00 36.09 763 LEU A O 1
ATOM 5987 N N . ILE A 1 764 ? -30.462 -18.724 -39.936 1.00 35.22 764 ILE A N 1
ATOM 5988 C CA . ILE A 1 764 ? -30.855 -20.132 -40.145 1.00 35.22 764 ILE A CA 1
ATOM 5989 C C . ILE A 1 764 ? -30.821 -20.613 -41.610 1.00 35.22 764 ILE A C 1
ATOM 5991 O O . ILE A 1 764 ? -31.805 -20.502 -42.333 1.00 35.22 764 ILE A O 1
ATOM 5995 N N . CYS A 1 765 ? -29.684 -21.202 -42.015 1.00 29.38 765 CYS A N 1
ATOM 5996 C CA . CYS A 1 765 ? -29.570 -22.574 -42.555 1.00 29.38 765 CYS A CA 1
ATOM 5997 C C . CYS A 1 765 ? -28.123 -22.896 -43.004 1.00 29.38 765 CYS A C 1
ATOM 5999 O O . CYS A 1 765 ? -27.528 -22.108 -43.730 1.00 29.38 765 CYS A O 1
ATOM 6001 N N . ALA A 1 766 ? -27.651 -24.099 -42.633 1.00 32.97 766 ALA A N 1
ATOM 6002 C CA . ALA A 1 766 ? -26.414 -24.810 -43.032 1.00 32.97 766 ALA A CA 1
ATOM 6003 C C . ALA A 1 766 ? -25.084 -24.292 -42.421 1.00 32.97 766 ALA A C 1
ATOM 6005 O O . ALA A 1 766 ? -24.762 -23.123 -42.542 1.00 32.97 766 ALA A O 1
ATOM 6006 N N . GLY A 1 767 ? -24.242 -25.064 -41.720 1.00 31.19 767 GLY A N 1
ATOM 6007 C CA . GLY A 1 767 ? -24.144 -26.520 -41.565 1.00 31.19 767 GLY A CA 1
ATOM 6008 C C . GLY A 1 767 ? -23.286 -27.160 -42.665 1.00 31.19 767 GLY A C 1
ATOM 6009 O O . GLY A 1 767 ? -23.829 -27.430 -43.729 1.00 31.19 767 GLY A O 1
ATOM 6010 N N . GLY A 1 768 ? -22.009 -27.447 -42.355 1.00 33.59 768 GLY A N 1
ATOM 6011 C CA . GLY A 1 768 ? -21.012 -28.163 -43.188 1.00 33.59 768 GLY A CA 1
ATOM 6012 C C . GLY A 1 768 ? -20.314 -27.247 -44.205 1.00 33.59 768 GLY A C 1
ATOM 6013 O O . GLY A 1 768 ? -20.999 -26.505 -44.896 1.00 33.59 768 GLY A O 1
ATOM 6014 N N . GLU A 1 769 ? -18.989 -27.163 -44.335 1.00 37.09 769 GLU A N 1
ATOM 6015 C CA . GLU A 1 769 ? -17.822 -27.987 -43.957 1.00 37.09 769 GLU A CA 1
ATOM 6016 C C . GLU A 1 769 ? -16.724 -27.119 -43.318 1.00 37.09 769 GLU A C 1
ATOM 6018 O O . GLU A 1 769 ? -16.689 -25.899 -43.613 1.00 37.09 769 GLU A O 1
#

Sequence (769 aa):
EEGQVKSKVHFHAWTPQNAQLIDAIYLISPFGEDFTNIKMHYSRGGGFPIQNKEYLKNENEPQPVITEHPASDFTLPKEYSKAKVYKLDFTQITGDQEKYDARVVGGNVLSQASLLNTPLSTDSQYNGSWISYDYKPKISDPYGTYSDLMWVEYNADTNKDTDYPVEYREYENHNVRLFEDKYKLLGKNPKGKWIGRMDPITILPTEELTVSSSAKKEQEVDSMYRTYVRGNPETVMKMRREANYKLRVQNFTSNPVTEFSVYFPIPKVDQDWGNTINPEGKFQYNNVLRHGLSRVPKGFRVYYAKNVEPTAHYENWDDESWTEQGATSGWSPSDWKAVNFVKMVWVGTVDHKAIVNQDDYQAVFDLGVDEGVAKEQMGKKNVWQPYFLRKYTNSTSWVSGEPVAAMLSSGIIKGTVWVDQNVNGALNGKRDAGEEAAAGVTVQLYDVKDSANPVLKEEVTTDTNGAYRFEGLVNGNYTSGNRYKVVVTRDANTYSSFTIRGVNMVFTPDSSQNTASLEVSAAPDKEEKSYDVGLVKPGIVMDAPIVHKKVTGANARPENFVFEWTADPDHSALSAGRSYLPMPNGLNAESAQVSLQTGTEKETTFRSLSFTQAGTYVYRLKEINTGAANYTYDETSYTITYEIRIDEATHKTIRKRTIERGEELLPAASACTFTNTYVAPGGGTTPGTPGTNPGTPGVRGGSVPQGGEVLGARRDTGRNPEKPSLLDAPAVLGMRRALTGDGFDLAMHTGAVVLCICAAVLLICAGGE

Radius of gyration: 43.38 Å; Cα contacts (8 Å, |Δi|>4): 1639; chains: 1; bounding box: 124×93×100 Å

Nearest PDB structures (foldseek):
  5ttd-assembly1_A  TM=7.607E-01  e=8.140E-07  Escherichia coli
  3klq-assembly1_A  TM=7.111E-01  e=1.049E-06  Streptococcus pyogenes
  8k6t-assembly1_A  TM=7.690E-01  e=3.203E-06  Streptococcus pyogenes serotype M3
  3klq-assembly2_B  TM=7.539E-01  e=3.545E-06  Streptococcus pyogenes
  8f5n-assembly1_A  TM=6.007E-01  e=3.589E-04  Streptococcus pyogenes

Secondary structure (DSSP, 8-state):
---PEEEEEE--S-PPTT--BEEEEEEEESS-PPPEEEEEEE---SSSPPSS----SSTT-SPPEEEEEEGGGS---GGGTT-EEEEEE-TT---HHHHHHTT-B-EEESSHHHHHHSTTEEESS---EEEEEEE---TTSPPEEETTSEEEEEP----TTSS------TT-SSS--EE--TT-TTSS-TT---EEE-PPEEEPPP--EEEEEEEEETTB-GGG-B---TT-GGGSEEESSEEEEEEEEEE-SSS-B-EEEEEEE---TT----TTT-TT-S--S-EE-SSS-SB--TTEEEEEEES----S-GGGGGGS--EEGGG-TT--HHHHHHEEEEEEEE---SS--SB-TT-EEEEEEEEEEPTT--GGGTT-EEEE--EEEEEETTEEEEEE-B-EEEEE--EEEEEEEEEE-GGGS--SS---TTPPB-TT-EEEEEE-SSTTS-EEEEEEE--TTSEEEEEEEPBTTSTT---EEEEEE--TTT-SEEPPSSSSB-SEE-TTSSEEEEEEPBEETTS----BEEEEPPPEEEPPPEEEEEEESTTPPPEEEEEEEEE-TTT-EESTT----EETTEET-SEEEEEEEESSEEEEEPPPEEE-S-EEEEEEEEEE----TTEEPP--EEEEEEEEEE-TTT--EEEEEEEEETTEEEPTT--EEEEEEE--S----------------------------------------------------------------------------------------

Solvent-accessible surface area (backbone atoms only — not comparable to full-atom values): 44688 Å² total; per-residue (Å²): 139,84,58,62,46,82,45,76,40,56,57,69,67,45,65,36,53,31,58,31,35,52,39,30,36,41,44,47,33,56,77,43,46,63,77,38,80,72,40,55,37,53,49,91,38,92,55,84,83,82,81,83,87,83,61,62,101,43,60,54,47,72,66,55,54,73,45,82,43,66,42,86,76,38,55,62,60,80,88,36,77,51,22,33,33,35,40,35,32,35,68,77,60,72,50,71,66,51,31,47,50,54,58,40,44,44,36,58,33,93,42,72,70,48,46,77,71,36,86,62,41,45,56,46,67,42,74,29,35,34,43,34,32,34,32,49,56,50,86,86,51,83,58,47,76,39,69,84,35,26,35,34,39,56,54,69,72,80,55,90,87,52,101,66,62,55,63,86,60,95,83,56,99,72,52,45,70,62,37,78,57,76,36,34,84,72,55,85,56,85,79,74,70,55,27,35,73,47,52,49,46,70,43,63,72,37,61,41,76,47,38,39,28,24,28,26,38,68,59,34,50,85,88,54,56,23,53,37,46,91,95,43,73,85,23,42,30,48,26,63,50,51,25,35,38,34,45,35,42,36,26,50,22,94,62,50,32,63,41,41,37,41,35,38,72,37,45,42,53,70,47,61,50,45,60,77,34,16,73,79,47,50,23,59,49,45,33,22,32,79,64,73,75,77,37,70,43,90,31,54,49,47,32,39,28,58,74,71,82,63,64,83,58,67,90,54,62,81,74,53,75,69,43,46,57,91,73,48,83,84,60,50,67,68,55,30,46,38,30,31,38,39,38,42,34,56,74,29,50,96,91,44,63,46,55,34,60,76,40,76,43,62,33,36,30,66,42,30,43,49,93,83,71,54,78,87,40,54,71,38,56,39,44,39,24,32,41,30,44,42,23,42,96,89,49,75,49,77,47,73,31,40,29,24,28,44,26,34,27,60,5,29,49,39,25,37,31,30,35,42,59,45,50,76,72,64,82,52,15,58,84,57,94,80,54,46,50,33,50,68,39,44,38,35,37,24,44,37,83,44,80,91,62,60,41,82,43,33,62,48,55,17,38,86,70,3,39,40,79,48,71,17,31,62,24,75,91,44,99,73,61,54,42,31,33,42,38,38,44,62,55,74,91,68,29,66,31,58,48,43,68,39,86,40,16,71,38,48,63,46,96,82,36,48,40,29,37,39,78,48,67,28,39,53,72,86,56,87,70,66,58,25,42,36,32,20,51,58,50,54,71,45,75,49,65,41,37,32,42,38,44,45,54,77,88,43,70,68,42,80,47,39,35,41,40,30,64,34,69,91,77,30,48,58,63,93,92,64,86,86,47,68,37,60,86,40,78,70,49,64,61,44,75,52,74,52,75,46,38,42,74,52,74,52,68,64,54,54,32,58,43,54,48,35,29,38,46,31,30,38,40,32,56,55,81,82,75,59,87,55,54,48,74,40,82,65,50,34,42,39,38,38,40,33,41,67,40,88,89,74,67,42,79,46,78,48,63,46,36,23,54,74,91,45,79,47,66,67,86,52,57,55,70,42,61,26,42,37,54,73,90,82,87,80,89,78,88,86,84,88,86,84,83,90,87,86,88,88,82,89,86,88,82,91,84,84,88,85,90,88,90,85,91,83,90,87,84,88,82,86,84,84,85,83,89,80,87,89,86,88,82,81,92,78,84,89,76,86,79,81,83,81,81,85,79,94,81,79,90,80,89,82,92,82,86,85,89,88,82,96,81,82,82,88,86,83,83,88,133

Foldseek 3Di:
DPLKDKWKFFFAQFAFFLQQQFQKKKAKAQQQWDWAPKFKFFDDDPDDDDPDDDADPDRGPDFFDKDKDALVLWQDDPSRNNMIIIIRGPVVVPDPRRSLRSRSDDGEDDDPVCVVVGPSYDHSGGRRMMIMTITHDDQPDDFFWAWPRMKTDTDQPPDPPDPTHRDDDPPDPGHHPFAQRNTCPVRPCVPSGTMDTGGTTGGAHRQDWFKFKWKEAPQWDPVQTAFDDPPDCSSAHFDAWKMKMKIKIAGQHQFWFQWKKKKAWQADAQAFQDCLFQVPGHDHFGKFAQAPFPDFDPQKWKWWAFQDRHHVPPVCPVVGDIDTNVRCPVPDSVRRSRTTMMMMIGCADPVGRTRHRGDMTMGMGMMTGDPPDDPVQAFPKGKGWMWMWTDTPPDIDIDTHTMHMYGYHQFKAKAFEWADQLAVVDLAQDDDPPTAGDWQWKKWKWWVPPVVDTHTTGIDTQHRRRMDMDGSFDACVPPPNIKMKMKTFDDVVFFPAWRDHHDQAPWDADPNRGMTMDIDGTDGPVDPDHRYTYTYGWFDKDFFFKAKEAEADPPFDWDKKKKKKFWDQVPKWFDPDDRWAWDLVGIPDGMDMDIDIDRGIDIDGGHITGHSYFIKTKMKMAIDCPPDPQKDWFGWIKIKIWGWDADPVNRDIDIDIWIDTPPRTDDRNDHNYIYMYGDDPDDDDDDDDDDDDDDDDDDDDDDDDDDDDDDDDDDDDDDDDDDDDDDDDDDDDDDDDDDDDDPDDDDDDDDDDDDDDDDPDDDDDDDDD

pLDDT: mean 76.41, std 22.06, range [23.42, 98.44]

Mean predicted aligned error: 18.98 Å